Protein AF-A0AA88XEG2-F1 (afdb_monomer)

Nearest PDB structures (foldseek):
  7d88-assembly1_A  TM=9.505E-01  e=4.076E-33  Bacillus sp. (in: firmicutes)
  1nq6-assembly1_A  TM=8.933E-01  e=1.482E-21  Streptomyces halstedii
  3nj3-assembly1_A  TM=8.837E-01  e=1.478E-20  Thermotoga petrophila RKU-1
  1vbu-assembly2_B  TM=8.810E-01  e=1.742E-20  Thermotoga maritima
  1us2-assembly1_A  TM=5.842E-01  e=3.190E-21  Cellvibrio japonicus

Structure (mmCIF, N/CA/C/O backbone):
data_AF-A0AA88XEG2-F1
#
_entry.id   AF-A0AA88XEG2-F1
#
loop_
_atom_site.group_PDB
_atom_site.id
_atom_site.type_symbol
_atom_site.label_atom_id
_atom_site.label_alt_id
_atom_site.label_comp_id
_atom_site.label_asym_id
_atom_site.label_entity_id
_atom_site.label_seq_id
_atom_site.pdbx_PDB_ins_code
_atom_site.Cartn_x
_atom_site.Cartn_y
_atom_site.Cartn_z
_atom_site.occupancy
_atom_site.B_iso_or_equiv
_atom_site.auth_seq_id
_atom_site.auth_comp_id
_atom_site.auth_asym_id
_atom_site.auth_atom_id
_atom_site.pdbx_PDB_model_num
ATOM 1 N N . MET A 1 1 ? 21.529 48.637 -57.664 1.00 28.78 1 MET A N 1
ATOM 2 C CA . MET A 1 1 ? 20.055 48.664 -57.553 1.00 28.78 1 MET A CA 1
ATOM 3 C C . MET A 1 1 ? 19.496 48.666 -58.962 1.00 28.78 1 MET A C 1
ATOM 5 O O . MET A 1 1 ? 19.874 49.539 -59.722 1.00 28.78 1 MET A O 1
ATOM 9 N N . TYR A 1 2 ? 18.663 47.691 -59.317 1.00 22.36 2 TYR A N 1
ATOM 10 C CA . TYR A 1 2 ? 17.822 47.753 -60.514 1.00 22.36 2 TYR A CA 1
ATOM 11 C C . TYR A 1 2 ? 16.375 47.705 -60.029 1.00 22.36 2 TYR A C 1
ATOM 13 O O . TYR A 1 2 ? 16.016 46.801 -59.275 1.00 22.36 2 TYR A O 1
ATOM 21 N N . ILE A 1 3 ? 15.571 48.691 -60.420 1.00 27.14 3 ILE A N 1
ATOM 22 C CA . ILE A 1 3 ? 14.135 48.736 -60.143 1.00 27.14 3 ILE A CA 1
ATOM 23 C C . ILE A 1 3 ? 13.443 48.281 -61.425 1.00 27.14 3 ILE A C 1
ATOM 25 O O . ILE A 1 3 ? 13.502 48.974 -62.436 1.00 27.14 3 ILE A O 1
ATOM 29 N N . LYS A 1 4 ? 12.812 47.103 -61.398 1.00 25.67 4 LYS A N 1
ATOM 30 C CA . LYS A 1 4 ? 11.836 46.711 -62.417 1.00 25.67 4 LYS A CA 1
ATOM 31 C C . LYS A 1 4 ? 10.456 46.914 -61.807 1.00 25.67 4 LYS A C 1
ATOM 33 O O . LYS A 1 4 ? 10.120 46.286 -60.804 1.00 25.67 4 LYS A O 1
ATOM 38 N N . THR A 1 5 ? 9.706 47.843 -62.376 1.00 40.25 5 THR A N 1
ATOM 39 C CA . THR A 1 5 ? 8.336 48.173 -61.998 1.00 40.25 5 THR A CA 1
ATOM 40 C C . THR A 1 5 ? 7.418 46.984 -62.280 1.00 40.25 5 THR A C 1
ATOM 42 O O . THR A 1 5 ? 7.340 46.492 -63.403 1.00 40.25 5 THR A O 1
ATOM 45 N N . LEU A 1 6 ? 6.721 46.511 -61.245 1.00 28.86 6 LEU A N 1
ATOM 46 C CA . LEU A 1 6 ? 5.530 45.678 -61.384 1.00 28.86 6 LEU A CA 1
ATOM 47 C C . LEU A 1 6 ? 4.390 46.376 -60.647 1.00 28.86 6 LEU A C 1
ATOM 49 O O . LEU A 1 6 ? 4.434 46.602 -59.440 1.00 28.86 6 LEU A O 1
ATOM 53 N N . SER A 1 7 ? 3.395 46.755 -61.430 1.00 39.31 7 SER A N 1
ATOM 54 C CA . SER A 1 7 ? 2.166 47.444 -61.073 1.00 39.31 7 SER A CA 1
ATOM 55 C C . SER A 1 7 ? 1.220 46.527 -60.289 1.00 39.31 7 SER A C 1
ATOM 57 O O . SER A 1 7 ? 0.409 45.819 -60.879 1.00 39.31 7 SER A O 1
ATOM 59 N N . ASN A 1 8 ? 1.300 46.526 -58.952 1.00 32.81 8 ASN A N 1
ATOM 60 C CA . ASN A 1 8 ? 0.166 46.139 -58.097 1.00 32.81 8 ASN A CA 1
ATOM 61 C C . ASN A 1 8 ? 0.340 46.648 -56.640 1.00 32.81 8 ASN A C 1
ATOM 63 O O . ASN A 1 8 ? 1.361 46.320 -56.031 1.00 32.81 8 ASN A O 1
ATOM 67 N N . PRO A 1 9 ? -0.608 47.394 -56.027 1.00 33.47 9 PRO A N 1
ATOM 68 C CA . PRO A 1 9 ? -0.388 48.081 -54.741 1.00 33.47 9 PRO A CA 1
ATOM 69 C C . PRO A 1 9 ? -0.427 47.207 -53.471 1.00 33.47 9 PRO A C 1
ATOM 71 O O . PRO A 1 9 ? -0.420 47.745 -52.368 1.00 33.47 9 PRO A O 1
ATOM 74 N N . SER A 1 10 ? -0.495 45.875 -53.567 1.00 33.91 10 SER A N 1
ATOM 75 C CA . SER A 1 10 ? -0.848 45.004 -52.426 1.00 33.91 10 SER A CA 1
ATOM 76 C C . SER A 1 10 ? 0.198 43.947 -52.036 1.00 33.91 10 SER A C 1
ATOM 78 O O . SER A 1 10 ? -0.108 43.022 -51.283 1.00 33.91 10 SER A O 1
ATOM 80 N N . ARG A 1 11 ? 1.461 44.072 -52.470 1.00 32.00 11 ARG A N 1
ATOM 81 C CA . ARG A 1 11 ? 2.552 43.175 -52.033 1.00 32.00 11 ARG A CA 1
ATOM 82 C C . ARG A 1 11 ? 3.758 43.957 -51.515 1.00 32.00 11 ARG A C 1
ATOM 84 O O . ARG A 1 11 ? 4.262 44.854 -52.177 1.00 32.00 11 ARG A O 1
ATOM 91 N N . GLY A 1 12 ? 4.204 43.604 -50.308 1.00 30.47 12 GLY A N 1
ATOM 92 C CA . GLY A 1 12 ? 5.331 44.235 -49.621 1.00 30.47 12 GLY A CA 1
ATOM 93 C C . GLY A 1 12 ? 6.660 44.122 -50.376 1.00 30.47 12 GLY A C 1
ATOM 94 O O . GLY A 1 12 ? 6.915 43.160 -51.097 1.00 30.47 12 GLY A O 1
ATOM 95 N N . ILE A 1 13 ? 7.513 45.126 -50.172 1.00 29.00 13 ILE A N 1
ATOM 96 C CA . ILE A 1 13 ? 8.856 45.254 -50.748 1.00 29.00 13 ILE A CA 1
ATOM 97 C C . ILE A 1 13 ? 9.755 44.115 -50.232 1.00 29.00 13 ILE A C 1
ATOM 99 O O . ILE A 1 13 ? 9.970 43.992 -49.026 1.00 29.00 13 ILE A O 1
ATOM 103 N N . PHE A 1 14 ? 10.325 43.309 -51.132 1.00 27.73 14 PHE A N 1
ATOM 104 C CA . PHE A 1 14 ? 11.382 42.347 -50.802 1.00 27.73 14 PHE A CA 1
ATOM 105 C C . PHE A 1 14 ? 12.756 42.919 -51.169 1.00 27.73 14 PHE A C 1
ATOM 107 O O . PHE A 1 14 ? 13.039 43.179 -52.336 1.00 27.73 14 PHE A O 1
ATOM 114 N N . LEU A 1 15 ? 13.632 43.071 -50.172 1.00 27.19 15 LEU A N 1
ATOM 115 C CA . LEU A 1 15 ? 15.052 43.368 -50.369 1.00 27.19 15 LEU A CA 1
ATOM 116 C C . LEU A 1 15 ? 15.838 42.052 -50.403 1.00 27.19 15 LEU A C 1
ATOM 118 O O . LEU A 1 15 ? 15.828 41.297 -49.430 1.00 27.19 15 LEU A O 1
ATOM 122 N N . ARG A 1 16 ? 16.534 41.779 -51.511 1.00 28.80 16 ARG A N 1
ATOM 123 C CA . ARG A 1 16 ? 17.510 40.685 -51.628 1.00 28.80 16 ARG A CA 1
ATOM 124 C C . ARG A 1 16 ? 18.903 41.311 -51.732 1.00 28.80 16 ARG A C 1
ATOM 126 O O . ARG A 1 16 ? 19.152 42.063 -52.670 1.00 28.80 16 ARG A O 1
ATOM 133 N N . ALA A 1 17 ? 19.787 41.031 -50.776 1.00 27.61 17 ALA A N 1
ATOM 134 C CA . ALA A 1 17 ? 21.190 41.447 -50.841 1.00 27.61 17 ALA A CA 1
ATOM 135 C C . ALA A 1 17 ? 22.053 40.321 -51.453 1.00 27.61 17 ALA A C 1
ATOM 137 O O . ALA A 1 17 ? 21.809 39.154 -51.127 1.00 27.61 17 ALA A O 1
ATOM 138 N N . PRO A 1 18 ? 23.032 40.629 -52.327 1.00 27.73 18 PRO A N 1
ATOM 139 C CA . PRO A 1 18 ? 23.983 39.652 -52.839 1.00 27.73 18 PRO A CA 1
ATOM 140 C C . PRO A 1 18 ? 25.083 39.345 -51.813 1.00 27.73 18 PRO A C 1
ATOM 142 O O . PRO A 1 18 ? 25.314 40.096 -50.868 1.00 27.73 18 PRO A O 1
ATOM 145 N N . HIS A 1 19 ? 25.728 38.198 -52.010 1.00 35.72 19 HIS A N 1
ATOM 146 C CA . HIS A 1 19 ? 26.760 37.621 -51.155 1.00 35.72 19 HIS A CA 1
ATOM 147 C C . HIS A 1 19 ? 27.884 38.589 -50.745 1.00 35.72 19 HIS A C 1
ATOM 149 O O . HIS A 1 19 ? 28.419 39.321 -51.570 1.00 35.72 19 HIS A O 1
ATOM 155 N N . GLY A 1 20 ? 28.314 38.452 -49.485 1.00 38.72 20 GLY A N 1
ATOM 156 C CA . GLY A 1 20 ? 29.704 38.648 -49.070 1.00 38.72 20 GLY A CA 1
ATOM 157 C C . GLY A 1 20 ? 30.217 40.087 -49.018 1.00 38.72 20 GLY A C 1
ATOM 158 O O . GLY A 1 20 ? 31.012 40.471 -49.865 1.00 38.72 20 GLY A O 1
ATOM 159 N N . LYS A 1 21 ? 29.826 40.841 -47.983 1.00 27.95 21 LYS A N 1
ATOM 160 C CA . LYS A 1 21 ? 30.670 41.741 -47.161 1.00 27.95 21 LYS A CA 1
ATOM 161 C C . LYS A 1 21 ? 29.783 42.455 -46.131 1.00 27.95 21 LYS A C 1
ATOM 163 O O . LYS A 1 21 ? 28.653 42.831 -46.426 1.00 27.95 21 LYS A O 1
ATOM 168 N N . GLU A 1 22 ? 30.273 42.543 -44.899 1.00 37.94 22 GLU A N 1
ATOM 169 C CA . GLU A 1 22 ? 29.565 43.078 -43.732 1.00 37.94 22 GLU A CA 1
ATOM 170 C C . GLU A 1 22 ? 29.353 44.597 -43.816 1.00 37.94 22 GLU A C 1
ATOM 172 O O . GLU A 1 22 ? 30.284 45.336 -44.120 1.00 37.94 22 GLU A O 1
ATOM 177 N N . HIS A 1 23 ? 28.168 45.071 -43.423 1.00 31.62 23 HIS A N 1
ATOM 178 C CA . HIS A 1 23 ? 27.977 46.446 -42.959 1.00 31.62 23 HIS A CA 1
ATOM 179 C C . HIS A 1 23 ? 27.169 46.442 -41.655 1.00 31.62 23 HIS A C 1
ATOM 181 O O . HIS A 1 23 ? 26.075 45.877 -41.585 1.00 31.62 23 HIS A O 1
ATOM 187 N N . LYS A 1 24 ? 27.711 47.083 -40.608 1.00 34.72 24 LYS A N 1
ATOM 188 C CA . LYS A 1 24 ? 26.949 47.474 -39.414 1.00 34.72 24 LYS A CA 1
ATOM 189 C C . LYS A 1 24 ? 25.843 48.426 -39.865 1.00 34.72 24 LYS A C 1
ATOM 191 O O . LYS A 1 24 ? 26.138 49.479 -40.415 1.00 34.72 24 LYS A O 1
ATOM 196 N N . CYS A 1 25 ? 24.585 48.072 -39.626 1.00 38.72 25 CYS A N 1
ATOM 197 C CA . CYS A 1 25 ? 23.474 48.982 -39.881 1.00 38.72 25 CYS A CA 1
ATOM 198 C C . CYS A 1 25 ? 23.475 50.065 -38.788 1.00 38.72 25 CYS A C 1
ATOM 200 O O . CYS A 1 25 ? 23.078 49.804 -37.651 1.00 38.72 25 CYS A O 1
ATOM 202 N N . ASP A 1 26 ? 23.996 51.249 -39.113 1.00 46.41 26 ASP A N 1
ATOM 203 C CA . ASP A 1 26 ? 23.994 52.412 -38.229 1.00 46.41 26 ASP A CA 1
ATOM 204 C C . ASP A 1 26 ? 22.575 53.001 -38.155 1.00 46.41 26 ASP A C 1
ATOM 206 O O . ASP A 1 26 ? 21.949 53.345 -39.161 1.00 46.41 26 ASP A O 1
ATOM 210 N N . THR A 1 27 ? 22.059 53.138 -36.935 1.00 47.00 27 THR A N 1
ATOM 211 C CA . THR A 1 27 ? 20.772 53.769 -36.608 1.00 47.00 27 THR A CA 1
ATOM 212 C C . THR A 1 27 ? 20.605 55.164 -37.230 1.00 47.00 27 THR A C 1
ATOM 214 O O . THR A 1 27 ? 19.472 55.588 -37.475 1.00 47.00 27 THR A O 1
ATOM 217 N N . ASN A 1 28 ? 21.706 55.871 -37.507 1.00 50.62 28 ASN A N 1
ATOM 218 C CA . ASN A 1 28 ? 21.693 57.171 -38.176 1.00 50.62 28 ASN A CA 1
ATOM 219 C C . ASN A 1 28 ? 21.528 57.080 -39.703 1.00 50.62 28 ASN A C 1
ATOM 221 O O . ASN A 1 28 ? 20.899 57.965 -40.287 1.00 50.62 28 ASN A O 1
ATOM 225 N N . GLU A 1 29 ? 21.995 56.014 -40.360 1.00 50.72 29 GLU A N 1
ATOM 226 C CA . GLU A 1 29 ? 21.737 55.792 -41.793 1.00 50.72 29 GLU A CA 1
ATOM 227 C C . GLU A 1 29 ? 20.277 55.426 -42.061 1.00 50.72 29 GLU A C 1
ATOM 229 O O . GLU A 1 29 ? 19.681 55.912 -43.021 1.00 50.72 29 GLU A O 1
ATOM 234 N N . LEU A 1 30 ? 19.654 54.639 -41.179 1.00 52.66 30 LEU A N 1
ATOM 235 C CA . LEU A 1 30 ? 18.247 54.256 -41.334 1.00 52.66 30 LEU A CA 1
ATOM 236 C C . LEU A 1 30 ? 17.305 55.466 -41.216 1.00 52.66 30 LEU A C 1
ATOM 238 O O . LEU A 1 30 ? 16.314 55.565 -41.941 1.00 52.66 30 LEU A O 1
ATOM 242 N N . LYS A 1 31 ? 17.640 56.414 -40.328 1.00 54.31 31 LYS A N 1
ATOM 243 C CA . LYS A 1 31 ? 16.952 57.709 -40.237 1.00 54.31 31 LYS A CA 1
ATOM 244 C C . LYS A 1 31 ? 17.142 58.531 -41.513 1.00 54.31 31 LYS A C 1
ATOM 246 O O . LYS A 1 31 ? 16.161 59.061 -42.017 1.00 54.31 31 LYS A O 1
ATOM 251 N N . LYS A 1 32 ? 18.355 58.575 -42.082 1.00 57.16 32 LYS A N 1
ATOM 252 C CA . LYS A 1 32 ? 18.624 59.270 -43.356 1.00 57.16 32 LYS A CA 1
ATOM 253 C C . LYS A 1 32 ? 17.837 58.671 -44.527 1.00 57.16 32 LYS A C 1
ATOM 255 O O . LYS A 1 32 ? 17.251 59.424 -45.294 1.00 57.16 32 LYS A O 1
ATOM 260 N N . ILE A 1 33 ? 17.748 57.344 -44.632 1.00 55.41 33 ILE A N 1
ATOM 261 C CA . ILE A 1 33 ? 16.987 56.658 -45.692 1.00 55.41 33 ILE A CA 1
ATOM 262 C C . ILE A 1 33 ? 15.479 56.934 -45.571 1.00 55.41 33 ILE A C 1
ATOM 264 O O . ILE A 1 33 ? 14.824 57.197 -46.576 1.00 55.41 33 ILE A O 1
ATOM 268 N N . LEU A 1 34 ? 14.921 56.934 -44.354 1.00 57.91 34 LEU A N 1
ATOM 269 C CA . LEU A 1 34 ? 13.507 57.265 -44.127 1.00 57.91 34 LEU A CA 1
ATOM 270 C C . LEU A 1 34 ? 13.193 58.735 -44.433 1.00 57.91 34 LEU A C 1
ATOM 272 O O . LEU A 1 34 ? 12.129 59.024 -44.979 1.00 57.91 34 LEU A O 1
ATOM 276 N N . THR A 1 35 ? 14.124 59.647 -44.145 1.00 58.91 35 THR A N 1
ATOM 277 C CA . THR A 1 35 ? 14.013 61.052 -44.552 1.00 58.91 35 THR A CA 1
ATOM 278 C C . THR A 1 35 ? 14.065 61.189 -46.075 1.00 58.91 35 THR A C 1
ATOM 280 O O . THR A 1 35 ? 13.207 61.855 -46.637 1.00 58.91 35 THR A O 1
ATOM 283 N N . ILE A 1 36 ? 14.978 60.496 -46.765 1.00 59.62 36 ILE A N 1
ATOM 284 C CA . ILE A 1 36 ? 15.091 60.521 -48.237 1.00 59.62 36 ILE A CA 1
ATOM 285 C C . ILE A 1 36 ? 13.826 59.966 -48.916 1.00 59.62 36 ILE A C 1
ATOM 287 O O . ILE A 1 36 ? 13.334 60.568 -49.865 1.00 59.62 36 ILE A O 1
ATOM 291 N N . ILE A 1 37 ? 13.252 58.870 -48.407 1.00 56.19 37 ILE A N 1
ATOM 292 C CA . ILE A 1 37 ? 11.996 58.292 -48.920 1.00 56.19 37 ILE A CA 1
ATOM 293 C C . ILE A 1 37 ? 10.811 59.240 -48.677 1.00 56.19 37 ILE A C 1
ATOM 295 O O . ILE A 1 37 ? 9.964 59.401 -49.553 1.00 56.19 37 ILE A O 1
ATOM 299 N N . SER A 1 38 ? 10.758 59.899 -47.514 1.00 56.09 38 SER A N 1
ATOM 300 C CA . SER A 1 38 ? 9.716 60.888 -47.215 1.00 56.09 38 SER A CA 1
ATOM 301 C C . SER A 1 38 ? 9.822 62.115 -48.127 1.00 56.09 38 SER A C 1
ATOM 303 O O . SER A 1 38 ? 8.799 62.622 -48.581 1.00 56.09 38 SER A O 1
ATOM 305 N N . THR A 1 39 ? 11.039 62.568 -48.434 1.00 55.25 39 THR A N 1
ATOM 306 C CA . THR A 1 39 ? 11.287 63.685 -49.355 1.00 55.25 39 THR A CA 1
ATOM 307 C C . THR A 1 39 ? 10.951 63.308 -50.803 1.00 55.25 39 THR A C 1
ATOM 309 O O . THR A 1 39 ? 10.279 64.078 -51.480 1.00 55.25 39 THR A O 1
ATOM 312 N N . ALA A 1 40 ? 11.312 62.104 -51.264 1.00 50.38 40 ALA A N 1
ATOM 313 C CA . ALA A 1 40 ? 10.999 61.627 -52.616 1.00 50.38 40 ALA A CA 1
ATOM 314 C C . ALA A 1 40 ? 9.484 61.468 -52.864 1.00 50.38 40 ALA A C 1
ATOM 316 O O . ALA A 1 40 ? 8.977 61.916 -53.887 1.00 50.38 40 ALA A O 1
ATOM 317 N N . LEU A 1 41 ? 8.734 60.924 -51.896 1.00 51.94 41 LEU A N 1
ATOM 318 C CA . LEU A 1 41 ? 7.273 60.764 -51.999 1.00 51.94 41 LEU A CA 1
ATOM 319 C C . LEU A 1 41 ? 6.505 62.096 -51.940 1.00 51.94 41 LEU A C 1
ATOM 321 O O . LEU A 1 41 ? 5.417 62.206 -52.508 1.00 51.94 41 LEU A O 1
ATOM 325 N N . THR A 1 42 ? 7.075 63.110 -51.283 1.00 54.16 42 THR A N 1
ATOM 326 C CA . THR A 1 42 ? 6.497 64.463 -51.248 1.00 54.16 42 THR A CA 1
ATOM 327 C C . THR A 1 42 ? 6.725 65.188 -52.581 1.00 54.16 42 THR A C 1
ATOM 329 O O . THR A 1 42 ? 5.828 65.878 -53.052 1.00 54.16 42 THR A O 1
ATOM 332 N N . ILE A 1 43 ? 7.886 64.987 -53.219 1.00 50.38 43 ILE A N 1
ATOM 333 C CA . ILE A 1 43 ? 8.263 65.646 -54.483 1.00 50.38 43 ILE A CA 1
ATOM 334 C C . ILE A 1 43 ? 7.593 64.999 -55.713 1.00 50.38 43 ILE A C 1
ATOM 336 O O . ILE A 1 43 ? 7.158 65.726 -56.599 1.00 50.38 43 ILE A O 1
ATOM 340 N N . GLU A 1 44 ? 7.469 63.666 -55.784 1.00 47.16 44 GLU A N 1
ATOM 341 C CA . GLU A 1 44 ? 6.918 62.979 -56.973 1.00 47.16 44 GLU A CA 1
ATOM 342 C C . GLU A 1 44 ? 5.391 62.774 -56.949 1.00 47.16 44 GLU A C 1
ATOM 344 O O . GLU A 1 44 ? 4.775 62.638 -58.008 1.00 47.16 44 GLU A O 1
ATOM 349 N N . HIS A 1 45 ? 4.754 62.744 -55.769 1.00 49.28 45 HIS A N 1
ATOM 350 C CA . HIS A 1 45 ? 3.342 62.344 -55.636 1.00 49.28 45 HIS A CA 1
ATOM 351 C C . HIS A 1 45 ? 2.479 63.257 -54.750 1.00 49.28 45 HIS A C 1
ATOM 353 O O . HIS A 1 45 ? 1.293 62.985 -54.583 1.00 49.28 45 HIS A O 1
ATOM 359 N N . ASN A 1 46 ? 3.038 64.345 -54.208 1.00 54.97 46 ASN A N 1
ATOM 360 C CA . ASN A 1 46 ? 2.338 65.339 -53.380 1.00 54.97 46 ASN A CA 1
ATOM 361 C C . ASN A 1 46 ? 1.611 64.751 -52.145 1.00 54.97 46 ASN A C 1
ATOM 363 O O . ASN A 1 46 ? 0.580 65.257 -51.703 1.00 54.97 46 ASN A O 1
ATOM 367 N N . ILE A 1 47 ? 2.139 63.654 -51.587 1.00 58.16 47 ILE A 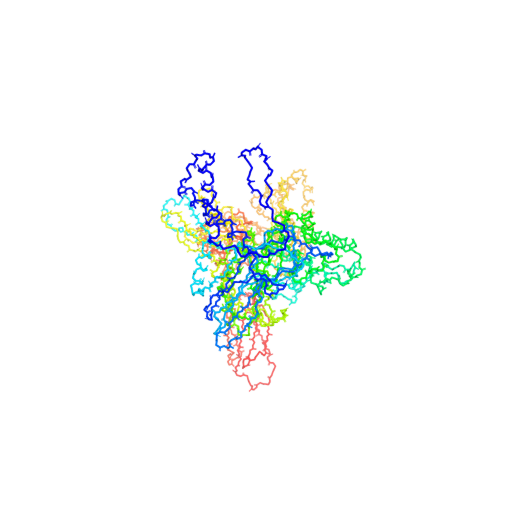N 1
ATOM 368 C CA . ILE A 1 47 ? 1.592 62.988 -50.397 1.00 58.16 47 ILE A CA 1
ATOM 369 C C . ILE A 1 47 ? 2.407 63.401 -49.168 1.00 58.16 47 ILE A C 1
ATOM 371 O O . ILE A 1 47 ? 3.560 62.998 -49.008 1.00 58.16 47 ILE A O 1
ATOM 375 N N . THR A 1 48 ? 1.787 64.145 -48.251 1.00 57.62 48 THR A N 1
ATOM 376 C CA . THR A 1 48 ? 2.417 64.546 -46.985 1.00 57.62 48 THR A CA 1
ATOM 377 C C . THR A 1 48 ? 2.270 63.444 -45.936 1.00 57.62 48 THR A C 1
ATOM 379 O O . THR A 1 48 ? 1.192 63.212 -45.390 1.00 57.62 48 THR A O 1
ATOM 382 N N . ILE A 1 49 ? 3.368 62.758 -45.617 1.00 59.28 49 ILE A N 1
ATOM 383 C CA . ILE A 1 49 ? 3.383 61.723 -44.574 1.00 59.28 49 ILE A CA 1
ATOM 384 C C . ILE A 1 49 ? 3.526 62.387 -43.198 1.00 59.28 49 ILE A C 1
ATOM 386 O O . ILE A 1 49 ? 4.539 63.039 -42.925 1.00 59.28 49 ILE A O 1
ATOM 390 N N . SER A 1 50 ? 2.547 62.184 -42.309 1.00 62.75 50 SER A N 1
ATOM 391 C CA . SER A 1 50 ? 2.574 62.746 -40.953 1.00 62.75 50 SER A CA 1
ATOM 392 C C . SER A 1 50 ? 3.730 62.190 -40.109 1.00 62.75 50 SER A C 1
ATOM 394 O O . SER A 1 50 ? 4.109 61.018 -40.223 1.00 62.75 50 SER A O 1
ATOM 396 N N . GLU A 1 51 ? 4.280 63.034 -39.230 1.00 61.56 51 GLU A N 1
ATOM 397 C CA . GLU A 1 51 ? 5.375 62.694 -38.303 1.00 61.56 51 GLU A CA 1
ATOM 398 C C . GLU A 1 51 ? 5.038 61.448 -37.461 1.00 61.56 51 GLU A C 1
ATOM 400 O O . GLU A 1 51 ? 5.872 60.578 -37.209 1.00 61.56 51 GLU A O 1
ATOM 405 N N . ASP A 1 52 ? 3.761 61.312 -37.108 1.00 62.59 52 ASP A N 1
ATOM 406 C CA . ASP A 1 52 ? 3.225 60.213 -36.317 1.00 62.59 52 ASP A CA 1
ATOM 407 C C . ASP A 1 52 ? 3.214 58.877 -37.093 1.00 62.59 52 ASP A C 1
ATOM 409 O O . ASP A 1 52 ? 3.543 57.815 -36.557 1.00 62.59 52 ASP A O 1
ATOM 413 N N . TYR A 1 53 ? 2.932 58.906 -38.402 1.00 62.19 53 TYR A N 1
ATOM 414 C CA . TYR A 1 53 ? 3.049 57.720 -39.256 1.00 62.19 53 TYR A CA 1
ATOM 415 C C . TYR A 1 53 ? 4.514 57.322 -39.488 1.00 62.19 53 TYR A C 1
ATOM 417 O O . TYR A 1 53 ? 4.844 56.136 -39.398 1.00 62.19 53 TYR A O 1
ATOM 425 N N . ARG A 1 54 ? 5.414 58.297 -39.689 1.00 59.31 54 ARG A N 1
ATOM 426 C CA . ARG A 1 54 ? 6.868 58.058 -39.765 1.00 59.31 54 ARG A CA 1
ATOM 427 C C . ARG A 1 54 ? 7.395 57.401 -38.491 1.00 59.31 54 ARG A C 1
ATOM 429 O O . ARG A 1 54 ? 8.110 56.402 -38.575 1.00 59.31 54 ARG A O 1
ATOM 436 N N . ASN A 1 55 ? 6.970 57.881 -37.324 1.00 58.09 55 ASN A N 1
ATOM 437 C CA . ASN A 1 55 ? 7.336 57.283 -36.045 1.00 58.09 55 ASN A CA 1
ATOM 438 C C . ASN A 1 55 ? 6.771 55.868 -35.876 1.00 58.09 55 ASN A C 1
ATOM 440 O O . ASN A 1 55 ? 7.503 54.977 -35.449 1.00 58.09 55 ASN A O 1
ATOM 444 N N . ARG A 1 56 ? 5.524 55.597 -36.278 1.00 60.81 56 ARG A N 1
ATOM 445 C CA . ARG A 1 56 ? 4.962 54.232 -36.235 1.00 60.81 56 ARG A CA 1
ATOM 446 C C . ARG A 1 56 ? 5.703 53.251 -37.142 1.00 60.81 56 ARG A C 1
ATOM 448 O O . ARG A 1 56 ? 5.981 52.127 -36.720 1.00 60.81 56 ARG A O 1
ATOM 455 N N . VAL A 1 57 ? 6.050 53.657 -38.363 1.00 55.00 57 VAL A N 1
ATOM 456 C CA . VAL A 1 57 ? 6.826 52.821 -39.294 1.00 55.00 57 VAL A CA 1
ATOM 457 C C . VAL A 1 57 ? 8.247 52.624 -38.774 1.00 55.00 57 VAL A C 1
ATOM 459 O O . VAL A 1 57 ? 8.716 51.490 -38.737 1.00 55.00 57 VAL A O 1
ATOM 462 N N . TYR A 1 58 ? 8.900 53.676 -38.275 1.00 56.84 58 TYR A N 1
ATOM 463 C CA . TYR A 1 58 ? 10.211 53.576 -37.636 1.00 56.84 58 TYR A CA 1
ATOM 464 C C . TYR A 1 58 ? 10.188 52.619 -36.441 1.00 56.84 58 TYR A C 1
ATOM 466 O O . TYR A 1 58 ? 11.052 51.754 -36.351 1.00 56.84 58 TYR A O 1
ATOM 474 N N . GLN A 1 59 ? 9.187 52.691 -35.559 1.00 55.12 59 GLN A N 1
ATOM 475 C CA . GLN A 1 59 ? 9.083 51.770 -34.424 1.00 55.12 59 GLN A CA 1
ATOM 476 C C . GLN A 1 59 ? 8.774 50.333 -34.862 1.00 55.12 59 GLN A C 1
ATOM 478 O O . GLN A 1 59 ? 9.348 49.402 -34.302 1.00 55.12 59 GLN A O 1
ATOM 483 N N . ARG A 1 60 ? 7.951 50.122 -35.899 1.00 53.12 60 ARG A N 1
ATOM 484 C CA . ARG A 1 60 ? 7.687 48.782 -36.458 1.00 53.12 60 ARG A CA 1
ATOM 485 C C . ARG A 1 60 ? 8.907 48.184 -37.157 1.00 53.12 60 ARG A C 1
ATOM 487 O O . ARG A 1 60 ? 9.197 47.007 -36.967 1.00 53.12 60 ARG A O 1
ATOM 494 N N . VAL A 1 61 ? 9.656 48.980 -37.917 1.00 49.16 61 VAL A N 1
ATOM 495 C CA . VAL A 1 61 ? 10.890 48.549 -38.588 1.00 49.16 61 VAL A CA 1
ATOM 496 C C . VAL A 1 61 ? 12.008 48.349 -37.569 1.00 49.16 61 VAL A C 1
ATOM 498 O O . VAL A 1 61 ? 12.684 47.332 -37.624 1.00 49.16 61 VAL A O 1
ATOM 501 N N . LYS A 1 62 ? 12.150 49.223 -36.568 1.00 48.75 62 LYS A N 1
ATOM 502 C CA . LYS A 1 62 ? 13.070 49.039 -35.435 1.00 48.75 62 LYS A CA 1
ATOM 503 C C . LYS A 1 62 ? 12.732 47.779 -34.640 1.00 48.75 62 LYS A C 1
ATOM 505 O O . LYS A 1 62 ? 13.647 47.046 -34.278 1.00 48.75 62 LYS A O 1
ATOM 510 N N . ALA A 1 63 ? 11.450 47.493 -34.409 1.00 48.59 63 ALA A N 1
ATOM 511 C CA . ALA A 1 63 ? 11.002 46.254 -33.777 1.00 48.59 63 ALA A CA 1
ATOM 512 C C . ALA A 1 63 ? 11.314 45.030 -34.652 1.00 48.59 63 ALA A C 1
ATOM 514 O O . ALA A 1 63 ? 11.853 44.052 -34.146 1.00 48.59 63 ALA A O 1
ATOM 515 N N . SER A 1 64 ? 11.085 45.105 -35.967 1.00 42.59 64 SER A N 1
ATOM 516 C CA . SER A 1 64 ? 11.356 44.006 -36.904 1.00 42.59 64 SER A CA 1
ATOM 517 C C . SER A 1 64 ? 12.857 43.782 -37.163 1.00 42.59 64 SER A C 1
ATOM 519 O O . SER A 1 64 ? 13.290 42.644 -37.313 1.00 42.59 64 SER A O 1
ATOM 521 N N . ILE A 1 65 ? 13.683 44.835 -37.129 1.00 44.03 65 ILE A N 1
ATOM 522 C CA . ILE A 1 65 ? 15.152 44.762 -37.174 1.00 44.03 65 ILE A CA 1
ATOM 523 C C . ILE A 1 65 ? 15.691 44.228 -35.843 1.00 44.03 65 ILE A C 1
ATOM 525 O O . ILE A 1 65 ? 16.531 43.337 -35.868 1.00 44.03 65 ILE A O 1
ATOM 529 N N . LYS A 1 66 ? 15.156 44.640 -34.680 1.00 41.00 66 LYS A N 1
ATOM 530 C CA . LYS A 1 66 ? 15.446 43.965 -33.395 1.00 41.00 66 LYS A CA 1
ATOM 531 C C . LYS A 1 66 ? 15.078 42.477 -33.434 1.00 41.00 66 LYS A C 1
ATOM 533 O O . LYS A 1 66 ? 15.759 41.671 -32.812 1.00 41.00 66 LYS A O 1
ATOM 538 N N . GLN A 1 67 ? 14.035 42.118 -34.181 1.00 40.62 67 GLN A N 1
ATOM 539 C CA . GLN A 1 67 ? 13.571 40.740 -34.344 1.00 40.62 67 GLN A CA 1
ATOM 540 C C . GLN A 1 67 ? 14.393 39.938 -35.375 1.00 40.62 67 GLN A C 1
ATOM 542 O O . GLN A 1 67 ? 14.435 38.714 -35.286 1.00 40.62 67 GLN A O 1
ATOM 547 N N . LYS A 1 68 ? 15.081 40.596 -36.325 1.00 38.38 68 LYS A N 1
ATOM 548 C CA . LYS A 1 68 ? 15.894 39.953 -37.381 1.00 38.38 68 LYS A CA 1
ATOM 549 C C . LYS A 1 68 ? 17.415 40.065 -37.195 1.00 38.38 68 LYS A C 1
ATOM 551 O O . LYS A 1 68 ? 18.142 39.247 -37.749 1.00 38.38 68 LYS A O 1
ATOM 556 N N . CYS A 1 69 ? 17.922 40.991 -36.382 1.00 36.09 69 CYS A N 1
ATOM 557 C CA . CYS A 1 69 ? 19.349 41.131 -36.056 1.00 36.09 69 CYS A CA 1
ATOM 558 C C . CYS A 1 69 ? 19.794 40.222 -34.893 1.00 36.09 69 CYS A C 1
ATOM 560 O O . CYS A 1 69 ? 20.523 40.654 -34.005 1.00 36.09 69 CYS A O 1
ATOM 562 N N . LYS A 1 70 ? 19.417 38.936 -34.912 1.00 37.91 70 LYS A N 1
ATOM 563 C CA . LYS A 1 70 ? 20.084 37.895 -34.105 1.00 37.91 70 LYS A CA 1
ATOM 564 C C . LYS A 1 70 ? 21.194 37.227 -34.923 1.00 37.91 70 LYS A C 1
ATOM 566 O O . LYS A 1 70 ? 21.135 36.051 -35.252 1.00 37.91 70 LYS A O 1
ATOM 571 N N . ARG A 1 71 ? 22.231 37.995 -35.248 1.00 41.34 71 ARG A N 1
ATOM 572 C CA . ARG A 1 71 ? 23.587 37.464 -35.447 1.00 41.34 71 ARG A CA 1
ATOM 573 C C . ARG A 1 71 ? 24.518 38.323 -34.601 1.00 41.34 71 ARG A C 1
ATOM 575 O O . ARG A 1 71 ? 25.162 39.233 -35.102 1.00 41.34 71 ARG A O 1
ATOM 582 N N . CYS A 1 72 ? 24.519 38.068 -33.297 1.00 35.06 72 CYS A N 1
ATOM 583 C CA . CYS A 1 72 ? 25.526 38.609 -32.392 1.00 35.06 72 CYS A CA 1
ATOM 584 C C . CYS A 1 72 ? 26.571 37.523 -32.135 1.00 35.06 72 CYS A C 1
ATOM 586 O O . CYS A 1 72 ? 26.234 36.471 -31.613 1.00 35.06 72 CYS A O 1
ATOM 588 N N . PHE A 1 73 ? 27.810 37.798 -32.540 1.00 36.31 73 PHE A N 1
ATOM 589 C CA . PHE A 1 73 ? 29.059 37.231 -32.022 1.00 36.31 73 PHE A CA 1
ATOM 590 C C . PHE A 1 73 ? 29.021 35.751 -31.607 1.00 36.31 73 PHE A C 1
ATOM 592 O O . PHE A 1 73 ? 28.940 35.409 -30.429 1.00 36.31 73 PHE A O 1
ATOM 599 N N . ILE A 1 74 ? 29.157 34.871 -32.599 1.00 38.22 74 ILE A N 1
ATOM 600 C CA . ILE A 1 74 ? 29.630 33.504 -32.373 1.00 38.22 74 ILE A CA 1
ATOM 601 C C . ILE A 1 74 ? 31.121 33.622 -32.033 1.00 38.22 74 ILE A C 1
ATOM 603 O O . ILE A 1 74 ? 31.938 33.882 -32.910 1.00 38.22 74 ILE A O 1
ATOM 607 N N . GLN A 1 75 ? 31.476 33.510 -30.752 1.00 41.91 75 GLN A N 1
ATOM 608 C CA . GLN A 1 75 ? 32.875 33.574 -30.301 1.00 41.91 75 GLN A CA 1
ATOM 609 C C . GLN A 1 75 ? 33.628 32.261 -30.601 1.00 41.91 75 GLN A C 1
ATOM 611 O O . GLN A 1 75 ? 34.849 32.258 -30.726 1.00 41.91 75 GLN A O 1
ATOM 616 N N . HIS A 1 76 ? 32.888 31.155 -30.763 1.00 51.19 76 HIS A N 1
ATOM 617 C CA . HIS A 1 76 ? 33.387 29.844 -31.176 1.00 51.19 76 HIS A CA 1
ATOM 618 C C . HIS A 1 76 ? 32.342 29.112 -32.024 1.00 51.19 76 HIS A C 1
ATOM 620 O O . HIS A 1 76 ? 31.167 29.137 -31.673 1.00 51.19 76 HIS A O 1
ATOM 626 N N . ASN A 1 77 ? 32.759 28.395 -33.074 1.00 56.91 77 ASN A N 1
ATOM 627 C CA . ASN A 1 77 ? 31.863 27.732 -34.041 1.00 56.91 77 ASN A CA 1
ATOM 628 C C . ASN A 1 77 ? 30.873 26.718 -33.425 1.00 56.91 77 ASN A C 1
ATOM 630 O O . ASN A 1 77 ? 29.922 26.323 -34.085 1.00 56.91 77 ASN A O 1
ATOM 634 N N . TRP A 1 78 ? 31.102 26.293 -32.181 1.00 62.34 78 TRP A N 1
ATOM 635 C CA . TRP A 1 78 ? 30.286 25.334 -31.432 1.00 62.34 78 TRP A CA 1
ATOM 636 C C . TRP A 1 78 ? 29.326 25.984 -30.415 1.00 62.34 78 TRP A C 1
ATOM 638 O O . TRP A 1 78 ? 28.609 25.263 -29.722 1.00 62.34 78 TRP A O 1
ATOM 648 N N . ALA A 1 79 ? 29.312 27.319 -30.283 1.00 62.56 79 ALA A N 1
ATOM 649 C CA . ALA A 1 79 ? 28.511 28.050 -29.296 1.00 62.56 79 ALA A CA 1
ATOM 650 C C . ALA A 1 79 ? 27.581 29.095 -29.936 1.00 62.56 79 ALA A C 1
ATOM 652 O O . ALA A 1 79 ? 27.958 29.814 -30.861 1.00 62.56 79 ALA A O 1
ATOM 653 N N . SER A 1 80 ? 26.371 29.228 -29.392 1.00 68.50 80 SER A N 1
ATOM 654 C CA . SER A 1 80 ? 25.420 30.278 -29.768 1.00 68.50 80 SER A CA 1
ATOM 655 C C . SER A 1 80 ? 25.897 31.680 -29.353 1.00 68.50 80 SER A C 1
ATOM 657 O O . SER A 1 80 ? 26.803 31.801 -28.523 1.00 68.50 80 SER A O 1
ATOM 659 N N . PRO A 1 81 ? 25.237 32.753 -29.844 1.00 69.94 81 PRO A N 1
ATOM 660 C CA . PRO A 1 81 ? 25.373 34.093 -29.275 1.00 69.94 81 PRO A CA 1
ATOM 661 C C . PRO A 1 81 ? 25.282 34.079 -27.745 1.00 69.94 81 PRO A C 1
ATOM 663 O O . PRO A 1 81 ? 24.434 33.373 -27.191 1.00 69.94 81 PRO A O 1
ATOM 666 N N . ARG A 1 82 ? 26.137 34.871 -27.088 1.00 75.00 82 ARG A N 1
ATOM 667 C CA . ARG A 1 82 ? 26.204 35.015 -25.627 1.00 75.00 82 ARG A CA 1
ATOM 668 C C . ARG A 1 82 ? 25.682 36.383 -25.194 1.00 75.00 82 ARG A C 1
ATOM 670 O O . ARG A 1 82 ? 25.898 37.377 -25.886 1.00 75.00 82 ARG A O 1
ATOM 677 N N . GLN A 1 83 ? 25.034 36.442 -24.034 1.00 76.94 83 GLN A N 1
ATOM 678 C CA . GLN A 1 83 ? 24.700 37.694 -23.356 1.00 76.94 83 GLN A CA 1
ATOM 679 C C . GLN A 1 83 ? 25.162 37.620 -21.902 1.00 76.94 83 GLN A C 1
ATOM 681 O O . GLN A 1 83 ? 24.724 36.743 -21.157 1.00 76.94 83 GLN A O 1
ATOM 686 N N . THR A 1 84 ? 26.024 38.552 -21.498 1.00 85.94 84 THR A N 1
ATOM 687 C CA . THR A 1 84 ? 26.487 38.665 -20.114 1.00 85.94 84 THR A CA 1
ATOM 688 C C . THR A 1 84 ? 25.378 39.240 -19.236 1.00 85.94 84 THR A C 1
ATOM 690 O O . THR A 1 84 ? 24.837 40.309 -19.518 1.00 85.94 84 THR A O 1
ATOM 693 N N . SER A 1 85 ? 25.061 38.536 -18.154 1.00 90.12 85 SER A N 1
ATOM 694 C CA . SER A 1 85 ? 24.106 38.952 -17.125 1.00 90.12 85 SER A CA 1
ATOM 695 C C . SER A 1 85 ? 24.820 39.083 -15.784 1.00 90.12 85 SER A C 1
ATOM 697 O O . SER A 1 85 ? 25.663 38.248 -15.458 1.00 90.12 85 SER A O 1
ATOM 699 N N . GLN A 1 86 ? 24.496 40.119 -15.011 1.00 93.44 86 GLN A N 1
ATOM 700 C CA . GLN A 1 86 ? 25.020 40.292 -13.652 1.00 93.44 86 GLN A CA 1
ATOM 701 C C . GLN A 1 86 ? 24.273 39.377 -12.678 1.00 93.44 86 GLN A C 1
ATOM 703 O O . GLN A 1 86 ? 23.068 39.177 -12.824 1.00 93.44 86 GLN A O 1
ATOM 708 N N . LEU A 1 87 ? 24.999 38.832 -11.704 1.00 93.94 87 LEU A N 1
ATOM 709 C CA . LEU A 1 87 ? 24.514 37.891 -10.699 1.00 93.94 87 LEU A CA 1
ATOM 710 C C . LEU A 1 87 ? 24.945 38.327 -9.299 1.00 93.94 87 LEU A C 1
ATOM 712 O O . LEU A 1 87 ? 25.988 38.948 -9.106 1.00 93.94 87 LEU A O 1
ATOM 716 N N . HIS A 1 88 ? 24.176 37.902 -8.311 1.00 92.88 88 HIS A N 1
ATOM 717 C CA . HIS A 1 88 ? 24.542 37.938 -6.908 1.00 92.88 88 HIS A CA 1
ATOM 718 C C . HIS A 1 88 ? 25.195 36.606 -6.517 1.00 92.88 88 HIS A C 1
ATOM 720 O O . HIS A 1 88 ? 24.737 35.528 -6.912 1.00 92.88 88 HIS A O 1
ATOM 726 N N . SER A 1 89 ? 26.266 36.668 -5.728 1.00 91.50 89 SER A N 1
ATOM 727 C CA . SER A 1 89 ? 26.949 35.476 -5.213 1.00 91.50 89 SER A CA 1
ATOM 728 C C . SER A 1 89 ? 26.110 34.749 -4.156 1.00 91.50 89 SER A C 1
ATOM 730 O O . SER A 1 89 ? 25.398 35.386 -3.381 1.00 91.50 89 SER A O 1
ATOM 732 N N . GLY A 1 90 ? 26.220 33.418 -4.096 1.00 88.88 90 GLY A N 1
ATOM 733 C CA . GLY A 1 90 ? 25.477 32.594 -3.135 1.00 88.88 90 GLY A CA 1
ATOM 734 C C . GLY A 1 90 ? 23.975 32.498 -3.420 1.00 88.88 90 GLY A C 1
ATOM 735 O O . GLY A 1 90 ? 23.203 32.185 -2.517 1.00 88.88 90 GLY A O 1
ATOM 736 N N . ARG A 1 91 ? 23.541 32.805 -4.647 1.00 91.38 91 ARG A N 1
ATOM 737 C CA . ARG A 1 91 ? 22.135 32.777 -5.070 1.00 91.38 91 ARG A CA 1
ATOM 738 C C . ARG A 1 91 ? 21.896 31.693 -6.115 1.00 91.38 91 ARG A C 1
ATOM 740 O O . ARG A 1 91 ? 22.810 31.251 -6.810 1.00 91.38 91 ARG A O 1
ATOM 747 N N . ARG A 1 92 ? 20.640 31.274 -6.242 1.00 92.44 92 ARG A N 1
ATOM 748 C CA . ARG A 1 92 ? 20.191 30.347 -7.283 1.00 92.44 92 ARG A CA 1
ATOM 749 C C . ARG A 1 92 ? 19.674 31.137 -8.474 1.00 92.44 92 ARG A C 1
ATOM 751 O O . ARG A 1 92 ? 18.955 32.115 -8.295 1.00 92.44 92 ARG A O 1
ATOM 758 N N . TYR A 1 93 ? 19.976 30.674 -9.678 1.00 93.44 93 TYR A N 1
ATOM 759 C CA . TYR A 1 93 ? 19.423 31.214 -10.912 1.00 93.44 93 TYR A CA 1
ATOM 760 C C . TYR A 1 93 ? 18.778 30.120 -11.746 1.00 93.44 93 TYR A C 1
ATOM 762 O O . TYR A 1 93 ? 19.230 28.979 -11.746 1.00 93.44 93 TYR A O 1
ATOM 770 N N . VAL A 1 94 ? 17.741 30.499 -12.484 1.00 93.69 94 VAL A N 1
ATOM 771 C CA . VAL A 1 94 ? 17.062 29.677 -13.479 1.00 93.69 94 VAL A CA 1
ATOM 772 C C . VAL A 1 94 ? 17.167 30.350 -14.839 1.00 93.69 94 VAL A C 1
ATOM 774 O O . VAL A 1 94 ? 17.001 31.565 -14.963 1.00 93.69 94 VAL A O 1
ATOM 777 N N . SER A 1 95 ? 17.449 29.562 -15.866 1.00 92.00 95 SER A N 1
ATOM 778 C CA . SER A 1 95 ? 17.494 29.999 -17.251 1.00 92.00 95 SER A CA 1
ATOM 779 C C . SER A 1 95 ? 16.511 29.204 -18.093 1.00 92.00 95 SER A C 1
ATOM 781 O O . SER A 1 95 ? 16.294 28.016 -17.866 1.00 92.00 95 SER A O 1
ATOM 783 N N . SER A 1 96 ? 15.918 29.872 -19.071 1.00 90.00 96 SER A N 1
ATOM 784 C CA . SER A 1 96 ? 15.042 29.264 -20.067 1.00 90.00 96 SER A CA 1
ATOM 785 C C . SER A 1 96 ? 15.211 30.013 -21.379 1.00 90.00 96 SER A C 1
ATOM 787 O O . SER A 1 96 ? 15.303 31.240 -21.370 1.00 90.00 96 SER A O 1
ATOM 789 N N . CYS A 1 97 ? 15.280 29.293 -22.492 1.00 88.69 97 CYS A N 1
ATOM 790 C CA . CYS A 1 97 ? 15.240 29.846 -23.835 1.00 88.69 97 CYS A CA 1
ATOM 791 C C . CYS A 1 97 ? 14.491 28.896 -24.770 1.00 88.69 97 CYS A C 1
ATOM 793 O O . CYS A 1 97 ? 14.549 27.687 -24.598 1.00 88.69 97 CYS A O 1
ATOM 795 N N . TYR A 1 98 ? 13.821 29.420 -25.789 1.00 88.62 98 TYR A N 1
ATOM 796 C CA . TYR A 1 98 ? 13.234 28.611 -26.848 1.00 88.62 98 TYR A CA 1
ATOM 797 C C . TYR A 1 98 ? 14.200 28.529 -28.016 1.00 88.62 98 TYR A C 1
ATOM 799 O O . TYR A 1 98 ? 14.708 29.546 -28.489 1.00 88.62 98 TYR A O 1
ATOM 807 N N . PHE A 1 99 ? 14.433 27.324 -28.519 1.00 87.50 99 PHE A N 1
ATOM 808 C CA . PHE A 1 99 ? 15.230 27.112 -29.716 1.00 87.50 99 PHE A CA 1
ATOM 809 C C . PHE A 1 99 ? 14.457 26.309 -30.758 1.00 87.50 99 PHE A C 1
ATOM 811 O O . PHE A 1 99 ? 13.551 25.542 -30.441 1.00 87.50 99 PHE A O 1
ATOM 818 N N . LYS A 1 100 ? 14.799 26.502 -32.030 1.00 87.44 100 LYS A N 1
ATOM 819 C CA . LYS A 1 100 ? 14.244 25.727 -33.141 1.00 87.44 100 LYS A CA 1
ATOM 820 C C . LYS A 1 100 ? 15.361 25.298 -34.069 1.00 87.44 100 LYS A C 1
ATOM 822 O O . LYS A 1 100 ? 15.970 26.142 -34.722 1.00 87.44 100 LYS A O 1
ATOM 827 N N . LEU A 1 101 ? 15.591 23.994 -34.147 1.00 89.06 101 LEU A N 1
ATOM 828 C CA . LEU A 1 101 ? 16.544 23.402 -35.079 1.00 89.06 101 LEU A CA 1
ATOM 829 C C . LEU A 1 101 ? 16.022 23.524 -36.522 1.00 89.06 101 LEU A C 1
ATOM 831 O O . LEU A 1 101 ? 14.837 23.302 -36.775 1.00 89.06 101 LEU A O 1
ATOM 835 N N . GLN A 1 102 ? 16.887 23.905 -37.465 1.00 87.56 102 GLN A N 1
ATOM 836 C CA . GLN A 1 102 ? 16.517 24.131 -38.871 1.00 87.56 102 GLN A CA 1
ATOM 837 C C . GLN A 1 102 ? 17.004 23.028 -39.815 1.00 87.56 102 GLN A C 1
ATOM 839 O O . GLN A 1 102 ? 16.412 22.841 -40.875 1.00 87.56 102 GLN A O 1
ATOM 844 N N . ASN A 1 103 ? 18.056 22.296 -39.448 1.00 88.31 103 ASN A N 1
ATOM 845 C CA . ASN A 1 103 ? 18.592 21.184 -40.230 1.00 88.31 103 ASN A CA 1
ATOM 846 C C . ASN A 1 103 ? 19.192 20.100 -39.329 1.00 88.31 103 ASN A C 1
ATOM 848 O O . ASN A 1 103 ? 19.515 20.354 -38.172 1.00 88.31 103 ASN A O 1
ATOM 852 N N . MET A 1 104 ? 19.366 18.908 -39.900 1.00 88.75 104 MET A N 1
ATOM 853 C CA . MET A 1 104 ? 20.124 17.807 -39.306 1.00 88.75 104 MET A CA 1
ATOM 854 C C . MET A 1 104 ? 21.487 17.673 -39.987 1.00 88.75 104 MET A C 1
ATOM 856 O O . MET A 1 104 ? 21.657 18.060 -41.147 1.00 88.75 104 MET A O 1
ATOM 860 N N . LYS A 1 105 ? 22.452 17.094 -39.273 1.00 85.94 105 LYS A N 1
ATOM 861 C CA . LYS A 1 105 ? 23.715 16.638 -39.858 1.00 85.94 105 LYS A CA 1
ATOM 862 C C . LYS A 1 105 ? 23.454 15.415 -40.741 1.00 85.94 105 LYS A C 1
ATOM 864 O O . LYS A 1 105 ? 22.637 14.569 -40.390 1.00 85.94 105 LYS A O 1
ATOM 869 N N . SER A 1 106 ? 24.158 15.306 -41.870 1.00 83.94 106 SER A N 1
ATOM 870 C CA . SER A 1 106 ? 24.042 14.134 -42.750 1.00 83.94 106 SER A CA 1
ATOM 871 C C . SER A 1 106 ? 24.284 12.830 -41.973 1.00 83.94 106 SER A C 1
ATOM 873 O O . SER A 1 106 ? 25.157 12.774 -41.102 1.00 83.94 106 SER A O 1
ATOM 875 N N . GLY A 1 107 ? 23.478 11.803 -42.252 1.00 82.69 107 GLY A N 1
ATOM 876 C CA . GLY A 1 107 ? 23.536 10.501 -41.579 1.00 82.69 107 GLY A CA 1
ATOM 877 C C . GLY A 1 107 ? 22.999 10.465 -40.142 1.00 82.69 107 GLY A C 1
ATOM 878 O O . GLY A 1 107 ? 23.096 9.422 -39.508 1.00 82.69 107 GLY A O 1
ATOM 879 N N . HIS A 1 108 ? 22.443 11.564 -39.618 1.00 82.69 108 HIS A N 1
ATOM 880 C CA . HIS A 1 108 ? 21.898 11.628 -38.258 1.00 82.69 108 HIS A CA 1
ATOM 881 C C . HIS A 1 108 ? 20.410 11.983 -38.279 1.00 82.69 108 HIS A C 1
ATOM 883 O O . HIS A 1 108 ? 20.010 12.995 -38.857 1.00 82.69 108 HIS A O 1
ATOM 889 N N . SER A 1 109 ? 19.599 11.179 -37.590 1.00 82.69 109 SER A N 1
ATOM 890 C CA . SER A 1 109 ? 18.151 11.399 -37.461 1.00 82.69 109 SER A CA 1
ATOM 891 C C . SER A 1 109 ? 17.777 12.235 -36.231 1.00 82.69 109 SER A C 1
ATOM 893 O O . SER A 1 109 ? 16.689 12.802 -36.190 1.00 82.69 109 SER A O 1
ATOM 895 N N . TYR A 1 110 ? 18.682 12.354 -35.256 1.00 87.00 110 TYR A N 1
ATOM 896 C CA . TYR A 1 110 ? 18.560 13.163 -34.039 1.00 87.00 110 TYR A CA 1
ATOM 897 C C . TYR A 1 110 ? 19.954 13.544 -33.516 1.00 87.00 110 TYR A C 1
ATOM 899 O O . TYR A 1 110 ? 20.942 12.913 -33.898 1.00 87.00 110 TYR A O 1
ATOM 907 N N . LEU A 1 111 ? 20.052 14.585 -32.681 1.00 85.00 111 LEU A N 1
ATOM 908 C CA . LEU A 1 111 ? 21.319 15.058 -32.104 1.00 85.00 111 LEU A CA 1
ATOM 909 C C . LEU A 1 111 ? 21.133 15.657 -30.700 1.00 85.00 111 LEU A C 1
ATOM 911 O O . LEU A 1 111 ? 20.054 16.184 -30.401 1.00 85.00 111 LEU A O 1
ATOM 915 N N . PRO A 1 112 ? 22.197 15.662 -29.872 1.00 86.25 112 PRO A N 1
ATOM 916 C CA . PRO A 1 112 ? 22.158 16.289 -28.566 1.00 86.25 112 PRO A CA 1
ATOM 917 C C . PRO A 1 112 ? 22.330 17.814 -28.638 1.00 86.25 112 PRO A C 1
ATOM 919 O O . PRO A 1 112 ? 23.146 18.326 -29.407 1.00 86.25 112 PRO A O 1
ATOM 922 N N . ILE A 1 113 ? 21.606 18.537 -27.784 1.00 87.50 113 ILE A N 1
ATOM 923 C CA . ILE A 1 113 ? 21.694 19.991 -27.605 1.00 87.50 113 ILE A CA 1
ATOM 924 C C . ILE A 1 113 ? 21.936 20.295 -26.128 1.00 87.50 113 ILE A C 1
ATOM 926 O O . ILE A 1 113 ? 21.246 19.760 -25.255 1.00 87.50 113 ILE A O 1
ATOM 930 N N . PHE A 1 114 ? 22.904 21.169 -25.852 1.00 89.19 114 PHE A N 1
ATOM 931 C CA . PHE A 1 114 ? 23.326 21.499 -24.492 1.00 89.19 114 PHE A CA 1
ATOM 932 C C . PHE A 1 114 ? 23.118 22.981 -24.202 1.00 89.19 114 PHE A C 1
ATOM 934 O O . PHE A 1 114 ? 23.552 23.830 -24.978 1.00 89.19 114 PHE A O 1
ATOM 941 N N . LEU A 1 115 ? 22.507 23.305 -23.064 1.00 90.62 115 LEU A N 1
ATOM 942 C CA . LEU A 1 115 ? 22.490 24.667 -22.531 1.00 90.62 115 LEU A CA 1
ATOM 943 C C . LEU A 1 115 ? 23.605 24.808 -21.505 1.00 90.62 115 LEU A C 1
ATOM 945 O O . LEU A 1 115 ? 23.677 24.023 -20.562 1.00 90.62 115 LEU A O 1
ATOM 949 N N . MET A 1 116 ? 24.442 25.822 -21.673 1.00 91.50 116 MET A N 1
ATOM 950 C CA . MET A 1 116 ? 25.628 26.056 -20.861 1.00 91.50 116 MET A CA 1
ATOM 951 C C . MET A 1 116 ? 25.589 27.449 -20.230 1.00 91.50 116 MET A C 1
ATOM 953 O O . MET A 1 116 ? 25.060 28.395 -20.815 1.00 91.50 116 MET A O 1
ATOM 957 N N . ALA A 1 117 ? 26.209 27.577 -19.060 1.00 92.94 117 ALA A N 1
ATOM 958 C CA . ALA A 1 117 ? 26.497 28.844 -18.402 1.00 92.94 117 ALA A CA 1
ATOM 959 C C . ALA A 1 117 ? 28.002 28.979 -18.156 1.00 92.94 117 ALA A C 1
ATOM 961 O O . ALA A 1 117 ? 28.594 28.152 -17.464 1.00 92.94 117 ALA A O 1
ATOM 962 N N . ALA A 1 118 ? 28.613 30.035 -18.688 1.00 93.88 118 ALA A N 1
ATOM 963 C CA . ALA A 1 118 ? 29.955 30.465 -18.309 1.00 93.88 118 ALA A CA 1
ATOM 964 C C . ALA A 1 118 ? 29.836 31.503 -17.185 1.00 93.88 118 ALA A C 1
ATOM 966 O O . ALA A 1 118 ? 29.418 32.631 -17.433 1.00 93.88 118 ALA A O 1
ATOM 967 N N . VAL A 1 119 ? 30.157 31.119 -15.950 1.00 94.75 119 VAL A N 1
ATOM 968 C CA . VAL A 1 119 ? 29.988 31.936 -14.741 1.00 94.75 119 VAL A CA 1
ATOM 969 C C . VAL A 1 119 ? 31.336 32.503 -14.308 1.00 94.75 119 VAL A C 1
ATOM 971 O O . VAL A 1 119 ? 32.267 31.758 -14.007 1.00 94.75 119 VAL A O 1
ATOM 974 N N . LYS A 1 120 ? 31.462 33.829 -14.273 1.00 95.00 120 LYS A N 1
ATOM 975 C CA . LYS A 1 120 ? 32.708 34.521 -13.933 1.00 95.00 120 LYS A CA 1
ATOM 976 C C . LYS A 1 120 ? 32.764 34.859 -12.449 1.00 95.00 120 LYS A C 1
ATOM 978 O O . LYS A 1 120 ? 31.827 35.434 -11.890 1.00 95.00 120 LYS A O 1
ATOM 983 N N . ASN A 1 121 ? 33.904 34.556 -11.837 1.00 94.75 121 ASN A N 1
ATOM 984 C CA . ASN A 1 121 ? 34.229 34.933 -10.473 1.00 94.75 121 ASN A CA 1
ATOM 985 C C . ASN A 1 121 ? 35.053 36.233 -10.460 1.00 94.75 121 ASN A C 1
ATOM 987 O O . ASN A 1 121 ? 36.156 36.270 -11.002 1.00 94.75 121 ASN A O 1
ATOM 991 N N . SER A 1 122 ? 34.534 37.305 -9.858 1.00 91.56 122 SER A N 1
ATOM 992 C CA . SER A 1 122 ? 35.203 38.613 -9.820 1.00 91.56 122 SER A CA 1
ATOM 993 C C . SER A 1 122 ? 36.387 38.667 -8.859 1.00 91.56 122 SER A C 1
ATOM 995 O O . SER A 1 122 ? 37.297 39.450 -9.099 1.00 91.56 122 SER A O 1
ATOM 997 N N . HIS A 1 123 ? 36.412 37.840 -7.808 1.00 89.88 123 HIS A N 1
ATOM 998 C CA . HIS A 1 123 ? 37.542 37.798 -6.873 1.00 89.88 123 HIS A CA 1
ATOM 999 C C . HIS A 1 123 ? 38.772 37.119 -7.488 1.00 89.88 123 HIS A C 1
ATOM 1001 O O . HIS A 1 123 ? 39.890 37.586 -7.311 1.00 89.88 123 HIS A O 1
ATOM 1007 N N . SER A 1 124 ? 38.573 36.014 -8.213 1.00 90.50 124 SER A N 1
ATOM 1008 C CA . SER A 1 124 ? 39.671 35.213 -8.785 1.00 90.50 124 SER A CA 1
ATOM 1009 C C . SER A 1 124 ? 39.926 35.458 -10.274 1.00 90.50 124 SER A C 1
ATOM 1011 O O . SER A 1 124 ? 40.916 34.969 -10.812 1.00 90.50 124 SER A O 1
ATOM 1013 N N . GLY A 1 125 ? 39.010 36.134 -10.972 1.00 90.19 125 GLY A N 1
ATOM 1014 C CA . GLY A 1 125 ? 39.034 36.302 -12.427 1.00 90.19 125 GLY A CA 1
ATOM 1015 C C . GLY A 1 125 ? 38.711 35.034 -13.232 1.00 90.19 125 GLY A C 1
ATOM 1016 O O . GLY A 1 125 ? 38.627 35.110 -14.457 1.00 90.19 125 GLY A O 1
ATOM 1017 N N . LYS A 1 126 ? 38.517 33.877 -12.579 1.00 92.62 126 LYS A N 1
ATOM 1018 C CA . LYS A 1 126 ? 38.263 32.584 -13.236 1.00 92.62 126 LYS A CA 1
ATOM 1019 C C . LYS A 1 126 ? 36.814 32.457 -13.718 1.00 92.62 126 LYS A C 1
ATOM 1021 O O . LYS A 1 126 ? 35.893 32.945 -13.066 1.00 92.62 126 LYS A O 1
ATOM 1026 N N . THR A 1 127 ? 36.619 31.730 -14.819 1.00 92.50 127 THR A N 1
ATOM 1027 C CA . THR A 1 127 ? 35.296 31.354 -15.345 1.00 92.50 127 THR A CA 1
ATOM 1028 C C . THR A 1 127 ? 35.046 29.865 -15.122 1.00 92.50 127 THR A C 1
ATOM 1030 O O . THR A 1 127 ? 35.857 29.039 -15.540 1.00 92.50 127 THR A O 1
ATOM 1033 N N . SER A 1 128 ? 33.929 29.520 -14.480 1.00 92.50 128 SER A N 1
ATOM 1034 C CA . SER A 1 128 ? 33.428 28.149 -14.353 1.00 92.50 128 SER A CA 1
ATOM 1035 C C . SER A 1 128 ? 32.372 27.873 -15.428 1.00 92.50 128 SER A C 1
ATOM 1037 O O . SER A 1 128 ? 31.599 28.758 -15.788 1.00 92.50 128 SER A O 1
ATOM 1039 N N . TYR A 1 129 ? 32.338 26.655 -15.966 1.00 91.81 129 TYR A N 1
ATOM 1040 C CA . TYR A 1 129 ? 31.359 26.250 -16.978 1.00 91.81 129 TYR A CA 1
ATOM 1041 C C . TYR A 1 129 ? 30.391 25.246 -16.366 1.00 91.81 129 TYR A C 1
ATOM 1043 O O . TYR A 1 129 ? 30.818 24.240 -15.802 1.00 91.81 129 TYR A O 1
ATOM 1051 N N . LYS A 1 130 ? 29.093 25.528 -16.461 1.00 91.75 130 LYS A N 1
ATOM 1052 C CA . LYS A 1 130 ? 28.023 24.713 -15.878 1.00 91.75 130 LYS A CA 1
ATOM 1053 C C . LYS A 1 130 ? 27.076 24.267 -16.985 1.00 91.75 130 LYS A C 1
ATOM 1055 O O . LYS A 1 130 ? 26.646 25.098 -17.785 1.00 91.75 130 LYS A O 1
ATOM 1060 N N . MET A 1 131 ? 26.764 22.975 -17.042 1.00 91.00 131 MET A N 1
ATOM 1061 C CA . MET A 1 131 ? 25.701 22.465 -17.905 1.00 91.00 131 MET A CA 1
ATOM 1062 C C . MET A 1 131 ? 24.367 22.682 -17.196 1.00 91.00 131 MET A C 1
ATOM 1064 O O . MET A 1 131 ? 24.225 22.358 -16.023 1.00 91.00 131 MET A O 1
ATOM 1068 N N . LEU A 1 132 ? 23.415 23.292 -17.893 1.00 90.75 132 LEU A N 1
ATOM 1069 C CA . LEU A 1 132 ? 22.087 23.584 -17.360 1.00 90.75 132 LEU A CA 1
ATOM 1070 C C . LEU A 1 132 ? 21.034 22.623 -17.912 1.00 90.75 132 LEU A C 1
ATOM 1072 O O . LEU A 1 132 ? 20.075 22.303 -17.222 1.00 90.75 132 LEU A O 1
ATOM 1076 N N . SER A 1 133 ? 21.187 22.185 -19.162 1.00 89.94 133 SER A N 1
ATOM 1077 C CA . SER A 1 133 ? 20.226 21.319 -19.849 1.00 89.94 133 SER A CA 1
ATOM 1078 C C . SER A 1 133 ? 20.918 20.429 -20.870 1.00 89.94 133 SER A C 1
ATOM 1080 O O . SER A 1 133 ? 21.865 20.880 -21.524 1.00 89.94 133 SER A O 1
ATOM 1082 N N . LYS A 1 134 ? 20.424 19.197 -21.029 1.00 87.88 134 LYS A N 1
ATOM 1083 C CA . LYS A 1 134 ? 20.878 18.236 -22.038 1.00 87.88 134 LYS A CA 1
ATOM 1084 C C . LYS A 1 134 ? 19.668 17.558 -22.679 1.00 87.88 134 LYS A C 1
ATOM 1086 O O . LYS A 1 134 ? 19.018 16.729 -22.055 1.00 87.88 134 LYS A O 1
ATOM 1091 N N . ILE A 1 135 ? 19.402 17.869 -23.944 1.00 84.44 135 ILE A N 1
ATOM 1092 C CA . ILE A 1 135 ? 18.347 17.220 -24.736 1.00 84.44 135 ILE A CA 1
ATOM 1093 C C . ILE A 1 135 ? 19.033 16.302 -25.743 1.00 84.44 135 ILE A C 1
ATOM 1095 O O . ILE A 1 135 ? 19.724 16.807 -26.617 1.00 84.44 135 ILE A O 1
ATOM 1099 N N . LEU A 1 136 ? 18.887 14.979 -25.625 1.00 78.12 136 LEU A N 1
ATOM 1100 C CA . LEU A 1 136 ? 19.639 14.009 -26.440 1.00 78.12 136 LEU A CA 1
ATOM 1101 C C . LEU A 1 136 ? 19.079 13.772 -27.848 1.00 78.12 136 LEU A C 1
ATOM 1103 O O . LEU A 1 136 ? 19.842 13.553 -28.785 1.00 78.12 136 LEU A O 1
ATOM 1107 N N . MET A 1 137 ? 17.755 13.801 -27.988 1.00 82.94 137 MET A N 1
ATOM 1108 C CA . MET A 1 137 ? 17.056 13.248 -29.152 1.00 82.94 137 MET A CA 1
ATOM 1109 C C . MET A 1 137 ? 16.406 14.334 -30.016 1.00 82.94 137 MET A C 1
ATOM 1111 O O . MET A 1 137 ? 15.332 14.123 -30.578 1.00 82.94 137 MET A O 1
ATOM 1115 N N . GLN A 1 138 ? 17.012 15.523 -30.107 1.00 87.94 138 GLN A N 1
ATOM 1116 C CA . GLN A 1 138 ? 16.379 16.652 -30.788 1.00 87.94 138 GLN A CA 1
ATOM 1117 C C . GLN A 1 138 ? 16.306 16.434 -32.306 1.00 87.94 138 GLN A C 1
ATOM 1119 O O . GLN A 1 138 ? 17.299 16.087 -32.948 1.00 87.94 138 GLN A O 1
ATOM 1124 N N . GLN A 1 139 ? 15.135 16.719 -32.887 1.00 90.31 139 GLN A N 1
ATOM 1125 C CA . GLN A 1 139 ? 14.857 16.622 -34.324 1.00 90.31 139 GLN A CA 1
ATOM 1126 C C . GLN A 1 139 ? 14.308 17.945 -34.882 1.00 90.31 139 GLN A C 1
ATOM 1128 O O . GLN A 1 139 ? 13.669 18.724 -34.171 1.00 90.31 139 GLN A O 1
ATOM 1133 N N . VAL A 1 140 ? 14.471 18.182 -36.190 1.00 89.19 140 VAL A N 1
ATOM 1134 C CA . VAL A 1 140 ? 13.930 19.381 -36.877 1.00 89.19 140 VAL A CA 1
ATOM 1135 C C . VAL A 1 140 ? 12.401 19.467 -36.766 1.00 89.19 140 VAL A C 1
ATOM 1137 O O . VAL A 1 140 ? 11.845 20.553 -36.584 1.00 89.19 140 VAL A O 1
ATOM 1140 N N . LYS A 1 141 ? 11.708 18.323 -36.830 1.00 90.44 141 LYS A N 1
ATOM 1141 C CA . LYS A 1 141 ? 10.235 18.248 -36.826 1.00 90.44 141 LYS A CA 1
ATOM 1142 C C . LYS A 1 141 ? 9.585 18.744 -35.527 1.00 90.44 141 LYS A C 1
ATOM 1144 O O . LYS A 1 141 ? 8.417 19.134 -35.537 1.00 90.44 141 LYS A O 1
ATOM 1149 N N . TYR A 1 142 ? 10.330 18.772 -34.422 1.00 90.38 142 TYR A N 1
ATOM 1150 C CA . TYR A 1 142 ? 9.825 19.230 -33.127 1.00 90.38 142 TYR A CA 1
ATOM 1151 C C . TYR A 1 142 ? 9.538 20.735 -33.104 1.00 90.38 142 TYR A C 1
ATOM 1153 O O . TYR A 1 142 ? 8.611 21.183 -32.428 1.00 90.38 142 TYR A O 1
ATOM 1161 N N . GLY A 1 143 ? 10.220 21.514 -33.948 1.00 89.62 143 GLY A N 1
ATOM 1162 C CA . GLY A 1 143 ? 10.003 22.953 -34.042 1.00 89.62 143 GLY A CA 1
ATOM 1163 C C . GLY A 1 143 ? 10.556 23.695 -32.824 1.00 89.62 143 GLY A C 1
ATOM 1164 O O . GLY A 1 143 ? 11.662 23.405 -32.376 1.00 89.62 143 GLY A O 1
ATOM 1165 N N . TRP A 1 144 ? 9.817 24.696 -32.337 1.00 89.38 144 TRP A N 1
ATOM 1166 C CA . TRP A 1 144 ? 10.207 25.444 -31.139 1.00 89.38 144 TRP A CA 1
ATOM 1167 C C . TRP A 1 144 ? 10.129 24.542 -29.907 1.00 89.38 144 TRP A C 1
ATOM 1169 O O . TRP A 1 144 ? 9.067 24.012 -29.600 1.00 89.38 144 TRP A O 1
ATOM 1179 N N . THR A 1 145 ? 11.262 24.378 -29.234 1.00 90.50 145 THR A N 1
ATOM 1180 C CA . THR A 1 145 ? 11.446 23.559 -28.031 1.00 90.50 145 THR A CA 1
ATOM 1181 C C . THR A 1 145 ? 12.067 24.444 -26.958 1.00 90.50 145 THR A C 1
ATOM 1183 O O . THR A 1 145 ? 12.933 25.264 -27.277 1.00 90.50 145 THR A O 1
ATOM 1186 N N . GLU A 1 146 ? 11.605 24.343 -25.715 1.00 91.50 146 GLU A N 1
ATOM 1187 C CA . GLU A 1 146 ? 12.270 25.043 -24.617 1.00 91.50 146 GLU A CA 1
ATOM 1188 C C . GLU A 1 146 ? 13.604 24.350 -24.313 1.00 91.50 146 GLU A C 1
ATOM 1190 O O . GLU A 1 146 ? 13.821 23.182 -24.597 1.00 91.50 146 GLU A O 1
ATOM 1195 N N . ILE A 1 147 ? 14.564 25.082 -23.783 1.00 89.75 147 ILE A N 1
ATOM 1196 C CA . ILE A 1 147 ? 15.752 24.515 -23.176 1.00 89.75 147 ILE A CA 1
ATOM 1197 C C . ILE A 1 147 ? 16.095 25.394 -21.986 1.00 89.75 147 ILE A C 1
ATOM 1199 O O . ILE A 1 147 ? 16.171 26.620 -22.088 1.00 89.75 147 ILE A O 1
ATOM 1203 N N . GLY A 1 148 ? 16.236 24.777 -20.822 1.00 90.69 148 GLY A N 1
ATOM 1204 C CA . GLY A 1 148 ? 16.297 25.512 -19.571 1.00 90.69 148 GLY A CA 1
ATOM 1205 C C . GLY A 1 148 ? 16.798 24.659 -18.424 1.00 90.69 148 GLY A C 1
ATOM 1206 O O . GLY A 1 148 ? 16.757 23.430 -18.489 1.00 90.69 148 GLY A O 1
ATOM 1207 N N . GLY A 1 149 ? 17.261 25.331 -17.380 1.00 91.19 149 GLY A N 1
ATOM 1208 C CA . GLY A 1 149 ? 17.854 24.708 -16.208 1.00 91.19 149 GLY A CA 1
ATOM 1209 C C . GLY A 1 149 ? 18.137 25.709 -15.095 1.00 91.19 149 GLY A C 1
ATOM 1210 O O . GLY A 1 149 ? 17.886 26.903 -15.242 1.00 91.19 149 GLY A O 1
ATOM 1211 N N . ASP A 1 150 ? 18.660 25.227 -13.980 1.00 92.44 150 ASP A N 1
ATOM 1212 C CA . ASP A 1 150 ? 19.000 25.981 -12.786 1.00 92.44 150 ASP A CA 1
ATOM 1213 C C . ASP A 1 150 ? 20.465 25.769 -12.370 1.00 92.44 150 ASP A C 1
ATOM 1215 O O . ASP A 1 150 ? 21.062 24.728 -12.635 1.00 92.44 150 ASP A O 1
ATOM 1219 N N . PHE A 1 151 ? 21.065 26.763 -11.712 1.00 92.81 151 PHE A N 1
ATOM 1220 C CA . PHE A 1 151 ? 22.407 26.653 -11.134 1.00 92.81 151 PHE A CA 1
ATOM 1221 C C . PHE A 1 151 ? 22.600 27.586 -9.938 1.00 92.81 151 PHE A C 1
ATOM 1223 O O . PHE A 1 151 ? 21.997 28.656 -9.855 1.00 92.81 151 PHE A O 1
ATOM 1230 N N . ASN A 1 152 ? 23.484 27.197 -9.018 1.00 91.81 152 ASN A N 1
ATOM 1231 C CA . ASN A 1 152 ? 23.918 28.038 -7.899 1.00 91.81 152 ASN A CA 1
ATOM 1232 C C . ASN A 1 152 ? 25.140 28.869 -8.266 1.00 91.81 152 ASN A C 1
ATOM 1234 O O . ASN A 1 152 ? 26.039 28.363 -8.943 1.00 91.81 152 ASN A O 1
ATOM 1238 N N . THR A 1 153 ? 25.218 30.094 -7.752 1.00 92.75 153 THR A N 1
ATOM 1239 C CA . THR A 1 153 ? 26.451 30.881 -7.727 1.00 92.75 153 THR A CA 1
ATOM 1240 C C . THR A 1 153 ? 27.238 30.625 -6.445 1.00 92.75 153 THR A C 1
ATOM 1242 O O . THR A 1 153 ? 26.690 30.592 -5.346 1.00 92.75 153 THR A O 1
ATOM 1245 N N . ASN A 1 154 ? 28.550 30.466 -6.579 1.00 92.56 154 ASN A N 1
ATOM 1246 C CA . ASN A 1 154 ? 29.484 30.394 -5.459 1.00 92.56 154 ASN A CA 1
ATOM 1247 C C . ASN A 1 154 ? 29.892 31.801 -4.988 1.00 92.56 154 ASN A C 1
ATOM 1249 O O . ASN A 1 154 ? 29.603 32.806 -5.641 1.00 92.56 154 ASN A O 1
ATOM 1253 N N . SER A 1 155 ? 30.613 31.883 -3.866 1.00 91.50 155 SER A N 1
ATOM 1254 C CA . SER A 1 155 ? 31.185 33.150 -3.393 1.00 91.50 155 SER A CA 1
ATOM 1255 C C . SER A 1 155 ? 32.090 33.790 -4.456 1.00 91.50 155 SER A C 1
ATOM 1257 O O . SER A 1 155 ? 32.999 33.146 -4.988 1.00 91.50 155 SER A O 1
ATOM 1259 N N . GLY A 1 156 ? 31.834 35.059 -4.782 1.00 91.81 156 GLY A N 1
ATOM 1260 C CA . GLY A 1 156 ? 32.561 35.821 -5.797 1.00 91.81 156 GLY A CA 1
ATOM 1261 C C . GLY A 1 156 ? 32.105 35.585 -7.237 1.00 91.81 156 GLY A C 1
ATOM 1262 O O . GLY A 1 156 ? 32.584 36.287 -8.119 1.00 91.81 156 GLY A O 1
ATOM 1263 N N . GLU A 1 157 ? 31.198 34.639 -7.511 1.00 94.94 157 GLU A N 1
ATOM 1264 C CA . GLU A 1 157 ? 30.559 34.515 -8.828 1.00 94.94 157 GLU A CA 1
ATOM 1265 C C . GLU A 1 157 ? 29.525 35.641 -9.005 1.00 94.94 157 GLU A C 1
ATOM 1267 O O . GLU A 1 157 ? 28.567 35.730 -8.234 1.00 94.94 157 GLU A O 1
ATOM 1272 N N . THR A 1 158 ? 29.752 36.524 -9.986 1.00 94.56 158 THR A N 1
ATOM 1273 C CA . THR A 1 158 ? 29.041 37.817 -10.125 1.00 94.56 158 THR A CA 1
ATOM 1274 C C . THR A 1 158 ? 28.506 38.098 -11.526 1.00 94.56 158 THR A C 1
ATOM 1276 O O . THR A 1 158 ? 27.771 39.058 -11.728 1.00 94.56 158 THR A O 1
ATOM 1279 N N . SER A 1 159 ? 28.826 37.272 -12.520 1.00 94.88 159 SER A N 1
ATOM 1280 C CA . SER A 1 159 ? 28.184 37.354 -13.837 1.00 94.88 159 SER A CA 1
ATOM 1281 C C . SER A 1 159 ? 28.141 35.995 -14.521 1.00 94.88 159 SER A C 1
ATOM 1283 O O . SER A 1 159 ? 28.959 35.125 -14.219 1.00 94.88 159 SER A O 1
ATOM 1285 N N . ALA A 1 160 ? 27.195 35.804 -15.438 1.00 94.31 160 ALA A N 1
ATOM 1286 C CA . ALA A 1 160 ? 27.148 34.625 -16.292 1.00 94.31 160 ALA A CA 1
ATOM 1287 C C . ALA A 1 160 ? 26.769 34.949 -17.735 1.00 94.31 160 ALA A C 1
ATOM 1289 O O . ALA A 1 160 ? 25.992 35.865 -18.006 1.00 94.31 160 ALA A O 1
ATOM 1290 N N . GLU A 1 161 ? 27.288 34.137 -18.648 1.00 91.38 161 GLU A N 1
ATOM 1291 C CA . GLU A 1 161 ? 26.902 34.092 -20.052 1.00 91.38 161 GLU A CA 1
ATOM 1292 C C . GLU A 1 161 ? 26.216 32.764 -20.347 1.00 91.38 161 GLU A C 1
ATOM 1294 O O . GLU A 1 161 ? 26.819 31.701 -20.194 1.00 91.38 161 GLU A O 1
ATOM 1299 N N . ILE A 1 162 ? 24.960 32.828 -20.783 1.00 89.56 162 ILE A N 1
ATOM 1300 C CA . ILE A 1 162 ? 24.195 31.648 -21.188 1.00 89.56 162 ILE A CA 1
ATOM 1301 C C . ILE A 1 162 ? 24.351 31.438 -22.692 1.00 89.56 162 ILE A C 1
ATOM 1303 O O . ILE A 1 162 ? 24.239 32.394 -23.464 1.00 89.56 162 ILE A O 1
ATOM 1307 N N . TYR A 1 163 ? 24.603 30.198 -23.109 1.00 87.62 163 TYR A N 1
ATOM 1308 C CA . TYR A 1 163 ? 24.722 29.842 -24.520 1.00 87.62 163 TYR A CA 1
ATOM 1309 C C . TYR A 1 163 ? 24.339 28.388 -24.786 1.00 87.62 163 TYR A C 1
ATOM 1311 O O . TYR A 1 163 ? 24.474 27.524 -23.923 1.00 87.62 163 TYR A O 1
ATOM 1319 N N . ILE A 1 164 ? 23.883 28.113 -26.004 1.00 87.31 164 ILE A N 1
ATOM 1320 C CA . ILE A 1 164 ? 23.680 26.751 -26.489 1.00 87.31 164 ILE A CA 1
ATOM 1321 C C . ILE A 1 164 ? 24.981 26.250 -27.105 1.00 87.31 164 ILE A C 1
ATOM 1323 O O . ILE A 1 164 ? 25.589 26.940 -27.923 1.00 87.31 164 ILE A O 1
ATOM 1327 N N . GLN A 1 165 ? 25.388 25.047 -26.723 1.00 87.38 165 GLN A N 1
ATOM 1328 C CA . GLN A 1 165 ? 26.490 24.315 -27.325 1.00 87.38 165 GLN A CA 1
ATOM 1329 C C . GLN A 1 165 ? 25.940 23.211 -28.233 1.00 87.38 165 GLN A C 1
ATOM 1331 O O . GLN A 1 165 ? 25.119 22.398 -27.803 1.00 87.38 165 GLN A O 1
ATOM 1336 N N . MET A 1 166 ? 26.381 23.198 -29.494 1.00 82.19 166 MET A N 1
ATOM 1337 C CA . MET A 1 166 ? 25.942 22.230 -30.506 1.00 82.19 166 MET A CA 1
ATOM 1338 C C . MET A 1 166 ? 26.973 22.040 -31.628 1.00 82.19 166 MET A C 1
ATOM 1340 O O . MET A 1 166 ? 27.956 22.778 -31.712 1.00 82.19 166 MET A O 1
ATOM 1344 N N . ASP A 1 167 ? 26.740 21.050 -32.497 1.00 81.75 167 ASP A N 1
ATOM 1345 C CA . ASP A 1 167 ? 27.572 20.810 -33.683 1.00 81.75 167 ASP A CA 1
ATOM 1346 C C . ASP A 1 167 ? 27.545 22.039 -34.629 1.00 81.75 167 ASP A C 1
ATOM 1348 O O . ASP A 1 167 ? 26.456 22.512 -34.973 1.00 81.75 167 ASP A O 1
ATOM 1352 N N . PRO A 1 168 ? 28.711 22.552 -35.076 1.00 79.75 168 PRO A N 1
ATOM 1353 C CA . PRO A 1 168 ? 28.803 23.719 -35.960 1.00 79.75 168 PRO A CA 1
ATOM 1354 C C . PRO A 1 168 ? 28.058 23.601 -37.298 1.00 79.75 168 PRO A C 1
ATOM 1356 O O . PRO A 1 168 ? 27.783 24.616 -37.934 1.00 79.75 168 PRO A O 1
ATOM 1359 N N . ALA A 1 169 ? 27.757 22.383 -37.761 1.00 81.12 169 ALA A N 1
ATOM 1360 C CA . ALA A 1 169 ? 27.020 22.149 -39.003 1.00 81.12 169 ALA A CA 1
ATOM 1361 C C . ALA A 1 169 ? 25.506 22.428 -38.880 1.00 81.12 169 ALA A C 1
ATOM 1363 O O . ALA A 1 169 ? 24.772 22.354 -39.873 1.00 81.12 169 ALA A O 1
ATOM 1364 N N . LEU A 1 170 ? 25.013 22.716 -37.674 1.00 83.19 170 LEU A N 1
ATOM 1365 C CA . LEU A 1 170 ? 23.598 22.931 -37.399 1.00 83.19 170 LEU A CA 1
ATOM 1366 C C . LEU A 1 170 ? 23.231 24.415 -37.424 1.00 83.19 170 LEU A C 1
ATOM 1368 O O . LEU A 1 170 ? 23.913 25.271 -36.867 1.00 83.19 170 LEU A O 1
ATOM 1372 N N . ASN A 1 171 ? 22.082 24.708 -38.023 1.00 83.06 171 ASN A N 1
ATOM 1373 C CA . ASN A 1 171 ? 21.424 26.002 -37.971 1.00 83.06 171 ASN A CA 1
ATOM 1374 C C . ASN A 1 171 ? 20.228 25.918 -37.031 1.00 83.06 171 ASN A C 1
ATOM 1376 O O . ASN A 1 171 ? 19.474 24.940 -37.022 1.00 83.06 171 ASN A O 1
ATOM 1380 N N . PHE A 1 172 ? 20.023 26.978 -36.263 1.00 84.75 172 PHE A N 1
ATOM 1381 C CA . PHE A 1 172 ? 18.944 27.066 -35.298 1.00 84.75 172 PHE A CA 1
ATOM 1382 C C . PHE A 1 172 ? 18.499 28.515 -35.122 1.00 84.75 172 PHE A C 1
ATOM 1384 O O . PHE A 1 172 ? 19.233 29.463 -35.402 1.00 84.75 172 PHE A O 1
ATOM 1391 N N . LEU A 1 173 ? 17.276 28.677 -34.634 1.00 83.75 173 LEU A N 1
ATOM 1392 C CA . LEU A 1 173 ? 16.744 29.948 -34.166 1.00 83.75 173 LEU A CA 1
ATOM 1393 C C . LEU A 1 173 ? 16.687 29.928 -32.640 1.00 83.75 173 LEU A C 1
ATOM 1395 O O . LEU A 1 173 ? 16.451 28.875 -32.054 1.00 83.75 173 LEU A O 1
ATOM 1399 N N . LEU A 1 174 ? 16.867 31.093 -32.018 1.00 84.44 174 LEU A N 1
ATOM 1400 C CA . LEU A 1 174 ? 16.703 31.304 -30.580 1.00 84.44 174 LEU A CA 1
ATOM 1401 C C . LEU A 1 174 ? 15.668 32.384 -30.322 1.00 84.44 174 LEU A C 1
ATOM 1403 O O . LEU A 1 174 ? 15.697 33.429 -30.981 1.00 84.44 174 LEU A O 1
ATOM 1407 N N . ASP A 1 175 ? 14.826 32.194 -29.313 1.00 83.44 175 ASP A N 1
ATOM 1408 C CA . ASP A 1 175 ? 13.927 33.221 -28.817 1.00 83.44 175 ASP A CA 1
ATOM 1409 C C . ASP A 1 175 ? 13.579 33.105 -27.335 1.00 83.44 175 ASP A C 1
ATOM 1411 O O . ASP A 1 175 ? 13.786 32.071 -26.717 1.00 83.44 175 ASP A O 1
ATOM 1415 N N . GLN A 1 176 ? 13.087 34.202 -26.755 1.00 84.19 176 GLN A N 1
ATOM 1416 C CA . GLN A 1 176 ? 12.608 34.253 -25.365 1.00 84.19 176 GLN A CA 1
ATOM 1417 C C . GLN A 1 176 ? 13.614 33.746 -24.308 1.00 84.19 176 GLN A C 1
ATOM 1419 O O . GLN A 1 176 ? 13.220 33.209 -23.276 1.00 84.19 176 GLN A O 1
ATOM 1424 N N . CYS A 1 177 ? 14.919 33.941 -24.538 1.00 85.88 177 CYS A N 1
ATOM 1425 C CA . CYS A 1 177 ? 15.935 33.616 -23.540 1.00 85.88 177 CYS A CA 1
ATOM 1426 C C . CYS A 1 177 ? 15.789 34.507 -22.292 1.00 85.88 177 CYS A C 1
ATOM 1428 O O . CYS A 1 177 ? 15.640 35.726 -22.397 1.00 85.88 177 CYS A O 1
ATOM 1430 N N . SER A 1 178 ? 15.889 33.907 -21.109 1.00 87.50 178 SER A N 1
ATOM 1431 C CA . SER A 1 178 ? 15.838 34.586 -19.818 1.00 87.50 178 SER A CA 1
ATOM 1432 C C . SER A 1 178 ? 16.790 33.948 -18.808 1.00 87.50 178 SER A C 1
ATOM 1434 O O . SER A 1 178 ? 17.114 32.760 -18.889 1.00 87.50 178 SER A O 1
ATOM 1436 N N . LEU A 1 179 ? 17.235 34.760 -17.851 1.00 92.00 179 LEU A N 1
ATOM 1437 C CA . LEU A 1 179 ? 17.980 34.349 -16.669 1.00 92.00 179 LEU A CA 1
ATOM 1438 C C . LEU A 1 179 ? 17.394 35.104 -15.476 1.00 92.00 179 LEU A C 1
ATOM 1440 O O . LEU A 1 179 ? 17.308 36.332 -15.511 1.00 92.00 179 LEU A O 1
ATOM 1444 N N . LYS A 1 180 ? 16.933 34.378 -14.460 1.00 92.69 180 LYS A N 1
ATOM 1445 C CA . LYS A 1 180 ? 16.226 34.944 -13.306 1.00 92.69 180 LYS A CA 1
ATOM 1446 C C . LYS A 1 180 ? 16.765 34.347 -12.021 1.00 92.69 180 LYS A C 1
ATOM 1448 O O . LYS A 1 180 ? 17.066 33.160 -11.981 1.00 92.69 180 LYS A O 1
ATOM 1453 N N . GLU A 1 181 ? 16.879 35.162 -10.982 1.00 93.31 181 GLU A N 1
ATOM 1454 C CA . GLU A 1 181 ? 17.186 34.667 -9.641 1.00 93.31 181 GLU A CA 1
ATOM 1455 C C . GLU A 1 181 ? 15.983 33.889 -9.090 1.00 93.31 181 GLU A C 1
ATOM 1457 O O . GLU A 1 181 ? 14.838 34.309 -9.271 1.00 93.31 181 GLU A O 1
ATOM 1462 N N . LEU A 1 182 ? 16.241 32.759 -8.433 1.00 92.00 182 LEU A N 1
ATOM 1463 C CA . LEU A 1 182 ? 15.252 31.961 -7.717 1.00 92.00 182 LEU A CA 1
ATOM 1464 C C . LEU A 1 182 ? 15.483 32.158 -6.209 1.00 92.00 182 LEU A C 1
ATOM 1466 O O . LEU A 1 182 ? 16.396 31.545 -5.651 1.00 92.00 182 LEU A O 1
ATOM 1470 N N . PRO A 1 183 ? 14.719 33.045 -5.547 1.00 88.06 183 PRO A N 1
ATOM 1471 C CA . PRO A 1 183 ? 14.925 33.342 -4.136 1.00 88.06 183 PRO A CA 1
ATOM 1472 C C . PRO A 1 183 ? 14.522 32.151 -3.265 1.00 88.06 183 PRO A C 1
ATOM 1474 O O . PRO A 1 183 ? 13.539 31.472 -3.552 1.00 88.06 183 PRO A O 1
ATOM 1477 N N . THR A 1 184 ? 15.263 31.925 -2.180 1.00 83.94 184 THR A N 1
ATOM 1478 C CA . THR A 1 184 ? 14.911 30.925 -1.167 1.00 83.94 184 THR A CA 1
ATOM 1479 C C . THR A 1 184 ? 13.569 31.267 -0.531 1.00 83.94 184 THR A C 1
ATOM 1481 O O . THR A 1 184 ? 13.378 32.378 -0.035 1.00 83.94 184 THR A O 1
ATOM 1484 N N . ASP A 1 185 ? 12.664 30.295 -0.506 1.00 83.62 185 ASP A N 1
ATOM 1485 C CA . ASP A 1 185 ? 11.368 30.415 0.148 1.00 83.62 185 ASP A CA 1
ATOM 1486 C C . ASP A 1 185 ? 11.410 29.766 1.539 1.00 83.62 185 ASP A C 1
ATOM 1488 O O . ASP A 1 185 ? 11.414 28.544 1.673 1.00 83.62 185 ASP A O 1
ATOM 1492 N N . ASN A 1 186 ? 11.428 30.590 2.590 1.00 85.38 186 ASN A N 1
ATOM 1493 C CA . ASN A 1 186 ? 11.393 30.117 3.981 1.00 85.38 186 ASN A CA 1
ATOM 1494 C C . ASN A 1 186 ? 9.973 29.752 4.456 1.00 85.38 186 ASN A C 1
ATOM 1496 O O . ASN A 1 186 ? 9.815 29.107 5.491 1.00 85.38 186 ASN A O 1
ATOM 1500 N N . SER A 1 187 ? 8.939 30.152 3.714 1.00 88.94 187 SER A N 1
ATOM 1501 C CA . SER A 1 187 ? 7.527 29.848 3.978 1.00 88.94 187 SER A CA 1
ATOM 1502 C C . SER A 1 187 ? 7.024 28.603 3.244 1.00 88.94 187 SER A C 1
ATOM 1504 O O . SER A 1 187 ? 5.885 28.187 3.464 1.00 88.94 187 SER A O 1
ATOM 1506 N N . TRP A 1 188 ? 7.865 27.950 2.433 1.00 92.00 188 TRP A N 1
ATOM 1507 C CA . TRP A 1 188 ? 7.448 26.883 1.517 1.00 92.00 188 TRP A CA 1
ATOM 1508 C C . TRP A 1 188 ? 6.597 25.794 2.188 1.00 92.00 188 TRP A C 1
ATOM 1510 O O . TRP A 1 188 ? 5.655 25.282 1.577 1.00 92.00 188 TRP A O 1
ATOM 1520 N N . LYS A 1 189 ? 6.905 25.436 3.446 1.00 92.56 189 LYS A N 1
ATOM 1521 C CA . LYS A 1 189 ? 6.230 24.359 4.185 1.00 92.56 189 LYS A CA 1
ATOM 1522 C C . LYS A 1 189 ? 4.833 24.760 4.660 1.00 92.56 189 LYS A C 1
ATOM 1524 O O . LYS A 1 189 ? 3.910 23.948 4.579 1.00 92.56 189 LYS A O 1
ATOM 1529 N N . SER A 1 190 ? 4.634 26.000 5.118 1.00 91.06 190 SER A N 1
ATOM 1530 C CA . SER A 1 190 ? 3.294 26.486 5.481 1.00 91.06 190 SER A CA 1
ATOM 1531 C C . SER A 1 190 ? 2.418 26.629 4.236 1.00 91.06 190 SER A C 1
ATOM 1533 O O . SER A 1 190 ? 1.266 26.189 4.243 1.00 91.06 190 SER A O 1
ATOM 1535 N N . GLU A 1 191 ? 2.983 27.114 3.128 1.00 93.50 191 GLU A N 1
ATOM 1536 C CA . GLU A 1 191 ? 2.291 27.152 1.839 1.00 93.50 191 GLU A CA 1
ATOM 1537 C C . GLU A 1 191 ? 1.973 25.753 1.300 1.00 93.50 191 GLU A C 1
ATOM 1539 O O . GLU A 1 191 ? 0.893 25.527 0.755 1.00 93.50 191 GLU A O 1
ATOM 1544 N N . ALA A 1 192 ? 2.888 24.792 1.457 1.00 95.81 192 ALA A N 1
ATOM 1545 C CA . ALA A 1 192 ? 2.661 23.401 1.083 1.00 95.81 192 ALA A CA 1
ATOM 1546 C C . ALA A 1 192 ? 1.492 22.803 1.869 1.00 95.81 192 ALA A C 1
ATOM 1548 O O . ALA A 1 192 ? 0.613 22.191 1.270 1.00 95.81 192 ALA A O 1
ATOM 1549 N N . ASN A 1 193 ? 1.412 23.046 3.178 1.00 94.75 193 ASN A N 1
ATOM 1550 C CA . ASN A 1 193 ? 0.276 22.611 3.991 1.00 94.75 193 ASN A CA 1
ATOM 1551 C C . ASN A 1 193 ? -1.040 23.284 3.567 1.00 94.75 193 ASN A C 1
ATOM 1553 O O . ASN A 1 193 ? -2.072 22.615 3.476 1.00 94.75 193 ASN A O 1
ATOM 1557 N N . ALA A 1 194 ? -1.015 24.578 3.231 1.00 93.75 194 ALA A N 1
ATOM 1558 C CA . ALA A 1 194 ? -2.181 25.268 2.677 1.00 93.75 194 ALA A CA 1
ATOM 1559 C C . ALA A 1 194 ? -2.620 24.654 1.334 1.00 93.75 194 ALA A C 1
ATOM 1561 O O . ALA A 1 194 ? -3.808 24.402 1.118 1.00 93.75 194 ALA A O 1
ATOM 1562 N N . ARG A 1 195 ? -1.664 24.331 0.452 1.00 97.00 195 ARG A N 1
ATOM 1563 C CA . ARG A 1 195 ? -1.924 23.621 -0.807 1.00 97.00 195 ARG A CA 1
ATOM 1564 C C . ARG A 1 195 ? -2.452 22.210 -0.577 1.00 97.00 195 ARG A C 1
ATOM 1566 O O . ARG A 1 195 ? -3.395 21.839 -1.258 1.00 97.00 195 ARG A O 1
ATOM 1573 N N . ILE A 1 196 ? -1.921 21.443 0.376 1.00 97.38 196 ILE A N 1
ATOM 1574 C CA . ILE A 1 196 ? -2.447 20.114 0.733 1.00 97.38 196 ILE A CA 1
ATOM 1575 C C . ILE A 1 196 ? -3.914 20.236 1.142 1.00 97.38 196 ILE A C 1
ATOM 1577 O O . ILE A 1 196 ? -4.756 19.525 0.601 1.00 97.38 196 ILE A O 1
ATOM 1581 N N . ASN A 1 197 ? -4.243 21.180 2.026 1.00 92.94 197 ASN A N 1
ATOM 1582 C CA . ASN A 1 197 ? -5.629 21.416 2.425 1.00 92.94 197 ASN A CA 1
ATOM 1583 C C . ASN A 1 197 ? -6.523 21.790 1.235 1.00 92.94 197 ASN A C 1
ATOM 1585 O O . ASN A 1 197 ? -7.661 21.346 1.179 1.00 92.94 197 ASN A O 1
ATOM 1589 N N . LYS A 1 198 ? -6.014 22.565 0.273 1.00 94.38 198 LYS A N 1
ATOM 1590 C CA . LYS A 1 198 ? -6.765 22.970 -0.924 1.00 94.38 198 LYS A CA 1
ATOM 1591 C C . LYS A 1 198 ? -6.907 21.863 -1.976 1.00 94.38 198 LYS A C 1
ATOM 1593 O O . LYS A 1 198 ? -7.925 21.790 -2.649 1.00 94.38 198 LYS A O 1
ATOM 1598 N N . LEU A 1 199 ? -5.862 21.066 -2.186 1.00 95.06 199 LEU A N 1
ATOM 1599 C CA . LEU A 1 199 ? -5.740 20.140 -3.318 1.00 95.06 199 LEU A CA 1
ATOM 1600 C C . LEU A 1 199 ? -6.093 18.707 -2.957 1.00 95.06 199 LEU A C 1
ATOM 1602 O O . LEU A 1 199 ? -6.425 17.928 -3.844 1.00 95.06 199 LEU A O 1
ATOM 1606 N N . ARG A 1 200 ? -5.920 18.332 -1.688 1.00 96.75 200 ARG A N 1
ATOM 1607 C CA . ARG A 1 200 ? -6.063 16.954 -1.205 1.00 96.75 200 ARG A CA 1
ATOM 1608 C C . ARG A 1 200 ? -7.265 16.774 -0.316 1.00 96.75 200 ARG A C 1
ATOM 1610 O O . ARG A 1 200 ? -7.589 15.633 -0.015 1.00 96.75 200 ARG A O 1
ATOM 1617 N N . LYS A 1 201 ? -7.912 17.865 0.086 1.00 96.56 201 LYS A N 1
ATOM 1618 C CA . LYS A 1 201 ? -9.182 17.822 0.786 1.00 96.56 201 LYS A CA 1
ATOM 1619 C C . LYS A 1 201 ? -10.281 18.363 -0.109 1.00 96.56 201 LYS A C 1
ATOM 1621 O O . LYS A 1 201 ? -10.038 19.237 -0.935 1.00 96.56 201 LYS A O 1
ATOM 1626 N N . ALA A 1 202 ? -11.475 17.841 0.081 1.00 94.94 202 ALA A N 1
ATOM 1627 C CA . ALA A 1 202 ? -12.675 18.316 -0.572 1.00 94.94 202 ALA A CA 1
ATOM 1628 C C . ALA A 1 202 ? -13.781 18.477 0.479 1.00 94.94 202 ALA A C 1
ATOM 1630 O O . ALA A 1 202 ? -13.726 17.821 1.530 1.00 94.94 202 ALA A O 1
ATOM 1631 N N . PRO A 1 203 ? -14.758 19.364 0.238 1.00 95.94 203 PRO A N 1
ATOM 1632 C CA . PRO A 1 203 ? -15.861 19.540 1.160 1.00 95.94 203 PRO A CA 1
ATOM 1633 C C . PRO A 1 203 ? -16.710 18.274 1.195 1.00 95.94 203 PRO A C 1
ATOM 1635 O O . PRO A 1 203 ? -17.097 17.724 0.160 1.00 95.94 203 PRO A O 1
ATOM 1638 N N . VAL A 1 204 ? -17.021 17.836 2.405 1.00 94.69 204 VAL A N 1
ATOM 1639 C CA . VAL A 1 204 ? -18.077 16.878 2.674 1.00 94.69 204 VAL A CA 1
ATOM 1640 C C . VAL A 1 204 ? -19.148 17.577 3.479 1.00 94.69 204 VAL A C 1
ATOM 1642 O O . VAL A 1 204 ? -18.871 18.154 4.530 1.00 94.69 204 VAL A O 1
ATOM 1645 N N . THR A 1 205 ? -20.367 17.519 2.962 1.00 91.31 205 THR A N 1
ATOM 1646 C CA . THR A 1 205 ? -21.565 17.948 3.672 1.00 91.31 205 THR A CA 1
ATOM 1647 C C . THR A 1 205 ? -22.410 16.714 3.906 1.00 91.31 205 THR A C 1
ATOM 1649 O O . THR A 1 205 ? -22.869 16.087 2.956 1.00 91.31 205 THR A O 1
ATOM 1652 N N . ILE A 1 206 ? -22.595 16.355 5.166 1.00 88.00 206 ILE A N 1
ATOM 1653 C CA . ILE A 1 206 ? -23.504 15.293 5.577 1.00 88.00 206 ILE A CA 1
ATOM 1654 C C . ILE A 1 206 ? -24.703 15.987 6.195 1.00 88.00 206 ILE A C 1
ATOM 1656 O O . ILE A 1 206 ? -24.600 16.551 7.282 1.00 88.00 206 ILE A O 1
ATOM 1660 N N . ASN A 1 207 ? -25.815 15.989 5.476 1.00 85.00 207 ASN A N 1
ATOM 1661 C CA . ASN A 1 207 ? -27.094 16.449 5.985 1.00 85.00 207 ASN A CA 1
ATOM 1662 C C . ASN A 1 207 ? -27.817 15.236 6.544 1.00 85.00 207 ASN A C 1
ATOM 1664 O O . ASN A 1 207 ? -27.994 14.256 5.829 1.00 85.00 207 ASN A O 1
ATOM 1668 N N . ILE A 1 208 ? -28.227 15.298 7.801 1.00 79.00 208 ILE A N 1
ATOM 1669 C CA . ILE A 1 208 ? -29.115 14.293 8.368 1.00 79.00 208 ILE A CA 1
ATOM 1670 C C . ILE A 1 208 ? -30.526 14.861 8.255 1.00 79.00 208 ILE A C 1
ATOM 1672 O O . ILE A 1 208 ? -30.875 15.812 8.953 1.00 79.00 208 ILE A O 1
ATOM 1676 N N . ALA A 1 209 ? -31.307 14.337 7.319 1.00 70.19 209 ALA A N 1
ATOM 1677 C CA . ALA A 1 209 ? -32.721 14.652 7.224 1.00 70.19 209 ALA A CA 1
ATOM 1678 C C . ALA A 1 209 ? -33.494 13.945 8.354 1.00 70.19 209 ALA A C 1
ATOM 1680 O O . ALA A 1 209 ? -33.037 12.956 8.925 1.00 70.19 209 ALA A O 1
ATOM 1681 N N . ASP A 1 210 ? -34.667 14.486 8.689 1.00 65.62 210 ASP A N 1
ATOM 1682 C CA . ASP A 1 210 ? -35.659 13.847 9.570 1.00 65.62 210 ASP A CA 1
ATOM 1683 C C . ASP A 1 210 ? -35.272 13.692 11.053 1.00 65.62 210 ASP A C 1
ATOM 1685 O O . ASP A 1 210 ? -35.845 12.897 11.790 1.00 65.62 210 ASP A O 1
ATOM 1689 N N . THR A 1 211 ? -34.356 14.516 11.556 1.00 58.59 211 THR A N 1
ATOM 1690 C CA . THR A 1 211 ? -33.929 14.519 12.972 1.00 58.59 211 THR A CA 1
ATOM 1691 C C . THR A 1 211 ? -35.022 14.906 13.981 1.00 58.59 211 THR A C 1
ATOM 1693 O O . THR A 1 211 ? -34.779 14.840 15.186 1.00 58.59 211 THR A O 1
ATOM 1696 N N . HIS A 1 212 ? -36.202 15.345 13.523 1.00 55.19 212 HIS A N 1
ATOM 1697 C CA . HIS A 1 212 ? -37.355 15.778 14.332 1.00 55.19 212 HIS A CA 1
ATOM 1698 C C . HIS A 1 212 ? -37.020 16.727 15.506 1.00 55.19 212 HIS A C 1
ATOM 1700 O O . HIS A 1 212 ? -37.730 16.755 16.508 1.00 55.19 212 HIS A O 1
ATOM 1706 N N . GLY A 1 213 ? -35.935 17.506 15.416 1.00 52.03 213 GLY A N 1
ATOM 1707 C CA . GLY A 1 213 ? -35.485 18.387 16.503 1.00 52.03 213 GLY A CA 1
ATOM 1708 C C . GLY A 1 213 ? -34.927 17.663 17.741 1.00 52.03 213 GLY A C 1
ATOM 1709 O O . GLY A 1 213 ? -34.772 18.290 18.788 1.00 52.03 213 GLY A O 1
ATOM 1710 N N . GLY A 1 214 ? -34.626 16.363 17.646 1.00 55.06 214 GLY A N 1
ATOM 1711 C CA . GLY A 1 214 ? -34.073 15.562 18.737 1.00 55.06 214 GLY A CA 1
ATOM 1712 C C . GLY A 1 214 ? -32.567 15.764 18.935 1.00 55.06 214 GLY A C 1
ATOM 1713 O O . GLY A 1 214 ? -31.791 15.775 17.980 1.00 55.06 214 GLY A O 1
ATOM 1714 N N . SER A 1 215 ? -32.136 15.889 20.190 1.00 65.31 215 SER A N 1
ATOM 1715 C CA . SER A 1 215 ? -30.723 15.837 20.578 1.00 65.31 215 SER A CA 1
ATOM 1716 C C . SER A 1 215 ? -30.190 14.391 20.577 1.00 65.31 215 SER A C 1
ATOM 1718 O O . SER A 1 215 ? -30.957 13.427 20.527 1.00 65.31 215 SER A O 1
ATOM 1720 N N . GLY A 1 216 ? -28.862 14.229 20.623 1.00 70.62 216 GLY A N 1
ATOM 1721 C CA . GLY A 1 216 ? -28.209 12.923 20.807 1.00 70.62 216 GLY A CA 1
ATOM 1722 C C . GLY A 1 216 ? -27.624 12.278 19.549 1.00 70.62 216 GLY A C 1
ATOM 1723 O O . GLY A 1 216 ? -27.033 11.205 19.648 1.00 70.62 216 GLY A O 1
ATOM 1724 N N . TYR A 1 217 ? -27.739 12.899 18.373 1.00 77.12 217 TYR A N 1
ATOM 1725 C CA . TYR A 1 217 ? -27.098 12.390 17.160 1.00 77.12 217 TYR A CA 1
ATOM 1726 C C . TYR A 1 217 ? -25.606 12.736 17.114 1.00 77.12 217 TYR A C 1
ATOM 1728 O O . TYR A 1 217 ? -25.200 13.852 17.433 1.00 77.12 217 TYR A O 1
ATOM 1736 N N . SER A 1 218 ? -24.785 11.802 16.651 1.00 82.56 218 SER A N 1
ATOM 1737 C CA . SER A 1 218 ? -23.380 12.023 16.330 1.00 82.56 218 SER A CA 1
ATOM 1738 C C . SER A 1 218 ? -23.005 11.330 15.031 1.00 82.56 218 SER A C 1
ATOM 1740 O O . SER A 1 218 ? -23.681 10.409 14.589 1.00 82.56 218 SER A O 1
ATOM 1742 N N . ILE A 1 219 ? -21.926 11.774 14.400 1.00 82.81 219 ILE A N 1
ATOM 1743 C CA . ILE A 1 219 ? -21.302 11.033 13.312 1.00 82.81 219 ILE A CA 1
ATOM 1744 C C . ILE A 1 219 ? -19.878 10.653 13.676 1.00 82.81 219 ILE A C 1
ATOM 1746 O O . ILE A 1 219 ? -19.178 11.394 14.364 1.00 82.81 219 ILE A O 1
ATOM 1750 N N . GLU A 1 220 ? -19.434 9.534 13.127 1.00 82.56 220 GLU A N 1
ATOM 1751 C CA . GLU A 1 220 ? -18.044 9.136 13.039 1.00 82.56 220 GLU A CA 1
ATOM 1752 C C . GLU A 1 220 ? -17.704 8.894 11.564 1.00 82.56 220 GLU A C 1
ATOM 1754 O O . GLU A 1 220 ? -18.233 7.992 10.930 1.00 82.56 220 GLU A O 1
ATOM 1759 N N . LEU A 1 221 ? -16.830 9.719 11.000 1.00 82.31 221 LEU A N 1
ATOM 1760 C CA . LEU A 1 221 ? -16.377 9.616 9.619 1.00 82.31 221 LEU A CA 1
ATOM 1761 C C . LEU A 1 221 ? -14.919 9.153 9.602 1.00 82.31 221 LEU A C 1
ATOM 1763 O O . LEU A 1 221 ? -14.030 9.873 10.067 1.00 82.31 221 LEU A O 1
ATOM 1767 N N . VAL A 1 222 ? -14.672 7.964 9.052 1.00 81.56 222 VAL A N 1
ATOM 1768 C CA . VAL A 1 222 ? -13.355 7.315 9.034 1.00 81.56 222 VAL A CA 1
ATOM 1769 C C . VAL A 1 222 ? -12.855 7.187 7.602 1.00 81.56 222 VAL A C 1
ATOM 1771 O O . VAL A 1 222 ? -13.473 6.514 6.780 1.00 81.56 222 VAL A O 1
ATOM 1774 N N . GLN A 1 223 ? -11.706 7.793 7.297 1.00 82.69 223 GLN A N 1
ATOM 1775 C CA . GLN A 1 223 ? -11.053 7.570 6.009 1.00 82.69 223 GLN A CA 1
ATOM 1776 C C . GLN A 1 223 ? -10.431 6.168 5.959 1.00 82.69 223 GLN A C 1
ATOM 1778 O O . GLN A 1 223 ? -9.573 5.830 6.785 1.00 82.69 223 GLN A O 1
ATOM 1783 N N . MET A 1 224 ? -10.836 5.377 4.968 1.00 83.44 224 MET A N 1
ATOM 1784 C CA . MET A 1 224 ? -10.418 3.987 4.775 1.00 83.44 224 MET A CA 1
ATOM 1785 C C . MET A 1 224 ? -9.267 3.870 3.777 1.00 83.44 224 MET A C 1
ATOM 1787 O O . MET A 1 224 ? -8.285 3.184 4.059 1.00 83.44 224 MET A O 1
ATOM 1791 N N . LYS A 1 225 ? -9.368 4.568 2.642 1.00 84.00 225 LYS A N 1
ATOM 1792 C CA . LYS A 1 225 ? -8.334 4.619 1.597 1.00 84.00 225 LYS A CA 1
ATOM 1793 C C . LYS A 1 225 ? -8.116 6.041 1.121 1.00 84.00 225 LYS A C 1
ATOM 1795 O O . LYS A 1 225 ? -9.005 6.884 1.252 1.00 84.00 225 LYS A O 1
ATOM 1800 N N . LYS A 1 226 ? -6.934 6.316 0.581 1.00 89.69 226 LYS A N 1
ATOM 1801 C CA . LYS A 1 226 ? -6.600 7.629 0.021 1.00 89.69 226 LYS A CA 1
ATOM 1802 C C . LYS A 1 226 ? -6.801 7.620 -1.487 1.00 89.69 226 LYS A C 1
ATOM 1804 O O . LYS A 1 226 ? -6.457 6.659 -2.168 1.00 89.69 226 LYS A O 1
ATOM 18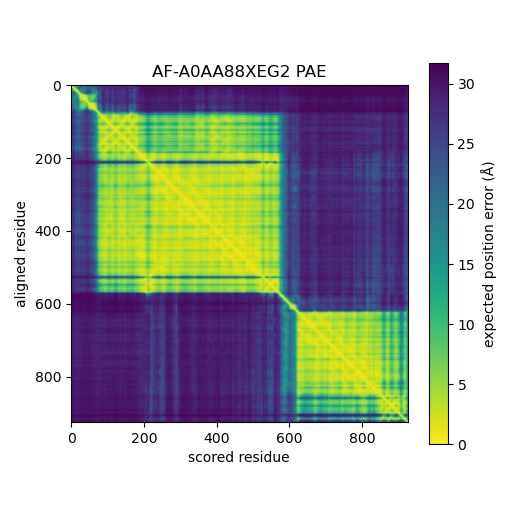09 N N . ASP A 1 227 ? -7.259 8.744 -2.021 1.00 91.19 227 ASP A N 1
ATOM 1810 C CA . ASP A 1 227 ? -7.251 8.949 -3.474 1.00 91.19 227 ASP A CA 1
ATOM 1811 C C . ASP A 1 227 ? -5.836 9.117 -4.010 1.00 91.19 227 ASP A C 1
ATOM 1813 O O . ASP A 1 227 ? -5.502 8.657 -5.103 1.00 91.19 227 ASP A O 1
ATOM 1817 N N . PHE A 1 228 ? -4.994 9.782 -3.223 1.00 96.50 228 PHE A N 1
ATOM 1818 C CA . PHE A 1 228 ? -3.596 9.961 -3.556 1.00 96.50 228 PHE A CA 1
ATOM 1819 C C . PHE A 1 228 ? -2.814 8.685 -3.280 1.00 96.50 228 PHE A C 1
ATOM 1821 O O . PHE A 1 228 ? -2.874 8.119 -2.186 1.00 96.50 228 PHE A O 1
ATOM 1828 N N . ALA A 1 229 ? -2.035 8.260 -4.264 1.00 96.62 229 ALA A N 1
ATOM 1829 C CA . ALA A 1 229 ? -1.336 6.999 -4.182 1.00 96.62 229 ALA A CA 1
ATOM 1830 C C . ALA A 1 229 ? -0.070 7.082 -3.327 1.00 96.62 229 ALA A C 1
ATOM 1832 O O . ALA A 1 229 ? 0.843 7.856 -3.613 1.00 96.62 229 ALA A O 1
ATOM 1833 N N . PHE A 1 230 ? 0.010 6.203 -2.332 1.00 97.94 230 PHE A N 1
ATOM 1834 C CA . PHE A 1 230 ? 1.231 5.923 -1.589 1.00 97.94 230 PHE A CA 1
ATOM 1835 C C . PHE A 1 230 ? 1.552 4.434 -1.655 1.00 97.94 230 PHE A C 1
ATOM 1837 O O . PHE A 1 230 ? 0.691 3.581 -1.407 1.00 97.94 230 PHE A O 1
ATOM 1844 N N . GLY A 1 231 ? 2.799 4.111 -1.978 1.00 98.25 231 GLY A N 1
ATOM 1845 C CA . GLY A 1 231 ? 3.214 2.721 -2.089 1.00 98.25 231 GLY A CA 1
ATOM 1846 C C . GLY A 1 231 ? 4.713 2.502 -2.073 1.00 98.25 231 GLY A C 1
ATOM 1847 O O . GLY A 1 231 ? 5.477 3.391 -1.698 1.00 98.25 231 GLY A O 1
ATOM 1848 N N . THR A 1 232 ? 5.138 1.300 -2.456 1.00 98.56 232 THR A N 1
ATOM 1849 C CA . THR A 1 232 ? 6.553 0.919 -2.391 1.00 98.56 232 THR A CA 1
ATOM 1850 C C . THR A 1 232 ? 6.954 -0.118 -3.441 1.00 98.56 232 THR A C 1
ATOM 1852 O O . THR A 1 232 ? 6.118 -0.883 -3.927 1.00 98.56 232 THR A O 1
ATOM 1855 N N . ALA A 1 233 ? 8.239 -0.153 -3.782 1.00 98.50 233 ALA A N 1
ATOM 1856 C CA . ALA A 1 233 ? 8.850 -1.253 -4.502 1.00 98.50 233 ALA A CA 1
ATOM 1857 C C . ALA A 1 233 ? 8.917 -2.503 -3.628 1.00 98.50 233 ALA A C 1
ATOM 1859 O O . ALA A 1 233 ? 9.213 -2.441 -2.431 1.00 98.50 233 ALA A O 1
ATOM 1860 N N . ILE A 1 234 ? 8.616 -3.642 -4.243 1.00 96.81 234 ILE A N 1
ATOM 1861 C CA . ILE A 1 234 ? 8.524 -4.920 -3.553 1.00 96.81 234 ILE A CA 1
ATOM 1862 C C . ILE A 1 234 ? 9.364 -5.997 -4.225 1.00 96.81 234 ILE A C 1
ATOM 1864 O O . ILE A 1 234 ? 9.405 -6.132 -5.454 1.00 96.81 234 ILE A O 1
ATOM 1868 N N . HIS A 1 235 ? 9.956 -6.841 -3.385 1.00 95.44 235 HIS A N 1
ATOM 1869 C CA . HIS A 1 235 ? 10.571 -8.077 -3.828 1.00 95.44 235 HIS A CA 1
ATOM 1870 C C . HIS A 1 235 ? 9.476 -9.136 -4.001 1.00 95.44 235 HIS A C 1
ATOM 1872 O O . HIS A 1 235 ? 8.980 -9.698 -3.023 1.00 95.44 235 HIS A O 1
ATOM 1878 N N . MET A 1 236 ? 9.062 -9.397 -5.246 1.00 95.06 236 MET A N 1
ATOM 1879 C CA . MET A 1 236 ? 7.853 -10.186 -5.535 1.00 95.06 236 MET A CA 1
ATOM 1880 C C . MET A 1 236 ? 7.835 -11.557 -4.851 1.00 95.06 236 MET A C 1
ATOM 1882 O O . MET A 1 236 ? 6.811 -11.937 -4.290 1.00 95.06 236 MET A O 1
ATOM 1886 N N . SER A 1 237 ? 8.962 -12.275 -4.811 1.00 94.19 237 SER A N 1
ATOM 1887 C CA . SER A 1 237 ? 9.012 -13.606 -4.187 1.00 94.19 237 SER A CA 1
ATOM 1888 C C . SER A 1 237 ? 8.692 -13.598 -2.684 1.00 94.19 237 SER A C 1
ATOM 1890 O O . SER A 1 237 ? 8.176 -14.586 -2.165 1.00 94.19 237 SER A O 1
ATOM 1892 N N . TYR A 1 238 ? 8.914 -12.482 -1.978 1.00 95.75 238 TYR A N 1
ATOM 1893 C CA . TYR A 1 238 ? 8.616 -12.380 -0.544 1.00 95.75 238 TYR A CA 1
ATOM 1894 C C . TYR A 1 238 ? 7.118 -12.306 -0.259 1.00 95.75 238 TYR A C 1
ATOM 1896 O O . TYR A 1 238 ? 6.692 -12.648 0.844 1.00 95.75 238 TYR A O 1
ATOM 1904 N N . MET A 1 239 ? 6.300 -11.924 -1.244 1.00 94.00 239 MET A N 1
ATOM 1905 C CA . MET A 1 239 ? 4.846 -11.847 -1.075 1.00 94.00 239 MET A CA 1
ATOM 1906 C C . MET A 1 239 ? 4.172 -13.223 -1.002 1.00 94.00 239 MET A C 1
ATOM 1908 O O . MET A 1 239 ? 3.018 -13.313 -0.589 1.00 94.00 239 MET A O 1
ATOM 1912 N N . THR A 1 240 ? 4.886 -14.289 -1.371 1.00 88.69 240 THR A N 1
ATOM 1913 C CA . THR A 1 240 ? 4.395 -15.677 -1.333 1.00 88.69 240 THR A CA 1
ATOM 1914 C C . THR A 1 240 ? 5.232 -16.607 -0.456 1.00 88.69 240 THR A C 1
ATOM 1916 O O . THR A 1 240 ? 4.866 -17.764 -0.274 1.00 88.69 240 THR A O 1
ATOM 1919 N N . ASP A 1 241 ? 6.342 -16.124 0.100 1.00 86.62 241 ASP A N 1
ATOM 1920 C CA . ASP A 1 241 ? 7.205 -16.892 0.998 1.00 86.62 241 ASP A CA 1
ATOM 1921 C C . ASP A 1 241 ? 6.640 -16.891 2.429 1.00 86.62 241 ASP A C 1
ATOM 1923 O O . ASP A 1 241 ? 6.564 -15.849 3.085 1.00 86.62 241 ASP A O 1
ATOM 1927 N N . SER A 1 242 ? 6.262 -18.062 2.950 1.00 80.56 242 SER A N 1
ATOM 1928 C CA . SER A 1 242 ? 5.698 -18.204 4.301 1.00 80.56 242 SER A CA 1
ATOM 1929 C C . SER A 1 242 ? 6.641 -17.746 5.421 1.00 80.56 242 SER A C 1
ATOM 1931 O O . SER A 1 242 ? 6.168 -17.372 6.494 1.00 80.56 242 SER A O 1
ATOM 1933 N N . SER A 1 243 ? 7.959 -17.737 5.191 1.00 85.38 243 SER A N 1
ATOM 1934 C CA . SER A 1 243 ? 8.951 -17.248 6.158 1.00 85.38 243 SER A CA 1
ATOM 1935 C C . SER A 1 243 ? 9.017 -15.716 6.233 1.00 85.38 243 SER A C 1
ATOM 1937 O O . SER A 1 243 ? 9.499 -15.163 7.221 1.00 85.38 243 SER A O 1
ATOM 1939 N N . LYS A 1 244 ? 8.487 -15.003 5.228 1.00 90.12 244 LYS A N 1
ATOM 1940 C CA . LYS A 1 244 ? 8.534 -13.533 5.111 1.00 90.12 244 LYS A CA 1
ATOM 1941 C C . LYS A 1 244 ? 7.248 -12.853 5.583 1.00 90.12 244 LYS A C 1
ATOM 1943 O O . LYS A 1 244 ? 6.908 -11.759 5.132 1.00 90.12 244 LYS A O 1
ATOM 1948 N N . LYS A 1 245 ? 6.530 -13.466 6.530 1.00 85.06 245 LYS A N 1
ATOM 1949 C CA . LYS A 1 245 ? 5.220 -12.975 6.981 1.00 85.06 245 LYS A CA 1
ATOM 1950 C C . LYS A 1 245 ? 5.261 -11.544 7.536 1.00 85.06 245 LYS A C 1
ATOM 1952 O O . LYS A 1 245 ? 4.370 -10.760 7.233 1.00 85.06 245 LYS A O 1
ATOM 1957 N N . ALA A 1 246 ? 6.315 -11.174 8.268 1.00 81.06 246 ALA A N 1
ATOM 1958 C CA . ALA A 1 246 ? 6.482 -9.810 8.780 1.00 81.06 246 ALA A CA 1
ATOM 1959 C C . ALA A 1 246 ? 6.602 -8.760 7.656 1.00 81.06 246 ALA A C 1
ATOM 1961 O O . ALA A 1 246 ? 6.011 -7.688 7.754 1.00 81.06 246 ALA A O 1
ATOM 1962 N N . TYR A 1 247 ? 7.297 -9.086 6.559 1.00 92.44 247 TYR A N 1
ATOM 1963 C CA . TYR A 1 247 ? 7.395 -8.221 5.378 1.00 92.44 247 TYR A CA 1
ATOM 1964 C C . TYR A 1 247 ? 6.034 -8.063 4.691 1.00 92.44 247 TYR A C 1
ATOM 1966 O O . TYR A 1 247 ? 5.609 -6.943 4.423 1.00 92.44 247 TYR A O 1
ATOM 1974 N N . GLN A 1 248 ? 5.315 -9.171 4.479 1.00 92.62 248 GLN A N 1
ATOM 1975 C CA . GLN A 1 248 ? 3.969 -9.158 3.891 1.00 92.62 248 GLN A CA 1
ATOM 1976 C C . GLN A 1 248 ? 2.997 -8.307 4.711 1.00 92.62 248 GLN A C 1
ATOM 1978 O O . GLN A 1 248 ? 2.323 -7.435 4.168 1.00 92.62 248 GLN A O 1
ATOM 1983 N N . ASP A 1 249 ? 2.951 -8.528 6.027 1.00 83.44 249 ASP A N 1
ATOM 1984 C CA . ASP A 1 249 ? 2.071 -7.782 6.923 1.00 83.44 249 ASP A CA 1
ATOM 1985 C C . ASP A 1 249 ? 2.441 -6.294 6.948 1.00 83.44 249 ASP A C 1
ATOM 1987 O O . ASP A 1 249 ? 1.557 -5.440 6.995 1.00 83.44 249 ASP A O 1
ATOM 1991 N N . PHE A 1 250 ? 3.733 -5.954 6.883 1.00 89.75 250 PHE A N 1
ATOM 1992 C CA . PHE A 1 250 ? 4.149 -4.561 6.762 1.00 89.75 250 PHE A CA 1
ATOM 1993 C C . PHE A 1 250 ? 3.643 -3.946 5.455 1.00 89.75 250 PHE A C 1
ATOM 1995 O O . PHE A 1 250 ? 3.117 -2.833 5.485 1.00 89.75 250 PHE A O 1
ATOM 2002 N N . VAL A 1 251 ? 3.757 -4.660 4.330 1.00 93.06 251 VAL A N 1
ATOM 2003 C CA . VAL A 1 251 ? 3.286 -4.168 3.031 1.00 93.06 251 VAL A CA 1
ATOM 2004 C C . VAL A 1 251 ? 1.782 -3.888 3.067 1.00 93.06 251 VAL A C 1
ATOM 2006 O O . VAL A 1 251 ? 1.367 -2.760 2.804 1.00 93.06 251 VAL A O 1
ATOM 2009 N N . TYR A 1 252 ? 0.976 -4.872 3.477 1.00 90.19 252 TYR A N 1
ATOM 2010 C CA . TYR A 1 252 ? -0.487 -4.758 3.484 1.00 90.19 252 TYR A CA 1
ATOM 2011 C C . TYR A 1 252 ? -1.019 -3.694 4.458 1.00 90.19 252 TYR A C 1
ATOM 2013 O O . TYR A 1 252 ? -2.074 -3.119 4.218 1.00 90.19 252 TYR A O 1
ATOM 2021 N N . ASN A 1 253 ? -0.290 -3.395 5.539 1.00 84.44 253 ASN A N 1
ATOM 2022 C CA . ASN A 1 253 ? -0.729 -2.439 6.562 1.00 84.44 253 ASN A CA 1
ATOM 2023 C C . ASN A 1 253 ? -0.273 -0.989 6.333 1.00 84.44 253 ASN A C 1
ATOM 2025 O O . ASN A 1 253 ? -0.639 -0.109 7.126 1.00 84.44 253 ASN A O 1
ATOM 2029 N N . ASN A 1 254 ? 0.598 -0.726 5.353 1.00 84.81 254 ASN A N 1
ATOM 2030 C CA . ASN A 1 254 ? 1.234 0.591 5.198 1.00 84.81 254 ASN A CA 1
ATOM 2031 C C . ASN A 1 254 ? 1.198 1.161 3.776 1.00 84.81 254 ASN A C 1
ATOM 2033 O O . ASN A 1 254 ? 1.482 2.351 3.613 1.00 84.81 254 ASN A O 1
ATOM 2037 N N . PHE A 1 255 ? 0.847 0.358 2.773 1.00 95.12 255 PHE A N 1
AT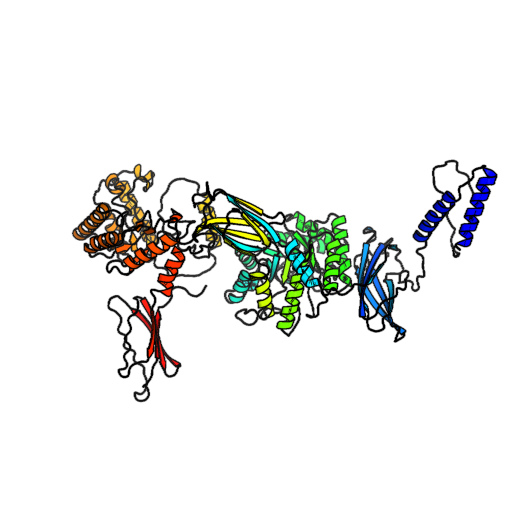OM 2038 C CA . PHE A 1 255 ? 0.858 0.772 1.374 1.00 95.12 255 PHE A CA 1
ATOM 2039 C C . PHE A 1 255 ? -0.453 0.403 0.686 1.00 95.12 255 PHE A C 1
ATOM 2041 O O . PHE A 1 255 ? -1.045 -0.623 0.992 1.00 95.12 255 PHE A O 1
ATOM 2048 N N . GLU A 1 256 ? -0.893 1.240 -0.253 1.00 94.38 256 GLU A N 1
ATOM 2049 C CA . GLU A 1 256 ? -2.064 0.980 -1.109 1.00 94.38 256 GLU A CA 1
ATOM 2050 C C . GLU A 1 256 ? -1.645 0.679 -2.559 1.00 94.38 256 GLU A C 1
ATOM 2052 O O . GLU A 1 256 ? -2.437 0.186 -3.367 1.00 94.38 256 GLU A O 1
ATOM 2057 N N . TRP A 1 257 ? -0.379 0.957 -2.883 1.00 98.50 257 TRP A N 1
ATOM 2058 C CA . TRP A 1 257 ? 0.242 0.712 -4.178 1.00 98.50 257 TRP A CA 1
ATOM 2059 C C . TRP A 1 257 ? 1.546 -0.076 -4.042 1.00 98.50 257 TRP A C 1
ATOM 2061 O O . TRP A 1 257 ? 2.261 0.039 -3.046 1.00 98.50 257 TRP A O 1
ATOM 2071 N N . ALA A 1 258 ? 1.886 -0.842 -5.074 1.00 98.56 258 ALA A N 1
ATOM 2072 C CA . ALA A 1 258 ? 3.154 -1.546 -5.176 1.00 98.56 258 ALA A CA 1
ATOM 2073 C C . ALA A 1 258 ? 3.738 -1.484 -6.593 1.00 98.56 258 ALA A C 1
ATOM 2075 O O . ALA A 1 258 ? 3.018 -1.305 -7.578 1.00 98.56 258 ALA A O 1
ATOM 2076 N N . VAL A 1 259 ? 5.052 -1.669 -6.690 1.00 98.62 259 VAL A N 1
ATOM 2077 C CA . VAL A 1 259 ? 5.775 -1.833 -7.956 1.00 98.62 259 VAL A CA 1
ATOM 2078 C C . VAL A 1 259 ? 6.758 -3.007 -7.834 1.00 98.62 259 VAL A C 1
ATOM 2080 O O . VAL A 1 259 ? 7.514 -3.060 -6.864 1.00 98.62 259 VAL A O 1
ATOM 2083 N N . PRO A 1 260 ? 6.750 -3.993 -8.747 1.00 97.81 260 PRO A N 1
ATOM 2084 C CA . PRO A 1 260 ? 7.742 -5.064 -8.747 1.00 97.81 260 PRO A CA 1
ATOM 2085 C C . PRO A 1 260 ? 9.134 -4.488 -9.012 1.00 97.81 260 PRO A C 1
ATOM 2087 O O . PRO A 1 260 ? 9.379 -3.960 -10.089 1.00 97.81 260 PRO A O 1
ATOM 2090 N N . GLU A 1 261 ? 10.048 -4.602 -8.050 1.00 97.00 261 GLU A N 1
ATOM 2091 C CA . GLU A 1 261 ? 11.355 -3.928 -8.131 1.00 97.00 261 GLU A CA 1
ATOM 2092 C C . GLU A 1 261 ? 12.190 -4.403 -9.335 1.00 97.00 261 GLU A C 1
ATOM 2094 O O . GLU A 1 261 ? 12.824 -3.612 -10.032 1.00 97.00 261 GLU A O 1
ATOM 2099 N N . ASN A 1 262 ? 12.176 -5.716 -9.592 1.00 95.94 262 ASN A N 1
ATOM 2100 C CA . ASN A 1 262 ? 13.011 -6.347 -10.619 1.00 95.94 262 ASN A CA 1
ATOM 2101 C C . ASN A 1 262 ? 12.281 -7.387 -11.479 1.00 95.94 262 ASN A C 1
ATOM 2103 O O . ASN A 1 262 ? 12.689 -7.646 -12.608 1.00 95.94 262 ASN A O 1
ATOM 2107 N N . ALA A 1 263 ? 11.197 -7.979 -10.973 1.00 95.50 263 ALA A N 1
ATOM 2108 C CA . ALA A 1 263 ? 10.608 -9.188 -11.551 1.00 95.50 263 ALA A CA 1
ATOM 2109 C C . ALA A 1 263 ? 10.021 -9.012 -12.966 1.00 95.50 263 ALA A C 1
ATOM 2111 O O . ALA A 1 263 ? 9.874 -9.997 -13.684 1.00 95.50 263 ALA A O 1
ATOM 2112 N N . MET A 1 264 ? 9.686 -7.781 -13.366 1.00 96.81 264 MET A N 1
ATOM 2113 C CA . MET A 1 264 ? 9.097 -7.482 -14.677 1.00 96.81 264 MET A CA 1
ATOM 2114 C C . MET A 1 264 ? 10.080 -6.858 -15.677 1.00 96.81 264 MET A C 1
ATOM 2116 O O . MET A 1 264 ? 9.695 -6.650 -16.821 1.00 96.81 264 MET A O 1
ATOM 2120 N N . LYS A 1 265 ? 11.338 -6.589 -15.298 1.00 97.88 265 LYS A N 1
ATOM 2121 C CA . LYS A 1 265 ? 12.341 -6.004 -16.207 1.00 97.88 265 LYS A CA 1
ATOM 2122 C C . LYS A 1 265 ? 12.742 -7.018 -17.280 1.00 97.88 265 LYS A C 1
ATOM 2124 O O . LYS A 1 265 ? 13.184 -8.117 -16.935 1.00 97.88 265 LYS A O 1
ATOM 2129 N N . TRP A 1 266 ? 12.659 -6.648 -18.562 1.00 97.69 266 TRP A N 1
ATOM 2130 C CA . TRP A 1 266 ? 12.840 -7.589 -19.681 1.00 97.69 266 TRP A CA 1
ATOM 2131 C C . TRP A 1 266 ? 14.150 -8.389 -19.609 1.00 97.69 266 TRP A C 1
ATOM 2133 O O . TRP A 1 266 ? 14.111 -9.615 -19.688 1.00 97.69 266 TRP A O 1
ATOM 2143 N N . ARG A 1 267 ? 15.296 -7.742 -19.343 1.00 96.50 267 ARG A N 1
ATOM 2144 C CA . ARG A 1 267 ? 16.597 -8.431 -19.197 1.00 96.50 267 ARG A CA 1
ATOM 2145 C C . ARG A 1 267 ? 16.593 -9.521 -18.120 1.00 96.50 267 ARG A C 1
ATOM 2147 O O . ARG A 1 267 ? 17.247 -10.544 -18.296 1.00 96.50 267 ARG A O 1
ATOM 2154 N N . LEU A 1 268 ? 15.904 -9.309 -16.998 1.00 95.25 268 LEU A N 1
ATOM 2155 C CA . LEU A 1 268 ? 15.864 -10.275 -15.891 1.00 95.25 268 LEU A CA 1
ATOM 2156 C C . LEU A 1 268 ? 14.817 -11.368 -16.127 1.00 95.25 268 LEU A C 1
ATOM 2158 O O . LEU A 1 268 ? 15.043 -12.530 -15.788 1.00 95.25 268 LEU A O 1
ATOM 2162 N N . MET A 1 269 ? 13.695 -10.987 -16.732 1.00 94.62 269 MET A N 1
ATOM 2163 C CA . MET A 1 269 ? 12.588 -11.871 -17.080 1.00 94.62 269 MET A CA 1
ATOM 2164 C C . MET A 1 269 ? 12.977 -12.850 -18.199 1.00 94.62 269 MET A C 1
ATOM 2166 O O . MET A 1 269 ? 12.654 -14.033 -18.121 1.00 94.62 269 MET A O 1
ATOM 2170 N N . GLU A 1 270 ? 13.731 -12.380 -19.194 1.00 96.38 270 GLU A N 1
ATOM 2171 C CA . GLU A 1 270 ? 14.177 -13.144 -20.361 1.00 96.38 270 GLU A CA 1
ATOM 2172 C C . GLU A 1 270 ? 15.699 -13.025 -20.545 1.00 96.38 270 GLU A C 1
ATOM 2174 O O . GLU A 1 270 ? 16.208 -12.539 -21.555 1.00 96.38 270 GLU A O 1
ATOM 2179 N N . TRP A 1 271 ? 16.458 -13.480 -19.546 1.00 95.19 271 TRP A N 1
ATOM 2180 C CA . TRP A 1 271 ? 17.927 -13.457 -19.604 1.00 95.19 271 TRP A CA 1
ATOM 2181 C C . TRP A 1 271 ? 18.492 -14.258 -20.789 1.00 95.19 271 TRP A C 1
ATOM 2183 O O . TRP A 1 271 ? 19.499 -13.890 -21.392 1.00 95.19 271 TRP A O 1
ATOM 2193 N N . THR A 1 272 ? 17.830 -15.362 -21.137 1.00 95.44 272 THR A N 1
ATOM 2194 C CA . THR A 1 272 ? 18.136 -16.188 -22.308 1.00 95.44 272 THR A CA 1
ATOM 2195 C C . THR A 1 272 ? 16.939 -16.155 -23.245 1.00 95.44 272 THR A C 1
ATOM 2197 O O . THR A 1 272 ? 15.824 -16.431 -22.801 1.00 95.44 272 THR A O 1
ATOM 2200 N N . LYS A 1 273 ? 17.176 -15.860 -24.531 1.00 94.62 273 LYS A N 1
ATOM 2201 C CA . LYS A 1 273 ? 16.130 -15.787 -25.558 1.00 94.62 273 LYS A CA 1
ATOM 2202 C C . LYS A 1 273 ? 15.198 -17.002 -25.501 1.00 94.62 273 LYS A C 1
ATOM 2204 O O . LYS A 1 273 ? 15.663 -18.143 -25.511 1.00 94.62 273 LYS A O 1
ATOM 2209 N N . GLY A 1 274 ? 13.892 -16.751 -25.449 1.00 91.94 274 GLY A N 1
ATOM 2210 C CA . GLY A 1 274 ? 12.847 -17.773 -25.412 1.00 91.94 274 GLY A CA 1
ATOM 2211 C C . GLY A 1 274 ? 12.650 -18.461 -24.056 1.00 91.94 274 GLY A C 1
ATOM 2212 O O . GLY A 1 274 ? 11.850 -19.390 -23.971 1.00 91.94 274 GLY A O 1
ATOM 2213 N N . ARG A 1 275 ? 13.353 -18.045 -22.991 1.00 93.25 275 ARG A N 1
ATOM 2214 C CA . ARG A 1 275 ? 13.201 -18.581 -21.622 1.00 93.25 275 ARG A CA 1
ATOM 2215 C C . ARG A 1 275 ? 12.655 -17.521 -20.665 1.00 93.25 275 ARG A C 1
ATOM 2217 O O . ARG A 1 275 ? 13.323 -17.130 -19.708 1.00 93.25 275 ARG A O 1
ATOM 2224 N N . GLU A 1 276 ? 11.443 -17.064 -20.952 1.00 93.12 276 GLU A N 1
ATOM 2225 C CA . GLU A 1 276 ? 10.706 -16.078 -20.155 1.00 93.12 276 GLU A CA 1
ATOM 2226 C C . GLU A 1 276 ? 10.279 -16.644 -18.787 1.00 93.12 276 GLU A C 1
ATOM 2228 O O . GLU A 1 276 ? 9.873 -17.805 -18.675 1.00 93.12 276 GLU A O 1
ATOM 2233 N N . LYS A 1 277 ? 10.356 -15.822 -17.733 1.00 92.75 277 LYS A N 1
ATOM 2234 C CA . LYS A 1 277 ? 9.974 -16.188 -16.359 1.00 92.75 277 LYS A CA 1
ATOM 2235 C C . LYS A 1 277 ? 8.795 -15.355 -15.857 1.00 92.75 277 LYS A C 1
ATOM 2237 O O . LYS A 1 277 ? 8.862 -14.134 -15.783 1.00 92.75 277 LYS A O 1
ATOM 2242 N N . TYR A 1 278 ? 7.741 -16.036 -15.411 1.00 92.62 278 TYR A N 1
ATOM 2243 C CA . TYR A 1 278 ? 6.515 -15.421 -14.877 1.00 92.62 278 TYR A CA 1
ATOM 2244 C C . TYR A 1 278 ? 6.209 -15.854 -13.432 1.00 92.62 278 TYR A C 1
ATOM 2246 O O . TYR A 1 278 ? 5.057 -15.867 -12.995 1.00 92.62 278 TYR A O 1
ATOM 2254 N N . ASP A 1 279 ? 7.242 -16.224 -12.672 1.00 86.62 279 ASP A N 1
ATOM 2255 C CA . ASP A 1 279 ? 7.152 -16.703 -11.282 1.00 86.62 279 ASP A CA 1
ATOM 2256 C C . ASP A 1 279 ? 6.606 -15.656 -10.288 1.00 86.62 279 ASP A C 1
ATOM 2258 O O . ASP A 1 279 ? 6.149 -16.000 -9.198 1.00 86.62 279 ASP A O 1
ATOM 2262 N N . TRP A 1 280 ? 6.545 -14.388 -10.691 1.00 92.94 280 TRP A N 1
ATOM 2263 C CA . TRP A 1 280 ? 5.947 -13.277 -9.950 1.00 92.94 280 TRP A CA 1
ATOM 2264 C C . TRP A 1 280 ? 4.412 -13.208 -10.022 1.00 92.94 280 TRP A C 1
ATOM 2266 O O . TRP A 1 280 ? 3.798 -12.421 -9.297 1.00 92.94 280 TRP A O 1
ATOM 2276 N N . MET A 1 281 ? 3.754 -14.011 -10.864 1.00 93.31 281 MET A N 1
ATOM 2277 C CA . MET A 1 281 ? 2.297 -13.948 -11.066 1.00 93.31 281 MET A CA 1
ATOM 2278 C C . MET A 1 281 ? 1.485 -14.295 -9.811 1.00 93.31 281 MET A C 1
ATOM 2280 O O . MET A 1 281 ? 0.428 -13.709 -9.567 1.00 93.31 281 MET A O 1
ATOM 2284 N N . SER A 1 282 ? 1.965 -15.236 -8.997 1.00 91.19 282 SER A N 1
ATOM 2285 C CA . SER A 1 282 ? 1.333 -15.602 -7.723 1.00 91.19 282 SER A CA 1
ATOM 2286 C C . SER A 1 282 ? 1.362 -14.433 -6.732 1.00 91.19 282 SER A C 1
ATOM 2288 O O . SER A 1 282 ? 0.334 -14.101 -6.144 1.00 91.19 282 SER A O 1
ATOM 2290 N N . ALA A 1 283 ? 2.508 -13.762 -6.623 1.00 93.31 283 ALA A N 1
ATOM 2291 C CA . ALA A 1 283 ? 2.698 -12.562 -5.820 1.00 93.31 283 ALA A CA 1
ATOM 2292 C C . ALA A 1 283 ? 1.853 -11.382 -6.321 1.00 93.31 283 ALA A C 1
ATOM 2294 O O . ALA A 1 283 ? 1.212 -10.711 -5.515 1.00 93.31 283 ALA A O 1
ATOM 2295 N N . LEU A 1 284 ? 1.765 -11.175 -7.642 1.00 95.06 284 LEU A N 1
ATOM 2296 C CA . LEU A 1 284 ? 0.868 -10.174 -8.230 1.00 95.06 284 LEU A CA 1
ATOM 2297 C C . LEU A 1 284 ? -0.584 -10.422 -7.804 1.00 95.06 284 LEU A C 1
ATOM 2299 O O . LEU A 1 284 ? -1.252 -9.516 -7.314 1.00 95.06 284 LEU A O 1
ATOM 2303 N N . ASN A 1 285 ? -1.065 -11.660 -7.929 1.00 91.12 285 ASN A N 1
ATOM 2304 C CA . ASN A 1 285 ? -2.425 -12.004 -7.516 1.00 91.12 285 ASN A CA 1
ATOM 2305 C C . ASN A 1 285 ? -2.645 -11.815 -6.004 1.00 91.12 285 ASN A C 1
ATOM 2307 O O . ASN A 1 285 ? -3.730 -11.390 -5.612 1.00 91.12 285 ASN A O 1
ATOM 2311 N N . ALA A 1 286 ? -1.635 -12.089 -5.170 1.00 87.25 286 ALA A N 1
ATOM 2312 C CA . ALA A 1 286 ? -1.704 -11.867 -3.725 1.00 87.25 286 ALA A CA 1
ATOM 2313 C C . ALA A 1 286 ? -1.828 -10.375 -3.370 1.00 87.25 286 ALA A C 1
ATOM 2315 O O . ALA A 1 286 ? -2.633 -10.008 -2.518 1.00 87.25 286 ALA A O 1
ATOM 2316 N N . LEU A 1 287 ? -1.093 -9.495 -4.052 1.00 88.88 287 LEU A N 1
ATOM 2317 C CA . LEU A 1 287 ? -1.222 -8.043 -3.871 1.00 88.88 287 LEU A CA 1
ATOM 2318 C C . LEU A 1 287 ? -2.624 -7.564 -4.259 1.00 88.88 287 LEU A C 1
ATOM 2320 O O . LEU A 1 287 ? -3.289 -6.880 -3.479 1.00 88.88 287 LEU A O 1
ATOM 2324 N N . LEU A 1 288 ? -3.107 -7.991 -5.429 1.00 91.69 288 LEU A N 1
ATOM 2325 C CA . LEU A 1 288 ? -4.431 -7.620 -5.927 1.00 91.69 288 LEU A CA 1
ATOM 2326 C C . LEU A 1 288 ? -5.555 -8.132 -5.015 1.00 91.69 288 LEU A C 1
ATOM 2328 O O . LEU A 1 288 ? -6.540 -7.425 -4.808 1.00 91.69 288 LEU A O 1
ATOM 2332 N N . SER A 1 289 ? -5.420 -9.328 -4.428 1.00 84.19 289 SER A N 1
ATOM 2333 C CA . SER A 1 289 ? -6.413 -9.851 -3.481 1.00 84.19 289 SER A CA 1
ATOM 2334 C C . SER A 1 289 ? -6.463 -9.067 -2.168 1.00 84.19 289 SER A C 1
ATOM 2336 O O . SER A 1 289 ? -7.510 -9.049 -1.531 1.00 84.19 289 SER A O 1
ATOM 2338 N N . HIS A 1 290 ? -5.372 -8.391 -1.793 1.00 82.62 290 HIS A N 1
ATOM 2339 C CA . HIS A 1 290 ? -5.317 -7.462 -0.657 1.00 82.62 290 HIS A CA 1
ATOM 2340 C C . HIS A 1 290 ? -5.671 -6.017 -1.053 1.00 82.62 290 HIS A C 1
ATOM 2342 O O . HIS A 1 290 ? -5.534 -5.096 -0.252 1.00 82.62 290 HIS A O 1
ATOM 2348 N N . GLY A 1 291 ? -6.147 -5.796 -2.284 1.00 85.56 291 GLY A N 1
ATOM 2349 C CA . GLY A 1 291 ? -6.567 -4.480 -2.763 1.00 85.56 291 GLY A CA 1
ATOM 2350 C C . GLY A 1 291 ? -5.417 -3.514 -3.053 1.00 85.56 291 GLY A C 1
ATOM 2351 O O . GLY A 1 291 ? -5.674 -2.314 -3.158 1.00 85.56 291 GLY A O 1
ATOM 2352 N N . ILE A 1 292 ? -4.186 -4.020 -3.190 1.00 93.19 292 ILE A N 1
ATOM 2353 C CA . ILE A 1 292 ? -3.007 -3.236 -3.565 1.00 93.19 292 ILE A CA 1
ATOM 2354 C C . ILE A 1 292 ? -2.994 -3.040 -5.080 1.00 93.19 292 ILE A C 1
ATOM 2356 O O . ILE A 1 292 ? -2.992 -4.007 -5.844 1.00 93.19 292 ILE A O 1
ATOM 2360 N N . LYS A 1 293 ? -2.958 -1.782 -5.521 1.00 97.88 293 LYS A N 1
ATOM 2361 C CA . LYS A 1 293 ? -2.811 -1.420 -6.937 1.00 97.88 293 LYS A CA 1
ATOM 2362 C C . LYS A 1 293 ? -1.356 -1.606 -7.366 1.00 97.88 293 LYS A C 1
ATOM 2364 O O . LYS A 1 293 ? -0.447 -1.281 -6.609 1.00 97.88 293 LYS A O 1
ATOM 2369 N N . VAL A 1 294 ? -1.116 -2.107 -8.577 1.00 98.50 294 VAL A N 1
ATOM 2370 C CA . VAL A 1 294 ? 0.250 -2.404 -9.042 1.00 98.50 294 VAL A CA 1
ATOM 2371 C C . VAL A 1 294 ? 0.609 -1.592 -10.285 1.00 98.50 294 VAL A C 1
ATOM 2373 O O . VAL A 1 294 ? -0.167 -1.540 -11.245 1.00 98.50 294 VAL A O 1
ATOM 2376 N N . ARG A 1 295 ? 1.794 -0.971 -10.259 1.00 98.62 295 ARG A N 1
ATOM 2377 C CA . ARG A 1 295 ? 2.477 -0.408 -11.433 1.00 98.62 295 ARG A CA 1
ATOM 2378 C C . ARG A 1 295 ? 3.441 -1.447 -12.001 1.00 98.62 295 ARG A C 1
ATOM 2380 O O . ARG A 1 295 ? 4.239 -2.003 -11.254 1.00 98.62 295 ARG A O 1
ATOM 2387 N N . GLY A 1 296 ? 3.369 -1.703 -13.303 1.00 98.44 296 GLY A N 1
ATOM 2388 C CA . GLY A 1 296 ? 4.360 -2.498 -14.019 1.00 98.44 296 GLY A CA 1
ATOM 2389 C C . GLY A 1 296 ? 5.636 -1.696 -14.241 1.00 98.44 296 GLY A C 1
ATOM 2390 O O . GLY A 1 296 ? 5.574 -0.570 -14.735 1.00 98.44 296 GLY A O 1
ATOM 2391 N N . HIS A 1 297 ? 6.773 -2.281 -13.872 1.00 98.25 297 HIS A N 1
ATOM 2392 C CA . HIS A 1 297 ? 8.088 -1.669 -14.017 1.00 98.25 297 HIS A CA 1
ATOM 2393 C C . HIS A 1 297 ? 9.116 -2.733 -14.432 1.00 98.25 297 HIS A C 1
ATOM 2395 O O . HIS A 1 297 ? 9.409 -3.659 -13.675 1.00 98.25 297 HIS A O 1
ATOM 2401 N N . ASN A 1 298 ? 9.668 -2.672 -15.636 1.00 98.12 298 ASN A N 1
ATOM 2402 C CA . ASN A 1 298 ? 9.306 -1.809 -16.768 1.00 98.12 298 ASN A CA 1
ATOM 2403 C C . ASN A 1 298 ? 9.201 -2.669 -18.034 1.00 98.12 298 ASN A C 1
ATOM 2405 O O . ASN A 1 298 ? 9.697 -3.796 -18.041 1.00 98.12 298 ASN A O 1
ATOM 2409 N N . MET A 1 299 ? 8.512 -2.172 -19.067 1.00 98.31 299 MET A N 1
ATOM 2410 C CA . MET A 1 299 ? 8.368 -2.916 -20.328 1.00 98.31 299 MET A CA 1
ATOM 2411 C C . MET A 1 299 ? 9.680 -2.902 -21.129 1.00 98.31 299 MET A C 1
ATOM 2413 O O . MET A 1 299 ? 10.103 -3.920 -21.665 1.00 98.31 299 MET A O 1
ATOM 2417 N N . PHE A 1 300 ? 10.351 -1.754 -21.170 1.00 98.56 300 PHE A N 1
ATOM 2418 C CA . PHE A 1 300 ? 11.643 -1.557 -21.813 1.00 98.56 300 PHE A CA 1
ATOM 2419 C C . PHE A 1 300 ? 12.543 -0.676 -20.943 1.00 98.56 300 PHE A C 1
ATOM 2421 O O . PHE A 1 300 ? 12.063 0.168 -20.186 1.00 98.56 300 PHE A O 1
ATOM 2428 N N . TRP A 1 301 ? 13.858 -0.839 -21.088 1.00 97.81 301 TRP A N 1
ATOM 2429 C CA . TRP A 1 301 ? 14.861 0.029 -20.473 1.00 97.81 301 TRP A CA 1
ATOM 2430 C C . TRP A 1 301 ? 15.972 0.271 -21.493 1.00 97.81 301 TRP A C 1
ATOM 2432 O O . TRP A 1 301 ? 16.695 -0.659 -21.843 1.00 97.81 301 TRP A O 1
ATOM 2442 N N . ALA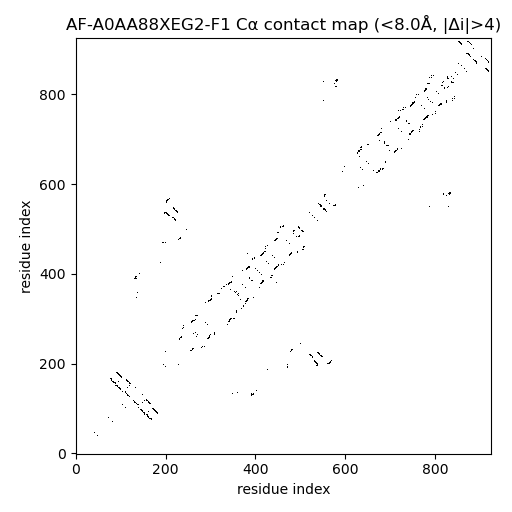 A 1 302 ? 16.061 1.492 -22.022 1.00 92.69 302 ALA A N 1
ATOM 2443 C CA . ALA A 1 302 ? 16.874 1.810 -23.202 1.00 92.69 302 ALA A C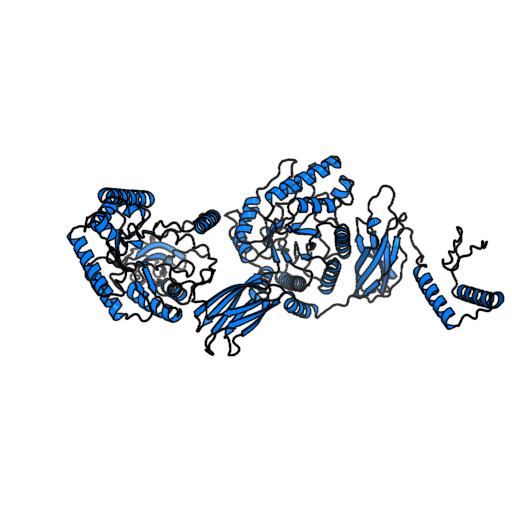A 1
ATOM 2444 C C . ALA A 1 302 ? 18.379 2.000 -22.934 1.00 92.69 302 ALA A C 1
ATOM 2446 O O . ALA A 1 302 ? 19.140 2.264 -23.866 1.00 92.69 302 ALA A O 1
ATOM 2447 N N . VAL A 1 303 ? 18.819 1.872 -21.683 1.00 95.56 303 VAL A N 1
ATOM 2448 C CA . VAL A 1 303 ? 20.237 1.884 -21.303 1.00 95.56 303 VAL A CA 1
ATOM 2449 C C . VAL A 1 303 ? 20.851 0.530 -21.663 1.00 95.56 303 VAL A C 1
ATOM 2451 O O . VAL A 1 303 ? 20.299 -0.500 -21.282 1.00 95.56 303 VAL A O 1
ATOM 2454 N N . ASP A 1 304 ? 21.982 0.513 -22.380 1.00 94.69 304 ASP A N 1
ATOM 2455 C CA . ASP A 1 304 ? 22.556 -0.709 -22.975 1.00 94.69 304 ASP A CA 1
ATOM 2456 C C . ASP A 1 304 ? 22.731 -1.856 -21.952 1.00 94.69 304 ASP A C 1
ATOM 2458 O O . ASP A 1 304 ? 22.379 -3.004 -22.229 1.00 94.69 304 ASP A O 1
ATOM 2462 N N . ASP A 1 305 ? 23.169 -1.542 -20.728 1.00 94.88 305 ASP A N 1
ATOM 2463 C CA . ASP A 1 305 ? 23.345 -2.512 -19.636 1.00 94.88 305 ASP A CA 1
ATOM 2464 C C . ASP A 1 305 ? 22.028 -3.057 -19.057 1.00 94.88 305 ASP A C 1
ATOM 2466 O O . ASP A 1 305 ? 22.030 -3.957 -18.218 1.00 94.88 305 ASP A O 1
ATOM 2470 N N . HIS A 1 306 ? 20.871 -2.572 -19.484 1.00 96.19 306 HIS A N 1
ATOM 2471 C CA . HIS A 1 306 ? 19.569 -3.032 -19.003 1.00 96.19 306 HIS A CA 1
ATOM 2472 C C . HIS A 1 306 ? 18.737 -3.741 -20.072 1.00 96.19 306 HIS A C 1
ATOM 2474 O O . HIS A 1 306 ? 17.670 -4.281 -19.770 1.00 96.19 306 HIS A O 1
ATOM 2480 N N . VAL A 1 307 ? 19.276 -3.851 -21.284 1.00 96.44 307 VAL A N 1
ATOM 2481 C CA . VAL A 1 307 ? 18.685 -4.584 -22.403 1.00 96.44 307 VAL A CA 1
ATOM 2482 C C . VAL A 1 307 ? 19.117 -6.063 -22.367 1.00 96.44 307 VAL A C 1
ATOM 2484 O O . VAL A 1 307 ? 20.242 -6.372 -21.959 1.00 96.44 307 VAL A O 1
ATOM 2487 N N . PRO A 1 308 ? 18.258 -7.026 -22.764 1.00 97.12 308 PRO A N 1
ATOM 2488 C CA . PRO A 1 308 ? 18.685 -8.412 -22.930 1.00 97.12 308 PRO A CA 1
ATOM 2489 C C . PRO A 1 308 ? 19.860 -8.542 -23.913 1.00 97.12 308 PRO A C 1
ATOM 2491 O O . PRO A 1 308 ? 19.738 -8.226 -25.094 1.00 97.12 308 PRO A O 1
ATOM 2494 N N . ALA A 1 309 ? 20.997 -9.067 -23.445 1.00 96.56 309 ALA A N 1
ATOM 2495 C CA . ALA A 1 309 ? 22.234 -9.122 -24.232 1.00 96.56 309 ALA A CA 1
ATOM 2496 C C . ALA A 1 309 ? 22.107 -9.921 -25.545 1.00 96.56 309 ALA A C 1
ATOM 2498 O O . ALA A 1 309 ? 22.844 -9.668 -26.493 1.00 96.56 309 ALA A O 1
ATOM 2499 N N . TRP A 1 310 ? 21.162 -10.865 -25.622 1.00 96.94 310 TRP A N 1
ATOM 2500 C CA . TRP A 1 310 ? 20.902 -11.672 -26.820 1.00 96.94 310 TRP A CA 1
ATOM 2501 C C . TRP A 1 310 ? 20.230 -10.895 -27.965 1.00 96.94 310 TRP A C 1
ATOM 2503 O O . TRP A 1 310 ? 20.120 -11.433 -29.066 1.00 96.94 310 TRP A O 1
ATOM 2513 N N . LEU A 1 311 ? 19.785 -9.654 -27.734 1.00 97.31 311 LEU A N 1
ATOM 2514 C CA . LEU A 1 311 ? 19.335 -8.757 -28.804 1.00 97.31 311 LEU A CA 1
ATOM 2515 C C . LEU A 1 311 ? 20.509 -8.226 -29.641 1.00 97.31 311 LEU A C 1
ATOM 2517 O O . LEU A 1 311 ? 20.323 -7.865 -30.804 1.00 97.31 311 LEU A O 1
ATOM 2521 N N . ASN A 1 312 ? 21.722 -8.218 -29.082 1.00 93.62 312 ASN A N 1
ATOM 2522 C CA . ASN A 1 312 ? 22.912 -7.760 -29.789 1.00 93.62 312 ASN A CA 1
ATOM 2523 C C . ASN A 1 312 ? 23.240 -8.696 -30.962 1.00 93.62 312 ASN A C 1
ATOM 2525 O O . ASN A 1 312 ? 23.265 -9.917 -30.817 1.00 93.62 312 ASN A O 1
ATOM 2529 N N . GLY A 1 313 ? 23.509 -8.111 -32.132 1.00 90.75 313 GLY A N 1
ATOM 2530 C CA . GLY A 1 313 ? 23.784 -8.847 -33.372 1.00 90.75 313 GLY A CA 1
ATOM 2531 C C . GLY A 1 313 ? 22.542 -9.205 -34.196 1.00 90.75 313 GLY A C 1
ATOM 2532 O O . GLY A 1 313 ? 22.685 -9.716 -35.305 1.00 90.75 313 GLY A O 1
ATOM 2533 N N . LEU A 1 314 ? 21.333 -8.911 -33.704 1.00 97.19 314 LEU A N 1
ATOM 2534 C CA . LEU A 1 314 ? 20.117 -9.001 -34.510 1.00 97.19 314 LEU A CA 1
ATOM 2535 C C . LEU A 1 314 ? 20.007 -7.818 -35.485 1.00 97.19 314 LEU A C 1
ATOM 2537 O O . LEU A 1 314 ? 20.463 -6.709 -35.210 1.00 97.19 314 LEU A O 1
ATOM 2541 N N . SER A 1 315 ? 19.361 -8.050 -36.628 1.00 97.81 315 SER A N 1
ATOM 2542 C CA . SER A 1 315 ? 18.996 -6.982 -37.568 1.00 97.81 315 SER A CA 1
ATOM 2543 C C . SER A 1 315 ? 17.909 -6.063 -36.995 1.00 97.81 315 SER A C 1
ATOM 2545 O O . SER A 1 315 ? 17.132 -6.467 -36.127 1.00 97.81 315 SER A O 1
ATOM 2547 N N . GLN A 1 316 ? 17.787 -4.850 -37.548 1.00 97.00 316 GLN A N 1
ATOM 2548 C CA . GLN A 1 316 ? 16.776 -3.862 -37.138 1.00 97.00 316 GLN A CA 1
ATOM 2549 C C . GLN A 1 316 ? 15.356 -4.456 -37.101 1.00 97.00 316 GLN A C 1
ATOM 2551 O O . GLN A 1 316 ? 14.641 -4.321 -36.108 1.00 97.00 316 GLN A O 1
ATOM 2556 N N . SER A 1 317 ? 14.956 -5.183 -38.151 1.00 97.31 317 SER A N 1
ATOM 2557 C CA . SER A 1 317 ? 13.631 -5.811 -38.235 1.00 97.31 317 SER A CA 1
ATOM 2558 C C . SER A 1 317 ? 13.434 -6.939 -37.222 1.00 97.31 317 SER A C 1
ATOM 2560 O O . SER A 1 317 ? 12.327 -7.113 -36.716 1.00 97.31 317 SER A O 1
ATOM 2562 N N . GLN A 1 318 ? 14.488 -7.699 -36.905 1.00 98.12 318 GLN A N 1
ATOM 2563 C CA . GLN A 1 318 ? 14.426 -8.745 -35.881 1.00 98.12 318 GLN A CA 1
ATOM 2564 C C . GLN A 1 318 ? 14.252 -8.145 -34.485 1.00 98.12 318 GLN A C 1
ATOM 2566 O O . GLN A 1 318 ? 13.442 -8.651 -33.717 1.00 98.12 318 GLN A O 1
ATOM 2571 N N . ILE A 1 319 ? 14.940 -7.043 -34.173 1.00 98.38 319 ILE A N 1
ATOM 2572 C CA . ILE A 1 319 ? 14.782 -6.349 -32.887 1.00 98.38 319 ILE A CA 1
ATOM 2573 C C . ILE A 1 319 ? 13.344 -5.849 -32.727 1.00 98.38 319 ILE A C 1
ATOM 2575 O O . ILE A 1 319 ? 12.703 -6.155 -31.725 1.00 98.38 319 ILE A O 1
ATOM 2579 N N . VAL A 1 320 ? 12.788 -5.177 -33.742 1.00 98.56 320 VAL A N 1
ATOM 2580 C CA . VAL A 1 320 ? 11.383 -4.726 -33.718 1.00 98.56 320 VAL A CA 1
ATOM 2581 C C . VAL A 1 320 ? 10.414 -5.900 -33.530 1.00 98.56 320 VAL A C 1
ATOM 2583 O O . VAL A 1 320 ? 9.440 -5.784 -32.782 1.00 98.56 320 VAL A O 1
ATOM 2586 N N . ALA A 1 321 ? 10.665 -7.039 -34.183 1.00 98.25 321 ALA A N 1
ATOM 2587 C CA . ALA A 1 321 ? 9.836 -8.232 -34.027 1.00 98.25 321 ALA A CA 1
ATOM 2588 C C . ALA A 1 321 ? 9.874 -8.782 -32.589 1.00 98.25 321 ALA A C 1
ATOM 2590 O O . ALA A 1 321 ? 8.821 -9.080 -32.024 1.00 98.25 321 ALA A O 1
ATOM 2591 N N . GLU A 1 322 ? 11.055 -8.860 -31.969 1.00 98.19 322 GLU A N 1
ATOM 2592 C CA . GLU A 1 322 ? 11.205 -9.316 -30.580 1.00 98.19 322 GLU A CA 1
ATOM 2593 C C . GLU A 1 322 ? 10.573 -8.345 -29.580 1.00 98.19 322 GLU A C 1
ATOM 2595 O O . GLU A 1 322 ? 9.921 -8.784 -28.637 1.00 98.19 322 GLU A O 1
ATOM 2600 N N . MET A 1 323 ? 10.669 -7.033 -29.816 1.00 98.56 323 MET A N 1
ATOM 2601 C CA . MET A 1 323 ? 9.987 -6.029 -28.992 1.00 98.56 323 MET A CA 1
ATOM 2602 C C . MET A 1 323 ? 8.463 -6.204 -29.032 1.00 98.56 323 MET A C 1
ATOM 2604 O O . MET A 1 323 ? 7.808 -6.208 -27.989 1.00 98.56 323 MET A O 1
ATOM 2608 N N . LYS A 1 324 ? 7.878 -6.399 -30.222 1.00 98.62 324 LYS A N 1
ATOM 2609 C CA . LYS A 1 324 ? 6.433 -6.650 -30.368 1.00 98.62 324 LYS A CA 1
ATOM 2610 C C . LYS A 1 324 ? 6.008 -7.967 -29.721 1.00 98.62 324 LYS A C 1
ATOM 2612 O O . LYS A 1 324 ? 4.950 -8.018 -29.087 1.00 98.62 324 LYS A O 1
ATOM 2617 N N . ARG A 1 325 ? 6.822 -9.020 -29.855 1.00 98.25 325 ARG A N 1
ATOM 2618 C CA . ARG A 1 325 ? 6.593 -10.310 -29.187 1.00 98.25 325 ARG A CA 1
ATOM 2619 C C . ARG A 1 325 ? 6.603 -10.139 -27.668 1.00 98.25 325 ARG A C 1
ATOM 2621 O O . ARG A 1 325 ? 5.665 -10.585 -27.014 1.00 98.25 325 ARG A O 1
ATOM 2628 N N . HIS A 1 326 ? 7.603 -9.441 -27.130 1.00 97.88 326 HIS A N 1
ATOM 2629 C CA . HIS A 1 326 ? 7.717 -9.160 -25.701 1.00 97.88 326 HIS A CA 1
ATOM 2630 C C . HIS A 1 326 ? 6.490 -8.410 -25.168 1.00 97.88 326 HIS A C 1
ATOM 2632 O O . HIS A 1 326 ? 5.869 -8.861 -24.206 1.00 97.88 326 HIS A O 1
ATOM 2638 N N . VAL A 1 327 ? 6.070 -7.332 -25.844 1.00 98.62 327 VAL A N 1
ATOM 2639 C CA . VAL A 1 327 ? 4.858 -6.576 -25.479 1.00 98.62 327 VAL A CA 1
ATOM 2640 C C . VAL A 1 327 ? 3.623 -7.475 -25.496 1.00 98.62 327 VAL A C 1
ATOM 2642 O O . VAL A 1 327 ? 2.855 -7.486 -24.536 1.00 98.62 327 VAL A O 1
ATOM 2645 N N . THR A 1 328 ? 3.444 -8.273 -26.551 1.00 98.19 328 THR A N 1
ATOM 2646 C CA . THR A 1 328 ? 2.300 -9.192 -26.672 1.00 98.19 328 THR A CA 1
ATOM 2647 C C . THR A 1 328 ? 2.263 -10.189 -25.511 1.00 98.19 328 THR A C 1
ATOM 2649 O O . THR A 1 328 ? 1.227 -10.352 -24.860 1.00 98.19 328 THR A O 1
ATOM 2652 N N . ASN A 1 329 ? 3.406 -10.797 -25.189 1.00 96.19 329 ASN A N 1
ATOM 2653 C CA . ASN A 1 329 ? 3.524 -11.764 -24.104 1.00 96.19 329 ASN A CA 1
ATOM 2654 C C . ASN A 1 329 ? 3.273 -11.110 -22.739 1.00 96.19 329 ASN A C 1
ATOM 2656 O O . ASN A 1 329 ? 2.455 -11.609 -21.962 1.00 96.19 329 ASN A O 1
ATOM 2660 N N . MET A 1 330 ? 3.897 -9.968 -22.448 1.00 97.00 330 MET A N 1
ATOM 2661 C CA . MET A 1 330 ? 3.713 -9.261 -21.178 1.00 97.00 330 MET A CA 1
ATOM 2662 C C . MET A 1 330 ? 2.269 -8.799 -20.973 1.00 97.00 330 MET A C 1
ATOM 2664 O O . MET A 1 330 ? 1.702 -9.001 -19.893 1.00 97.00 330 MET A O 1
ATOM 2668 N N . ILE A 1 331 ? 1.633 -8.235 -22.002 1.00 97.88 331 ILE A N 1
ATOM 2669 C CA . ILE A 1 331 ? 0.246 -7.773 -21.902 1.00 97.88 331 ILE A CA 1
ATOM 2670 C C . ILE A 1 331 ? -0.727 -8.945 -21.762 1.00 97.88 331 ILE A C 1
ATOM 2672 O O . ILE A 1 331 ? -1.652 -8.850 -20.959 1.00 97.88 331 ILE A O 1
ATOM 2676 N N . SER A 1 332 ? -0.486 -10.095 -22.401 1.00 96.25 332 SER A N 1
ATOM 2677 C CA . SER A 1 332 ? -1.338 -11.282 -22.200 1.00 96.25 332 SER A CA 1
ATOM 2678 C C . SER A 1 332 ? -1.427 -11.731 -20.728 1.00 96.25 332 SER A C 1
ATOM 2680 O O . SER A 1 332 ? -2.479 -12.188 -20.280 1.00 96.25 332 SER A O 1
ATOM 2682 N N . HIS A 1 333 ? -0.365 -11.525 -19.939 1.00 95.38 333 HIS A N 1
ATOM 2683 C CA . HIS A 1 333 ? -0.326 -11.884 -18.517 1.00 95.38 333 HIS A CA 1
ATOM 2684 C C . HIS A 1 333 ? -0.875 -10.789 -17.590 1.00 95.38 333 HIS A C 1
ATOM 2686 O O . HIS A 1 333 ? -1.382 -11.093 -16.498 1.00 95.38 333 HIS A O 1
ATOM 2692 N N . THR A 1 334 ? -0.761 -9.526 -18.009 1.00 96.31 334 THR A N 1
ATOM 2693 C CA . THR A 1 334 ? -0.962 -8.344 -17.154 1.00 96.31 334 THR A CA 1
ATOM 2694 C C . THR A 1 334 ? -2.206 -7.521 -17.481 1.00 96.31 334 THR A C 1
ATOM 2696 O O . THR A 1 334 ? -2.608 -6.702 -16.650 1.00 96.31 334 THR A O 1
ATOM 2699 N N . LYS A 1 335 ? -2.855 -7.769 -18.627 1.00 96.25 335 LYS A N 1
ATOM 2700 C CA . LYS A 1 335 ? -4.064 -7.062 -19.058 1.00 96.25 335 LYS A CA 1
ATOM 2701 C C . LYS A 1 335 ? -5.142 -7.082 -17.977 1.00 96.25 335 LYS A C 1
ATOM 2703 O O . LYS A 1 335 ? -5.493 -8.140 -17.448 1.00 96.25 335 LYS A O 1
ATOM 2708 N N . GLY A 1 336 ? -5.642 -5.897 -17.630 1.00 94.50 336 GLY A N 1
ATOM 2709 C CA . GLY A 1 336 ? -6.654 -5.708 -16.583 1.00 94.50 336 GLY A CA 1
ATOM 2710 C C . GLY A 1 336 ? -6.178 -5.937 -15.139 1.00 94.50 336 GLY A C 1
ATOM 2711 O O . GLY A 1 336 ? -7.000 -5.909 -14.225 1.00 94.50 336 GLY A O 1
ATOM 2712 N N . LYS A 1 337 ? -4.878 -6.167 -14.903 1.00 96.12 337 LYS A N 1
ATOM 2713 C CA . LYS A 1 337 ? -4.303 -6.366 -13.557 1.00 96.12 337 LYS A CA 1
ATOM 2714 C C . LYS A 1 337 ? -3.456 -5.193 -13.083 1.00 96.12 337 LYS A C 1
ATOM 2716 O O . LYS A 1 337 ? -3.415 -4.915 -11.887 1.00 96.12 337 LYS A O 1
ATOM 2721 N N . LEU A 1 338 ? -2.763 -4.525 -14.000 1.00 97.56 338 LEU A N 1
ATOM 2722 C CA . LEU A 1 338 ? -1.903 -3.388 -13.687 1.00 97.56 338 LEU A CA 1
ATOM 2723 C C . LEU A 1 338 ? -2.650 -2.083 -13.930 1.00 97.56 338 LEU A C 1
ATOM 2725 O O . LEU A 1 338 ? -3.431 -1.974 -14.869 1.00 97.56 338 LEU A O 1
ATOM 2729 N N . GLN A 1 339 ? -2.412 -1.096 -13.071 1.00 97.88 339 GLN A N 1
ATOM 2730 C CA . GLN A 1 339 ? -2.968 0.241 -13.273 1.00 97.88 339 GLN A CA 1
ATOM 2731 C C . GLN A 1 339 ? -2.112 1.020 -14.267 1.00 97.88 339 GLN A C 1
ATOM 2733 O O . GLN A 1 339 ? -2.641 1.687 -15.156 1.00 97.88 339 GLN A O 1
ATOM 2738 N N . HIS A 1 340 ? -0.791 0.932 -14.098 1.00 98.69 340 HIS A N 1
ATOM 2739 C CA . HIS A 1 340 ? 0.198 1.730 -14.813 1.00 98.69 340 HIS A CA 1
ATOM 2740 C C . HIS A 1 340 ? 1.285 0.845 -15.430 1.00 98.69 340 HIS A C 1
ATOM 2742 O O . HIS A 1 340 ? 1.585 -0.219 -14.882 1.00 98.69 340 HIS A O 1
ATOM 2748 N N . TRP A 1 341 ? 1.925 1.340 -16.488 1.00 98.56 341 TRP A N 1
ATOM 2749 C CA . TRP A 1 341 ? 3.170 0.812 -17.043 1.00 98.56 341 TRP A CA 1
ATOM 2750 C C . TRP A 1 341 ? 4.203 1.923 -17.218 1.00 98.56 341 TRP A C 1
ATOM 2752 O O . TRP A 1 341 ? 3.932 2.909 -17.906 1.00 98.56 341 TRP A O 1
ATOM 2762 N N . ASP A 1 342 ? 5.393 1.712 -16.659 1.00 98.75 342 ASP A N 1
ATOM 2763 C CA . ASP A 1 342 ? 6.601 2.413 -17.093 1.00 98.75 342 ASP A CA 1
ATOM 2764 C C . ASP A 1 342 ? 7.035 1.771 -18.422 1.00 98.75 342 ASP A C 1
ATOM 2766 O O . ASP A 1 342 ? 7.438 0.601 -18.454 1.00 98.75 342 ASP A O 1
ATOM 2770 N N . VAL A 1 343 ? 6.836 2.487 -19.537 1.00 98.62 343 VAL A N 1
ATOM 2771 C CA . VAL A 1 343 ? 6.952 1.896 -20.884 1.00 98.62 343 VAL A CA 1
ATOM 2772 C C . VAL A 1 343 ? 8.404 1.727 -21.286 1.00 98.62 343 VAL A C 1
ATOM 2774 O O . VAL A 1 343 ? 8.840 0.609 -21.530 1.00 98.62 343 VAL A O 1
ATOM 2777 N N . ASN A 1 344 ? 9.146 2.823 -21.358 1.00 97.44 344 ASN A N 1
ATOM 2778 C CA . ASN A 1 344 ? 10.572 2.803 -21.619 1.00 97.44 344 ASN A CA 1
ATOM 2779 C C . ASN A 1 344 ? 11.233 3.626 -20.511 1.00 97.44 344 ASN A C 1
ATOM 2781 O O . ASN A 1 344 ? 10.864 4.776 -20.262 1.00 97.44 344 ASN A O 1
ATOM 2785 N N . ASN A 1 345 ? 12.070 2.950 -19.735 1.00 98.00 345 ASN A N 1
ATOM 2786 C CA . ASN A 1 345 ? 12.716 3.499 -18.560 1.00 98.00 345 ASN A CA 1
ATOM 2787 C C . ASN A 1 345 ? 13.997 4.213 -18.992 1.00 98.00 345 ASN A C 1
ATOM 2789 O O . ASN A 1 345 ? 14.794 3.648 -19.743 1.00 98.00 345 ASN A O 1
ATOM 2793 N N . GLU A 1 346 ? 14.208 5.422 -18.479 1.00 94.69 346 GLU A N 1
ATOM 2794 C CA . GLU A 1 346 ? 15.466 6.170 -18.597 1.00 94.69 346 GLU A CA 1
ATOM 2795 C C . GLU A 1 346 ? 15.908 6.505 -20.036 1.00 94.69 346 GLU A C 1
ATOM 2797 O O . GLU A 1 346 ? 17.098 6.552 -20.356 1.00 94.69 346 GLU A O 1
ATOM 2802 N N . ASN A 1 347 ? 14.942 6.774 -20.911 1.00 89.19 347 ASN A N 1
ATOM 2803 C CA . ASN A 1 347 ? 15.119 7.273 -22.277 1.00 89.19 347 ASN A CA 1
ATOM 2804 C C . ASN A 1 347 ? 16.053 8.484 -22.425 1.00 89.19 347 ASN A C 1
ATOM 2806 O O . ASN A 1 347 ? 16.713 8.625 -23.452 1.00 89.19 347 ASN A O 1
ATOM 2810 N N . LEU A 1 348 ? 16.115 9.390 -21.448 1.00 89.88 348 LEU A N 1
ATOM 2811 C CA . LEU A 1 348 ? 17.039 10.531 -21.481 1.00 89.88 348 LEU A CA 1
ATOM 2812 C C . LEU A 1 348 ? 18.498 10.124 -21.239 1.00 89.88 348 LEU A C 1
ATOM 2814 O O . LEU A 1 348 ? 19.400 10.958 -21.352 1.00 89.88 348 LEU A O 1
ATOM 2818 N N . HIS A 1 349 ? 18.732 8.860 -20.903 1.00 91.44 349 HIS A N 1
ATOM 2819 C CA . HIS A 1 349 ? 20.028 8.324 -20.519 1.00 91.44 349 HIS A CA 1
ATOM 2820 C C . HIS A 1 349 ? 20.469 7.152 -21.408 1.00 91.44 349 HIS A C 1
ATOM 2822 O O . HIS A 1 349 ? 21.658 6.835 -21.422 1.00 91.44 349 HIS A O 1
ATOM 2828 N N . GLY A 1 350 ? 19.561 6.570 -22.198 1.00 90.50 350 GLY A N 1
ATOM 2829 C CA . GLY A 1 350 ? 19.866 5.534 -23.182 1.00 90.50 350 GLY A CA 1
ATOM 2830 C C . GLY A 1 350 ? 18.956 5.594 -24.409 1.00 90.50 350 GLY A C 1
ATOM 2831 O O . GLY A 1 350 ? 17.764 5.862 -24.301 1.00 90.50 350 GLY A O 1
ATOM 2832 N N . ASP A 1 351 ? 19.531 5.323 -25.580 1.00 91.69 351 ASP A N 1
ATOM 2833 C CA . ASP A 1 351 ? 18.873 5.339 -26.893 1.00 91.69 351 ASP A CA 1
ATOM 2834 C C . ASP A 1 351 ? 19.055 4.003 -27.645 1.00 91.69 351 ASP A C 1
ATOM 2836 O O . ASP A 1 351 ? 19.111 3.969 -28.879 1.00 91.69 351 ASP A O 1
ATOM 2840 N N . TYR A 1 352 ? 19.199 2.883 -26.911 1.00 95.19 352 TYR A N 1
ATOM 2841 C CA . TYR A 1 352 ? 19.469 1.563 -27.499 1.00 95.19 352 TYR A CA 1
ATOM 2842 C C . TYR A 1 352 ? 18.486 1.228 -28.622 1.00 95.19 352 TYR A C 1
ATOM 2844 O O . TYR A 1 352 ? 18.905 0.846 -29.717 1.00 95.19 352 TYR A O 1
ATOM 2852 N N . PHE A 1 353 ? 17.183 1.362 -28.368 1.00 96.00 353 PHE A N 1
ATOM 2853 C CA . PHE A 1 353 ? 16.162 0.944 -29.324 1.00 96.00 353 PHE A CA 1
ATOM 2854 C C . PHE A 1 353 ? 16.149 1.845 -30.557 1.00 96.00 353 PHE A C 1
ATOM 2856 O O . PHE A 1 353 ? 16.035 1.345 -31.672 1.00 96.00 353 PHE A O 1
ATOM 2863 N N . GLU A 1 354 ? 16.324 3.152 -30.394 1.00 93.69 354 GLU A N 1
ATOM 2864 C CA . GLU A 1 354 ? 16.381 4.110 -31.494 1.00 93.69 354 GLU A CA 1
ATOM 2865 C C . GLU A 1 354 ? 17.571 3.814 -32.419 1.00 93.69 354 GLU A C 1
ATOM 2867 O O . GLU A 1 354 ? 17.394 3.690 -33.635 1.00 93.69 354 GLU A O 1
ATOM 2872 N N . ARG A 1 355 ? 18.769 3.598 -31.854 1.00 92.19 355 ARG A N 1
ATOM 2873 C CA . ARG A 1 355 ? 19.976 3.253 -32.627 1.00 92.19 355 ARG A CA 1
ATOM 2874 C C . ARG A 1 355 ? 19.855 1.917 -33.347 1.00 92.19 355 ARG A C 1
ATOM 2876 O O . ARG A 1 355 ? 20.200 1.821 -34.523 1.00 92.19 355 ARG A O 1
ATOM 2883 N N . HIS A 1 356 ? 19.382 0.884 -32.654 1.00 94.69 356 HIS A N 1
ATOM 2884 C CA . HIS A 1 356 ? 19.399 -0.482 -33.179 1.00 94.69 356 HIS A CA 1
ATOM 2885 C C . HIS A 1 356 ? 18.191 -0.828 -34.051 1.00 94.69 356 HIS A C 1
ATOM 2887 O O . HIS A 1 356 ? 18.238 -1.823 -34.768 1.00 94.69 356 HIS A O 1
ATOM 2893 N N . THR A 1 357 ? 17.131 -0.018 -34.041 1.00 95.56 357 THR A N 1
ATOM 2894 C CA . THR A 1 357 ? 16.017 -0.140 -34.998 1.00 95.56 357 THR A CA 1
ATOM 2895 C C . THR A 1 357 ? 16.119 0.856 -36.151 1.00 95.56 357 THR A C 1
ATOM 2897 O O . THR A 1 357 ? 15.423 0.695 -37.148 1.00 95.56 357 THR A O 1
ATOM 2900 N N . GLY A 1 358 ? 16.968 1.886 -36.031 1.00 91.75 358 GLY A N 1
ATOM 2901 C CA . GLY A 1 358 ? 17.058 2.988 -36.992 1.00 91.75 358 GLY A CA 1
ATOM 2902 C C . GLY A 1 358 ? 15.846 3.928 -36.971 1.00 91.75 358 GLY A C 1
ATOM 2903 O O . GLY A 1 358 ? 15.786 4.862 -37.772 1.00 91.75 358 GLY A O 1
ATOM 2904 N N . ASN A 1 359 ? 14.887 3.700 -36.069 1.00 92.88 359 ASN A N 1
ATOM 2905 C CA . ASN A 1 359 ? 13.673 4.489 -35.945 1.00 92.88 359 ASN A CA 1
ATOM 2906 C C . ASN A 1 359 ? 13.782 5.442 -34.738 1.00 92.88 359 ASN A C 1
ATOM 2908 O O . ASN A 1 359 ? 13.677 4.991 -33.597 1.00 92.88 359 ASN A O 1
ATOM 2912 N N . PRO A 1 360 ? 13.932 6.762 -34.956 1.00 90.19 360 PRO A N 1
ATOM 2913 C CA . PRO A 1 360 ? 14.020 7.732 -33.865 1.00 90.19 360 PRO A CA 1
ATOM 2914 C C . PRO A 1 360 ? 12.697 7.923 -33.102 1.00 90.19 360 PRO A C 1
ATOM 2916 O O . PRO A 1 360 ? 12.691 8.585 -32.069 1.00 90.19 360 PRO A O 1
ATOM 2919 N N . ASP A 1 361 ? 11.588 7.373 -33.606 1.00 92.44 361 ASP A N 1
ATOM 2920 C CA . ASP A 1 361 ? 10.263 7.414 -32.983 1.00 92.44 361 ASP A CA 1
ATOM 2921 C C . ASP A 1 361 ? 9.845 6.055 -32.396 1.00 92.44 361 ASP A C 1
ATOM 2923 O O . ASP A 1 361 ? 8.687 5.887 -32.021 1.00 92.44 361 ASP A O 1
ATOM 2927 N N . ILE A 1 362 ? 10.753 5.076 -32.280 1.00 96.25 362 ILE A N 1
ATOM 2928 C CA . ILE A 1 362 ? 10.406 3.722 -31.810 1.00 96.25 362 ILE A CA 1
ATOM 2929 C C . ILE A 1 362 ? 9.738 3.724 -30.429 1.00 96.25 362 ILE A C 1
ATOM 2931 O O . ILE A 1 362 ? 8.844 2.921 -30.173 1.00 96.25 362 ILE A O 1
ATOM 2935 N N . THR A 1 363 ? 10.100 4.662 -29.550 1.00 95.75 363 THR A N 1
ATOM 2936 C CA . THR A 1 363 ? 9.430 4.826 -28.256 1.00 95.75 363 THR A CA 1
ATOM 2937 C C . THR A 1 363 ? 7.948 5.208 -28.423 1.00 95.75 363 THR A C 1
ATOM 2939 O O . THR A 1 363 ? 7.108 4.701 -27.684 1.00 95.75 363 THR A O 1
ATOM 2942 N N . ASN A 1 364 ? 7.566 5.999 -29.433 1.00 97.06 364 ASN A N 1
ATOM 2943 C CA . ASN A 1 364 ? 6.152 6.286 -29.732 1.00 97.06 364 ASN A CA 1
ATOM 2944 C C . ASN A 1 364 ? 5.399 5.015 -30.156 1.00 97.06 364 ASN A C 1
ATOM 2946 O O . ASN A 1 364 ? 4.243 4.802 -29.768 1.00 97.06 364 ASN A O 1
ATOM 2950 N N . ASP A 1 365 ? 6.067 4.151 -30.921 1.00 98.38 365 ASP A N 1
ATOM 2951 C CA . ASP A 1 365 ? 5.511 2.871 -31.349 1.00 98.38 365 ASP A CA 1
ATOM 2952 C C . ASP A 1 365 ? 5.307 1.925 -30.158 1.00 98.38 365 ASP A C 1
ATOM 2954 O O . ASP A 1 365 ? 4.251 1.300 -30.067 1.00 98.38 365 ASP A O 1
ATOM 2958 N N . MET A 1 366 ? 6.247 1.870 -29.201 1.00 98.62 366 MET A N 1
ATOM 2959 C CA . MET A 1 366 ? 6.114 1.062 -27.976 1.00 98.62 366 MET A CA 1
ATOM 2960 C C . MET A 1 366 ? 4.825 1.397 -27.212 1.00 98.62 366 MET A C 1
ATOM 2962 O O . MET A 1 366 ? 4.070 0.495 -26.844 1.00 98.62 366 MET A O 1
ATOM 2966 N N . PHE A 1 367 ? 4.543 2.691 -27.013 1.00 98.81 367 PHE A N 1
ATOM 2967 C CA . PHE A 1 367 ? 3.306 3.150 -26.370 1.00 98.81 367 PHE A CA 1
ATOM 2968 C C . PHE A 1 367 ? 2.071 2.712 -27.162 1.00 98.81 367 PHE A C 1
ATOM 2970 O O . PHE A 1 367 ? 1.108 2.201 -26.589 1.00 98.81 367 PHE A O 1
ATOM 2977 N N . SER A 1 368 ? 2.113 2.870 -28.485 1.00 98.62 368 SER A N 1
ATOM 2978 C CA . SER A 1 368 ? 1.009 2.499 -29.372 1.00 98.62 368 SER A CA 1
ATOM 2979 C C . SER A 1 368 ? 0.736 0.991 -29.352 1.00 98.62 368 SER A C 1
ATOM 2981 O O . SER A 1 368 ? -0.419 0.574 -29.293 1.00 98.62 368 SER A O 1
ATOM 2983 N N . TRP A 1 369 ? 1.775 0.150 -29.340 1.00 98.69 369 TRP A N 1
ATOM 2984 C CA . TRP A 1 369 ? 1.621 -1.307 -29.271 1.00 98.69 369 TRP A CA 1
ATOM 2985 C C . TRP A 1 369 ? 0.980 -1.755 -27.960 1.00 98.69 369 TRP A C 1
ATOM 2987 O O . TRP A 1 369 ? 0.080 -2.595 -27.986 1.00 98.69 369 TRP A O 1
ATOM 2997 N N . ILE A 1 370 ? 1.402 -1.179 -26.829 1.00 98.69 370 ILE A N 1
ATOM 2998 C CA . ILE A 1 370 ? 0.813 -1.497 -25.524 1.00 98.69 370 ILE A CA 1
ATOM 2999 C C . ILE A 1 370 ? -0.651 -1.046 -25.482 1.00 98.69 370 ILE A C 1
ATOM 3001 O O . ILE A 1 370 ? -1.518 -1.849 -25.139 1.00 98.69 370 ILE A O 1
ATOM 3005 N N . HIS A 1 371 ? -0.939 0.197 -25.879 1.00 98.50 371 HIS A N 1
ATOM 3006 C CA . HIS A 1 371 ? -2.295 0.753 -25.848 1.00 98.50 371 HIS A CA 1
ATOM 3007 C C . HIS A 1 371 ? -3.274 -0.029 -26.736 1.00 98.50 371 HIS A C 1
ATOM 3009 O O . HIS A 1 371 ? -4.412 -0.268 -26.341 1.00 98.50 371 HIS A O 1
ATOM 3015 N N . ASN A 1 372 ? -2.828 -0.498 -27.904 1.00 98.25 372 ASN A N 1
ATOM 3016 C CA . ASN A 1 372 ? -3.660 -1.317 -28.789 1.00 98.25 372 ASN A CA 1
ATOM 3017 C C . ASN A 1 372 ? -4.044 -2.671 -28.167 1.00 98.25 372 ASN A C 1
ATOM 3019 O O . ASN A 1 372 ? -5.101 -3.217 -28.484 1.00 98.25 372 ASN A O 1
ATOM 3023 N N . LEU A 1 373 ? -3.203 -3.230 -27.292 1.00 98.38 373 LEU A N 1
ATOM 3024 C CA . LEU A 1 373 ? -3.464 -4.513 -26.632 1.00 98.38 373 LEU A CA 1
ATOM 3025 C C . LEU A 1 373 ? -4.219 -4.352 -25.305 1.00 98.38 373 LEU A C 1
ATOM 3027 O O . LEU A 1 373 ? -5.076 -5.185 -24.987 1.00 98.38 373 LEU A O 1
ATOM 3031 N N . ASP A 1 374 ? -3.940 -3.292 -24.548 1.00 98.00 374 ASP A N 1
ATOM 3032 C CA . ASP A 1 374 ? -4.666 -2.906 -23.336 1.00 98.00 374 ASP A CA 1
ATOM 3033 C C . ASP A 1 374 ? -4.888 -1.380 -23.295 1.00 98.00 374 ASP A C 1
ATOM 3035 O O . ASP A 1 374 ? -4.042 -0.643 -22.789 1.00 98.00 374 ASP A O 1
ATOM 3039 N N . PRO A 1 375 ? -6.029 -0.874 -23.797 1.00 96.81 375 PRO A N 1
ATOM 3040 C CA . PRO A 1 375 ? -6.286 0.565 -23.837 1.00 96.81 375 PRO A CA 1
ATOM 3041 C C . PRO A 1 375 ? -6.586 1.176 -22.461 1.00 96.81 375 PRO A C 1
ATOM 3043 O O . PRO A 1 375 ? -6.618 2.399 -22.333 1.00 96.81 375 PRO A O 1
ATOM 3046 N N . ASN A 1 376 ? -6.812 0.350 -21.431 1.00 96.88 376 ASN A N 1
ATOM 3047 C CA . ASN A 1 376 ? -7.201 0.812 -20.098 1.00 96.88 376 ASN A CA 1
ATOM 3048 C C . ASN A 1 376 ? -6.004 1.058 -19.169 1.00 96.88 376 ASN A C 1
ATOM 3050 O O . ASN A 1 376 ? -6.152 1.752 -18.161 1.00 96.88 376 ASN A O 1
ATOM 3054 N N . VAL A 1 377 ? -4.831 0.490 -19.473 1.00 98.12 377 VAL A N 1
ATOM 3055 C CA . VAL A 1 377 ? -3.627 0.697 -18.660 1.00 98.12 377 VAL A CA 1
ATOM 3056 C C . VAL A 1 377 ? -2.991 2.048 -18.983 1.00 98.12 377 VAL A C 1
ATOM 3058 O O . VAL A 1 377 ? -2.848 2.439 -20.141 1.00 98.12 377 VAL A O 1
ATOM 3061 N N . LYS A 1 378 ? -2.606 2.792 -17.946 1.00 98.69 378 LYS A N 1
ATOM 3062 C CA . LYS A 1 378 ? -2.023 4.129 -18.099 1.00 98.69 378 LYS A CA 1
ATOM 3063 C C . LYS A 1 378 ? -0.522 4.025 -18.356 1.00 98.69 378 LYS A C 1
ATOM 3065 O O . LYS A 1 378 ? 0.190 3.369 -17.597 1.00 98.69 378 LYS A O 1
ATOM 3070 N N . LEU A 1 379 ? -0.041 4.687 -19.402 1.00 98.81 379 LEU A N 1
ATOM 3071 C CA . LEU A 1 379 ? 1.345 4.582 -19.858 1.00 98.81 379 LEU A CA 1
ATOM 3072 C C . LEU A 1 379 ? 2.173 5.799 -19.443 1.00 98.81 379 LEU A C 1
ATOM 3074 O O . LEU A 1 379 ? 1.727 6.938 -19.610 1.00 98.81 379 LEU A O 1
ATOM 3078 N N . PHE A 1 380 ? 3.375 5.551 -18.929 1.00 98.75 380 PHE A N 1
ATOM 3079 C CA . PHE A 1 380 ? 4.260 6.569 -18.372 1.00 98.75 380 PHE A CA 1
ATOM 3080 C C . PHE A 1 380 ? 5.633 6.565 -19.048 1.00 98.75 380 PHE A C 1
ATOM 3082 O O . PHE A 1 380 ? 6.203 5.505 -19.322 1.00 98.75 380 PHE A O 1
ATOM 3089 N N . LEU A 1 381 ? 6.171 7.767 -19.272 1.00 98.31 381 LEU A N 1
ATOM 3090 C CA . LEU A 1 381 ? 7.624 7.981 -19.312 1.00 98.31 381 LEU A CA 1
ATOM 3091 C C . LEU A 1 381 ? 8.153 7.864 -17.879 1.00 98.31 381 LEU A C 1
ATOM 3093 O O . LEU A 1 381 ? 7.472 8.356 -16.988 1.00 98.31 381 LEU A O 1
ATOM 3097 N N . ASN A 1 382 ? 9.324 7.277 -17.631 1.00 98.31 382 ASN A N 1
ATOM 3098 C CA . ASN A 1 382 ? 9.895 7.201 -16.279 1.00 98.31 382 ASN A CA 1
ATOM 3099 C C . ASN A 1 382 ? 11.389 7.537 -16.294 1.00 98.31 382 ASN A C 1
ATOM 3101 O O . ASN A 1 382 ? 12.158 6.878 -16.991 1.00 98.31 382 ASN A O 1
ATOM 3105 N N . GLU A 1 383 ? 11.793 8.557 -15.532 1.00 96.75 383 GLU A N 1
ATOM 3106 C CA . GLU A 1 383 ? 13.154 9.105 -15.580 1.00 96.75 383 GLU A CA 1
ATOM 3107 C C . GLU A 1 383 ? 13.750 9.409 -14.208 1.00 96.75 383 GLU A C 1
ATOM 3109 O O . GLU A 1 383 ? 13.101 9.978 -13.316 1.00 96.75 383 GLU A O 1
ATOM 3114 N N . PHE A 1 384 ? 15.041 9.106 -14.082 1.00 95.44 384 PHE A N 1
ATOM 3115 C CA . PHE A 1 384 ? 15.858 9.520 -12.951 1.00 95.44 384 PHE A CA 1
ATOM 3116 C C . PHE A 1 384 ? 16.448 10.911 -13.158 1.00 95.44 384 PHE A C 1
ATOM 3118 O O . PHE A 1 384 ? 16.369 11.509 -14.229 1.00 95.44 384 PHE A O 1
ATOM 3125 N N . ASN A 1 385 ? 17.006 11.466 -12.083 1.00 93.94 385 ASN A N 1
ATOM 3126 C CA . ASN A 1 385 ? 17.681 12.762 -12.061 1.00 93.94 385 ASN A CA 1
ATOM 3127 C C . ASN A 1 385 ? 16.844 14.011 -12.384 1.00 93.94 385 ASN A C 1
ATOM 3129 O O . ASN A 1 385 ? 17.291 15.117 -12.115 1.00 93.94 385 ASN A O 1
ATOM 3133 N N . VAL A 1 386 ? 15.593 13.884 -12.820 1.00 93.81 386 VAL A N 1
ATOM 3134 C CA . VAL A 1 386 ? 14.688 15.014 -13.117 1.00 93.81 386 VAL A CA 1
ATOM 3135 C C . VAL A 1 386 ? 14.518 15.976 -11.933 1.00 93.81 386 VAL A C 1
ATOM 3137 O O . VAL A 1 386 ? 14.431 17.191 -12.114 1.00 93.81 386 VAL A O 1
ATOM 3140 N N . ALA A 1 387 ? 14.461 15.431 -10.714 1.00 92.38 387 ALA A N 1
ATOM 3141 C CA . ALA A 1 387 ? 14.284 16.187 -9.475 1.00 92.38 387 ALA A CA 1
ATOM 3142 C C . ALA A 1 387 ? 15.612 16.678 -8.865 1.00 92.38 387 ALA A C 1
ATOM 3144 O O . ALA A 1 387 ? 15.625 17.644 -8.099 1.00 92.38 387 ALA A O 1
ATOM 3145 N N . THR A 1 388 ? 16.739 16.043 -9.195 1.00 88.56 388 THR A N 1
ATOM 3146 C CA . THR A 1 388 ? 18.033 16.252 -8.523 1.00 88.56 388 THR A CA 1
ATOM 3147 C C . THR A 1 388 ? 19.061 16.953 -9.397 1.00 88.56 388 THR A C 1
ATOM 3149 O O . THR A 1 388 ? 19.858 17.733 -8.866 1.00 88.56 388 THR A O 1
ATOM 3152 N N . TRP A 1 389 ? 19.012 16.774 -10.712 1.00 88.81 389 TRP A N 1
ATOM 3153 C CA . TRP A 1 389 ? 19.930 17.353 -11.683 1.00 88.81 389 TRP A CA 1
ATOM 3154 C C . TRP A 1 389 ? 19.170 18.244 -12.663 1.00 88.81 389 TRP A C 1
ATOM 3156 O O . TRP A 1 389 ? 18.101 17.899 -13.166 1.00 88.81 389 TRP A O 1
ATOM 3166 N N . THR A 1 390 ? 19.734 19.418 -12.929 1.00 86.00 390 THR A N 1
ATOM 3167 C CA . THR A 1 390 ? 19.096 20.424 -13.782 1.00 86.00 390 THR A CA 1
ATOM 3168 C C . THR A 1 390 ? 18.942 19.939 -15.222 1.00 86.00 390 THR A C 1
ATOM 3170 O O . THR A 1 390 ? 17.993 20.316 -15.912 1.00 86.00 390 THR A O 1
ATOM 3173 N N . GLU A 1 391 ? 19.856 19.083 -15.685 1.00 85.81 391 GLU A N 1
ATOM 3174 C CA . GLU A 1 391 ? 19.983 18.761 -17.097 1.00 85.81 391 GLU A CA 1
ATOM 3175 C C . GLU A 1 391 ? 18.761 18.026 -17.656 1.00 85.81 391 GLU A C 1
ATOM 3177 O O . GLU A 1 391 ? 18.463 18.151 -18.846 1.00 85.81 391 GLU A O 1
ATOM 3182 N N . CYS A 1 392 ? 18.047 17.306 -16.785 1.00 90.62 392 CYS A N 1
ATOM 3183 C CA . CYS A 1 392 ? 16.959 16.396 -17.136 1.00 90.62 392 CYS A CA 1
ATOM 3184 C C . CYS A 1 392 ? 15.568 17.040 -17.026 1.00 90.62 392 CYS A C 1
ATOM 3186 O O . CYS A 1 392 ? 14.630 16.588 -17.680 1.00 90.62 392 CYS A O 1
ATOM 3188 N N . THR A 1 393 ? 15.413 18.097 -16.217 1.00 90.88 393 THR A N 1
ATOM 3189 C CA . THR A 1 393 ? 14.100 18.673 -15.876 1.00 90.88 393 THR A CA 1
ATOM 3190 C C . THR A 1 393 ? 13.333 19.147 -17.113 1.00 90.88 393 THR A C 1
ATOM 3192 O O . THR A 1 393 ? 12.208 18.713 -17.359 1.00 90.88 393 THR A O 1
ATOM 3195 N N . THR A 1 394 ? 13.940 20.030 -17.909 1.00 90.94 394 THR A N 1
ATOM 3196 C CA . THR A 1 394 ? 13.295 20.581 -19.113 1.00 90.94 394 THR A CA 1
ATOM 3197 C C . THR A 1 394 ? 13.218 19.538 -20.229 1.00 90.94 394 THR A C 1
ATOM 3199 O O . THR A 1 394 ? 12.203 19.453 -20.913 1.00 90.94 394 THR A O 1
ATOM 3202 N N . ALA A 1 395 ? 14.236 18.679 -20.347 1.00 89.38 395 ALA A N 1
ATOM 3203 C CA . ALA A 1 395 ? 14.297 17.646 -21.377 1.00 89.38 395 ALA A CA 1
ATOM 3204 C C . ALA A 1 395 ? 13.120 16.657 -21.293 1.00 89.38 395 ALA A C 1
ATOM 3206 O O . ALA A 1 395 ? 12.503 16.358 -22.316 1.00 89.38 395 ALA A O 1
ATOM 3207 N N . LEU A 1 396 ? 12.752 16.206 -20.086 1.00 93.56 396 LEU A N 1
ATOM 3208 C CA . LEU A 1 396 ? 11.616 15.297 -19.909 1.00 93.56 396 LEU A CA 1
ATOM 3209 C C . LEU A 1 396 ? 10.279 15.961 -20.250 1.00 93.56 396 LEU A C 1
ATOM 3211 O O . LEU A 1 396 ? 9.429 15.355 -20.905 1.00 93.56 396 LEU A O 1
ATOM 3215 N N . LYS A 1 397 ? 10.092 17.221 -19.831 1.00 93.94 397 LYS A N 1
ATOM 3216 C CA . LYS A 1 397 ? 8.906 18.006 -20.198 1.00 93.94 397 LYS A CA 1
ATOM 3217 C C . LYS A 1 397 ? 8.749 18.059 -21.717 1.00 93.94 397 LYS A C 1
ATOM 3219 O O . LYS A 1 397 ? 7.665 17.793 -22.234 1.00 93.94 397 LYS A O 1
ATOM 3224 N N . ASP A 1 398 ? 9.817 18.411 -22.424 1.00 90.81 398 ASP A N 1
ATOM 3225 C CA . ASP A 1 398 ? 9.761 18.606 -23.870 1.00 90.81 398 ASP A CA 1
ATOM 3226 C C . ASP A 1 398 ? 9.543 17.294 -24.620 1.00 90.81 398 ASP A C 1
ATOM 3228 O O . ASP A 1 398 ? 8.722 17.257 -25.537 1.00 90.81 398 ASP A O 1
ATOM 3232 N N . GLN A 1 399 ? 10.170 16.200 -24.175 1.00 91.88 399 GLN A N 1
ATOM 3233 C CA . GLN A 1 399 ? 9.888 14.865 -24.701 1.00 91.88 399 GLN A CA 1
ATOM 3234 C C . GLN A 1 399 ? 8.395 14.528 -24.579 1.00 91.88 399 GLN A C 1
ATOM 3236 O O . GLN A 1 399 ? 7.763 14.130 -25.561 1.00 91.88 399 GLN A O 1
ATOM 3241 N N . ALA A 1 400 ? 7.797 14.757 -23.406 1.00 95.62 400 ALA A N 1
ATOM 3242 C CA . ALA A 1 400 ? 6.372 14.526 -23.196 1.00 95.62 400 ALA A CA 1
ATOM 3243 C C . ALA A 1 400 ? 5.492 15.411 -24.101 1.00 95.62 400 ALA A C 1
ATOM 3245 O O . ALA A 1 400 ? 4.512 14.932 -24.676 1.00 95.62 400 ALA A O 1
ATOM 3246 N N . LEU A 1 401 ? 5.844 16.689 -24.283 1.00 94.69 401 LEU A N 1
ATOM 3247 C CA . LEU A 1 401 ? 5.132 17.599 -25.189 1.00 94.69 401 LEU A CA 1
ATOM 3248 C C . LEU A 1 401 ? 5.212 17.146 -26.652 1.00 94.69 401 LEU A C 1
ATOM 3250 O O . LEU A 1 401 ? 4.210 17.210 -27.370 1.00 94.69 401 LEU A O 1
ATOM 3254 N N . HIS A 1 402 ? 6.374 16.668 -27.102 1.00 91.94 402 HIS A N 1
ATOM 3255 C CA . HIS A 1 402 ? 6.547 16.146 -28.459 1.00 91.94 402 HIS A CA 1
ATOM 3256 C C . HIS A 1 402 ? 5.704 14.891 -28.685 1.00 91.94 402 HIS A C 1
ATOM 3258 O O . HIS A 1 402 ? 5.004 14.813 -29.696 1.00 91.94 402 HIS A O 1
ATOM 3264 N N . MET A 1 403 ? 5.688 13.963 -27.727 1.00 95.25 403 MET A N 1
ATOM 3265 C CA . MET A 1 403 ? 4.862 12.752 -27.790 1.00 95.25 403 MET A CA 1
ATOM 3266 C C . MET A 1 403 ? 3.363 13.078 -27.803 1.00 95.25 403 MET A C 1
ATOM 3268 O O . MET A 1 403 ? 2.625 12.546 -28.633 1.00 95.25 403 MET A O 1
ATOM 3272 N N . LYS A 1 404 ? 2.906 14.023 -26.968 1.00 95.56 404 LYS A N 1
ATOM 3273 C CA . LYS A 1 404 ? 1.513 14.507 -26.999 1.00 95.56 404 LYS A CA 1
ATOM 3274 C C . LYS A 1 404 ? 1.146 15.096 -28.356 1.00 95.56 404 LYS A C 1
ATOM 3276 O O . LYS A 1 404 ? 0.092 14.782 -28.900 1.00 95.56 404 LYS A O 1
ATOM 3281 N N . LYS A 1 405 ? 2.017 15.937 -28.920 1.00 93.88 405 LYS A N 1
ATOM 3282 C CA . LYS A 1 405 ? 1.806 16.544 -30.242 1.00 93.88 405 LYS A CA 1
ATOM 3283 C C . LYS A 1 405 ? 1.743 15.493 -31.356 1.00 93.88 405 LYS A C 1
ATOM 3285 O O . LYS A 1 405 ? 1.041 15.705 -32.339 1.00 93.88 405 LYS A O 1
ATOM 3290 N N . ALA A 1 406 ? 2.456 14.380 -31.198 1.00 94.31 406 ALA A N 1
ATOM 3291 C CA . ALA A 1 406 ? 2.437 13.249 -32.120 1.00 94.31 406 ALA A CA 1
ATOM 3292 C C . ALA A 1 406 ? 1.236 12.298 -31.924 1.00 94.31 406 ALA A C 1
ATOM 3294 O O . ALA A 1 406 ? 1.117 11.331 -32.670 1.00 94.31 406 ALA A O 1
ATOM 3295 N N . GLY A 1 407 ? 0.342 12.555 -30.960 1.00 96.12 407 GLY A N 1
ATOM 3296 C CA . GLY A 1 407 ? -0.836 11.715 -30.710 1.00 96.12 407 GLY A CA 1
ATOM 3297 C C . GLY A 1 407 ? -0.527 10.389 -30.008 1.00 96.12 407 GLY A C 1
ATOM 3298 O O . GLY A 1 407 ? -1.330 9.463 -30.076 1.00 96.12 407 GLY A O 1
ATOM 3299 N N . VAL A 1 408 ? 0.626 10.282 -29.342 1.00 98.00 408 VAL A N 1
ATOM 3300 C CA . VAL A 1 408 ? 1.013 9.078 -28.594 1.00 98.00 408 VAL A CA 1
ATOM 3301 C C . VAL A 1 408 ? 0.080 8.897 -27.388 1.00 98.00 408 VAL A C 1
ATOM 3303 O O . VAL A 1 408 ? -0.203 9.892 -26.712 1.00 98.00 408 VAL A O 1
ATOM 3306 N N . PRO A 1 409 ? -0.360 7.664 -27.053 1.00 97.62 409 PRO A N 1
ATOM 3307 C CA . PRO A 1 409 ? -1.199 7.383 -25.882 1.00 97.62 409 PRO A CA 1
ATOM 3308 C C . PRO A 1 409 ? -0.410 7.466 -24.555 1.00 97.62 409 PRO A C 1
ATOM 3310 O O . PRO A 1 409 ? -0.377 6.534 -23.755 1.00 97.62 409 PRO A O 1
ATOM 3313 N N . LEU A 1 410 ? 0.258 8.598 -24.326 1.00 98.38 410 LEU A N 1
ATOM 3314 C CA . LEU A 1 410 ? 0.996 8.939 -23.115 1.00 98.38 410 LEU A CA 1
ATOM 3315 C C . LEU A 1 410 ? 0.025 9.479 -22.059 1.00 98.38 410 LEU A C 1
ATOM 3317 O O . LEU A 1 410 ? -0.595 10.524 -22.2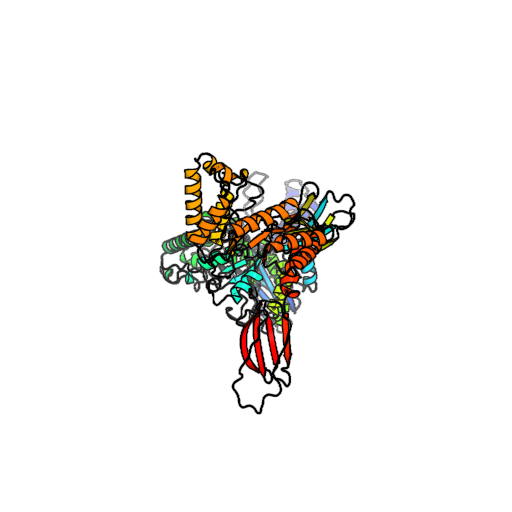62 1.00 98.38 410 LEU A O 1
ATOM 3321 N N . TYR A 1 411 ? -0.084 8.793 -20.919 1.00 98.62 411 TYR A N 1
ATOM 3322 C CA . TYR A 1 411 ? -0.932 9.242 -19.815 1.00 98.62 411 TYR A CA 1
ATOM 3323 C C . TYR A 1 411 ? -0.202 10.214 -18.885 1.00 98.62 411 TYR A C 1
ATOM 3325 O O . TYR A 1 411 ? -0.780 11.229 -18.508 1.00 98.62 411 TYR A O 1
ATOM 3333 N N . GLY A 1 412 ? 1.038 9.912 -18.485 1.00 98.38 412 GLY A N 1
ATOM 3334 C CA . GLY A 1 412 ? 1.717 10.653 -17.417 1.00 98.38 412 GLY A CA 1
ATOM 3335 C C . GLY A 1 412 ? 3.242 10.590 -17.451 1.00 98.38 412 GLY A C 1
ATOM 3336 O O . GLY A 1 412 ? 3.840 9.922 -18.291 1.00 98.38 412 GLY A O 1
ATOM 3337 N N . ILE A 1 413 ? 3.866 11.301 -16.511 1.00 98.75 413 ILE A N 1
ATOM 3338 C CA . ILE A 1 413 ? 5.320 11.407 -16.350 1.00 98.75 413 ILE A CA 1
ATOM 3339 C C . ILE A 1 413 ? 5.725 10.846 -14.981 1.00 98.75 413 ILE A C 1
ATOM 3341 O O . ILE A 1 413 ? 5.230 11.281 -13.945 1.00 98.75 413 ILE A O 1
ATOM 3345 N N . GLY A 1 414 ? 6.639 9.890 -14.975 1.00 98.50 414 GLY A N 1
ATOM 3346 C CA . GLY A 1 414 ? 7.302 9.324 -13.811 1.00 98.50 414 GLY A CA 1
ATOM 3347 C C . GLY A 1 414 ? 8.623 10.037 -13.533 1.00 98.50 414 GLY A C 1
ATOM 3348 O O . GLY A 1 414 ? 9.471 10.177 -14.414 1.00 98.50 414 GLY A O 1
ATOM 3349 N N . VAL A 1 415 ? 8.789 10.495 -12.297 1.00 98.56 415 VAL A N 1
ATOM 3350 C CA . VAL A 1 415 ? 10.011 11.097 -11.762 1.00 98.56 415 VAL A CA 1
ATOM 3351 C C . VAL A 1 415 ? 10.493 10.202 -10.629 1.00 98.56 415 VAL A C 1
ATOM 3353 O O . VAL A 1 415 ? 9.857 10.158 -9.581 1.00 98.56 415 VAL A O 1
ATOM 3356 N N . GLN A 1 416 ? 11.611 9.500 -10.807 1.00 98.25 416 GLN A N 1
ATOM 3357 C CA . GLN A 1 416 ? 12.056 8.487 -9.841 1.00 98.25 416 GLN A CA 1
ATOM 3358 C C . GLN A 1 416 ? 12.235 9.066 -8.427 1.00 98.25 416 GLN A C 1
ATOM 3360 O O . GLN A 1 416 ? 11.608 8.603 -7.481 1.00 98.25 416 GLN A O 1
ATOM 3365 N N . GLY A 1 417 ? 12.974 10.168 -8.275 1.00 96.81 417 GLY A N 1
ATOM 3366 C CA . GLY A 1 417 ? 13.119 10.837 -6.974 1.00 96.81 417 GLY A CA 1
ATOM 3367 C C . GLY A 1 417 ? 14.183 10.214 -6.065 1.00 96.81 417 GLY A C 1
ATOM 3368 O O . GLY A 1 417 ? 14.017 10.183 -4.848 1.00 96.81 417 GLY A O 1
ATOM 3369 N N . HIS A 1 418 ? 15.283 9.735 -6.647 1.00 97.50 418 HIS A N 1
ATOM 3370 C CA . HIS A 1 418 ? 16.454 9.276 -5.905 1.00 97.50 418 HIS A CA 1
ATOM 3371 C C . HIS A 1 418 ? 17.305 10.445 -5.392 1.00 97.50 418 HIS A C 1
ATOM 3373 O O . HIS A 1 418 ? 17.951 11.139 -6.177 1.00 97.50 418 HIS A O 1
ATOM 3379 N N . PHE A 1 419 ? 17.354 10.642 -4.073 1.00 97.69 419 PHE A N 1
ATOM 3380 C CA . PHE A 1 419 ? 18.182 11.660 -3.423 1.00 97.69 419 PHE A CA 1
ATOM 3381 C C . PHE A 1 419 ? 19.398 11.028 -2.737 1.00 97.69 419 PHE A C 1
ATOM 3383 O O . PHE A 1 419 ? 19.278 10.211 -1.823 1.00 97.69 419 PHE A O 1
ATOM 3390 N N . SER A 1 420 ? 20.595 11.458 -3.143 1.00 95.62 420 SER A N 1
ATOM 3391 C CA . SER A 1 420 ? 21.874 10.981 -2.598 1.00 95.62 420 SER A CA 1
ATOM 3392 C C . SER A 1 420 ? 22.252 11.588 -1.240 1.00 95.62 420 SER A C 1
ATOM 3394 O O . SER A 1 420 ? 23.245 11.167 -0.649 1.00 95.62 420 SER A O 1
ATOM 3396 N N . SER A 1 421 ? 21.479 12.558 -0.743 1.00 94.75 421 SER A N 1
ATOM 3397 C CA . SER A 1 421 ? 21.613 13.137 0.598 1.00 94.75 421 SER A CA 1
ATOM 3398 C C . SER A 1 421 ? 20.263 13.657 1.103 1.00 94.75 421 SER A C 1
ATOM 3400 O O . SER A 1 421 ? 19.384 13.962 0.293 1.00 94.75 421 SER A O 1
ATOM 3402 N N . SER A 1 422 ? 20.112 13.837 2.418 1.00 95.50 422 SER A N 1
ATOM 3403 C CA . SER A 1 422 ? 18.945 14.502 3.018 1.00 95.50 422 SER A CA 1
ATOM 3404 C C . SER A 1 422 ? 18.974 16.035 2.927 1.00 95.50 422 SER A C 1
ATOM 3406 O O . SER A 1 422 ? 17.998 16.682 3.298 1.00 95.50 422 SER A O 1
ATOM 3408 N N . ASN A 1 423 ? 20.067 16.637 2.442 1.00 94.38 423 ASN A N 1
ATOM 3409 C CA . ASN A 1 423 ? 20.200 18.089 2.286 1.00 94.38 423 ASN A CA 1
ATOM 3410 C C . ASN A 1 423 ? 19.550 18.541 0.972 1.00 94.38 423 ASN A C 1
ATOM 3412 O O . ASN A 1 423 ? 20.224 18.785 -0.030 1.00 94.38 423 ASN A O 1
ATOM 3416 N N . ILE A 1 424 ? 18.220 18.609 0.973 1.00 94.00 424 ILE A N 1
ATOM 3417 C CA . ILE A 1 424 ? 17.414 18.874 -0.220 1.00 94.00 424 ILE A CA 1
ATOM 3418 C C . ILE A 1 424 ? 16.909 20.319 -0.192 1.00 94.00 424 ILE A C 1
ATOM 3420 O O . ILE A 1 424 ? 16.224 20.744 0.735 1.00 94.00 424 ILE A O 1
ATOM 3424 N N . ASP A 1 425 ? 17.233 21.081 -1.236 1.00 91.81 425 ASP A N 1
ATOM 3425 C CA . ASP A 1 425 ? 16.713 22.434 -1.436 1.00 91.81 425 ASP A CA 1
ATOM 3426 C C . ASP A 1 425 ? 15.275 22.368 -1.972 1.00 91.81 425 ASP A C 1
ATOM 3428 O O . ASP A 1 425 ? 15.035 22.104 -3.154 1.00 91.81 425 ASP A O 1
ATOM 3432 N N . MET A 1 426 ? 14.317 22.629 -1.083 1.00 94.12 426 MET A N 1
ATOM 3433 C CA . MET A 1 426 ? 12.885 22.540 -1.373 1.00 94.12 426 MET A CA 1
ATOM 3434 C C . MET A 1 426 ? 12.398 23.588 -2.379 1.00 94.12 426 MET A C 1
ATOM 3436 O O . MET A 1 426 ? 11.449 23.320 -3.118 1.00 94.12 426 MET A O 1
ATOM 3440 N N . THR A 1 427 ? 13.064 24.745 -2.467 1.00 91.50 427 THR A N 1
ATOM 3441 C CA . THR A 1 427 ? 12.732 25.783 -3.457 1.00 91.50 427 THR A CA 1
ATOM 3442 C C . THR A 1 427 ? 13.088 25.289 -4.858 1.00 91.50 427 THR A C 1
ATOM 3444 O O . THR A 1 427 ? 12.267 25.336 -5.776 1.00 91.50 427 THR A O 1
ATOM 3447 N N . THR A 1 428 ? 14.297 24.745 -5.012 1.00 92.19 428 THR A N 1
ATOM 3448 C CA . THR A 1 428 ? 14.765 24.192 -6.289 1.00 92.19 428 THR A CA 1
ATOM 3449 C C . THR A 1 428 ? 13.966 22.955 -6.691 1.00 92.19 428 THR A C 1
ATOM 3451 O O . THR A 1 428 ? 13.551 22.835 -7.845 1.00 92.19 428 THR A O 1
ATOM 3454 N N . LEU A 1 429 ? 13.702 22.046 -5.746 1.00 95.69 429 LEU A N 1
ATOM 3455 C CA . LEU A 1 429 ? 12.896 20.855 -6.005 1.00 95.69 429 LEU A CA 1
ATOM 3456 C C . LEU A 1 429 ? 11.492 21.232 -6.495 1.00 95.69 429 LEU A C 1
ATOM 3458 O O . LEU A 1 429 ? 11.024 20.684 -7.492 1.00 95.69 429 LEU A O 1
ATOM 3462 N N . LYS A 1 430 ? 10.843 22.211 -5.849 1.00 95.31 430 LYS A N 1
ATOM 3463 C CA . LYS A 1 430 ? 9.539 22.719 -6.287 1.00 95.31 430 LYS A CA 1
ATOM 3464 C C . LYS A 1 430 ? 9.609 23.307 -7.698 1.00 95.31 430 LYS A C 1
ATOM 3466 O O . LYS A 1 430 ? 8.789 22.933 -8.528 1.00 95.31 430 LYS A O 1
ATOM 3471 N N . TYR A 1 431 ? 10.591 24.166 -7.984 1.00 94.19 431 TYR A N 1
ATOM 3472 C CA . TYR A 1 431 ? 10.771 24.753 -9.317 1.00 94.19 431 TYR A CA 1
ATOM 3473 C C . TYR A 1 431 ? 10.874 23.681 -10.411 1.00 94.19 431 TYR A C 1
ATOM 3475 O O . TYR A 1 431 ? 10.241 23.798 -11.459 1.00 94.19 431 TYR A O 1
ATOM 3483 N N . ARG A 1 432 ? 11.636 22.610 -10.164 1.00 95.38 432 ARG A N 1
ATOM 3484 C CA . ARG A 1 432 ? 11.793 21.522 -11.137 1.00 95.38 432 ARG A CA 1
ATOM 3485 C C . ARG A 1 432 ? 10.490 20.767 -11.380 1.00 95.38 432 ARG A C 1
ATOM 3487 O O . ARG A 1 432 ? 10.165 20.468 -12.525 1.00 95.38 432 ARG A O 1
ATOM 3494 N N . LEU A 1 433 ? 9.720 20.500 -10.328 1.00 97.62 433 LEU A N 1
ATOM 3495 C CA . LEU A 1 433 ? 8.405 19.867 -10.458 1.00 97.62 433 LEU A CA 1
ATOM 3496 C C . LEU A 1 433 ? 7.396 20.768 -11.181 1.00 97.62 433 LEU A C 1
ATOM 3498 O O . LEU A 1 433 ? 6.671 20.277 -12.047 1.00 97.62 433 LEU A O 1
ATOM 3502 N N . ASP A 1 434 ? 7.395 22.074 -10.889 1.00 96.31 434 ASP A N 1
ATOM 3503 C CA . ASP A 1 434 ? 6.567 23.058 -11.597 1.00 96.31 434 ASP A CA 1
ATOM 3504 C C . ASP A 1 434 ? 6.922 23.067 -13.093 1.00 96.31 434 ASP A C 1
ATOM 3506 O O . ASP A 1 434 ? 6.035 23.071 -13.945 1.00 96.31 434 ASP A O 1
ATOM 3510 N N . LYS A 1 435 ? 8.220 22.992 -13.420 1.00 94.88 435 LYS A N 1
ATOM 3511 C CA . LYS A 1 435 ? 8.704 22.909 -14.802 1.00 94.88 435 LYS A CA 1
ATOM 3512 C C . LYS A 1 435 ? 8.219 21.653 -15.512 1.00 94.88 435 LYS A C 1
ATOM 3514 O O . LYS A 1 435 ? 7.683 21.761 -16.606 1.00 94.88 435 LYS A O 1
ATOM 3519 N N . VAL A 1 436 ? 8.342 20.474 -14.908 1.00 97.12 436 VAL A N 1
ATOM 3520 C CA . VAL A 1 436 ? 7.826 19.232 -15.519 1.00 97.12 436 VAL A CA 1
ATOM 3521 C C . VAL A 1 436 ? 6.304 19.300 -15.710 1.00 97.12 436 VAL A C 1
ATOM 3523 O O . VAL A 1 436 ? 5.785 18.843 -16.729 1.00 97.12 436 VAL A O 1
ATOM 3526 N N . ALA A 1 437 ? 5.583 19.931 -14.780 1.00 98.00 437 ALA A N 1
ATOM 3527 C CA . ALA A 1 437 ? 4.128 20.063 -14.837 1.00 98.00 437 ALA A CA 1
ATOM 3528 C C . ALA A 1 437 ? 3.616 20.926 -16.001 1.00 98.00 437 ALA A C 1
ATOM 3530 O O . ALA A 1 437 ? 2.467 20.757 -16.414 1.00 98.00 437 ALA A O 1
ATOM 3531 N N . GLU A 1 438 ? 4.453 21.790 -16.585 1.00 96.50 438 GLU A N 1
ATOM 3532 C CA . GLU A 1 438 ? 4.128 22.545 -17.805 1.00 96.50 438 GLU A CA 1
ATOM 3533 C C . GLU A 1 438 ? 3.797 21.625 -19.000 1.00 96.50 438 GLU A C 1
ATOM 3535 O O . GLU A 1 438 ? 3.114 22.056 -19.929 1.00 96.50 438 GLU A O 1
ATOM 3540 N N . ALA A 1 439 ? 4.191 20.342 -18.972 1.00 96.56 439 ALA A N 1
ATOM 3541 C CA . ALA A 1 439 ? 3.758 19.353 -19.964 1.00 96.56 439 ALA A CA 1
ATOM 3542 C C . ALA A 1 439 ? 2.231 19.120 -19.959 1.00 96.56 439 ALA A C 1
ATOM 3544 O O . ALA A 1 439 ? 1.667 18.579 -20.921 1.00 96.56 439 ALA A O 1
ATOM 3545 N N . GLY A 1 440 ? 1.542 19.508 -18.879 1.00 97.31 440 GLY A N 1
ATOM 3546 C CA . GLY A 1 440 ? 0.104 19.321 -18.708 1.00 97.31 440 GLY A CA 1
ATOM 3547 C C . GLY A 1 440 ? -0.281 17.844 -18.651 1.00 97.31 440 GLY A C 1
ATOM 3548 O O . GLY A 1 440 ? -1.257 17.442 -19.286 1.00 97.31 440 GLY A O 1
ATOM 3549 N N . LEU A 1 441 ? 0.534 17.031 -17.978 1.00 98.25 441 LEU A N 1
ATOM 3550 C CA . LEU A 1 441 ? 0.289 15.618 -17.694 1.00 98.25 441 LEU A CA 1
ATOM 3551 C C . LEU A 1 441 ? 0.431 15.363 -16.186 1.00 98.25 441 LEU A C 1
ATOM 3553 O O . LEU A 1 441 ? 1.217 16.056 -15.533 1.00 98.25 441 LEU A O 1
ATOM 3557 N N . PRO A 1 442 ? -0.275 14.365 -15.631 1.00 98.25 442 PRO A N 1
ATOM 3558 C CA . PRO A 1 442 ? -0.025 13.875 -14.283 1.00 98.25 442 PRO A CA 1
ATOM 3559 C C . PRO A 1 442 ? 1.430 13.459 -14.066 1.00 98.25 442 PRO A C 1
ATOM 3561 O O . PRO A 1 442 ? 2.020 12.767 -14.897 1.00 98.25 442 PRO A O 1
ATOM 3564 N N . ILE A 1 443 ? 1.975 13.830 -12.910 1.00 98.81 443 ILE A N 1
ATOM 3565 C CA . ILE A 1 443 ? 3.297 13.428 -12.435 1.00 98.81 443 ILE A CA 1
ATOM 3566 C C . ILE A 1 443 ? 3.141 12.357 -11.355 1.00 98.81 443 ILE A C 1
ATOM 3568 O O . ILE A 1 443 ? 2.288 12.451 -10.470 1.00 98.81 443 ILE A O 1
ATOM 3572 N N . TRP A 1 444 ? 4.003 11.352 -11.395 1.00 98.75 444 TRP A N 1
ATOM 3573 C CA . TRP A 1 444 ? 4.164 10.366 -10.338 1.00 98.75 444 TRP A CA 1
ATOM 3574 C C . TRP A 1 444 ? 5.597 10.367 -9.849 1.00 98.75 444 TRP A C 1
ATOM 3576 O O . TRP A 1 444 ? 6.520 10.312 -10.653 1.00 98.75 444 TRP A O 1
ATOM 3586 N N . ILE A 1 445 ? 5.783 10.391 -8.532 1.00 98.81 445 ILE A N 1
ATOM 3587 C CA . ILE A 1 445 ? 7.086 10.084 -7.956 1.00 98.81 445 ILE A CA 1
ATOM 3588 C C . ILE A 1 445 ? 7.184 8.570 -7.858 1.00 98.81 445 ILE A C 1
ATOM 3590 O O . ILE A 1 445 ? 6.399 7.932 -7.153 1.00 98.81 445 ILE A O 1
ATOM 3594 N N . THR A 1 446 ? 8.072 7.971 -8.632 1.00 98.69 446 THR A N 1
ATOM 3595 C CA . THR A 1 446 ? 8.014 6.533 -8.897 1.00 98.69 446 THR A CA 1
ATOM 3596 C C . THR A 1 446 ? 8.942 5.723 -7.996 1.00 98.69 446 THR A C 1
ATOM 3598 O O . THR A 1 446 ? 8.605 4.582 -7.692 1.00 98.69 446 THR A O 1
ATOM 3601 N N . GLU A 1 447 ? 10.047 6.280 -7.507 1.00 98.38 447 GLU A N 1
ATOM 3602 C CA . GLU A 1 447 ? 11.135 5.510 -6.885 1.00 98.38 447 GLU A CA 1
ATOM 3603 C C . GLU A 1 447 ? 11.822 6.297 -5.749 1.00 98.38 447 GLU A C 1
ATOM 3605 O O . GLU A 1 447 ? 13.045 6.356 -5.642 1.00 98.38 447 GLU A O 1
ATOM 3610 N N . LEU A 1 448 ? 11.039 6.942 -4.878 1.00 98.62 448 LEU A N 1
ATOM 3611 C CA . LEU A 1 448 ? 11.579 7.837 -3.855 1.00 98.62 448 LEU A CA 1
ATOM 3612 C C . LEU A 1 448 ? 12.557 7.103 -2.927 1.00 98.62 448 LEU A C 1
ATOM 3614 O O . LEU A 1 448 ? 12.179 6.158 -2.228 1.00 98.62 448 LEU A O 1
ATOM 3618 N N . THR A 1 449 ? 13.789 7.606 -2.866 1.00 98.06 449 THR A N 1
ATOM 3619 C CA . THR A 1 449 ? 14.809 7.214 -1.887 1.00 98.06 449 THR A CA 1
ATOM 3620 C C . THR A 1 449 ? 15.520 8.450 -1.347 1.00 98.06 449 THR A C 1
ATOM 3622 O O . THR A 1 449 ? 15.739 9.416 -2.074 1.00 98.06 449 THR A O 1
ATOM 3625 N N . ILE A 1 450 ? 15.877 8.438 -0.060 1.00 98.25 450 ILE A N 1
ATOM 3626 C CA . ILE A 1 450 ? 16.666 9.503 0.573 1.00 98.25 450 ILE A CA 1
ATOM 3627 C C . ILE A 1 450 ? 17.787 8.843 1.364 1.00 98.25 450 ILE A C 1
ATOM 3629 O O . ILE A 1 450 ? 17.535 8.145 2.348 1.00 98.25 450 ILE A O 1
ATOM 3633 N N . LYS A 1 451 ? 19.024 9.065 0.924 1.00 97.69 451 LYS A N 1
ATOM 3634 C CA . LYS A 1 451 ? 20.214 8.542 1.591 1.00 97.69 451 LYS A CA 1
ATOM 3635 C C . LYS A 1 451 ? 20.627 9.428 2.754 1.00 97.69 451 LYS A C 1
ATOM 3637 O O . LYS A 1 451 ? 20.963 10.590 2.555 1.00 97.69 451 LYS A O 1
ATOM 3642 N N . GLU A 1 452 ? 20.613 8.859 3.956 1.00 97.75 452 GLU A N 1
ATOM 3643 C CA . GLU A 1 452 ? 21.101 9.494 5.181 1.00 97.75 452 GLU A CA 1
ATOM 3644 C C . GLU A 1 452 ? 21.290 8.429 6.277 1.00 97.75 452 GLU A C 1
ATOM 3646 O O . GLU A 1 452 ? 20.435 7.557 6.460 1.00 97.75 452 GLU A O 1
ATOM 3651 N N . GLN A 1 453 ? 22.419 8.491 6.989 1.00 94.69 453 GLN A N 1
ATOM 3652 C CA . GLN A 1 453 ? 22.757 7.563 8.074 1.00 94.69 453 GLN A CA 1
ATOM 3653 C C . GLN A 1 453 ? 21.989 7.887 9.352 1.00 94.69 453 GLN A C 1
ATOM 3655 O O . GLN A 1 453 ? 21.514 6.983 10.037 1.00 94.69 453 GLN A O 1
ATOM 3660 N N . ASP A 1 454 ? 21.854 9.173 9.672 1.00 94.31 454 ASP A N 1
ATOM 3661 C CA . ASP A 1 454 ? 21.106 9.630 10.835 1.00 94.31 454 ASP A CA 1
ATOM 3662 C C . ASP A 1 454 ? 19.601 9.494 10.568 1.00 94.31 454 ASP A C 1
ATOM 3664 O O . ASP A 1 454 ? 18.990 10.260 9.816 1.00 94.31 454 ASP A O 1
ATOM 3668 N N . GLU A 1 455 ? 18.973 8.508 11.209 1.00 90.44 455 GLU A N 1
ATOM 3669 C CA . GLU A 1 455 ? 17.556 8.218 11.001 1.00 90.44 455 GLU A CA 1
ATOM 3670 C C . GLU A 1 455 ? 16.637 9.412 11.315 1.00 90.44 455 GLU A C 1
ATOM 3672 O O . GLU A 1 455 ? 15.571 9.521 10.706 1.00 90.44 455 GLU A O 1
ATOM 3677 N N . ASN A 1 456 ? 17.028 10.318 12.220 1.00 92.94 456 ASN A N 1
ATOM 3678 C CA . ASN A 1 456 ? 16.234 11.500 12.557 1.00 92.94 456 ASN A CA 1
ATOM 3679 C C . ASN A 1 456 ? 16.370 12.590 11.488 1.00 92.94 456 ASN A C 1
ATOM 3681 O O . ASN A 1 456 ? 15.361 13.189 11.106 1.00 92.94 456 ASN A O 1
ATOM 3685 N N . LYS A 1 457 ? 17.577 12.810 10.945 1.00 95.50 457 LYS A N 1
ATOM 3686 C CA . LYS A 1 457 ? 17.765 13.702 9.782 1.00 95.50 457 LYS A CA 1
ATOM 3687 C C . LYS A 1 457 ? 17.023 13.176 8.560 1.00 95.50 457 LYS A C 1
ATOM 3689 O O . LYS A 1 457 ? 16.324 13.936 7.889 1.00 95.50 457 LYS A O 1
ATOM 3694 N N . LYS A 1 458 ? 17.087 11.862 8.325 1.00 97.19 458 LYS A N 1
ATOM 3695 C CA . LYS A 1 458 ? 16.313 11.195 7.274 1.00 97.19 458 LYS A CA 1
ATOM 3696 C C . LYS A 1 458 ? 14.812 11.373 7.484 1.00 97.19 458 LYS A C 1
ATOM 3698 O O . LYS A 1 458 ? 14.104 11.673 6.531 1.00 97.19 458 LYS A O 1
ATOM 3703 N N . ALA A 1 459 ? 14.321 11.225 8.717 1.00 96.75 459 ALA A N 1
ATOM 3704 C CA . ALA A 1 459 ? 12.912 11.433 9.038 1.00 96.75 459 ALA A CA 1
ATOM 3705 C C . ALA A 1 459 ? 12.453 12.870 8.740 1.00 96.75 459 ALA A C 1
ATOM 3707 O O . ALA A 1 459 ? 11.377 13.047 8.172 1.00 96.75 459 ALA A O 1
ATOM 3708 N N . ALA A 1 460 ? 13.260 13.880 9.082 1.00 96.00 460 ALA A N 1
ATOM 3709 C CA . ALA A 1 460 ? 12.956 15.280 8.787 1.00 96.00 460 ALA A CA 1
ATOM 3710 C C . ALA A 1 460 ? 12.914 15.553 7.273 1.00 96.00 460 ALA A C 1
ATOM 3712 O O . ALA A 1 460 ? 11.928 16.090 6.773 1.00 96.00 460 ALA A O 1
ATOM 3713 N N . ALA A 1 461 ? 13.926 15.100 6.527 1.00 97.94 461 ALA A N 1
ATOM 3714 C CA . ALA A 1 461 ? 13.956 15.270 5.075 1.00 97.94 461 ALA A CA 1
ATOM 3715 C C . ALA A 1 461 ? 12.834 14.498 4.364 1.00 97.94 461 ALA A C 1
ATOM 3717 O O . ALA A 1 461 ? 12.225 15.015 3.430 1.00 97.94 461 ALA A O 1
ATOM 3718 N N . LEU A 1 462 ? 12.510 13.284 4.825 1.00 98.50 462 LEU A N 1
ATOM 3719 C CA . LEU A 1 462 ? 11.397 12.500 4.292 1.00 98.50 462 LEU A CA 1
ATOM 3720 C C . LEU A 1 462 ? 10.057 13.209 4.510 1.00 98.50 462 LEU A C 1
ATOM 3722 O O . LEU A 1 462 ? 9.225 13.228 3.605 1.00 98.50 462 LEU A O 1
ATOM 3726 N N . GLU A 1 463 ? 9.847 13.806 5.686 1.00 98.25 463 GLU A N 1
ATOM 3727 C CA . GLU A 1 463 ? 8.660 14.619 5.953 1.00 98.25 463 GLU A CA 1
ATOM 3728 C C . GLU A 1 463 ? 8.562 15.796 4.982 1.00 98.25 463 GLU A C 1
ATOM 3730 O O . GLU A 1 463 ? 7.502 16.014 4.394 1.00 98.25 463 GLU A O 1
ATOM 3735 N N . ASP A 1 464 ? 9.657 16.526 4.785 1.00 98.06 464 ASP A N 1
ATOM 3736 C CA . ASP A 1 464 ? 9.671 17.705 3.927 1.00 98.06 464 ASP A CA 1
ATOM 3737 C C . ASP A 1 464 ? 9.411 17.346 2.458 1.00 98.06 464 ASP A C 1
ATOM 3739 O O . ASP A 1 464 ? 8.524 17.925 1.821 1.00 98.06 464 ASP A O 1
ATOM 3743 N N . VAL A 1 465 ? 10.109 16.334 1.938 1.00 98.56 465 VAL A N 1
ATOM 3744 C CA . VAL A 1 465 ? 9.959 15.852 0.558 1.00 98.56 465 VAL A CA 1
ATOM 3745 C C . VAL A 1 465 ? 8.548 15.329 0.296 1.00 98.56 465 VAL A C 1
ATOM 3747 O O . VAL A 1 465 ? 7.911 15.747 -0.674 1.00 98.56 465 VAL A O 1
ATOM 3750 N N . LEU A 1 466 ? 8.012 14.471 1.173 1.00 98.75 466 LEU A N 1
ATOM 3751 C CA . LEU A 1 466 ? 6.647 13.961 1.019 1.00 98.75 466 LEU A CA 1
ATOM 3752 C C . LEU A 1 466 ? 5.612 15.087 1.125 1.00 98.75 466 LEU A C 1
ATOM 3754 O O . LEU A 1 466 ? 4.633 15.072 0.382 1.00 98.75 466 LEU A O 1
ATOM 3758 N N . THR A 1 467 ? 5.826 16.074 2.001 1.00 98.56 467 THR A N 1
ATOM 3759 C CA . THR A 1 467 ? 4.937 17.240 2.130 1.00 98.56 467 THR A CA 1
ATOM 3760 C C . THR A 1 467 ? 4.921 18.054 0.840 1.00 98.56 467 THR A C 1
ATOM 3762 O O . THR A 1 467 ? 3.846 18.385 0.337 1.00 98.56 467 THR A O 1
ATOM 3765 N N . LEU A 1 468 ? 6.086 18.341 0.250 1.00 98.44 468 LEU A N 1
ATOM 3766 C CA . LEU A 1 468 ? 6.141 19.051 -1.026 1.00 98.44 468 LEU A CA 1
ATOM 3767 C C . LEU A 1 468 ? 5.444 18.255 -2.132 1.00 98.44 468 LEU A C 1
ATOM 3769 O O . LEU A 1 468 ? 4.586 18.819 -2.815 1.00 98.44 468 LEU A O 1
ATOM 3773 N N . PHE A 1 469 ? 5.754 16.964 -2.272 1.00 98.62 469 PHE A N 1
ATOM 3774 C CA . PHE A 1 469 ? 5.163 16.112 -3.306 1.00 98.62 469 PHE A CA 1
ATOM 3775 C C . PHE A 1 469 ? 3.646 16.008 -3.168 1.00 98.62 469 PHE A C 1
ATOM 3777 O O . PHE A 1 469 ? 2.913 16.212 -4.137 1.00 98.62 469 PHE A O 1
ATOM 3784 N N . TYR A 1 470 ? 3.154 15.783 -1.950 1.00 98.38 470 TYR A N 1
ATOM 3785 C CA . TYR A 1 470 ? 1.724 15.731 -1.684 1.00 98.38 470 TYR A CA 1
ATOM 3786 C C . TYR A 1 470 ? 1.051 17.096 -1.905 1.00 98.38 470 TYR A C 1
ATOM 3788 O O . TYR A 1 470 ? -0.094 17.149 -2.344 1.00 98.38 470 TYR A O 1
ATOM 3796 N N . SER A 1 471 ? 1.760 18.212 -1.710 1.00 98.19 471 SER A N 1
ATOM 3797 C CA . SER A 1 471 ? 1.243 19.567 -1.967 1.00 98.19 471 SER A CA 1
ATOM 3798 C C . SER A 1 471 ? 1.242 20.006 -3.435 1.00 98.19 471 SER A C 1
ATOM 3800 O O . SER A 1 471 ? 0.705 21.071 -3.744 1.00 98.19 471 SER A O 1
ATOM 3802 N N . HIS A 1 472 ? 1.873 19.252 -4.337 1.00 98.50 472 HIS A N 1
ATOM 3803 C CA . HIS A 1 472 ? 2.068 19.689 -5.717 1.00 98.50 472 HIS A CA 1
ATOM 3804 C C . HIS A 1 472 ? 0.850 19.344 -6.597 1.00 98.50 472 HIS A C 1
ATOM 3806 O O . HIS A 1 472 ? 0.468 18.174 -6.658 1.00 98.50 472 HIS A O 1
ATOM 3812 N N . PRO A 1 473 ? 0.250 20.302 -7.332 1.00 97.12 473 PRO A N 1
ATOM 3813 C CA . PRO A 1 473 ? -1.013 20.088 -8.052 1.00 97.12 473 PRO A CA 1
ATOM 3814 C C . PRO A 1 473 ? -0.935 19.048 -9.175 1.00 97.12 473 PRO A C 1
ATOM 3816 O O . PRO A 1 473 ? -1.926 18.374 -9.438 1.00 97.12 473 PRO A O 1
ATOM 3819 N N . ALA A 1 474 ? 0.226 18.900 -9.815 1.00 97.94 474 ALA A N 1
ATOM 3820 C CA . ALA A 1 474 ? 0.416 17.917 -10.880 1.00 97.94 474 ALA A CA 1
ATOM 3821 C C . ALA A 1 474 ? 0.762 16.508 -10.374 1.00 97.94 474 ALA A C 1
ATOM 3823 O O . ALA A 1 474 ? 0.701 15.570 -11.159 1.00 97.94 474 ALA A O 1
ATOM 3824 N N . ILE A 1 475 ? 1.142 16.337 -9.100 1.00 98.69 475 ILE A N 1
ATOM 3825 C CA . ILE A 1 475 ? 1.530 15.018 -8.584 1.00 98.69 475 ILE A CA 1
ATOM 3826 C C . ILE A 1 475 ? 0.276 14.247 -8.158 1.00 98.69 475 ILE A C 1
ATOM 3828 O O . ILE A 1 475 ? -0.579 14.788 -7.450 1.00 98.69 475 ILE A O 1
ATOM 3832 N N . GLU A 1 476 ? 0.178 12.982 -8.564 1.00 97.50 476 GLU A N 1
ATOM 3833 C CA . GLU A 1 476 ? -0.942 12.079 -8.245 1.00 97.50 476 GLU A CA 1
ATOM 3834 C C . GLU A 1 476 ? -0.535 10.866 -7.387 1.00 97.50 476 GLU A C 1
ATOM 3836 O O . GLU A 1 476 ? -1.402 10.207 -6.808 1.00 97.50 476 GLU A O 1
ATOM 3841 N N . GLY A 1 477 ? 0.765 10.587 -7.253 1.00 98.12 477 GLY A N 1
ATOM 3842 C CA . GLY A 1 477 ? 1.244 9.477 -6.437 1.00 98.12 477 GLY A CA 1
ATOM 3843 C C . GLY A 1 477 ? 2.731 9.518 -6.110 1.00 98.12 477 GLY A C 1
ATOM 3844 O O . GLY A 1 477 ? 3.514 10.152 -6.819 1.00 98.12 477 GLY A O 1
ATOM 3845 N N . VAL A 1 478 ? 3.108 8.824 -5.035 1.00 98.75 478 VAL A N 1
ATOM 3846 C CA . VAL A 1 478 ? 4.491 8.628 -4.579 1.00 98.75 478 VAL A CA 1
ATOM 3847 C C . VAL A 1 478 ? 4.706 7.162 -4.209 1.00 98.75 478 VAL A C 1
ATOM 3849 O O . VAL A 1 478 ? 4.036 6.651 -3.309 1.00 98.75 478 VAL A O 1
ATOM 3852 N N . LEU A 1 479 ? 5.656 6.482 -4.856 1.00 98.81 479 LEU A N 1
ATOM 3853 C CA . LEU A 1 479 ? 6.137 5.177 -4.398 1.00 98.81 479 LEU A CA 1
ATOM 3854 C C . LEU A 1 479 ? 7.575 5.283 -3.882 1.00 98.81 479 LEU A C 1
ATOM 3856 O O . LEU A 1 479 ? 8.413 5.934 -4.497 1.00 98.81 479 LEU A O 1
ATOM 3860 N N . LEU A 1 480 ? 7.846 4.626 -2.757 1.00 98.69 480 LEU A N 1
ATOM 3861 C CA . LEU A 1 480 ? 9.187 4.455 -2.194 1.00 98.69 480 LEU A CA 1
ATOM 3862 C C . LEU A 1 480 ? 9.930 3.337 -2.932 1.00 98.69 480 LEU A C 1
ATOM 3864 O O . LEU A 1 480 ? 9.323 2.301 -3.196 1.00 98.69 480 LEU A O 1
ATOM 3868 N N . TRP A 1 481 ? 11.231 3.460 -3.189 1.00 98.06 481 TRP A N 1
ATOM 3869 C CA . TRP A 1 481 ? 12.001 2.369 -3.810 1.00 98.06 481 TRP A CA 1
ATOM 3870 C C . TRP A 1 481 ? 12.555 1.382 -2.772 1.00 98.06 481 TRP A C 1
ATOM 3872 O O . TRP A 1 481 ? 13.754 1.301 -2.509 1.00 98.06 481 TRP A O 1
ATOM 3882 N N . GLY A 1 482 ? 11.633 0.661 -2.133 1.00 97.50 482 GLY A N 1
ATOM 3883 C CA . GLY A 1 482 ? 11.910 -0.235 -1.015 1.00 97.50 482 GLY A CA 1
ATOM 3884 C C . GLY A 1 482 ? 11.849 0.475 0.339 1.00 97.50 482 GLY A C 1
ATOM 3885 O O . GLY A 1 482 ? 11.680 1.691 0.434 1.00 97.50 482 GLY A O 1
ATOM 3886 N N . PHE A 1 483 ? 11.923 -0.306 1.416 1.00 97.38 483 PHE A N 1
ATOM 3887 C CA . PHE A 1 483 ? 11.788 0.220 2.781 1.00 97.38 483 PHE A CA 1
ATOM 3888 C C . PHE A 1 483 ? 12.504 -0.605 3.858 1.00 97.38 483 PHE A C 1
ATOM 3890 O O . PHE A 1 483 ? 12.723 -0.092 4.951 1.00 97.38 483 PHE A O 1
ATOM 3897 N N . TRP A 1 484 ? 12.846 -1.868 3.600 1.00 98.06 484 TRP A N 1
ATOM 3898 C CA . TRP A 1 484 ? 13.351 -2.790 4.619 1.00 98.06 484 TRP A CA 1
ATOM 3899 C C . TRP A 1 484 ? 14.857 -3.021 4.471 1.00 98.06 484 TRP A C 1
ATOM 3901 O O . TRP A 1 484 ? 15.311 -3.379 3.386 1.00 98.06 484 TRP A O 1
ATOM 3911 N N . ASP A 1 485 ? 15.616 -2.860 5.557 1.00 96.12 485 ASP A N 1
ATOM 3912 C CA . ASP A 1 485 ? 17.073 -3.064 5.605 1.00 96.12 485 ASP A CA 1
ATOM 3913 C C . ASP A 1 485 ? 17.522 -4.461 5.147 1.00 96.12 485 ASP A C 1
ATOM 3915 O O . ASP A 1 485 ? 18.595 -4.602 4.572 1.00 96.12 485 ASP A O 1
ATOM 3919 N N . GLY A 1 486 ? 16.687 -5.483 5.344 1.00 94.62 486 GLY A N 1
ATOM 3920 C CA . GLY A 1 486 ? 16.959 -6.854 4.912 1.00 94.62 486 GLY A CA 1
ATOM 3921 C C . GLY A 1 486 ? 16.754 -7.122 3.417 1.00 94.62 486 GLY A C 1
ATOM 3922 O O . GLY A 1 486 ? 16.936 -8.262 2.987 1.00 94.62 486 GLY A O 1
ATOM 3923 N N . ALA A 1 487 ? 16.333 -6.126 2.630 1.00 93.12 487 ALA A N 1
ATOM 3924 C CA . ALA A 1 487 ? 16.066 -6.288 1.196 1.00 93.12 487 ALA A CA 1
ATOM 3925 C C . ALA A 1 487 ? 16.478 -5.099 0.318 1.00 93.12 487 ALA A C 1
ATOM 3927 O O . ALA A 1 487 ? 16.595 -5.262 -0.891 1.00 93.12 487 ALA A O 1
ATOM 3928 N N . ILE A 1 488 ? 16.671 -3.913 0.895 1.00 94.62 488 ILE A N 1
ATOM 3929 C CA . ILE A 1 488 ? 17.086 -2.722 0.154 1.00 94.62 488 ILE A CA 1
ATOM 3930 C C . ILE A 1 488 ? 18.589 -2.763 -0.157 1.00 94.62 488 ILE A C 1
ATOM 3932 O O . ILE A 1 488 ? 19.384 -3.267 0.632 1.00 94.62 488 ILE A O 1
ATOM 3936 N N . TYR A 1 489 ? 18.989 -2.204 -1.299 1.00 93.56 489 TYR A N 1
ATOM 3937 C CA . TYR A 1 489 ? 20.373 -2.259 -1.789 1.00 93.56 489 TYR A CA 1
ATOM 3938 C C . TYR A 1 489 ? 21.368 -1.381 -1.005 1.00 93.56 489 TYR A C 1
ATOM 3940 O O . TYR A 1 489 ? 22.575 -1.585 -1.100 1.00 93.56 489 TYR A O 1
ATOM 3948 N N . ASP A 1 490 ? 20.884 -0.407 -0.230 1.00 95.88 490 ASP A N 1
ATOM 3949 C CA . ASP A 1 490 ? 21.689 0.417 0.678 1.00 95.88 490 ASP A CA 1
ATOM 3950 C C . ASP A 1 490 ? 20.881 0.672 1.955 1.00 95.88 490 ASP A C 1
ATOM 3952 O O . ASP A 1 490 ? 19.811 1.283 1.927 1.00 95.88 490 ASP A O 1
ATOM 3956 N N . THR A 1 491 ? 21.380 0.199 3.097 1.00 95.94 491 THR A N 1
ATOM 3957 C CA . THR A 1 491 ? 20.675 0.275 4.386 1.00 95.94 491 THR A CA 1
ATOM 3958 C C . THR A 1 491 ? 20.448 1.712 4.858 1.00 95.94 491 THR A C 1
ATOM 3960 O O . THR A 1 491 ? 19.510 1.970 5.614 1.00 95.94 491 THR A O 1
ATOM 3963 N N . GLN A 1 492 ? 21.210 2.685 4.349 1.00 96.75 492 GLN A N 1
ATOM 3964 C CA . GLN A 1 492 ? 20.981 4.112 4.610 1.00 96.75 492 GLN A CA 1
ATOM 3965 C C . GLN A 1 492 ? 19.644 4.603 4.041 1.00 96.75 492 GLN A C 1
ATOM 3967 O O . GLN A 1 492 ? 19.126 5.629 4.477 1.00 96.75 492 GLN A O 1
ATOM 3972 N N . LEU A 1 493 ? 19.042 3.854 3.117 1.00 97.44 493 LEU A N 1
ATOM 3973 C CA . LEU A 1 493 ? 17.733 4.137 2.531 1.00 97.44 493 LEU A CA 1
ATOM 3974 C C . LEU A 1 493 ? 16.578 3.516 3.329 1.00 97.44 493 LEU A C 1
ATOM 3976 O O . LEU A 1 493 ? 15.425 3.875 3.108 1.00 97.44 493 LEU A O 1
ATOM 3980 N N . ALA A 1 494 ? 16.859 2.594 4.256 1.00 97.31 494 ALA A N 1
ATOM 3981 C CA . ALA A 1 494 ? 15.830 1.820 4.943 1.00 97.31 494 ALA A CA 1
ATOM 3982 C C . ALA A 1 494 ? 14.932 2.692 5.838 1.00 97.31 494 ALA A C 1
ATOM 3984 O O . ALA A 1 494 ? 15.381 3.650 6.478 1.00 97.31 494 ALA A O 1
ATOM 3985 N N . LEU A 1 495 ? 13.658 2.320 5.918 1.00 97.62 495 LEU A N 1
ATOM 3986 C CA . LEU A 1 495 ? 12.633 2.868 6.812 1.00 97.62 495 LEU A CA 1
ATOM 3987 C C . LEU A 1 495 ? 12.212 1.849 7.888 1.00 97.62 495 LEU A C 1
ATOM 3989 O O . LEU A 1 495 ? 11.524 2.207 8.843 1.00 97.62 495 LEU A O 1
ATOM 3993 N N . ALA A 1 496 ? 12.602 0.584 7.754 1.00 96.19 496 ALA A N 1
ATOM 3994 C CA . ALA A 1 496 ? 12.350 -0.469 8.725 1.00 96.19 496 ALA A CA 1
ATOM 3995 C C . ALA A 1 496 ? 13.573 -1.377 8.859 1.00 96.19 496 ALA A C 1
ATOM 3997 O O . ALA A 1 496 ? 14.228 -1.675 7.859 1.00 96.19 496 ALA A O 1
ATOM 3998 N N . ASN A 1 497 ? 13.824 -1.833 10.087 1.00 92.69 497 ASN A N 1
ATOM 3999 C CA . ASN A 1 497 ? 15.028 -2.561 10.457 1.00 92.69 497 ASN A CA 1
ATOM 4000 C C . ASN A 1 497 ? 14.713 -3.963 11.017 1.00 92.69 497 ASN A C 1
ATOM 4002 O O . ASN A 1 497 ? 13.682 -4.179 11.671 1.00 92.69 497 ASN A O 1
ATOM 4006 N N . GLY A 1 498 ? 15.649 -4.894 10.834 1.00 90.88 498 GLY A N 1
ATOM 4007 C CA . GLY A 1 498 ? 15.667 -6.212 11.467 1.00 90.88 498 GLY A CA 1
ATOM 4008 C C . GLY A 1 498 ? 14.618 -7.210 10.947 1.00 90.88 498 GLY A C 1
ATOM 4009 O O . GLY A 1 498 ? 13.768 -6.882 10.120 1.00 90.88 498 GLY A O 1
ATOM 4010 N N . PRO A 1 499 ? 14.628 -8.460 11.451 1.00 83.81 499 PRO A N 1
ATOM 4011 C CA . PRO A 1 499 ? 13.822 -9.562 10.904 1.00 83.81 499 PRO A CA 1
ATOM 4012 C C . PRO A 1 499 ? 12.309 -9.400 11.115 1.00 83.81 499 PRO A C 1
ATOM 4014 O O . PRO A 1 499 ? 11.516 -9.998 10.392 1.00 83.81 499 PRO A O 1
ATOM 4017 N N . ASN A 1 500 ? 11.906 -8.578 12.087 1.00 83.44 500 ASN A N 1
ATOM 4018 C CA . ASN A 1 500 ? 10.502 -8.280 12.373 1.00 83.44 500 ASN A CA 1
ATOM 4019 C C . ASN A 1 500 ? 9.973 -7.071 11.587 1.00 83.44 500 ASN A C 1
ATOM 4021 O O . ASN A 1 500 ? 8.819 -6.697 11.779 1.00 83.44 500 ASN A O 1
ATOM 4025 N N . VAL A 1 501 ? 10.797 -6.471 10.713 1.00 91.88 501 VAL A N 1
ATOM 4026 C CA . VAL A 1 501 ? 10.425 -5.329 9.864 1.00 91.88 501 VAL A CA 1
ATOM 4027 C C . VAL A 1 501 ? 9.912 -4.158 10.716 1.00 91.88 501 VAL A C 1
ATOM 4029 O O . VAL A 1 501 ? 8.836 -3.599 10.500 1.00 91.88 501 VAL A O 1
ATOM 4032 N N . THR A 1 502 ? 10.680 -3.804 11.747 1.00 91.75 502 THR A N 1
ATOM 4033 C CA . THR A 1 502 ? 10.284 -2.784 12.723 1.00 91.75 502 THR A CA 1
ATOM 4034 C C . THR A 1 502 ? 10.576 -1.386 12.168 1.00 91.75 502 THR A C 1
ATOM 4036 O O . THR A 1 502 ? 11.731 -1.117 11.839 1.00 91.75 502 THR A O 1
ATOM 4039 N N . PRO A 1 503 ? 9.597 -0.462 12.091 1.00 92.50 503 PRO A N 1
ATOM 4040 C CA . PRO A 1 503 ? 9.837 0.886 11.583 1.00 92.50 503 PRO A CA 1
ATOM 4041 C C . PRO A 1 503 ? 10.903 1.639 12.393 1.00 92.50 503 PRO A C 1
ATOM 4043 O O . PRO A 1 503 ? 10.809 1.747 13.621 1.00 92.50 503 PRO A O 1
ATOM 4046 N N . ASN A 1 504 ? 11.874 2.221 11.694 1.00 92.25 504 ASN A N 1
ATOM 4047 C CA . ASN A 1 504 ? 12.889 3.104 12.260 1.00 92.25 504 ASN A CA 1
ATOM 4048 C C . ASN A 1 504 ? 12.361 4.551 12.385 1.00 92.25 504 ASN A C 1
ATOM 4050 O O . ASN A 1 504 ? 11.159 4.772 12.214 1.00 92.25 504 ASN A O 1
ATOM 4054 N N . ALA A 1 505 ? 13.188 5.550 12.724 1.00 92.56 505 ALA A N 1
ATOM 4055 C CA . ALA A 1 505 ? 12.668 6.918 12.902 1.00 92.56 505 ALA A CA 1
ATOM 4056 C C . ALA A 1 505 ? 11.979 7.478 11.636 1.00 92.56 505 ALA A C 1
ATOM 4058 O O . ALA A 1 505 ? 10.886 8.046 11.730 1.00 92.56 505 ALA A O 1
ATOM 4059 N N . ALA A 1 506 ? 12.550 7.237 10.452 1.00 93.88 506 ALA A N 1
ATOM 4060 C CA . ALA A 1 506 ? 11.959 7.632 9.175 1.00 93.88 506 ALA A CA 1
ATOM 4061 C C . ALA A 1 506 ? 10.686 6.829 8.852 1.00 93.88 506 ALA A C 1
ATOM 4063 O O . ALA A 1 506 ? 9.679 7.409 8.442 1.00 93.88 506 ALA A O 1
ATOM 4064 N N . GLY A 1 507 ? 10.671 5.517 9.120 1.00 95.50 507 GLY A N 1
ATOM 4065 C CA . GLY A 1 507 ? 9.473 4.686 8.952 1.00 95.50 507 GLY A CA 1
ATOM 4066 C C . GLY A 1 507 ? 8.314 5.093 9.862 1.00 95.50 507 GLY A C 1
ATOM 4067 O O . GLY A 1 507 ? 7.173 5.181 9.409 1.00 95.50 507 GLY A O 1
ATOM 4068 N N . ARG A 1 508 ? 8.591 5.418 11.132 1.00 95.75 508 ARG A N 1
ATOM 4069 C CA . ARG A 1 508 ? 7.577 5.948 12.061 1.00 95.75 508 ARG A CA 1
ATOM 4070 C C . ARG A 1 508 ? 7.055 7.307 11.606 1.00 95.75 508 ARG A C 1
ATOM 4072 O O . ARG A 1 508 ? 5.856 7.556 11.709 1.00 95.75 508 ARG A O 1
ATOM 4079 N N . LYS A 1 509 ? 7.922 8.173 11.064 1.00 95.88 509 LYS A N 1
ATOM 4080 C CA . LYS A 1 509 ? 7.502 9.459 10.489 1.00 95.88 509 LYS A CA 1
ATOM 4081 C C . LYS A 1 509 ? 6.571 9.260 9.292 1.00 95.88 509 LYS A C 1
ATOM 4083 O O . LYS A 1 509 ? 5.504 9.869 9.268 1.00 95.88 509 LYS A O 1
ATOM 4088 N N . TYR A 1 510 ? 6.921 8.367 8.365 1.00 96.75 510 TYR A N 1
ATOM 4089 C CA . TYR A 1 510 ? 6.049 7.985 7.252 1.00 96.75 510 TYR A CA 1
ATOM 4090 C C . TYR A 1 510 ? 4.687 7.481 7.754 1.00 96.75 510 TYR A C 1
ATOM 4092 O O . TYR A 1 510 ? 3.645 7.982 7.334 1.00 96.75 510 TYR A O 1
ATOM 4100 N N . GLN A 1 511 ? 4.673 6.547 8.711 1.00 92.12 511 GLN A N 1
ATOM 4101 C CA . GLN A 1 511 ? 3.430 6.023 9.285 1.00 92.12 511 GLN A CA 1
ATOM 4102 C C . GLN A 1 511 ? 2.588 7.115 9.947 1.00 92.12 511 GLN A C 1
ATOM 4104 O O . GLN A 1 511 ? 1.374 7.132 9.757 1.00 92.12 511 GLN A O 1
ATOM 4109 N N . ASN A 1 512 ? 3.210 8.043 10.677 1.00 88.88 512 ASN A N 1
ATOM 4110 C CA . ASN A 1 512 ? 2.510 9.171 11.282 1.00 88.88 512 ASN A CA 1
ATOM 4111 C C . ASN A 1 512 ? 1.854 10.068 10.222 1.00 88.88 512 ASN A C 1
ATOM 4113 O O . ASN A 1 512 ? 0.688 10.429 10.371 1.00 88.88 512 ASN A O 1
ATOM 4117 N N . LEU A 1 513 ? 2.562 10.367 9.127 1.00 91.12 513 LEU A N 1
ATOM 4118 C CA . LEU A 1 513 ? 1.992 11.130 8.018 1.00 91.12 513 LEU A CA 1
ATOM 4119 C C . LEU A 1 513 ? 0.783 10.411 7.411 1.00 91.12 513 LEU A C 1
ATOM 4121 O O . LEU A 1 513 ? -0.273 11.014 7.271 1.00 91.12 513 LEU A O 1
ATOM 4125 N N . MET A 1 514 ? 0.886 9.110 7.130 1.00 91.38 514 MET A N 1
ATOM 4126 C CA . MET A 1 514 ? -0.192 8.366 6.465 1.00 91.38 514 MET A CA 1
ATOM 4127 C C . MET A 1 514 ? -1.387 8.049 7.366 1.00 91.38 514 MET A C 1
ATOM 4129 O O . MET A 1 514 ? -2.521 7.997 6.883 1.00 91.38 514 MET A O 1
ATOM 4133 N N . LYS A 1 515 ? -1.150 7.771 8.650 1.00 84.44 515 LYS A N 1
ATOM 4134 C CA . LYS A 1 515 ? -2.175 7.254 9.570 1.00 84.44 515 LYS A CA 1
ATOM 4135 C C . LYS A 1 515 ? -2.772 8.330 10.471 1.00 84.44 515 LYS A C 1
ATOM 4137 O O . LYS A 1 515 ? -3.895 8.133 10.920 1.00 84.44 515 LYS A O 1
ATOM 4142 N N . ASN A 1 516 ? -2.071 9.449 10.672 1.00 80.56 516 ASN A N 1
ATOM 4143 C CA . ASN A 1 516 ? -2.500 10.516 11.577 1.00 80.56 516 ASN A CA 1
ATOM 4144 C C . ASN A 1 516 ? -2.604 11.875 10.867 1.00 80.56 516 ASN A C 1
ATOM 4146 O O . ASN A 1 516 ? -3.660 12.494 10.900 1.00 80.56 516 ASN A O 1
ATOM 4150 N N . THR A 1 517 ? -1.540 12.352 10.208 1.00 88.06 517 THR A N 1
ATOM 4151 C CA . THR A 1 517 ? -1.500 13.726 9.661 1.00 88.06 517 THR A CA 1
ATOM 4152 C C . THR A 1 517 ? -2.338 13.895 8.393 1.00 88.06 517 THR A C 1
ATOM 4154 O O . THR A 1 517 ? -3.085 14.860 8.259 1.00 88.06 517 THR A O 1
ATOM 4157 N N . TRP A 1 518 ? -2.223 12.963 7.450 1.00 92.19 518 TRP A N 1
ATOM 4158 C CA . TRP A 1 518 ? -2.941 12.949 6.172 1.00 92.19 518 TRP A CA 1
ATOM 4159 C C . TRP A 1 518 ? -4.048 11.903 6.186 1.00 92.19 518 TRP A C 1
ATOM 4161 O O . TRP A 1 518 ? -4.223 11.139 5.237 1.00 92.19 518 TRP A O 1
ATOM 4171 N N . LYS A 1 519 ? -4.767 11.844 7.305 1.00 88.81 519 LYS A N 1
ATOM 4172 C CA . LYS A 1 519 ? -5.934 10.995 7.482 1.00 88.81 519 LYS A CA 1
ATOM 4173 C C . LYS A 1 519 ? -7.065 11.825 8.062 1.00 88.81 519 LYS A C 1
ATOM 4175 O O . LYS A 1 519 ? -6.852 12.601 8.989 1.00 88.81 519 LYS A O 1
ATOM 4180 N N . THR A 1 520 ? -8.269 11.655 7.538 1.00 88.31 520 THR A N 1
ATOM 4181 C CA . THR A 1 520 ? -9.455 12.209 8.187 1.00 88.31 520 THR A CA 1
ATOM 4182 C C . THR A 1 520 ? -10.046 11.199 9.162 1.00 88.31 520 THR A C 1
ATOM 4184 O O . THR A 1 520 ? -10.340 10.055 8.811 1.00 88.31 520 THR A O 1
ATOM 4187 N N . TYR A 1 521 ? -10.258 11.676 10.383 1.00 85.44 521 TYR A N 1
ATOM 4188 C CA . TYR A 1 521 ? -11.146 11.085 11.368 1.00 85.44 521 TYR A CA 1
ATOM 4189 C C . TYR A 1 521 ? -11.964 12.219 11.982 1.00 85.44 521 TYR A C 1
ATOM 4191 O O . TYR A 1 521 ? -11.392 13.174 12.510 1.00 85.44 521 TYR A O 1
ATOM 4199 N N . ILE A 1 522 ? -13.284 12.145 11.869 1.00 83.62 522 ILE A N 1
ATOM 4200 C CA . ILE A 1 522 ? -14.196 13.110 12.487 1.00 83.62 522 ILE A CA 1
ATOM 4201 C C . ILE A 1 522 ? -15.110 12.326 13.403 1.00 83.62 522 ILE A C 1
ATOM 4203 O O . ILE A 1 522 ? -15.738 11.379 12.957 1.00 83.62 522 ILE A O 1
ATOM 4207 N N . ASN A 1 523 ? -15.199 12.740 14.660 1.00 83.50 523 ASN A N 1
ATOM 4208 C CA . ASN A 1 523 ? -16.229 12.288 15.580 1.00 83.50 523 ASN A CA 1
ATOM 4209 C C . ASN A 1 523 ? -16.902 13.539 16.138 1.00 83.50 523 ASN A C 1
ATOM 4211 O O . ASN A 1 523 ? -16.269 14.292 16.878 1.00 83.50 523 ASN A O 1
ATOM 4215 N N . SER A 1 524 ? -18.132 13.806 15.711 1.00 80.06 524 SER A N 1
ATOM 4216 C CA . SER A 1 524 ? -18.830 15.050 16.033 1.00 80.06 524 SER A CA 1
ATOM 4217 C C . SER A 1 524 ? -20.249 14.765 16.472 1.00 80.06 524 SER A C 1
ATOM 4219 O O . SER A 1 524 ? -20.950 13.986 15.835 1.00 80.06 524 SER A O 1
ATOM 4221 N N . GLN A 1 525 ? -20.694 15.458 17.516 1.00 78.75 525 GLN A N 1
ATOM 4222 C CA . GLN A 1 525 ? -22.121 15.589 17.789 1.00 78.75 525 GLN A CA 1
ATOM 4223 C C . GLN A 1 525 ? -22.753 16.439 16.682 1.00 78.75 525 GLN A C 1
ATOM 4225 O O . GLN A 1 525 ? -22.116 17.363 16.163 1.00 78.75 525 GLN A O 1
ATOM 4230 N N . ILE A 1 526 ? -23.980 16.111 16.303 1.00 71.69 526 ILE A N 1
ATOM 4231 C CA . ILE A 1 526 ? -24.766 16.874 15.340 1.00 71.69 526 ILE A CA 1
ATOM 4232 C C . ILE A 1 526 ? -25.566 17.894 16.151 1.00 71.69 526 ILE A C 1
ATOM 4234 O O . ILE A 1 526 ? -26.344 17.531 17.032 1.00 71.69 526 ILE A O 1
ATOM 4238 N N . SER A 1 527 ? -25.313 19.180 15.912 1.00 59.47 527 SER A N 1
ATOM 4239 C CA . SER A 1 527 ? -26.046 20.271 16.558 1.00 59.47 527 SER A CA 1
ATOM 4240 C C . SER A 1 527 ? -27.426 20.463 15.911 1.00 59.47 527 SER A C 1
ATOM 4242 O O . SER A 1 527 ? -27.785 19.793 14.941 1.00 59.47 527 SER A O 1
ATOM 4244 N N . THR A 1 528 ? -28.197 21.431 16.409 1.00 54.25 528 THR A N 1
ATOM 4245 C CA . THR A 1 528 ? -29.519 21.820 15.885 1.00 54.25 528 THR A CA 1
ATOM 4246 C C . THR A 1 528 ? -29.534 22.232 14.402 1.00 54.25 528 THR A C 1
ATOM 4248 O O . THR A 1 528 ? -30.614 22.389 13.839 1.00 54.25 528 THR A O 1
ATOM 4251 N N . SER A 1 529 ? -28.373 22.401 13.749 1.00 56.44 529 SER A N 1
ATOM 4252 C CA . SER A 1 529 ? -28.272 22.674 12.307 1.00 56.44 529 SER A CA 1
ATOM 4253 C C . SER A 1 529 ? -28.393 21.427 11.420 1.00 56.44 529 SER A C 1
ATOM 4255 O O . SER A 1 529 ? -28.444 21.574 10.200 1.00 56.44 529 SER A O 1
ATOM 4257 N N . HIS A 1 530 ? -28.434 20.219 12.005 1.00 69.81 530 HIS A N 1
ATOM 4258 C CA . HIS A 1 530 ? -28.629 18.924 11.324 1.00 69.81 530 HIS A CA 1
ATOM 4259 C C . HIS A 1 530 ? -27.654 18.620 10.176 1.00 69.81 530 HIS A C 1
ATOM 4261 O O . HIS A 1 530 ? -27.898 17.746 9.343 1.00 69.81 530 HIS A O 1
ATOM 4267 N N . ASN A 1 531 ? -26.526 19.325 10.127 1.00 75.81 531 ASN A N 1
ATOM 4268 C CA . ASN A 1 531 ? -25.508 19.142 9.111 1.00 75.81 531 ASN A CA 1
ATOM 4269 C C . ASN A 1 531 ? -24.116 19.056 9.733 1.00 75.81 531 ASN A C 1
ATOM 4271 O O . ASN A 1 531 ? -23.796 19.715 10.722 1.00 75.81 531 ASN A O 1
ATOM 4275 N N . VAL A 1 532 ? -23.271 18.231 9.125 1.00 80.81 532 VAL A N 1
ATOM 4276 C CA . VAL A 1 532 ? -21.836 18.233 9.373 1.00 80.81 532 VAL A CA 1
ATOM 4277 C C . VAL A 1 532 ? -21.156 18.619 8.080 1.00 80.81 532 VAL A C 1
ATOM 4279 O O . VAL A 1 532 ? -21.147 17.863 7.110 1.00 80.81 532 VAL A O 1
ATOM 4282 N N . HIS A 1 533 ? -20.595 19.821 8.076 1.00 88.81 533 HIS A N 1
ATOM 4283 C CA . HIS A 1 533 ? -19.775 20.308 6.984 1.00 88.81 533 HIS A CA 1
ATOM 4284 C C . HIS A 1 533 ? -18.312 20.298 7.410 1.00 88.81 533 HIS A C 1
ATOM 4286 O O . HIS A 1 533 ? -17.936 20.915 8.407 1.00 88.81 533 HIS A O 1
ATOM 4292 N N . SER A 1 534 ? -17.471 19.599 6.657 1.00 89.88 534 SER A N 1
ATOM 4293 C CA . SER A 1 534 ? -16.034 19.596 6.894 1.00 89.88 534 SER A CA 1
ATOM 4294 C C . SER A 1 534 ? -15.271 19.383 5.603 1.00 89.88 534 SER A C 1
ATOM 4296 O O . SER A 1 534 ? -15.693 18.636 4.727 1.00 89.88 534 SER A O 1
ATOM 4298 N N . ASN A 1 535 ? -14.097 19.995 5.498 1.00 92.75 535 ASN A N 1
ATOM 4299 C CA . ASN A 1 535 ? -13.144 19.609 4.471 1.00 92.75 535 ASN A CA 1
ATOM 4300 C C . ASN A 1 535 ? -12.409 18.355 4.947 1.00 92.75 535 ASN A C 1
ATOM 4302 O O . ASN A 1 535 ? -11.763 18.377 6.000 1.00 92.75 535 ASN A O 1
ATOM 4306 N N . VAL A 1 536 ? -12.444 17.289 4.151 1.00 95.12 536 VAL A N 1
ATOM 4307 C CA . VAL A 1 536 ? -11.842 15.980 4.461 1.00 95.12 536 VAL A CA 1
ATOM 4308 C C . VAL A 1 536 ? -10.895 15.554 3.351 1.00 95.12 536 VAL A C 1
ATOM 4310 O O . VAL A 1 536 ? -11.079 15.978 2.217 1.00 95.12 536 VAL A O 1
ATOM 4313 N N . PHE A 1 537 ? -9.870 14.752 3.647 1.00 96.88 537 PHE A N 1
ATOM 4314 C CA . PHE A 1 537 ? -8.952 14.268 2.608 1.00 96.88 537 PHE A CA 1
ATOM 4315 C C . PHE A 1 537 ? -9.703 13.437 1.558 1.00 96.88 537 PHE A C 1
ATOM 4317 O O . PHE A 1 537 ? -10.551 12.642 1.916 1.00 96.88 537 PHE A O 1
ATOM 4324 N N . MET A 1 538 ? -9.422 13.574 0.269 1.00 96.69 538 MET A N 1
ATOM 4325 C CA . MET A 1 538 ? -10.088 12.760 -0.754 1.00 96.69 538 MET A CA 1
ATOM 4326 C C . MET A 1 538 ? -9.736 11.277 -0.589 1.00 96.69 538 MET A C 1
ATOM 4328 O O . MET A 1 538 ? -8.607 10.930 -0.212 1.00 96.69 538 MET A O 1
ATOM 4332 N N . GLY A 1 539 ? -10.708 10.402 -0.817 1.00 92.62 539 GLY A N 1
ATOM 4333 C CA . GLY A 1 539 ? -10.582 8.993 -0.469 1.00 92.62 539 GLY A CA 1
ATOM 4334 C C . GLY A 1 539 ? -11.903 8.260 -0.324 1.00 92.62 539 GLY A C 1
ATOM 4335 O O . GLY A 1 539 ? -12.985 8.844 -0.419 1.00 92.62 539 GLY A O 1
ATOM 4336 N N . ASP A 1 540 ? -11.785 6.977 -0.000 1.00 86.88 540 ASP A N 1
ATOM 4337 C CA . ASP A 1 540 ? -12.910 6.150 0.419 1.00 86.88 540 ASP A CA 1
ATOM 4338 C C . ASP A 1 540 ? -13.144 6.337 1.919 1.00 86.88 540 ASP A C 1
ATOM 4340 O O . ASP A 1 540 ? -12.202 6.298 2.721 1.00 86.88 540 ASP A O 1
ATOM 4344 N N . TYR A 1 541 ? -14.404 6.514 2.294 1.00 86.50 541 TYR A N 1
ATOM 4345 C CA . TYR A 1 541 ? -14.841 6.782 3.654 1.00 86.50 541 TYR A CA 1
ATOM 4346 C C . TYR A 1 541 ? -15.901 5.802 4.111 1.00 86.50 541 TYR A C 1
ATOM 4348 O O . TYR A 1 541 ? -16.762 5.402 3.333 1.00 86.50 541 TYR A O 1
ATOM 4356 N N . LEU A 1 542 ? -15.858 5.520 5.409 1.00 79.06 542 LEU A N 1
ATOM 4357 C CA . LEU A 1 542 ? -16.954 4.945 6.166 1.00 79.06 542 LEU A CA 1
ATOM 4358 C C . LEU A 1 542 ? -17.578 6.062 7.011 1.00 79.06 542 LEU A C 1
ATOM 4360 O O . LEU A 1 542 ? -16.930 6.569 7.931 1.00 79.06 542 LEU A O 1
ATOM 4364 N N . LEU A 1 543 ? -18.801 6.477 6.680 1.00 83.00 543 LEU A N 1
ATOM 4365 C CA . LEU A 1 543 ? -19.627 7.299 7.565 1.00 83.00 543 LEU A CA 1
ATOM 4366 C C . LEU A 1 543 ? -20.362 6.372 8.517 1.00 83.00 543 LEU A C 1
ATOM 4368 O O . LEU A 1 543 ? -20.977 5.433 8.053 1.00 83.00 543 LEU A O 1
ATOM 4372 N N . ASN A 1 544 ? -20.353 6.682 9.803 1.00 78.88 544 ASN A N 1
ATOM 4373 C CA . ASN A 1 544 ? -21.199 6.112 10.840 1.00 78.88 544 ASN A CA 1
ATOM 4374 C C . ASN A 1 544 ? -22.058 7.248 11.398 1.00 78.88 544 ASN A C 1
ATOM 4376 O O . ASN A 1 544 ? -21.503 8.240 11.857 1.00 78.88 544 ASN A O 1
ATOM 4380 N N . VAL A 1 545 ? -23.378 7.125 11.411 1.00 76.38 545 VAL A N 1
ATOM 4381 C CA . VAL A 1 545 ? -24.281 8.016 12.150 1.00 76.38 545 VAL A CA 1
ATOM 4382 C C . VAL A 1 545 ? -24.772 7.251 13.363 1.00 76.38 545 VAL A C 1
ATOM 4384 O O . VAL A 1 545 ? -25.175 6.093 13.262 1.00 76.38 545 VAL A O 1
ATOM 4387 N N . LYS A 1 546 ? -24.707 7.890 14.523 1.00 75.44 546 LYS A N 1
ATOM 4388 C CA . LYS A 1 546 ? -25.096 7.321 15.800 1.00 75.44 546 LYS A CA 1
ATOM 4389 C C . LYS A 1 546 ? -26.166 8.176 16.462 1.00 75.44 546 LYS A C 1
ATOM 4391 O O . LYS A 1 546 ? -26.125 9.395 16.347 1.00 75.44 546 LYS A O 1
ATOM 4396 N N . HIS A 1 547 ? -27.073 7.566 17.212 1.00 72.19 547 HIS A N 1
ATOM 4397 C CA . HIS A 1 547 ? -27.965 8.263 18.144 1.00 72.19 547 HIS A CA 1
ATOM 4398 C C . HIS A 1 547 ? -27.705 7.731 19.550 1.00 72.19 547 HIS A C 1
ATOM 4400 O O . HIS A 1 547 ? -27.630 6.525 19.755 1.00 72.19 547 HIS A O 1
ATOM 4406 N N . ASN A 1 548 ? -27.421 8.617 20.506 1.00 66.00 548 ASN A N 1
ATOM 4407 C CA . ASN A 1 548 ? -27.050 8.286 21.887 1.00 66.00 548 ASN A CA 1
ATOM 4408 C C . ASN A 1 548 ? -25.950 7.204 22.007 1.00 66.00 548 ASN A C 1
ATOM 4410 O O . ASN A 1 548 ? -25.932 6.391 22.931 1.00 66.00 548 ASN A O 1
ATOM 4414 N N . GLY A 1 549 ? -24.999 7.211 21.064 1.00 56.19 549 GLY A N 1
ATOM 4415 C CA . GLY A 1 549 ? -23.849 6.301 21.031 1.00 56.19 549 GLY A CA 1
ATOM 4416 C C . GLY A 1 549 ? -24.040 5.004 20.235 1.00 56.19 549 GLY A C 1
ATOM 4417 O O . GLY A 1 549 ? -23.103 4.209 20.188 1.00 56.19 549 GLY A O 1
ATOM 4418 N N . GLN A 1 550 ? -25.190 4.804 19.592 1.00 54.09 550 GLN A N 1
ATOM 4419 C CA . GLN A 1 550 ? -25.560 3.570 18.880 1.00 54.09 550 GLN A CA 1
ATOM 4420 C C . GLN A 1 550 ? -25.593 3.799 17.397 1.00 54.09 550 GLN A C 1
ATOM 4422 O O . GLN A 1 550 ? -26.104 4.832 16.987 1.00 54.09 550 GLN A O 1
ATOM 4427 N N . LEU A 1 551 ? -25.062 2.873 16.605 1.00 62.06 551 LEU A N 1
ATOM 4428 C CA . LEU A 1 551 ? -25.022 3.031 15.160 1.00 62.06 551 LEU A CA 1
ATOM 4429 C C . LEU A 1 551 ? -26.433 2.888 14.581 1.00 62.06 551 LEU A C 1
ATOM 4431 O O . LEU A 1 551 ? -27.060 1.853 14.757 1.00 62.06 551 LEU A O 1
ATOM 4435 N N . ILE A 1 552 ? -26.910 3.920 13.891 1.00 62.62 552 ILE A N 1
ATOM 4436 C CA . ILE A 1 552 ? -28.236 3.938 13.251 1.00 62.62 552 ILE A CA 1
ATOM 4437 C C . ILE A 1 552 ? -28.156 4.060 11.730 1.00 62.62 552 ILE A C 1
ATOM 4439 O O . ILE A 1 552 ? -29.093 3.694 11.038 1.00 62.62 552 ILE A O 1
ATOM 4443 N N . HIS A 1 553 ? -27.036 4.570 11.213 1.00 69.81 553 HIS A N 1
ATOM 4444 C CA . HIS A 1 553 ? -26.728 4.582 9.791 1.00 69.81 553 HIS A CA 1
ATOM 4445 C C . HIS A 1 553 ? -25.232 4.413 9.596 1.00 69.81 553 HIS A C 1
ATOM 4447 O O . HIS A 1 553 ? -24.426 4.778 10.453 1.00 69.81 553 HIS A O 1
ATOM 4453 N N . GLN A 1 554 ? -24.836 3.912 8.447 1.00 74.31 554 GLN A N 1
ATOM 4454 C CA . GLN A 1 554 ? -23.472 3.860 8.010 1.00 74.31 554 GLN A CA 1
ATOM 4455 C C . GLN A 1 554 ? -23.456 3.672 6.503 1.00 74.31 554 GLN A C 1
ATOM 4457 O O . GLN A 1 554 ? -24.314 3.045 5.909 1.00 74.31 554 GLN A O 1
ATOM 4462 N N . GLU A 1 555 ? -22.475 4.254 5.848 1.00 77.50 555 GLU A N 1
ATOM 4463 C CA . GLU A 1 555 ? -22.412 4.216 4.400 1.00 77.50 555 GLU A CA 1
ATOM 4464 C C . GLU A 1 555 ? -20.957 4.285 3.983 1.00 77.50 555 GLU A C 1
ATOM 4466 O O . GLU A 1 555 ? -20.171 5.070 4.527 1.00 77.50 555 GLU A O 1
ATOM 4471 N N . ASN A 1 556 ? -20.596 3.455 3.007 1.00 80.19 556 ASN A N 1
ATOM 4472 C CA . ASN A 1 556 ? -19.345 3.632 2.296 1.00 80.19 556 ASN A CA 1
ATOM 4473 C C . ASN A 1 556 ? -19.576 4.592 1.146 1.00 80.19 556 ASN A C 1
ATOM 4475 O O . ASN A 1 556 ? -20.424 4.358 0.288 1.00 80.19 556 ASN A O 1
ATOM 4479 N N . PHE A 1 557 ? -18.757 5.624 1.073 1.00 83.56 557 PHE A N 1
ATOM 4480 C CA . PHE A 1 557 ? -18.804 6.549 -0.041 1.00 83.56 557 PHE A CA 1
ATOM 4481 C C . PHE A 1 557 ? -17.408 7.031 -0.382 1.00 83.56 557 PHE A C 1
ATOM 4483 O O . PHE A 1 557 ? -16.468 6.959 0.407 1.00 83.56 557 PHE A O 1
ATOM 4490 N N . HIS A 1 558 ? -17.290 7.536 -1.598 1.00 92.38 558 HIS A N 1
ATOM 4491 C CA . HIS A 1 558 ? -16.057 8.091 -2.110 1.00 92.38 558 HIS A CA 1
ATOM 4492 C C . HIS A 1 558 ? -16.155 9.615 -2.160 1.00 92.38 558 HIS A C 1
ATOM 4494 O O . HIS A 1 558 ? -17.147 10.171 -2.647 1.00 92.38 558 HIS A O 1
ATOM 4500 N N . VAL A 1 559 ? -15.117 10.287 -1.671 1.00 92.81 559 VAL A N 1
ATOM 4501 C CA . VAL A 1 559 ? -14.966 11.742 -1.728 1.00 92.81 559 VAL A CA 1
ATOM 4502 C C . VAL A 1 559 ? -13.933 12.075 -2.791 1.00 92.81 559 VAL A C 1
ATOM 4504 O O . VAL A 1 559 ? -12.735 12.024 -2.525 1.00 92.81 559 VAL A O 1
ATOM 4507 N N . GLY A 1 560 ? -14.412 12.454 -3.976 1.00 92.31 560 GLY A N 1
ATOM 4508 C CA . GLY A 1 560 ? -13.568 12.951 -5.062 1.00 92.31 560 GLY A CA 1
ATOM 4509 C C . GLY A 1 560 ? -13.382 14.475 -5.032 1.00 92.31 560 GLY A C 1
ATOM 4510 O O . GLY A 1 560 ? -13.835 15.170 -4.122 1.00 92.31 560 GLY A O 1
ATOM 4511 N N . LYS A 1 561 ? -12.763 15.023 -6.087 1.00 90.31 561 LYS A N 1
ATOM 4512 C CA . LYS A 1 561 ? -12.421 16.461 -6.212 1.00 90.31 561 LYS A CA 1
ATOM 4513 C C . LYS A 1 561 ? -13.607 17.419 -6.090 1.00 90.31 561 LYS A C 1
ATOM 4515 O O . LYS A 1 561 ? -13.434 18.531 -5.605 1.00 90.31 561 LYS A O 1
ATOM 4520 N N . SER A 1 562 ? -14.795 17.006 -6.527 1.00 91.62 562 SER A N 1
ATOM 4521 C CA . SER A 1 562 ? -16.027 17.801 -6.414 1.00 91.62 562 SER A CA 1
ATOM 4522 C C . SER A 1 562 ? -16.570 17.884 -4.984 1.00 91.62 562 SER A C 1
ATOM 4524 O O . SER A 1 562 ? -17.582 18.542 -4.758 1.00 91.62 562 SER A O 1
ATOM 4526 N N . GLY A 1 563 ? -15.936 17.200 -4.028 1.00 93.19 563 GLY A N 1
ATOM 4527 C CA . GLY A 1 563 ? -16.521 16.946 -2.723 1.00 93.19 563 GLY A CA 1
ATOM 4528 C C . GLY A 1 563 ? -17.652 15.930 -2.803 1.00 93.19 563 GLY A C 1
ATOM 4529 O O . GLY A 1 563 ? -17.918 15.327 -3.850 1.00 93.19 563 GLY A O 1
ATOM 4530 N N . LYS A 1 564 ? -18.324 15.739 -1.672 1.00 93.75 564 LYS A N 1
ATOM 4531 C CA . LYS A 1 564 ? -19.512 14.895 -1.579 1.00 93.75 564 LYS A CA 1
ATOM 4532 C C . LYS A 1 564 ? -20.536 15.566 -0.673 1.00 93.75 564 LYS A C 1
ATOM 4534 O O . LYS A 1 564 ? -20.249 15.847 0.485 1.00 93.75 564 LYS A O 1
ATOM 4539 N N . SER A 1 565 ? -21.736 15.791 -1.195 1.00 93.00 565 SER A N 1
ATOM 4540 C CA . SER A 1 565 ? -22.895 16.070 -0.354 1.00 93.00 565 SER A CA 1
ATOM 4541 C C . SER A 1 565 ? -23.707 14.791 -0.237 1.00 93.00 565 SER A C 1
ATOM 4543 O O . SER A 1 565 ? -24.034 14.173 -1.250 1.00 93.00 565 SER A O 1
ATOM 4545 N N . LEU A 1 566 ? -23.988 14.391 0.991 1.00 88.06 566 LEU A N 1
ATOM 4546 C CA . LEU A 1 566 ? -24.854 13.276 1.329 1.00 88.06 566 LEU A CA 1
ATOM 4547 C C . LEU A 1 566 ? -26.041 13.852 2.084 1.00 88.06 566 LEU A C 1
ATOM 4549 O O . LEU A 1 566 ? -25.853 14.656 2.997 1.00 88.06 566 LEU A O 1
ATOM 4553 N N . THR A 1 567 ? -27.242 13.449 1.699 1.00 86.44 567 THR A N 1
ATOM 4554 C CA . THR A 1 567 ? -28.417 13.625 2.545 1.00 86.44 567 THR A CA 1
ATOM 4555 C C . THR A 1 567 ? -28.800 12.244 3.024 1.00 86.44 567 THR A C 1
ATOM 4557 O O . THR A 1 567 ? -29.184 11.397 2.224 1.00 86.44 567 THR A O 1
ATOM 4560 N N . ILE A 1 568 ? -28.615 12.022 4.317 1.00 81.31 568 ILE A N 1
ATOM 4561 C CA . ILE A 1 568 ? -28.977 10.793 5.000 1.00 81.31 568 ILE A CA 1
ATOM 4562 C C . ILE A 1 568 ? -30.413 10.973 5.461 1.00 81.31 568 ILE A C 1
ATOM 4564 O O . ILE A 1 568 ? -30.680 11.812 6.321 1.00 81.31 568 ILE A O 1
ATOM 4568 N N . HIS A 1 569 ? -31.330 10.238 4.848 1.00 73.88 569 HIS A N 1
ATOM 4569 C CA . HIS A 1 569 ? -32.733 10.242 5.230 1.00 73.88 569 HIS A CA 1
ATOM 4570 C C . HIS A 1 569 ? -32.958 9.173 6.282 1.00 73.88 569 HIS A C 1
ATOM 4572 O O . HIS A 1 569 ? -33.024 7.990 5.975 1.00 73.88 569 HIS A O 1
ATOM 4578 N N . LEU A 1 570 ? -33.087 9.603 7.536 1.00 66.94 570 LEU A N 1
ATOM 4579 C CA . LEU A 1 570 ? -33.381 8.677 8.624 1.00 66.94 570 LEU A CA 1
ATOM 4580 C C . LEU A 1 570 ? -34.817 8.127 8.523 1.00 66.94 570 LEU A C 1
ATOM 4582 O O . LEU A 1 570 ? -35.110 7.086 9.106 1.00 66.94 570 LEU A O 1
ATOM 4586 N N . GLN A 1 571 ? -35.715 8.794 7.777 1.00 49.12 571 GLN A N 1
ATOM 4587 C CA . GLN A 1 571 ? -37.022 8.245 7.407 1.00 49.12 571 GLN A CA 1
ATOM 4588 C C . GLN A 1 571 ? -36.933 7.445 6.104 1.00 49.12 571 GLN A C 1
ATOM 4590 O O . GLN A 1 571 ? -36.959 7.993 5.005 1.00 49.12 571 GLN A O 1
ATOM 4595 N N . GLY A 1 572 ? -36.865 6.125 6.243 1.00 39.41 572 GLY A N 1
ATOM 4596 C CA . GLY A 1 572 ? -36.795 5.174 5.130 1.00 39.41 572 GLY A CA 1
ATOM 4597 C C . GLY A 1 572 ? -35.706 4.132 5.345 1.00 39.41 572 GLY A C 1
ATOM 4598 O O . GLY A 1 572 ? -35.898 2.974 4.989 1.00 39.41 572 GLY A O 1
ATOM 4599 N N . ASP A 1 573 ? -34.640 4.515 6.047 1.00 33.19 573 ASP A N 1
ATOM 4600 C CA . ASP A 1 573 ? -33.608 3.606 6.528 1.00 33.19 573 ASP A CA 1
ATOM 4601 C C . ASP A 1 573 ? -34.073 2.963 7.843 1.00 33.19 573 ASP A C 1
ATOM 4603 O O . ASP A 1 573 ? -33.651 3.316 8.945 1.00 33.19 573 ASP A O 1
ATOM 4607 N N . THR A 1 574 ? -34.988 1.996 7.755 1.00 30.58 574 THR A N 1
ATOM 4608 C CA . THR A 1 574 ? -35.231 1.060 8.860 1.00 30.58 574 THR A CA 1
ATOM 4609 C C . THR A 1 574 ? -34.004 0.171 9.040 1.00 30.58 574 THR A C 1
ATOM 4611 O O . THR A 1 574 ? -34.058 -0.955 8.583 1.00 30.58 574 THR A O 1
ATOM 4614 N N . ILE A 1 575 ? -32.909 0.657 9.643 1.00 32.78 575 ILE A N 1
ATOM 4615 C CA . ILE A 1 575 ? -31.752 -0.086 10.218 1.00 32.78 575 ILE A CA 1
ATOM 4616 C C . ILE A 1 575 ? -31.067 -1.146 9.289 1.00 32.78 575 ILE A C 1
ATOM 4618 O O . ILE A 1 575 ? -30.043 -1.717 9.650 1.00 32.78 575 ILE A O 1
ATOM 4622 N N . ALA A 1 576 ? -31.538 -1.385 8.060 1.00 26.75 576 ALA A N 1
ATOM 4623 C CA . ALA A 1 576 ? -31.384 -2.679 7.387 1.00 26.75 576 ALA A CA 1
ATOM 4624 C C . ALA A 1 576 ? -30.418 -2.727 6.192 1.00 26.75 576 ALA A C 1
ATOM 4626 O O . ALA A 1 576 ? -30.130 -3.826 5.734 1.00 26.75 576 ALA A O 1
ATOM 4627 N N . ASP A 1 577 ? -29.864 -1.617 5.695 1.00 24.16 577 ASP A N 1
ATOM 4628 C CA . ASP A 1 577 ? -29.051 -1.654 4.464 1.00 24.16 577 ASP A CA 1
ATOM 4629 C C . ASP A 1 577 ? -27.661 -1.034 4.628 1.00 24.16 577 ASP A C 1
ATOM 4631 O O . ASP A 1 577 ? -27.349 0.008 4.052 1.00 24.16 577 ASP A O 1
ATOM 4635 N N . ILE A 1 578 ? -26.781 -1.681 5.409 1.00 25.64 578 ILE A N 1
ATOM 4636 C CA . ILE A 1 578 ? -25.385 -1.239 5.529 1.00 25.64 578 ILE A CA 1
ATOM 4637 C C . ILE A 1 578 ? -24.394 -2.401 5.522 1.00 25.64 578 ILE A C 1
ATOM 4639 O O . ILE A 1 578 ? -24.165 -3.116 6.491 1.00 25.64 578 ILE A O 1
ATOM 4643 N N . PHE A 1 579 ? -23.768 -2.543 4.359 1.00 25.00 579 PHE A N 1
ATOM 4644 C CA . PHE A 1 579 ? -22.892 -3.630 3.950 1.00 25.00 579 PHE A CA 1
ATOM 4645 C C . PHE A 1 579 ? -21.653 -3.816 4.779 1.00 25.00 579 PHE A C 1
ATOM 4647 O O . PHE A 1 579 ? -20.943 -2.834 4.980 1.00 25.00 579 PHE A O 1
ATOM 4654 N N . ILE A 1 580 ? -21.305 -5.102 5.025 1.00 30.06 580 ILE A N 1
ATOM 4655 C CA . ILE A 1 580 ? -20.116 -5.514 5.765 1.00 30.06 580 ILE A CA 1
ATOM 4656 C C . ILE A 1 580 ? -18.893 -6.200 5.038 1.00 30.06 580 ILE A C 1
ATOM 4658 O O . ILE A 1 580 ? -19.014 -7.312 4.555 1.00 30.06 580 ILE A O 1
ATOM 4662 N N . GLN A 1 581 ? -17.694 -5.573 4.967 1.00 26.30 581 GLN A N 1
ATOM 4663 C CA . GLN A 1 581 ? -16.316 -5.940 4.526 1.00 26.30 581 GLN A CA 1
ATOM 4664 C C . GLN A 1 581 ? -15.414 -6.536 5.645 1.00 26.30 581 GLN A C 1
ATOM 4666 O O . GLN A 1 581 ? -14.552 -5.877 6.230 1.00 26.30 581 GLN A O 1
ATOM 4671 N N . MET A 1 582 ? -15.676 -7.791 5.973 1.00 28.22 582 MET A N 1
ATOM 4672 C CA . MET A 1 582 ? -15.188 -8.468 7.172 1.00 28.22 582 MET A CA 1
ATOM 4673 C C . MET A 1 582 ? -13.666 -8.702 7.226 1.00 28.22 582 MET A C 1
ATOM 4675 O O . MET A 1 582 ? -13.041 -9.017 6.212 1.00 28.22 582 MET A O 1
ATOM 4679 N N . ASP A 1 583 ? -13.101 -8.658 8.440 1.00 27.58 583 ASP A N 1
ATOM 4680 C CA . ASP A 1 583 ? -11.878 -9.378 8.846 1.00 27.58 583 ASP A CA 1
ATOM 4681 C C . ASP A 1 583 ? -12.085 -10.911 8.654 1.00 27.58 583 ASP A C 1
ATOM 4683 O O . ASP A 1 583 ? -13.226 -11.369 8.785 1.00 27.58 583 ASP A O 1
ATOM 4687 N N . PRO A 1 584 ? -11.066 -11.739 8.310 1.00 29.48 584 PRO A N 1
ATOM 4688 C CA . PRO A 1 584 ? -11.215 -13.087 7.726 1.00 29.48 584 PRO A CA 1
ATOM 4689 C C . PRO A 1 584 ? -11.831 -14.197 8.602 1.00 29.48 584 PRO A C 1
ATOM 4691 O O . PRO A 1 584 ? -11.671 -15.381 8.300 1.00 29.48 584 PRO A O 1
ATOM 4694 N N . THR A 1 585 ? -12.598 -13.861 9.634 1.00 30.19 585 THR A N 1
ATOM 4695 C CA . THR A 1 585 ? -13.380 -14.816 10.441 1.00 30.19 585 THR A CA 1
ATOM 4696 C C . THR A 1 585 ? -14.671 -15.276 9.729 1.00 30.19 585 THR A C 1
ATOM 4698 O O . THR A 1 585 ? -15.526 -15.933 10.316 1.00 30.19 585 THR A O 1
ATOM 4701 N N . LEU A 1 586 ? -14.816 -14.978 8.431 1.00 33.16 586 LEU A N 1
ATOM 4702 C CA . LEU A 1 586 ? -15.972 -15.338 7.598 1.00 33.16 586 LEU A CA 1
ATOM 4703 C C . LEU A 1 586 ? -16.031 -16.830 7.199 1.00 33.16 586 LEU A C 1
ATOM 4705 O O . LEU A 1 586 ? -17.025 -17.280 6.641 1.00 33.16 586 LEU A O 1
ATOM 4709 N N . ASN A 1 587 ? -15.019 -17.639 7.526 1.00 34.97 587 ASN A N 1
ATOM 4710 C CA . ASN A 1 587 ? -15.099 -19.095 7.332 1.00 34.97 587 ASN A CA 1
ATOM 4711 C C . ASN A 1 587 ? -15.916 -19.827 8.413 1.00 34.97 587 ASN A C 1
ATOM 4713 O O . ASN A 1 587 ? -16.101 -21.033 8.296 1.00 34.97 587 ASN A O 1
ATOM 4717 N N . PHE A 1 588 ? -16.379 -19.149 9.468 1.00 39.69 588 PHE A N 1
ATOM 4718 C CA . PHE A 1 588 ? -16.940 -19.838 10.635 1.00 39.69 588 PHE A CA 1
ATOM 4719 C C . PHE A 1 588 ? -18.479 -19.941 10.667 1.00 39.69 588 PHE A C 1
ATOM 4721 O O . PHE A 1 588 ? -19.002 -20.755 11.419 1.00 39.69 588 PHE A O 1
ATOM 4728 N N . LEU A 1 589 ? -19.218 -19.181 9.848 1.00 33.03 589 LEU A N 1
ATOM 4729 C CA . LEU A 1 589 ? -20.690 -19.109 9.947 1.00 33.03 589 LEU A CA 1
ATOM 4730 C C . LEU A 1 589 ? -21.483 -19.727 8.784 1.00 33.03 589 LEU A C 1
ATOM 4732 O O . LEU A 1 589 ? -22.698 -19.833 8.886 1.00 33.03 589 LEU A O 1
ATOM 4736 N N . LEU A 1 590 ? -20.844 -20.177 7.700 1.00 32.50 590 LEU A N 1
ATOM 4737 C CA . LEU A 1 590 ? -21.576 -20.778 6.570 1.00 32.50 590 LEU A CA 1
ATOM 4738 C C . LEU A 1 590 ? -21.917 -22.269 6.752 1.00 32.50 590 LEU A C 1
ATOM 4740 O O . LEU A 1 590 ? -22.650 -22.814 5.933 1.00 32.50 590 LEU A O 1
ATOM 4744 N N . ASP A 1 591 ? -21.449 -22.902 7.832 1.00 31.97 591 ASP A N 1
ATOM 4745 C CA . ASP A 1 591 ? -21.738 -24.311 8.153 1.00 31.97 591 ASP A CA 1
ATOM 4746 C C . ASP A 1 591 ? -22.869 -24.484 9.192 1.00 31.97 591 ASP A C 1
ATOM 4748 O O . ASP A 1 591 ? -23.136 -25.599 9.636 1.00 31.97 591 ASP A O 1
ATOM 4752 N N . GLN A 1 592 ? -23.545 -23.402 9.596 1.00 32.38 592 GLN A N 1
ATOM 4753 C CA . GLN A 1 592 ? -24.684 -23.428 10.525 1.00 32.38 592 GLN A CA 1
ATOM 4754 C C . GLN A 1 592 ? -25.857 -22.642 9.940 1.00 32.38 592 GLN A C 1
ATOM 4756 O O . GLN A 1 592 ? -26.147 -21.546 10.396 1.00 32.38 592 GLN A O 1
ATOM 4761 N N . CYS A 1 593 ? -26.496 -23.165 8.896 1.00 27.89 593 CYS A N 1
ATOM 4762 C CA . CYS A 1 593 ? -27.911 -22.917 8.619 1.00 27.89 593 CYS A CA 1
ATOM 4763 C C . CYS A 1 593 ? -28.405 -23.910 7.565 1.00 27.89 593 CYS A C 1
ATOM 4765 O O . CYS A 1 593 ? -27.712 -24.248 6.605 1.00 27.89 593 CYS A O 1
ATOM 4767 N N . SER A 1 594 ? -29.614 -24.383 7.817 1.00 32.69 594 SER A N 1
ATOM 4768 C CA . SER A 1 594 ? -30.310 -25.505 7.208 1.00 32.69 594 SER A CA 1
ATOM 4769 C C . SER A 1 594 ? -30.322 -25.515 5.674 1.00 32.69 594 SER A C 1
ATOM 4771 O O . SER A 1 594 ? -30.507 -24.509 4.985 1.00 32.69 594 SER A O 1
ATOM 4773 N N . LEU A 1 595 ? -30.172 -26.725 5.128 1.00 37.19 595 LEU A N 1
ATOM 4774 C CA . LEU A 1 595 ? -30.564 -27.038 3.763 1.00 37.19 595 LEU A CA 1
ATOM 4775 C C . LEU A 1 595 ? -32.071 -26.836 3.650 1.00 37.19 595 LEU A C 1
ATOM 4777 O O . LEU A 1 595 ? -32.846 -27.682 4.092 1.00 37.19 595 LEU A O 1
ATOM 4781 N N . LYS A 1 596 ? -32.486 -25.752 2.999 1.00 33.12 596 LYS A N 1
ATOM 4782 C CA . LYS A 1 596 ? -33.823 -25.708 2.432 1.00 33.12 596 LYS A CA 1
ATOM 4783 C C . LYS A 1 596 ? -33.837 -25.190 1.010 1.00 33.12 596 LYS A C 1
ATOM 4785 O O . LYS A 1 596 ? -33.390 -24.089 0.702 1.00 33.12 596 LYS A O 1
ATOM 4790 N N . GLU A 1 597 ? -34.347 -26.048 0.146 1.00 43.38 597 GLU A N 1
ATOM 4791 C CA . GLU A 1 597 ? -34.626 -25.778 -1.249 1.00 43.38 597 GLU A CA 1
ATOM 4792 C C . GLU A 1 597 ? -35.877 -24.911 -1.369 1.00 43.38 597 GLU A C 1
ATOM 4794 O O . GLU A 1 597 ? -36.971 -25.356 -1.038 1.00 43.38 597 GLU A O 1
ATOM 4799 N N . LEU A 1 598 ? -35.713 -23.704 -1.903 1.00 28.27 598 LEU A N 1
ATOM 4800 C CA . LEU A 1 598 ? -36.732 -22.991 -2.665 1.00 28.27 598 LEU A CA 1
ATOM 4801 C C . LEU A 1 598 ? -35.996 -22.219 -3.764 1.00 28.27 598 LEU A C 1
ATOM 4803 O O . LEU A 1 598 ? -34.980 -21.571 -3.513 1.00 28.27 598 LEU A O 1
ATOM 4807 N N . GLN A 1 599 ? -36.466 -22.367 -5.001 1.00 37.03 599 GLN A N 1
ATOM 4808 C CA . GLN A 1 599 ? -35.876 -21.754 -6.187 1.00 37.03 599 GLN A CA 1
ATOM 4809 C C . GLN A 1 599 ? -36.039 -20.228 -6.145 1.00 37.03 599 GLN A C 1
ATOM 4811 O O . GLN A 1 599 ? -37.053 -19.697 -6.585 1.00 37.03 599 GLN A O 1
ATOM 4816 N N . ILE A 1 600 ? -35.023 -19.531 -5.635 1.00 32.44 600 ILE A N 1
ATOM 4817 C CA . ILE A 1 600 ? -34.790 -18.096 -5.840 1.00 32.44 600 ILE A CA 1
ATOM 4818 C C . ILE A 1 600 ? -33.287 -17.915 -6.125 1.00 32.44 600 ILE A C 1
ATOM 4820 O O . ILE A 1 600 ? -32.448 -18.580 -5.518 1.00 32.44 600 ILE A O 1
ATOM 4824 N N . ASP A 1 601 ? -32.982 -17.073 -7.116 1.00 36.25 601 ASP A N 1
ATOM 4825 C CA . ASP A 1 601 ? -31.697 -16.821 -7.789 1.00 36.25 601 ASP A CA 1
ATOM 4826 C C . ASP A 1 601 ? -30.401 -17.250 -7.053 1.00 36.25 601 ASP A C 1
ATOM 4828 O O . ASP A 1 601 ? -29.959 -16.669 -6.060 1.00 36.25 601 ASP A O 1
ATOM 4832 N N . THR A 1 602 ? -29.712 -18.237 -7.635 1.00 34.25 602 THR A N 1
ATOM 4833 C CA . THR A 1 602 ? -28.409 -18.762 -7.198 1.00 34.25 602 THR A CA 1
ATOM 4834 C C . THR A 1 602 ? -27.214 -17.832 -7.465 1.00 34.25 602 THR A C 1
ATOM 4836 O O . THR A 1 602 ? -26.076 -18.194 -7.151 1.00 34.25 602 THR A O 1
ATOM 4839 N N . SER A 1 603 ? -27.415 -16.630 -8.017 1.00 41.00 603 SER A N 1
ATOM 4840 C CA . SER A 1 603 ? -26.323 -15.726 -8.401 1.00 41.00 603 SER A CA 1
ATOM 4841 C C . SER A 1 603 ? -25.455 -15.261 -7.223 1.00 41.00 603 SER A C 1
ATOM 4843 O O . SER A 1 603 ? -24.248 -15.060 -7.400 1.00 41.00 603 SER A O 1
ATOM 4845 N N . TRP A 1 604 ? -26.002 -15.158 -6.007 1.00 36.91 604 TRP A N 1
ATOM 4846 C CA . TRP A 1 604 ? -25.227 -14.812 -4.810 1.00 36.91 604 TRP A CA 1
ATOM 4847 C C . TRP A 1 604 ? -24.392 -15.992 -4.297 1.00 36.91 604 TRP A C 1
ATOM 4849 O O . TRP A 1 604 ? -23.249 -15.785 -3.903 1.00 36.91 604 TRP A O 1
ATOM 4859 N N . LYS A 1 605 ? -24.898 -17.232 -4.378 1.00 35.34 605 LYS A N 1
ATOM 4860 C CA . LYS A 1 605 ? -24.208 -18.458 -3.932 1.00 35.34 605 LYS A CA 1
ATOM 4861 C C . LYS A 1 605 ? -23.008 -18.769 -4.824 1.00 35.34 605 LYS A C 1
ATOM 4863 O O . LYS A 1 605 ? -21.942 -19.091 -4.318 1.00 35.34 605 LYS A O 1
ATOM 4868 N N . SER A 1 606 ? -23.119 -18.571 -6.138 1.00 41.84 606 SER A N 1
ATOM 4869 C CA . SER A 1 606 ? -21.997 -18.721 -7.077 1.00 41.84 606 SER A CA 1
ATOM 4870 C C . SER A 1 606 ? -20.974 -17.585 -6.959 1.00 41.84 606 SER A C 1
ATOM 4872 O O . SER A 1 606 ? -19.776 -17.836 -7.058 1.00 41.84 606 SER A O 1
ATOM 4874 N N . LYS A 1 607 ? -21.406 -16.346 -6.670 1.00 40.59 607 LYS A N 1
ATOM 4875 C CA . LYS A 1 607 ? -20.508 -15.214 -6.358 1.00 40.59 607 LYS A CA 1
ATOM 4876 C C . LYS A 1 607 ? -19.832 -15.368 -4.993 1.00 40.59 607 LYS A C 1
ATOM 4878 O O . LYS A 1 607 ? -18.664 -15.005 -4.867 1.00 40.59 607 LYS A O 1
ATOM 4883 N N . ALA A 1 608 ? -20.522 -15.938 -4.005 1.00 35.25 608 ALA A N 1
ATOM 4884 C CA . ALA A 1 608 ? -20.001 -16.281 -2.687 1.00 35.25 608 ALA A CA 1
ATOM 4885 C C . ALA A 1 608 ? -19.032 -17.462 -2.778 1.00 35.25 608 ALA A C 1
ATOM 4887 O O . ALA A 1 608 ? -17.916 -17.328 -2.311 1.00 35.25 608 ALA A O 1
ATOM 4888 N N . ILE A 1 609 ? -19.361 -18.552 -3.478 1.00 39.00 609 ILE A N 1
ATOM 4889 C CA . ILE A 1 609 ? -18.461 -19.692 -3.737 1.00 39.00 609 ILE A CA 1
ATOM 4890 C C . ILE A 1 609 ? -17.251 -19.262 -4.582 1.00 39.00 609 ILE A C 1
ATOM 4892 O O . ILE A 1 609 ? -16.133 -19.687 -4.302 1.00 39.00 609 ILE A O 1
ATOM 4896 N N . ALA A 1 610 ? -17.415 -18.364 -5.559 1.00 39.94 610 ALA A N 1
ATOM 4897 C CA . ALA A 1 610 ? -16.297 -17.777 -6.300 1.00 39.94 610 ALA A CA 1
ATOM 4898 C C . ALA A 1 610 ? -15.428 -16.858 -5.421 1.00 39.94 610 ALA A C 1
ATOM 4900 O O . ALA A 1 610 ? -14.209 -16.868 -5.571 1.00 39.94 610 ALA A O 1
ATOM 4901 N N . ARG A 1 611 ? -16.014 -16.112 -4.468 1.00 35.72 611 ARG A N 1
ATOM 4902 C CA . ARG A 1 611 ? -15.291 -15.340 -3.433 1.00 35.72 611 ARG A CA 1
ATOM 4903 C C . ARG A 1 611 ? -14.605 -16.245 -2.402 1.00 35.72 611 ARG A C 1
ATOM 4905 O O . ARG A 1 611 ? -13.464 -15.983 -2.053 1.00 35.72 611 ARG A O 1
ATOM 4912 N N . ILE A 1 612 ? -15.240 -17.334 -1.982 1.00 37.44 612 ILE A N 1
ATOM 4913 C CA . ILE A 1 612 ? -14.751 -18.325 -1.011 1.00 37.44 612 ILE A CA 1
ATOM 4914 C C . ILE A 1 612 ? -13.605 -19.141 -1.615 1.00 37.44 612 ILE A C 1
ATOM 4916 O O . ILE A 1 612 ? -12.558 -19.288 -0.992 1.00 37.44 612 ILE A O 1
ATOM 4920 N N . ASN A 1 613 ? -13.714 -19.574 -2.873 1.00 36.72 613 ASN A N 1
ATOM 4921 C CA . ASN A 1 613 ? -12.612 -20.217 -3.597 1.00 36.72 613 ASN A CA 1
ATOM 4922 C C . ASN A 1 613 ? -11.453 -19.243 -3.894 1.00 36.72 613 ASN A C 1
ATOM 4924 O O . ASN A 1 613 ? -10.316 -19.682 -4.061 1.00 36.72 613 ASN A O 1
ATOM 4928 N N . LYS A 1 614 ? -11.709 -17.926 -3.877 1.00 37.16 614 LYS A N 1
ATOM 4929 C CA . LYS A 1 614 ? -10.684 -16.864 -3.895 1.00 37.16 614 LYS A CA 1
ATOM 4930 C C . LYS A 1 614 ? -9.987 -16.685 -2.534 1.00 37.16 614 LYS A C 1
ATOM 4932 O O . LYS A 1 614 ? -8.848 -16.234 -2.509 1.00 37.16 614 LYS A O 1
ATOM 4937 N N . VAL A 1 615 ? -10.640 -17.073 -1.432 1.00 37.03 615 VAL A N 1
ATOM 4938 C CA . VAL A 1 615 ? -10.138 -17.027 -0.039 1.00 37.03 615 VAL A CA 1
ATOM 4939 C C . VAL A 1 615 ? -9.477 -18.352 0.394 1.00 37.03 615 VAL A C 1
ATOM 4941 O O . VAL A 1 615 ? -8.630 -18.364 1.283 1.00 37.03 615 VAL A O 1
ATOM 4944 N N . ARG A 1 616 ? -9.756 -19.476 -0.283 1.00 32.50 616 ARG A N 1
ATOM 4945 C CA . ARG A 1 616 ? -9.280 -20.838 0.058 1.00 32.50 616 ARG A CA 1
ATOM 4946 C C . ARG A 1 616 ? -7.785 -21.121 -0.200 1.00 32.50 616 ARG A C 1
ATOM 4948 O O . ARG A 1 616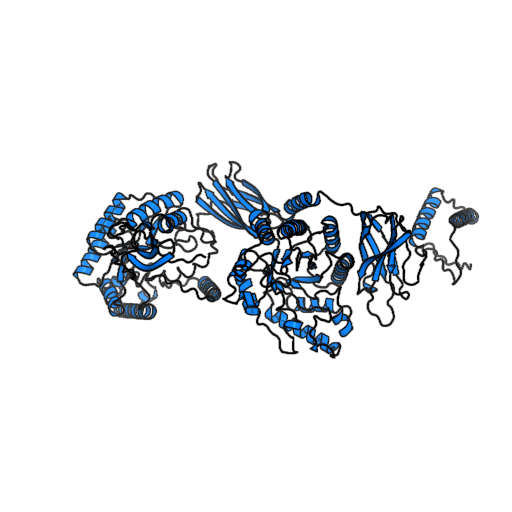 ? -7.388 -22.275 -0.340 1.00 32.50 616 ARG A O 1
ATOM 4955 N N . LYS A 1 617 ? -6.930 -20.096 -0.244 1.00 30.98 617 LYS A N 1
ATOM 4956 C CA . LYS A 1 617 ? -5.466 -20.236 -0.335 1.00 30.98 617 LYS A CA 1
ATOM 4957 C C . LYS A 1 617 ? -4.761 -19.592 0.862 1.00 30.98 617 LYS A C 1
ATOM 4959 O O . LYS A 1 617 ? -3.968 -18.670 0.707 1.00 30.98 617 LYS A O 1
ATOM 4964 N N . SER A 1 618 ? -5.034 -20.102 2.063 1.00 29.39 618 SER A N 1
ATOM 4965 C CA . SER A 1 618 ? -4.080 -20.118 3.186 1.00 29.39 618 SER A CA 1
ATOM 4966 C C . SER A 1 618 ? -4.485 -21.174 4.228 1.00 29.39 618 SER A C 1
ATOM 4968 O O . SER A 1 618 ? -5.673 -21.283 4.535 1.00 29.39 618 SER A O 1
ATOM 4970 N N . PRO A 1 619 ? -3.538 -21.958 4.778 1.00 33.78 619 PRO A N 1
ATOM 4971 C CA . PRO A 1 619 ? -3.819 -22.989 5.766 1.00 33.78 619 PRO A CA 1
ATOM 4972 C C . PRO A 1 619 ? -3.739 -22.388 7.175 1.00 33.78 619 PRO A C 1
ATOM 4974 O O . PRO A 1 619 ? -2.674 -22.336 7.785 1.00 33.78 619 PRO A O 1
ATOM 4977 N N . ILE A 1 620 ? -4.868 -21.925 7.705 1.00 32.56 620 ILE A N 1
ATOM 4978 C CA . ILE A 1 620 ? -5.021 -21.681 9.144 1.00 32.56 620 ILE A CA 1
ATOM 4979 C C . ILE A 1 620 ? -6.036 -22.704 9.644 1.00 32.56 620 ILE A C 1
ATOM 4981 O O . ILE A 1 620 ? -7.228 -22.580 9.379 1.00 32.56 620 ILE A O 1
ATOM 4985 N N . THR A 1 621 ? -5.577 -23.730 10.358 1.00 33.88 621 THR A N 1
ATOM 4986 C CA . THR A 1 621 ? -6.481 -24.700 10.990 1.00 33.88 621 THR A CA 1
ATOM 4987 C C . THR A 1 621 ? -6.849 -24.194 12.382 1.00 33.88 621 THR A C 1
ATOM 4989 O O . THR A 1 621 ? -6.181 -24.513 13.366 1.00 33.88 621 THR A O 1
ATOM 4992 N N . ILE A 1 622 ? -7.901 -23.379 12.478 1.00 38.06 622 ILE A N 1
ATOM 4993 C CA . ILE A 1 622 ? -8.521 -23.043 13.766 1.00 38.06 622 ILE A CA 1
ATOM 4994 C C . ILE A 1 622 ? -9.353 -24.262 14.197 1.00 38.06 622 ILE A C 1
ATOM 4996 O O . ILE A 1 622 ? -10.295 -24.641 13.507 1.00 38.06 622 ILE A O 1
ATOM 5000 N N . LYS A 1 623 ? -9.000 -24.920 15.311 1.00 48.06 623 LYS A N 1
ATOM 5001 C CA . LYS A 1 623 ? -9.790 -26.037 15.863 1.00 48.06 623 LYS A CA 1
ATOM 5002 C C . LYS A 1 623 ? -10.938 -25.483 16.709 1.00 48.06 623 LYS A C 1
ATOM 5004 O O . LYS A 1 623 ? -10.768 -25.286 17.910 1.00 48.06 623 LYS A O 1
ATOM 5009 N N . ILE A 1 624 ? -12.084 -25.222 16.087 1.00 52.19 624 ILE A N 1
ATOM 5010 C CA . ILE A 1 624 ? -13.322 -24.851 16.786 1.00 52.19 624 ILE A CA 1
ATOM 5011 C C . ILE A 1 624 ? -14.211 -26.095 16.887 1.00 52.19 624 ILE A C 1
ATOM 5013 O O . ILE A 1 624 ? -14.301 -26.863 15.932 1.00 52.19 624 ILE A O 1
ATOM 5017 N N . LYS A 1 625 ? -14.828 -26.329 18.052 1.00 63.53 625 LYS A N 1
ATOM 5018 C CA . LYS A 1 625 ? -15.817 -27.405 18.216 1.00 63.53 625 LYS A CA 1
ATOM 5019 C C . LYS A 1 625 ? -17.128 -26.972 17.560 1.00 63.53 625 LYS A C 1
ATOM 5021 O O . LYS A 1 625 ? -17.549 -25.836 17.756 1.00 63.53 625 LYS A O 1
ATOM 5026 N N . VAL A 1 626 ? -17.757 -27.865 16.800 1.00 64.50 626 VAL A N 1
ATOM 5027 C CA . VAL A 1 626 ? -18.929 -27.542 15.972 1.00 64.50 626 VAL A CA 1
ATOM 5028 C C . VAL A 1 626 ? -20.149 -28.325 16.467 1.00 64.50 626 VAL A C 1
ATOM 5030 O O . VAL A 1 626 ? -20.046 -29.517 16.756 1.00 64.50 626 VAL A O 1
ATOM 5033 N N . ARG A 1 627 ? -21.296 -27.652 16.589 1.00 80.12 627 ARG A N 1
ATOM 5034 C CA . ARG A 1 627 ? -22.629 -28.249 16.800 1.00 80.12 627 ARG A CA 1
ATOM 5035 C C . ARG A 1 627 ? -23.303 -28.380 15.437 1.00 80.12 627 ARG A C 1
ATOM 5037 O O . ARG A 1 627 ? -23.024 -27.568 14.579 1.00 80.12 627 ARG A O 1
ATOM 5044 N N . GLY A 1 628 ? -24.118 -29.390 15.183 1.00 77.62 628 GLY A N 1
ATOM 5045 C CA . GLY A 1 628 ? -24.928 -29.476 13.969 1.00 77.62 628 GLY A CA 1
ATOM 5046 C C . GLY A 1 628 ? -26.313 -28.885 14.210 1.00 77.62 628 GLY A C 1
ATOM 5047 O O . GLY A 1 628 ? -26.973 -29.305 15.156 1.00 77.62 628 GLY A O 1
ATOM 5048 N N . HIS A 1 629 ? -26.745 -27.948 13.364 1.00 79.75 629 HIS A N 1
ATOM 5049 C CA . HIS A 1 629 ? -28.072 -27.333 13.407 1.00 79.75 629 HIS A CA 1
ATOM 5050 C C . HIS A 1 629 ? -28.626 -27.186 11.975 1.00 79.75 629 HIS A C 1
ATOM 5052 O O . HIS A 1 629 ? -28.072 -26.438 11.170 1.00 79.75 629 HIS A O 1
ATOM 5058 N N . ASN A 1 630 ? -29.685 -27.881 11.569 1.00 76.12 630 ASN A N 1
ATOM 5059 C CA . ASN A 1 630 ? -30.397 -28.983 12.226 1.00 76.12 630 ASN A CA 1
ATOM 5060 C C . ASN A 1 630 ? -30.478 -30.189 11.268 1.00 76.12 630 ASN A C 1
ATOM 5062 O O . ASN A 1 630 ? -30.138 -30.066 10.089 1.00 76.12 630 ASN A O 1
ATOM 5066 N N . MET A 1 631 ? -30.865 -31.365 11.778 1.00 83.12 631 MET A N 1
ATOM 5067 C CA . MET A 1 631 ? -31.109 -32.542 10.924 1.00 83.12 631 MET A CA 1
ATOM 5068 C C . MET A 1 631 ? -32.526 -32.528 10.331 1.00 83.12 631 MET A C 1
ATOM 5070 O O . MET A 1 631 ? -32.734 -32.966 9.203 1.00 83.12 631 MET A O 1
ATOM 5074 N N . PHE A 1 632 ? -33.497 -32.009 11.082 1.00 89.69 632 PHE A N 1
ATOM 5075 C CA . PHE A 1 632 ? -34.894 -31.895 10.680 1.00 89.69 632 PHE A CA 1
ATOM 5076 C C . PHE A 1 632 ? -35.494 -30.572 11.175 1.00 89.69 632 PHE A C 1
ATOM 5078 O O . PHE A 1 632 ? -35.080 -30.038 12.205 1.00 89.69 632 PHE A O 1
ATOM 5085 N N . TRP A 1 633 ? -36.484 -30.055 10.440 1.00 90.62 633 TRP A N 1
ATOM 5086 C CA . TRP A 1 633 ? -37.314 -28.918 10.853 1.00 90.62 633 TRP A CA 1
ATOM 5087 C C . TRP A 1 633 ? -38.767 -29.174 10.445 1.00 90.62 633 TRP A C 1
ATOM 5089 O O . TRP A 1 633 ? -39.082 -29.164 9.254 1.00 90.62 633 TRP A O 1
ATOM 5099 N N . GLY A 1 634 ? -39.621 -29.481 11.427 1.00 83.06 634 GLY A N 1
ATOM 5100 C CA . GLY A 1 634 ? -40.998 -29.962 11.227 1.00 83.06 634 GLY A CA 1
ATOM 5101 C C . GLY A 1 634 ? -42.039 -28.895 10.876 1.00 83.06 634 GLY A C 1
ATOM 5102 O O . GLY A 1 634 ? -43.215 -29.213 10.711 1.00 83.06 634 GLY A O 1
ATOM 5103 N N . VAL A 1 635 ? -41.643 -27.628 10.756 1.00 88.94 635 VAL A N 1
ATOM 5104 C CA . VAL A 1 635 ? -42.542 -26.545 10.339 1.00 88.94 635 VAL A CA 1
ATOM 5105 C C . VAL A 1 635 ? -42.821 -26.673 8.839 1.00 88.94 635 VAL A C 1
ATOM 5107 O O . VAL A 1 635 ? -41.904 -26.827 8.042 1.00 88.94 635 VAL A O 1
ATOM 5110 N N . ASP A 1 636 ? -44.083 -26.574 8.418 1.00 84.94 636 ASP A N 1
ATOM 5111 C CA . ASP A 1 636 ? -44.527 -26.863 7.040 1.00 84.94 636 ASP A CA 1
ATOM 5112 C C . ASP A 1 636 ? -43.847 -26.013 5.953 1.00 84.94 636 ASP A C 1
ATOM 5114 O O . ASP A 1 636 ? -43.583 -26.480 4.839 1.00 84.94 636 ASP A O 1
ATOM 5118 N N . SER A 1 637 ? -43.584 -24.739 6.262 1.00 81.25 637 SER A N 1
ATOM 5119 C CA . SER A 1 637 ? -42.817 -23.836 5.392 1.00 81.25 637 SER A CA 1
ATOM 5120 C C . SER A 1 637 ? -41.343 -24.225 5.338 1.00 81.25 637 SER A C 1
ATOM 5122 O O . SER A 1 637 ? -40.611 -23.774 4.454 1.00 81.25 637 SER A O 1
ATOM 5124 N N . GLN A 1 638 ? -40.905 -25.053 6.289 1.00 84.25 638 GLN A N 1
ATOM 5125 C CA . GLN A 1 638 ? -39.541 -25.500 6.491 1.00 84.25 638 GLN A CA 1
ATOM 5126 C C . GLN A 1 638 ? -39.179 -26.828 5.833 1.00 84.25 638 GLN A C 1
ATOM 5128 O O . GLN A 1 638 ? -37.998 -27.137 5.694 1.00 84.25 638 GLN A O 1
ATOM 5133 N N . CYS A 1 639 ? -40.162 -27.533 5.283 1.00 81.38 639 CYS A N 1
ATOM 5134 C CA . CYS A 1 639 ? -39.941 -28.782 4.572 1.00 81.38 639 CYS A CA 1
ATOM 5135 C C . CYS A 1 639 ? -39.909 -28.575 3.043 1.00 81.38 639 CYS A C 1
ATOM 5137 O O . CYS A 1 639 ? -40.748 -27.841 2.506 1.00 81.38 639 CYS A O 1
ATOM 5139 N N . PRO A 1 640 ? -38.979 -29.226 2.313 1.00 79.31 640 PRO A N 1
ATOM 5140 C CA . PRO A 1 640 ? -38.942 -29.186 0.854 1.00 79.31 640 PRO A CA 1
ATOM 5141 C C . PRO A 1 640 ? -40.279 -29.554 0.203 1.00 79.31 640 PRO A C 1
ATOM 5143 O O . PRO A 1 640 ? -40.908 -30.554 0.552 1.00 79.31 640 PRO A O 1
ATOM 5146 N N . ALA A 1 641 ? -40.696 -28.774 -0.797 1.00 83.94 641 ALA A N 1
ATOM 5147 C CA . ALA A 1 641 ? -41.992 -28.960 -1.450 1.00 83.94 641 ALA A CA 1
ATOM 5148 C C . ALA A 1 641 ? -42.149 -30.346 -2.103 1.00 83.94 641 ALA A C 1
ATOM 5150 O O . ALA A 1 641 ? -43.252 -30.880 -2.143 1.00 83.94 641 ALA A O 1
ATOM 5151 N N . TRP A 1 642 ? -41.059 -30.963 -2.573 1.00 85.69 642 TRP A N 1
ATOM 5152 C CA . TRP A 1 642 ? -41.105 -32.290 -3.192 1.00 85.69 642 TRP A CA 1
ATOM 5153 C C . TRP A 1 642 ? -41.382 -33.422 -2.197 1.00 85.69 642 TRP A C 1
ATOM 5155 O O . TRP A 1 642 ? -41.952 -34.433 -2.606 1.00 85.69 642 TRP A O 1
ATOM 5165 N N . LEU A 1 643 ? -41.059 -33.260 -0.905 1.00 83.25 643 LEU A N 1
ATOM 5166 C CA . LEU A 1 643 ? -41.417 -34.251 0.119 1.00 83.25 643 LEU A CA 1
ATOM 5167 C C . LEU A 1 643 ? -42.935 -34.371 0.252 1.00 83.25 643 LEU A C 1
ATOM 5169 O O . LEU A 1 643 ? -43.440 -35.459 0.497 1.00 83.25 643 LEU A O 1
ATOM 5173 N N . LYS A 1 644 ? -43.670 -33.277 0.020 1.00 85.81 644 LYS A N 1
ATOM 5174 C CA . LYS A 1 644 ? -45.139 -33.242 0.120 1.00 85.81 644 LYS A CA 1
ATOM 5175 C C . LYS A 1 644 ? -45.834 -34.122 -0.919 1.00 85.81 644 LYS A C 1
ATOM 5177 O O . LYS A 1 644 ? -46.983 -34.495 -0.727 1.00 85.81 644 LYS A O 1
ATOM 5182 N N . ASN A 1 645 ? -45.129 -34.470 -1.995 1.00 87.75 645 ASN A N 1
ATOM 5183 C CA . ASN A 1 645 ? -45.644 -35.308 -3.078 1.00 87.75 645 ASN A CA 1
ATOM 5184 C C . ASN A 1 645 ? -45.303 -36.798 -2.894 1.00 87.75 645 ASN A C 1
ATOM 5186 O O . ASN A 1 645 ? -45.609 -37.609 -3.766 1.00 87.75 645 ASN A O 1
ATOM 5190 N N . MET A 1 646 ? -44.639 -37.161 -1.794 1.00 91.56 646 MET A N 1
ATOM 5191 C CA . MET A 1 646 ? -44.258 -38.535 -1.474 1.00 91.56 646 MET A CA 1
ATOM 5192 C C . MET A 1 646 ? -45.260 -39.178 -0.511 1.00 91.56 646 MET A C 1
ATOM 5194 O O . MET A 1 646 ? -45.897 -38.502 0.292 1.00 91.56 646 MET A O 1
ATOM 5198 N N . ASN A 1 647 ? -45.382 -40.506 -0.559 1.00 92.06 647 ASN A N 1
ATOM 5199 C CA . ASN A 1 647 ? -46.160 -41.248 0.436 1.00 92.06 647 ASN A CA 1
ATOM 5200 C C . ASN A 1 647 ? -45.367 -41.471 1.739 1.00 92.06 647 ASN A C 1
ATOM 5202 O O . ASN A 1 647 ? -44.143 -41.332 1.768 1.00 92.06 647 ASN A O 1
ATOM 5206 N N . HIS A 1 648 ? -46.055 -41.897 2.805 1.00 91.12 648 HIS A N 1
ATOM 5207 C CA . HIS A 1 648 ? -45.466 -42.053 4.142 1.00 91.12 648 HIS A CA 1
ATOM 5208 C C . HIS A 1 648 ? -44.173 -42.880 4.157 1.00 91.12 648 HIS A C 1
ATOM 5210 O O . HIS A 1 648 ? -43.169 -42.476 4.742 1.00 91.12 648 HIS A O 1
ATOM 5216 N N . SER A 1 649 ? -44.168 -44.030 3.475 1.00 90.88 649 SER A N 1
ATOM 5217 C CA . SER A 1 649 ? -43.000 -44.918 3.449 1.00 90.88 649 SER A CA 1
ATOM 5218 C C . SER A 1 649 ? -41.816 -44.308 2.695 1.00 90.88 649 SER A C 1
ATOM 5220 O O . SER A 1 649 ? -40.669 -44.452 3.118 1.00 90.88 649 SER A O 1
ATOM 5222 N N . GLN A 1 650 ? -42.092 -43.581 1.609 1.00 93.44 650 GLN A N 1
ATOM 5223 C CA . GLN A 1 650 ? -41.076 -42.875 0.836 1.00 93.44 650 GLN A CA 1
ATOM 5224 C C . GLN A 1 650 ? -40.439 -41.762 1.666 1.00 93.44 650 GLN A C 1
ATOM 5226 O O . GLN A 1 650 ? -39.219 -41.625 1.641 1.00 93.44 650 GLN A O 1
ATOM 5231 N N . ILE A 1 651 ? -41.233 -41.035 2.457 1.00 91.56 651 ILE A N 1
ATOM 5232 C CA . ILE A 1 651 ? -40.734 -39.970 3.333 1.00 91.56 651 ILE A CA 1
ATOM 5233 C C . ILE A 1 651 ? -39.841 -40.550 4.427 1.00 91.56 651 ILE A C 1
ATOM 5235 O O . ILE A 1 651 ? -38.726 -40.074 4.605 1.00 91.56 651 ILE A O 1
ATOM 5239 N N . VAL A 1 652 ? -40.245 -41.637 5.093 1.00 94.19 652 VAL A N 1
ATOM 5240 C CA . VAL A 1 652 ? -39.387 -42.301 6.094 1.00 94.19 652 VAL A CA 1
ATOM 5241 C C . VAL A 1 652 ? -38.079 -42.806 5.473 1.00 94.19 652 VAL A C 1
ATOM 5243 O O . VAL A 1 652 ? -37.006 -42.646 6.064 1.00 94.19 652 VAL A O 1
ATOM 5246 N N . SER A 1 653 ? -38.136 -43.405 4.278 1.00 92.62 653 SER A N 1
ATOM 5247 C CA . SER A 1 653 ? -36.930 -43.842 3.562 1.00 92.62 653 SER A CA 1
ATOM 5248 C C . SER A 1 653 ? -36.020 -42.671 3.204 1.00 92.62 653 SER A C 1
ATOM 5250 O O . SER A 1 653 ? -34.803 -42.765 3.362 1.00 92.62 653 SER A O 1
ATOM 5252 N N . GLU A 1 654 ? -36.598 -41.556 2.778 1.00 91.94 654 GLU A N 1
ATOM 5253 C CA . GLU A 1 654 ? -35.865 -40.344 2.452 1.00 91.94 654 GLU A CA 1
ATOM 5254 C C . GLU A 1 654 ? -35.240 -39.696 3.694 1.00 91.94 654 GLU A C 1
ATOM 5256 O O . GLU A 1 654 ? -34.068 -39.336 3.666 1.00 91.94 654 GLU A O 1
ATOM 5261 N N . MET A 1 655 ? -35.949 -39.650 4.824 1.00 92.94 655 MET A N 1
ATOM 5262 C CA . MET A 1 655 ? -35.410 -39.175 6.103 1.00 92.94 655 MET A CA 1
ATOM 5263 C C . MET A 1 655 ? -34.221 -40.022 6.566 1.00 92.94 655 MET A C 1
ATOM 5265 O O . MET A 1 655 ? -33.184 -39.489 6.963 1.00 92.94 655 MET A O 1
ATOM 5269 N N . LYS A 1 656 ? -34.320 -41.355 6.470 1.00 93.44 656 LYS A N 1
ATOM 5270 C CA . LYS A 1 656 ? -33.195 -42.251 6.782 1.00 93.44 656 LYS A CA 1
ATOM 5271 C C . LYS A 1 656 ? -32.036 -42.051 5.813 1.00 93.44 656 LYS A C 1
ATOM 5273 O O . LYS A 1 656 ? -30.879 -42.087 6.235 1.00 93.44 656 LYS A O 1
ATOM 5278 N N . ARG A 1 657 ? -32.314 -41.836 4.525 1.00 91.12 657 ARG A N 1
ATOM 5279 C CA . ARG A 1 657 ? -31.285 -41.516 3.528 1.00 91.12 657 ARG A CA 1
ATOM 5280 C C . ARG A 1 657 ? -30.596 -40.191 3.860 1.00 91.12 657 ARG A C 1
ATOM 5282 O O . ARG A 1 657 ? -29.369 -40.137 3.813 1.00 91.12 657 ARG A O 1
ATOM 5289 N N . HIS A 1 658 ? -31.357 -39.169 4.250 1.00 87.00 658 HIS A N 1
ATOM 5290 C CA . HIS A 1 658 ? -30.846 -37.874 4.687 1.00 87.00 658 HIS A CA 1
ATOM 5291 C C . HIS A 1 658 ? -29.928 -38.022 5.904 1.00 87.00 658 HIS A C 1
ATOM 5293 O O . HIS A 1 658 ? -28.781 -37.589 5.846 1.00 87.00 658 HIS A O 1
ATOM 5299 N N . VAL A 1 659 ? -30.364 -38.739 6.944 1.00 89.38 659 VAL A N 1
ATOM 5300 C CA . VAL A 1 659 ? -29.551 -39.018 8.142 1.00 89.38 659 VAL A CA 1
ATOM 5301 C C . VAL A 1 659 ? -28.256 -39.750 7.788 1.00 89.38 659 VAL A C 1
ATOM 5303 O O . VAL A 1 659 ? -27.181 -39.325 8.204 1.00 89.38 659 VAL A O 1
ATOM 5306 N N . ASN A 1 660 ? -28.321 -40.810 6.977 1.00 85.50 660 ASN A N 1
ATOM 5307 C CA . ASN A 1 660 ? -27.117 -41.528 6.545 1.00 85.50 660 ASN A CA 1
ATOM 5308 C C . ASN A 1 660 ? -26.155 -40.619 5.770 1.00 85.50 660 ASN A C 1
ATOM 5310 O O . ASN A 1 660 ? -24.951 -40.647 6.019 1.00 85.50 660 ASN A O 1
ATOM 5314 N N . SER A 1 661 ? -26.692 -39.800 4.863 1.00 80.06 661 SER A N 1
ATOM 5315 C CA . SER A 1 661 ? -25.912 -38.843 4.083 1.00 80.06 661 SER A CA 1
ATOM 5316 C C . SER A 1 661 ? -25.266 -37.790 4.979 1.00 80.06 661 SER A C 1
ATOM 5318 O O . SER A 1 661 ? -24.075 -37.532 4.859 1.00 80.06 661 SER A O 1
ATOM 5320 N N . MET A 1 662 ? -26.000 -37.179 5.905 1.00 78.50 662 MET A N 1
ATOM 5321 C CA . MET A 1 662 ? -25.439 -36.151 6.783 1.00 78.50 662 MET A CA 1
ATOM 5322 C C . MET A 1 662 ? -24.342 -36.736 7.673 1.00 78.50 662 MET A C 1
ATOM 5324 O O . MET A 1 662 ? -23.214 -36.239 7.669 1.00 78.50 662 MET A O 1
ATOM 5328 N N . ILE A 1 663 ? -24.612 -37.868 8.327 1.00 82.81 663 ILE A N 1
ATOM 5329 C CA . ILE A 1 663 ? -23.644 -38.506 9.221 1.00 82.81 663 ILE A CA 1
ATOM 5330 C C . ILE A 1 663 ? -22.405 -38.998 8.469 1.00 82.81 663 ILE A C 1
ATOM 5332 O O . ILE A 1 663 ? -21.297 -38.840 8.980 1.00 82.81 663 ILE A O 1
ATOM 5336 N N . SER A 1 664 ? -22.518 -39.498 7.232 1.00 74.81 664 SER A N 1
ATOM 5337 C CA . SER A 1 664 ? -21.324 -39.883 6.461 1.00 74.81 664 SER A CA 1
ATOM 5338 C C . SER A 1 664 ? -20.359 -38.715 6.230 1.00 74.81 664 SER A C 1
ATOM 5340 O O . SER A 1 664 ? -19.152 -38.929 6.122 1.00 74.81 664 SER A O 1
ATOM 5342 N N . HIS A 1 665 ? -20.863 -37.477 6.185 1.00 68.75 665 HIS A N 1
ATOM 5343 C CA . HIS A 1 665 ? -20.042 -36.279 6.008 1.00 68.75 665 HIS A CA 1
ATOM 5344 C C . HIS A 1 665 ? -19.558 -35.675 7.331 1.00 68.75 665 HIS A C 1
ATOM 5346 O O . HIS A 1 665 ? -18.491 -35.046 7.354 1.00 68.75 665 HIS A O 1
ATOM 5352 N N . THR A 1 666 ? -20.304 -35.860 8.422 1.00 72.81 666 THR A N 1
ATOM 5353 C CA . THR A 1 666 ? -20.060 -35.175 9.701 1.00 72.81 666 THR A CA 1
ATOM 5354 C C . THR A 1 666 ? -19.478 -36.057 10.800 1.00 72.81 666 THR A C 1
ATOM 5356 O O . THR A 1 666 ? -19.038 -35.517 11.815 1.00 72.81 666 THR A O 1
ATOM 5359 N N . LYS A 1 667 ? -19.423 -37.380 10.606 1.00 80.12 667 LYS A N 1
ATOM 5360 C CA . LYS A 1 667 ? -19.003 -38.329 11.643 1.00 80.12 667 LYS A CA 1
ATOM 5361 C C . LYS A 1 667 ? -17.648 -37.974 12.256 1.00 80.12 667 LYS A C 1
ATOM 5363 O O . LYS A 1 667 ? -16.645 -37.848 11.551 1.00 80.12 667 LYS A O 1
ATOM 5368 N N . GLY A 1 668 ? -17.621 -37.834 13.580 1.00 75.75 668 GLY A N 1
ATOM 5369 C CA . GLY A 1 668 ? -16.429 -37.498 14.363 1.00 75.75 668 GLY A CA 1
ATOM 5370 C C . GLY A 1 668 ? -15.987 -36.035 14.259 1.00 75.75 668 GLY A C 1
ATOM 5371 O O . GLY A 1 668 ? -14.927 -35.689 14.782 1.00 75.75 668 GLY A O 1
ATOM 5372 N N . LYS A 1 669 ? -16.765 -35.176 13.586 1.00 72.31 669 LYS A N 1
ATOM 5373 C CA . LYS A 1 669 ? -16.474 -33.741 13.425 1.00 72.31 669 LYS A CA 1
ATOM 5374 C C . LYS A 1 669 ? -17.344 -32.859 14.315 1.00 72.31 669 LYS A C 1
ATOM 5376 O O . LYS A 1 669 ? -16.939 -31.739 14.624 1.00 72.31 669 LYS A O 1
ATOM 5381 N N . LEU A 1 670 ? -18.519 -33.347 14.708 1.00 77.25 670 LEU A N 1
ATOM 5382 C CA . LEU A 1 670 ? -19.486 -32.594 15.496 1.00 77.25 670 LEU A CA 1
ATOM 5383 C C . LEU A 1 670 ? -19.473 -33.042 16.952 1.00 77.25 670 LEU A C 1
ATOM 5385 O O . LEU A 1 670 ? -19.311 -34.220 17.260 1.00 77.25 670 LEU A O 1
ATOM 5389 N N . GLN A 1 671 ? -19.641 -32.079 17.852 1.00 79.31 671 GLN A N 1
ATOM 5390 C CA . GLN A 1 671 ? -19.783 -32.341 19.278 1.00 79.31 671 GLN A CA 1
ATOM 5391 C C . GLN A 1 671 ? -21.241 -32.661 19.626 1.00 79.31 671 GLN A C 1
ATOM 5393 O O . GLN A 1 671 ? -21.502 -33.579 20.404 1.00 79.31 671 GLN A O 1
ATOM 5398 N N . HIS A 1 672 ? -22.179 -31.918 19.033 1.00 86.69 672 HIS A N 1
ATOM 5399 C CA . HIS A 1 672 ? -23.612 -32.011 19.306 1.00 86.69 672 HIS A CA 1
ATOM 5400 C C . HIS A 1 672 ? -24.428 -31.977 18.002 1.00 86.69 672 HIS A C 1
ATOM 5402 O O . HIS A 1 672 ? -23.941 -31.439 17.009 1.00 86.69 672 HIS A O 1
ATOM 5408 N N . TRP A 1 673 ? -25.672 -32.457 18.035 1.00 88.69 673 TRP A N 1
ATOM 5409 C CA . TRP A 1 673 ? -26.687 -32.298 16.986 1.00 88.69 673 TRP A CA 1
ATOM 5410 C C . TRP A 1 673 ? -28.011 -31.805 17.572 1.00 88.69 673 TRP A C 1
ATOM 5412 O O . TRP A 1 673 ? -28.537 -32.423 18.498 1.00 88.69 673 TRP A O 1
ATOM 5422 N N . ASP A 1 674 ? -28.571 -30.756 16.972 1.00 90.12 674 ASP A N 1
ATOM 5423 C CA . ASP A 1 674 ? -29.987 -30.409 17.082 1.00 90.12 674 ASP A CA 1
ATOM 5424 C C . ASP A 1 674 ? -30.755 -31.304 16.108 1.00 90.12 674 ASP A C 1
ATOM 5426 O O . ASP A 1 674 ? -30.622 -31.181 14.885 1.00 90.12 674 ASP A O 1
ATOM 5430 N N . VAL A 1 675 ? -31.476 -32.285 16.654 1.00 92.88 675 VAL A N 1
ATOM 5431 C CA . VAL A 1 675 ? -32.050 -33.363 15.839 1.00 92.88 675 VAL A CA 1
ATOM 5432 C C . VAL A 1 675 ? -33.260 -32.870 15.062 1.00 92.88 675 VAL A C 1
ATOM 5434 O O . VAL A 1 675 ? -33.260 -32.939 13.840 1.00 92.88 675 VAL A O 1
ATOM 5437 N N . ASN A 1 676 ? -34.267 -32.352 15.752 1.00 87.62 676 ASN A N 1
ATOM 5438 C CA . ASN A 1 676 ? -35.421 -31.728 15.123 1.00 87.62 676 ASN A CA 1
ATOM 5439 C C . ASN A 1 676 ? -35.617 -30.361 15.784 1.00 87.62 676 ASN A C 1
ATOM 5441 O O . ASN A 1 676 ? -35.524 -30.243 17.012 1.00 87.62 676 ASN A O 1
ATOM 5445 N N . ASN A 1 677 ? -35.727 -29.340 14.943 1.00 90.75 677 ASN A N 1
ATOM 5446 C CA . ASN A 1 677 ? -35.850 -27.953 15.346 1.00 90.75 677 ASN A CA 1
ATOM 5447 C C . ASN A 1 677 ? -37.320 -27.566 15.415 1.00 90.75 677 ASN A C 1
ATOM 5449 O O . ASN A 1 677 ? -38.052 -27.795 14.451 1.00 90.75 677 ASN A O 1
ATOM 5453 N N . GLU A 1 678 ? -37.704 -26.908 16.506 1.00 89.69 678 GLU A N 1
ATOM 5454 C CA . GLU A 1 678 ? -39.038 -26.328 16.679 1.00 89.69 678 GLU A CA 1
ATOM 5455 C C . GLU A 1 678 ? -40.179 -27.354 16.587 1.00 89.69 678 GLU A C 1
ATOM 5457 O O . GLU A 1 678 ? -41.212 -27.104 15.961 1.00 89.69 678 GLU A O 1
ATOM 5462 N N . ASN A 1 679 ? -40.010 -28.523 17.208 1.00 84.50 679 ASN A N 1
ATOM 5463 C CA . ASN A 1 679 ? -40.971 -29.631 17.147 1.00 84.50 679 ASN A CA 1
ATOM 5464 C C . ASN A 1 679 ? -42.328 -29.244 17.734 1.00 84.50 679 ASN A C 1
ATOM 5466 O O . ASN A 1 679 ? -43.359 -29.741 17.293 1.00 84.50 679 ASN A O 1
ATOM 5470 N N . LEU A 1 680 ? -42.352 -28.354 18.727 1.00 88.75 680 LEU A N 1
ATOM 5471 C CA . LEU A 1 680 ? -43.599 -27.844 19.301 1.00 88.75 680 LEU A CA 1
ATOM 5472 C C . LEU A 1 680 ? -44.373 -26.923 18.345 1.00 88.75 680 LEU A C 1
ATOM 5474 O O . LEU A 1 680 ? -45.544 -26.640 18.595 1.00 88.75 680 LEU A O 1
ATOM 5478 N N . HIS A 1 681 ? -43.737 -26.452 17.269 1.00 88.81 681 HIS A N 1
ATOM 5479 C CA . HIS A 1 681 ? -44.289 -25.458 16.343 1.00 88.81 681 HIS A CA 1
ATOM 5480 C C . HIS A 1 681 ? -44.548 -26.024 14.940 1.00 88.81 681 HIS A C 1
ATOM 5482 O O . HIS A 1 681 ? -45.065 -25.313 14.076 1.00 88.81 681 HIS A O 1
ATOM 5488 N N . GLY A 1 682 ? -44.233 -27.300 14.702 1.00 86.56 682 GLY A N 1
ATOM 5489 C CA . GLY A 1 682 ? -44.485 -27.968 13.432 1.00 86.56 682 GLY A CA 1
ATOM 5490 C C . GLY A 1 682 ? -44.542 -29.488 13.555 1.00 86.56 682 GLY A C 1
ATOM 5491 O O . GLY A 1 682 ? -43.671 -30.101 14.158 1.00 86.56 682 GLY A O 1
ATOM 5492 N N . ASP A 1 683 ? -45.555 -30.085 12.932 1.00 90.12 683 ASP A N 1
ATOM 5493 C CA . ASP A 1 683 ? -45.888 -31.514 12.996 1.00 90.12 683 ASP A CA 1
ATOM 5494 C C . ASP A 1 683 ? -45.752 -32.215 11.630 1.00 90.12 683 ASP A C 1
ATOM 5496 O O . ASP A 1 683 ? -46.400 -33.233 11.360 1.00 90.12 683 ASP A O 1
ATOM 5500 N N . PHE A 1 684 ? -44.970 -31.631 10.712 1.00 92.75 684 PHE A N 1
ATOM 5501 C CA . PHE A 1 684 ? -44.877 -32.112 9.336 1.00 92.75 684 PHE A CA 1
ATOM 5502 C C . PHE A 1 684 ? -44.489 -33.587 9.278 1.00 92.75 684 PHE A C 1
ATOM 5504 O O . PHE A 1 684 ? -45.154 -34.373 8.608 1.00 92.75 684 PHE A O 1
ATOM 5511 N N . TYR A 1 685 ? -43.418 -33.982 9.967 1.00 93.00 685 TYR A N 1
ATOM 5512 C CA . TYR A 1 685 ? -42.920 -35.350 9.868 1.00 93.00 685 TYR A CA 1
ATOM 5513 C C . TYR A 1 685 ? -43.900 -36.338 10.491 1.00 93.00 685 TYR A C 1
ATOM 5515 O O . TYR A 1 685 ? -44.098 -37.416 9.941 1.00 93.00 685 TYR A O 1
ATOM 5523 N N . GLU A 1 686 ? -44.573 -35.968 11.572 1.00 93.62 686 GLU A N 1
ATOM 5524 C CA . GLU A 1 686 ? -45.589 -36.780 12.228 1.00 93.62 686 GLU A CA 1
ATOM 5525 C C . GLU A 1 686 ? -46.772 -37.031 11.281 1.00 93.62 686 GLU A C 1
ATOM 5527 O O . GLU A 1 686 ? -47.162 -38.181 11.064 1.00 93.62 686 GLU A O 1
ATOM 5532 N N . ARG A 1 687 ? -47.285 -35.979 10.627 1.00 93.25 687 ARG A N 1
ATOM 5533 C CA . ARG A 1 687 ? -48.383 -36.094 9.653 1.00 93.25 687 ARG A CA 1
ATOM 5534 C C . ARG A 1 687 ? -47.985 -36.862 8.402 1.00 93.25 687 ARG A C 1
ATOM 5536 O O . ARG A 1 687 ? -48.697 -37.772 7.991 1.00 93.25 687 ARG A O 1
ATOM 5543 N N . TYR A 1 688 ? -46.859 -36.502 7.796 1.00 91.12 688 TYR A N 1
ATOM 5544 C CA . TYR A 1 688 ? -46.457 -37.023 6.491 1.00 91.12 688 TYR A CA 1
ATOM 5545 C C . TYR A 1 688 ? -45.791 -38.399 6.562 1.00 91.12 688 TYR A C 1
ATOM 5547 O O . TYR A 1 688 ? -45.696 -39.073 5.542 1.00 91.12 688 TYR A O 1
ATOM 5555 N N . THR A 1 689 ? -45.359 -38.859 7.737 1.00 93.62 689 THR A N 1
ATOM 5556 C CA . THR A 1 689 ? -44.985 -40.270 7.945 1.00 93.62 689 THR A CA 1
ATOM 5557 C C . THR A 1 689 ? -46.123 -41.099 8.541 1.00 93.62 689 THR A C 1
ATOM 5559 O O . THR A 1 689 ? -46.065 -42.329 8.501 1.00 93.62 689 THR A O 1
ATOM 5562 N N . GLY A 1 690 ? -47.158 -40.448 9.083 1.00 91.38 690 GLY A N 1
ATOM 5563 C CA . GLY A 1 690 ? -48.229 -41.088 9.844 1.00 91.38 690 GLY A CA 1
ATOM 5564 C C . GLY A 1 690 ? -47.775 -41.650 11.197 1.00 91.38 690 GLY A C 1
ATOM 5565 O O . GLY A 1 690 ? -48.476 -42.491 11.757 1.00 91.38 690 GLY A O 1
ATOM 5566 N N . ASN A 1 691 ? -46.606 -41.237 11.701 1.00 92.75 691 ASN A N 1
ATOM 5567 C CA . ASN A 1 691 ? -46.025 -41.716 12.953 1.00 92.75 691 ASN A CA 1
ATOM 5568 C C . ASN A 1 691 ? -45.885 -40.559 13.965 1.00 92.75 691 ASN A C 1
ATOM 5570 O O . ASN A 1 691 ? -44.994 -39.725 13.794 1.00 92.75 691 ASN A O 1
ATOM 5574 N N . PRO A 1 692 ? -46.697 -40.516 15.040 1.00 88.94 692 PRO A N 1
ATOM 5575 C CA . PRO A 1 692 ? -46.614 -39.455 16.048 1.00 88.94 692 PRO A CA 1
ATOM 5576 C C . PRO A 1 692 ? -45.306 -39.480 16.856 1.00 88.94 692 PRO A C 1
ATOM 5578 O O . PRO A 1 692 ? -44.943 -38.473 17.454 1.00 88.94 692 PRO A O 1
ATOM 5581 N N . ASP A 1 693 ? -44.579 -40.601 16.848 1.00 90.06 693 ASP A N 1
ATOM 5582 C CA . ASP A 1 693 ? -43.317 -40.782 17.569 1.00 90.06 693 ASP A CA 1
ATOM 5583 C C . ASP A 1 693 ? -42.087 -40.657 16.657 1.00 90.06 693 ASP A C 1
ATOM 5585 O O . ASP A 1 693 ? -40.971 -40.993 17.062 1.00 90.06 693 ASP A O 1
ATOM 5589 N N . VAL A 1 694 ? -42.244 -40.166 15.422 1.00 94.19 694 VAL A N 1
ATOM 5590 C CA . VAL A 1 694 ? -41.148 -40.120 14.438 1.00 94.19 694 VAL A CA 1
ATOM 5591 C C . VAL A 1 694 ? -39.934 -39.327 14.934 1.00 94.19 694 VAL A C 1
ATOM 5593 O O . VAL A 1 694 ? -38.798 -39.670 14.611 1.00 94.19 694 VAL A O 1
ATOM 5596 N N . THR A 1 695 ? -40.133 -38.325 15.791 1.00 93.56 695 THR A N 1
ATOM 5597 C CA . THR A 1 695 ? -39.029 -37.604 16.436 1.00 93.56 695 THR A CA 1
ATOM 5598 C C . THR A 1 695 ? -38.165 -38.535 17.312 1.00 93.56 695 THR A C 1
ATOM 5600 O O . THR A 1 695 ? -36.939 -38.434 17.282 1.00 93.56 695 THR A O 1
ATOM 5603 N N . ASN A 1 696 ? -38.743 -39.512 18.022 1.00 95.62 696 ASN A N 1
ATOM 5604 C CA . ASN A 1 696 ? -37.978 -40.507 18.795 1.00 95.62 696 ASN A CA 1
ATOM 5605 C C . ASN A 1 696 ? -37.129 -41.399 17.875 1.00 95.62 696 ASN A C 1
ATOM 5607 O O . ASN A 1 696 ? -35.972 -41.727 18.180 1.00 95.62 696 ASN A O 1
ATOM 5611 N N . ASP A 1 697 ? -37.691 -41.752 16.719 1.00 95.94 697 ASP A N 1
ATOM 5612 C CA . ASP A 1 697 ? -37.001 -42.531 15.699 1.00 95.94 697 ASP A CA 1
ATOM 5613 C C . ASP A 1 697 ? -35.806 -41.765 15.114 1.00 95.94 697 ASP A C 1
ATOM 5615 O O . ASP A 1 697 ? -34.727 -42.347 14.976 1.00 95.94 697 ASP A O 1
ATOM 5619 N N . MET A 1 698 ? -35.943 -40.459 14.845 1.00 96.50 698 MET A N 1
ATOM 5620 C CA . MET A 1 698 ? -34.849 -39.610 14.344 1.00 96.50 698 MET A CA 1
ATOM 5621 C C . MET A 1 698 ? -33.619 -39.663 15.265 1.00 96.50 698 MET A C 1
ATOM 5623 O O . MET A 1 698 ? -32.501 -39.894 14.796 1.00 96.50 698 MET A O 1
ATOM 5627 N N . PHE A 1 699 ? -33.819 -39.511 16.580 1.00 97.56 699 PHE A N 1
ATOM 5628 C CA . PHE A 1 699 ? -32.742 -39.608 17.574 1.00 97.56 699 PHE A CA 1
ATOM 5629 C C . PHE A 1 699 ? -32.088 -40.993 17.562 1.00 97.56 699 PHE A C 1
ATOM 5631 O O . PHE A 1 699 ? -30.861 -41.114 17.577 1.00 97.56 699 PHE A O 1
ATOM 5638 N N . THR A 1 700 ? -32.902 -42.044 17.490 1.00 96.75 700 THR A N 1
ATOM 5639 C CA . THR A 1 700 ? -32.424 -43.430 17.473 1.00 96.75 700 THR A CA 1
ATOM 5640 C C . THR A 1 700 ? -31.604 -43.729 16.215 1.00 96.75 700 THR A C 1
ATOM 5642 O O . THR A 1 700 ? -30.550 -44.364 16.297 1.00 96.75 700 THR A O 1
ATOM 5645 N N . TRP A 1 701 ? -32.035 -43.245 15.046 1.00 96.75 701 TRP A N 1
ATOM 5646 C CA . TRP A 1 701 ? -31.309 -43.428 13.787 1.00 96.75 701 TRP A CA 1
ATOM 5647 C C . TRP A 1 701 ? -29.945 -42.737 13.810 1.00 96.75 701 TRP A C 1
ATOM 5649 O O . TRP A 1 701 ? -28.952 -43.353 13.421 1.00 96.75 701 TRP A O 1
ATOM 5659 N N . ILE A 1 702 ? -29.879 -41.497 14.303 1.00 95.81 702 ILE A N 1
ATOM 5660 C CA . ILE A 1 702 ? -28.622 -40.741 14.384 1.00 95.81 702 ILE A CA 1
ATOM 5661 C C . ILE A 1 702 ? -27.664 -41.401 15.381 1.00 95.81 702 ILE A C 1
ATOM 5663 O O . ILE A 1 702 ? -26.518 -41.682 15.028 1.00 95.81 702 ILE A O 1
ATOM 5667 N N . HIS A 1 703 ? -28.132 -41.720 16.593 1.00 96.69 703 HIS A N 1
ATOM 5668 C CA . HIS A 1 703 ? -27.291 -42.325 17.630 1.00 96.69 703 HIS A CA 1
ATOM 5669 C C . HIS A 1 703 ? -26.712 -43.677 17.194 1.00 96.69 703 HIS A C 1
ATOM 5671 O O . HIS A 1 703 ? -25.557 -43.987 17.479 1.00 96.69 703 HIS A O 1
ATOM 5677 N N . LYS A 1 704 ? -27.478 -44.467 16.429 1.00 96.06 704 LYS A N 1
ATOM 5678 C CA . LYS A 1 704 ? -26.995 -45.736 15.871 1.00 96.06 704 LYS A CA 1
ATOM 5679 C C . LYS A 1 704 ? -25.806 -45.552 14.918 1.00 96.06 704 LYS A C 1
ATOM 5681 O O . LYS A 1 704 ? -24.924 -46.408 14.872 1.00 96.06 704 LYS A O 1
ATOM 5686 N N . LEU A 1 705 ? -25.777 -44.470 14.139 1.00 93.50 705 LEU A N 1
ATOM 5687 C CA . LEU A 1 705 ? -24.716 -44.205 13.159 1.00 93.50 705 LEU A CA 1
ATOM 5688 C C . LEU A 1 705 ? -23.513 -43.471 13.771 1.00 93.50 705 LEU A C 1
ATOM 5690 O O . LEU A 1 705 ? -22.364 -43.693 13.356 1.00 93.50 705 LEU A O 1
ATOM 5694 N N . GLU A 1 706 ? -23.770 -42.619 14.762 1.00 91.44 706 GLU A N 1
ATOM 5695 C CA . GLU A 1 706 ? -22.780 -41.800 15.456 1.00 91.44 706 GLU A CA 1
ATOM 5696 C C . GLU A 1 706 ? -23.057 -41.771 16.974 1.00 91.44 706 GLU A C 1
ATOM 5698 O O . GLU A 1 706 ? -23.597 -40.801 17.493 1.00 91.44 706 GLU A O 1
ATOM 5703 N N . PRO A 1 707 ? -22.665 -42.809 17.733 1.00 93.31 707 PRO A N 1
ATOM 5704 C CA . PRO A 1 707 ? -23.007 -42.903 19.158 1.00 93.31 707 PRO A CA 1
ATOM 5705 C C . PRO A 1 707 ? -22.281 -41.881 20.046 1.00 93.31 707 PRO A C 1
ATOM 5707 O O . PRO A 1 707 ? -22.691 -41.648 21.179 1.00 93.31 707 PRO A O 1
ATOM 5710 N N . ASN A 1 708 ? -21.205 -41.270 19.540 1.00 89.50 708 ASN A N 1
ATOM 5711 C CA . ASN A 1 708 ? -20.358 -40.345 20.295 1.00 89.50 708 ASN A CA 1
ATOM 5712 C C . ASN A 1 708 ? -20.803 -38.877 20.193 1.00 89.50 708 ASN A C 1
ATOM 5714 O O . ASN A 1 708 ? -20.234 -38.035 20.888 1.00 89.50 708 ASN A O 1
ATOM 5718 N N . VAL A 1 709 ? -21.771 -38.554 19.327 1.00 88.06 709 VAL A N 1
ATOM 5719 C CA . VAL A 1 709 ? -22.311 -37.193 19.217 1.00 88.06 709 VAL A CA 1
ATOM 5720 C C . VAL A 1 709 ? -23.491 -37.032 20.170 1.00 88.06 709 VAL A C 1
ATOM 5722 O O . VAL A 1 709 ? -24.346 -37.913 20.269 1.00 88.06 709 VAL A O 1
ATOM 5725 N N . GLN A 1 710 ? -23.547 -35.915 20.895 1.00 94.75 710 GLN A N 1
ATOM 5726 C CA . GLN A 1 710 ? -24.656 -35.673 21.820 1.00 94.75 710 GLN A CA 1
ATOM 5727 C C . GLN A 1 710 ? -25.857 -35.097 21.069 1.00 94.75 710 GLN A C 1
ATOM 5729 O O . GLN A 1 710 ? -25.718 -34.169 20.275 1.00 94.75 710 GLN A O 1
ATOM 5734 N N . LEU A 1 711 ? -27.042 -35.629 21.339 1.00 96.50 711 LEU A N 1
ATOM 5735 C CA . LEU A 1 711 ? -28.275 -35.269 20.639 1.00 96.50 711 LEU A CA 1
ATOM 5736 C C . LEU A 1 711 ? -29.171 -34.400 21.515 1.00 96.50 711 LEU A C 1
ATOM 5738 O O . LEU A 1 711 ? -29.413 -34.735 22.677 1.00 96.50 711 LEU A O 1
ATOM 5742 N N . PHE A 1 712 ? -29.681 -33.314 20.946 1.00 96.19 712 PHE A N 1
ATOM 5743 C CA . PHE A 1 712 ? -30.474 -32.314 21.645 1.00 96.19 712 PHE A CA 1
ATOM 5744 C C . PHE A 1 712 ? -31.848 -32.142 21.000 1.00 96.19 712 PHE A C 1
ATOM 5746 O O . PHE A 1 712 ? -31.975 -32.128 19.773 1.00 96.19 712 PHE A O 1
ATOM 5753 N N . LEU A 1 713 ? -32.864 -31.969 21.850 1.00 94.69 713 LEU A N 1
ATOM 5754 C CA . LEU A 1 713 ? -34.093 -31.270 21.462 1.00 94.69 713 LEU A CA 1
ATOM 5755 C C . LEU A 1 713 ? -33.763 -29.789 21.316 1.00 94.69 713 LEU A C 1
ATOM 5757 O O . LEU A 1 713 ? -33.035 -29.287 22.164 1.00 94.69 713 LEU A O 1
ATOM 5761 N N . ASN A 1 714 ? -34.283 -29.094 20.307 1.00 93.44 714 ASN A N 1
ATOM 5762 C CA . ASN A 1 714 ? -34.049 -27.660 20.149 1.00 93.44 714 ASN A CA 1
ATOM 5763 C C . ASN A 1 714 ? -35.366 -26.917 19.958 1.00 93.44 714 ASN A C 1
ATOM 5765 O O . ASN A 1 714 ? -36.050 -27.159 18.965 1.00 93.44 714 ASN A O 1
ATOM 5769 N N . GLU A 1 715 ? -35.720 -26.045 20.909 1.00 93.19 715 GLU A N 1
ATOM 5770 C CA . GLU A 1 715 ? -37.055 -25.447 20.928 1.00 93.19 715 GLU A CA 1
ATOM 5771 C C . GLU A 1 715 ? -37.129 -23.927 21.033 1.00 93.19 715 GLU A C 1
ATOM 5773 O O . GLU A 1 715 ? -36.477 -23.295 21.876 1.00 93.19 715 GLU A O 1
ATOM 5778 N N . TYR A 1 716 ? -38.031 -23.378 20.211 1.00 90.56 716 TYR A N 1
ATOM 5779 C CA . TYR A 1 716 ? -38.401 -21.968 20.174 1.00 90.56 716 TYR A CA 1
ATOM 5780 C C . TYR A 1 716 ? -39.335 -21.599 21.324 1.00 90.56 716 TYR A C 1
ATOM 5782 O O . TYR A 1 716 ? -40.182 -22.381 21.763 1.00 90.56 716 TYR A O 1
ATOM 5790 N N . ASN A 1 717 ? -39.187 -20.364 21.801 1.00 89.94 717 ASN A N 1
ATOM 5791 C CA . ASN A 1 717 ? -39.990 -19.740 22.851 1.00 89.94 717 ASN A CA 1
ATOM 5792 C C . ASN A 1 717 ? -39.927 -20.365 24.253 1.00 89.94 717 ASN A C 1
ATOM 5794 O O . ASN A 1 717 ? -40.650 -19.934 25.151 1.00 89.94 717 ASN A O 1
ATOM 5798 N N . VAL A 1 718 ? -39.018 -21.304 24.518 1.00 92.81 718 VAL A N 1
ATOM 5799 C CA . VAL A 1 718 ? -38.836 -21.852 25.875 1.00 92.81 718 VAL A CA 1
ATOM 5800 C C . VAL A 1 718 ? -38.416 -20.761 26.871 1.00 92.81 718 VAL A C 1
ATOM 5802 O O . VAL A 1 718 ? -38.866 -20.750 28.013 1.00 92.81 718 VAL A O 1
ATOM 5805 N N . ALA A 1 719 ? -37.606 -19.790 26.443 1.00 88.62 719 ALA A N 1
ATOM 5806 C CA . ALA A 1 719 ? -37.194 -18.671 27.292 1.00 88.62 719 ALA A CA 1
ATOM 5807 C C . ALA A 1 719 ? -38.276 -17.579 27.455 1.00 88.62 719 ALA A C 1
ATOM 5809 O O . ALA A 1 719 ? -38.188 -16.764 28.379 1.00 88.62 719 ALA A O 1
ATOM 5810 N N . THR A 1 720 ? -39.302 -17.552 26.596 1.00 86.19 720 THR A N 1
ATOM 5811 C CA . THR A 1 720 ? -40.253 -16.431 26.463 1.00 86.19 720 THR A CA 1
ATOM 5812 C C . THR A 1 720 ? -41.698 -16.792 26.828 1.00 86.19 720 THR A C 1
ATOM 5814 O O . THR A 1 720 ? -42.406 -15.916 27.332 1.00 86.19 720 THR A O 1
ATOM 5817 N N . LEU A 1 721 ? -42.108 -18.061 26.697 1.00 88.62 721 LEU A N 1
ATOM 5818 C CA . LEU A 1 721 ? -43.474 -18.550 26.927 1.00 88.62 721 LEU A CA 1
ATOM 5819 C C . LEU A 1 721 ? -43.521 -19.726 27.925 1.00 88.62 721 LEU A C 1
ATOM 5821 O O . LEU A 1 721 ? -42.738 -20.680 27.861 1.00 88.62 721 LEU A O 1
ATOM 5825 N N . SER A 1 722 ? -44.456 -19.664 28.877 1.00 86.81 722 SER A N 1
ATOM 5826 C CA . SER A 1 722 ? -44.606 -20.654 29.963 1.00 86.81 722 SER A CA 1
ATOM 5827 C C . SER A 1 722 ? -45.085 -22.027 29.483 1.00 86.81 722 SER A C 1
ATOM 5829 O O . SER A 1 722 ? -44.670 -23.064 30.007 1.00 86.81 722 SER A O 1
ATOM 5831 N N . GLU A 1 723 ? -45.946 -22.036 28.476 1.00 90.38 723 GLU A N 1
ATOM 5832 C CA . GLU A 1 723 ? -46.502 -23.214 27.829 1.00 90.38 723 GLU A CA 1
ATOM 5833 C C . GLU A 1 723 ? -45.408 -23.990 27.093 1.00 90.38 723 GLU A C 1
ATOM 5835 O O . GLU A 1 723 ? -45.271 -25.189 27.324 1.00 90.38 723 GLU A O 1
ATOM 5840 N N . CYS A 1 724 ? -44.534 -23.307 26.342 1.00 92.88 724 CYS A N 1
ATOM 5841 C CA . CYS A 1 724 ? -43.364 -23.914 25.703 1.00 92.88 724 CYS A CA 1
ATOM 5842 C C . CYS A 1 724 ? -42.374 -24.449 26.747 1.00 92.88 724 CYS A C 1
ATOM 5844 O O . CYS A 1 724 ? -41.876 -25.563 26.601 1.00 92.88 724 CYS A O 1
ATOM 5846 N N . THR A 1 725 ? -42.148 -23.705 27.843 1.00 93.31 725 THR A N 1
ATOM 5847 C CA . THR A 1 725 ? -41.307 -24.157 28.974 1.00 93.31 725 THR A CA 1
ATOM 5848 C C . THR A 1 725 ? -41.799 -25.491 29.540 1.00 93.31 725 THR A C 1
ATOM 5850 O O . THR A 1 725 ? -41.018 -26.413 29.779 1.00 93.31 725 THR A O 1
ATOM 5853 N N . THR A 1 726 ? -43.110 -25.607 29.751 1.00 92.88 726 THR A N 1
ATOM 5854 C CA . THR A 1 726 ? -43.716 -26.812 30.326 1.00 92.88 726 THR A CA 1
ATOM 5855 C C . THR A 1 726 ? -43.758 -27.956 29.311 1.00 92.88 726 THR A C 1
ATOM 5857 O O . THR A 1 726 ? -43.463 -29.100 29.661 1.00 92.88 726 THR A O 1
ATOM 5860 N N . ALA A 1 727 ? -44.075 -27.657 28.050 1.00 92.56 727 ALA A N 1
ATOM 5861 C CA . ALA A 1 727 ? -44.181 -28.638 26.977 1.00 92.56 727 ALA A CA 1
ATOM 5862 C C . ALA A 1 727 ? -42.831 -29.296 26.653 1.00 92.56 727 ALA A C 1
ATOM 5864 O O . ALA A 1 727 ? -42.756 -30.525 26.659 1.00 92.56 727 ALA A O 1
ATOM 5865 N N . VAL A 1 728 ? -41.750 -28.519 26.485 1.00 94.88 728 VAL A N 1
ATOM 5866 C CA . VAL A 1 728 ? -40.416 -29.086 26.200 1.00 94.88 728 VAL A CA 1
ATOM 5867 C C . VAL A 1 728 ? -39.908 -29.941 27.362 1.00 94.88 728 VAL A C 1
ATOM 5869 O O . VAL A 1 728 ? -39.335 -31.011 27.154 1.00 94.88 728 VAL A O 1
ATOM 5872 N N . LYS A 1 729 ? -40.180 -29.525 28.609 1.00 95.75 729 LYS A N 1
ATOM 5873 C CA . LYS A 1 729 ? -39.856 -30.306 29.810 1.00 95.75 729 LYS A CA 1
ATOM 5874 C C . LYS A 1 729 ? -40.574 -31.658 29.781 1.00 95.75 729 LYS A C 1
ATOM 5876 O O . LYS A 1 729 ? -39.944 -32.693 29.997 1.00 95.75 729 LYS A O 1
ATOM 5881 N N . ASN A 1 730 ? -41.882 -31.657 29.528 1.00 94.88 730 ASN A N 1
ATOM 5882 C CA . ASN A 1 730 ? -42.687 -32.878 29.517 1.00 94.88 730 ASN A CA 1
ATOM 5883 C C . ASN A 1 730 ? -42.287 -33.813 28.368 1.00 94.88 730 ASN A C 1
ATOM 5885 O O . ASN A 1 730 ? -42.177 -35.020 28.587 1.00 94.88 730 ASN A O 1
ATOM 5889 N N . GLN A 1 731 ? -41.991 -33.265 27.186 1.00 93.62 731 GLN A N 1
ATOM 5890 C CA . GLN A 1 731 ? -41.482 -34.030 26.049 1.00 93.62 731 GLN A CA 1
ATOM 5891 C C . GLN A 1 731 ? -40.135 -34.683 26.380 1.00 93.62 731 GLN A C 1
ATOM 5893 O O . GLN A 1 731 ? -39.982 -35.891 26.213 1.00 93.62 731 GLN A O 1
ATOM 5898 N N . ALA A 1 732 ? -39.185 -33.931 26.943 1.00 96.31 732 ALA A N 1
ATOM 5899 C CA . ALA A 1 732 ? -37.886 -34.469 27.340 1.00 96.31 732 ALA A CA 1
ATOM 5900 C C . ALA A 1 732 ? -38.006 -35.575 28.406 1.00 96.31 732 ALA A C 1
ATOM 5902 O O . ALA A 1 732 ? -37.327 -36.599 28.319 1.00 96.31 732 ALA A O 1
ATOM 5903 N N . LEU A 1 733 ? -38.891 -35.411 29.398 1.00 96.31 733 LEU A N 1
ATOM 5904 C CA . LEU A 1 733 ? -39.166 -36.448 30.400 1.00 96.31 733 LEU A CA 1
ATOM 5905 C C . LEU A 1 733 ? -39.784 -37.703 29.774 1.00 96.31 733 LEU A C 1
ATOM 5907 O O . LEU A 1 733 ? -39.400 -38.814 30.143 1.00 96.31 733 LEU A O 1
ATOM 5911 N N . HIS A 1 734 ? -40.704 -37.541 28.821 1.00 94.38 734 HIS A N 1
ATOM 5912 C CA . HIS A 1 734 ? -41.295 -38.659 28.093 1.00 94.38 734 HIS A CA 1
ATOM 5913 C C . HIS A 1 734 ? -40.245 -39.404 27.257 1.00 94.38 734 HIS A C 1
ATOM 5915 O O . HIS A 1 734 ? -40.101 -40.615 27.408 1.00 94.38 734 HIS A O 1
ATOM 5921 N N . MET A 1 735 ? -39.440 -38.685 26.469 1.00 95.62 735 MET A N 1
ATOM 5922 C CA . MET A 1 735 ? -38.354 -39.251 25.659 1.00 95.62 735 MET A CA 1
ATOM 5923 C C . MET A 1 735 ? -37.332 -40.007 26.514 1.00 95.62 735 MET A C 1
ATOM 5925 O O . MET A 1 735 ? -36.933 -41.118 26.169 1.00 95.62 735 MET A O 1
ATOM 5929 N N . LYS A 1 736 ? -36.967 -39.464 27.683 1.00 95.31 736 LYS A N 1
ATOM 5930 C CA . LYS A 1 736 ? -36.127 -40.175 28.659 1.00 95.31 736 LYS A CA 1
ATOM 5931 C C . LYS A 1 736 ? -36.798 -41.442 29.183 1.00 95.31 736 LYS A C 1
ATOM 5933 O O . LYS A 1 736 ? -36.140 -42.471 29.297 1.00 95.31 736 LYS A O 1
ATOM 5938 N N . LYS A 1 737 ? -38.093 -41.375 29.505 1.00 94.94 737 LYS A N 1
ATOM 5939 C CA . LYS A 1 737 ? -38.855 -42.515 30.031 1.00 94.94 737 LYS A CA 1
ATOM 5940 C C . LYS A 1 737 ? -38.940 -43.664 29.024 1.00 94.94 737 LYS A C 1
ATOM 5942 O O . LYS A 1 737 ? -38.863 -44.815 29.440 1.00 94.94 737 LYS A O 1
ATOM 5947 N N . VAL A 1 738 ? -39.082 -43.364 27.732 1.00 94.06 738 VAL A N 1
ATOM 5948 C CA . VAL A 1 738 ? -39.165 -44.375 26.660 1.00 94.06 738 VAL A CA 1
ATOM 5949 C C . VAL A 1 738 ? -37.800 -44.751 26.062 1.00 94.06 738 VAL A C 1
ATOM 5951 O O . VAL A 1 738 ? -37.739 -45.541 25.128 1.00 94.06 738 VAL A O 1
ATOM 5954 N N . GLY A 1 739 ? -36.696 -44.246 26.628 1.00 93.31 739 GLY A N 1
ATOM 5955 C CA . GLY A 1 739 ? -35.336 -44.693 26.305 1.00 93.31 739 GLY A CA 1
ATOM 5956 C C . GLY A 1 739 ? -34.702 -44.058 25.063 1.00 93.31 739 GLY A C 1
ATOM 5957 O O . GLY A 1 739 ? -33.771 -44.630 24.501 1.00 93.31 739 GLY A O 1
ATOM 5958 N N . VAL A 1 740 ? -35.170 -42.886 24.627 1.00 96.81 740 VAL A N 1
ATOM 5959 C CA . VAL A 1 740 ? -34.573 -42.155 23.496 1.00 96.81 740 VAL A CA 1
ATOM 5960 C C . VAL A 1 740 ? -33.184 -41.620 23.884 1.00 96.81 740 VAL A C 1
ATOM 5962 O O . VAL A 1 740 ? -33.037 -41.111 25.000 1.00 96.81 740 VAL A O 1
ATOM 5965 N N . PRO A 1 741 ? -32.165 -41.665 22.995 1.00 95.81 741 PRO A N 1
ATOM 5966 C CA . PRO A 1 741 ? -30.812 -41.157 23.266 1.00 95.81 741 PRO A CA 1
ATOM 5967 C C . PRO A 1 741 ? -30.741 -39.614 23.273 1.00 95.81 741 PRO A C 1
ATOM 5969 O O . PRO A 1 741 ? -30.046 -38.991 22.470 1.00 95.81 741 PRO A O 1
ATOM 5972 N N . LEU A 1 742 ? -31.477 -38.990 24.195 1.00 96.56 742 LEU A N 1
ATOM 5973 C CA . LEU A 1 742 ? -31.542 -37.551 24.432 1.00 96.56 742 LEU A CA 1
ATOM 5974 C C . LEU A 1 742 ? -30.488 -37.133 25.466 1.00 96.56 742 LEU A C 1
ATOM 5976 O O . LEU A 1 742 ? -30.516 -37.577 26.613 1.00 96.56 742 LEU A O 1
ATOM 5980 N N . HIS A 1 743 ? -29.578 -36.247 25.064 1.00 97.19 743 HIS A N 1
ATOM 5981 C CA . HIS A 1 743 ? -28.413 -35.857 25.860 1.00 97.19 743 HIS A CA 1
ATOM 5982 C C . HIS A 1 743 ? -28.502 -34.439 26.433 1.00 97.19 743 HIS A C 1
ATOM 5984 O O . HIS A 1 743 ? -27.762 -34.121 27.360 1.00 97.19 743 HIS A O 1
ATOM 5990 N N . GLY A 1 744 ? -29.404 -33.595 25.929 1.00 96.62 744 GLY A N 1
ATOM 5991 C CA . GLY A 1 744 ? -29.598 -32.242 26.441 1.00 96.62 744 GLY A CA 1
ATOM 5992 C C . GLY A 1 744 ? -30.794 -31.526 25.824 1.00 96.62 744 GLY A C 1
ATOM 5993 O O . GLY A 1 744 ? -31.426 -32.033 24.896 1.00 96.62 744 GLY A O 1
ATOM 5994 N N . ILE A 1 745 ? -31.095 -30.338 26.347 1.00 97.31 745 ILE A N 1
ATOM 5995 C CA . ILE A 1 745 ? -32.189 -29.484 25.868 1.00 97.31 745 ILE A CA 1
ATOM 5996 C C . ILE A 1 745 ? -31.606 -28.162 25.369 1.00 97.31 745 ILE A C 1
ATOM 5998 O O . ILE A 1 745 ? -30.926 -27.445 26.103 1.00 97.31 745 ILE A O 1
ATOM 6002 N N . GLY A 1 746 ? -31.858 -27.874 24.101 1.00 95.38 746 GLY A N 1
ATOM 6003 C CA . GLY A 1 746 ? -31.619 -26.613 23.424 1.00 95.38 746 GLY A CA 1
ATOM 6004 C C . GLY A 1 746 ? -32.772 -25.650 23.681 1.00 95.38 746 GLY A C 1
ATOM 6005 O O . GLY A 1 746 ? -33.930 -25.962 23.406 1.00 95.38 746 GLY A O 1
ATOM 6006 N N . VAL A 1 747 ? -32.444 -24.494 24.244 1.00 95.75 747 VAL A N 1
ATOM 6007 C CA . VAL A 1 747 ? -33.372 -23.400 24.521 1.00 95.75 747 VAL A CA 1
ATOM 6008 C C . VAL A 1 747 ? -33.006 -22.249 23.601 1.00 95.75 747 VAL A C 1
ATOM 6010 O O . VAL A 1 747 ? -31.961 -21.617 23.783 1.00 95.75 747 VAL A O 1
ATOM 6013 N N . GLN A 1 748 ? -33.873 -21.952 22.636 1.00 92.31 748 GLN A N 1
ATOM 6014 C CA . GLN A 1 748 ? -33.722 -20.745 21.841 1.00 92.31 748 GLN A CA 1
ATOM 6015 C C . GLN A 1 748 ? -34.137 -19.534 22.690 1.00 92.31 748 GLN A C 1
ATOM 6017 O O . GLN A 1 748 ? -35.261 -19.428 23.192 1.00 92.31 748 GLN A O 1
ATOM 6022 N N . GLY A 1 749 ? -33.192 -18.625 22.890 1.00 85.12 749 GLY A N 1
ATOM 6023 C CA . GLY A 1 749 ? -33.333 -17.379 23.629 1.00 85.12 749 GLY A CA 1
ATOM 6024 C C . GLY A 1 749 ? -33.562 -16.200 22.693 1.00 85.12 749 GLY A C 1
ATOM 6025 O O . GLY A 1 749 ? -32.778 -15.254 22.721 1.00 85.12 749 GLY A O 1
ATOM 6026 N N . HIS A 1 750 ? -34.612 -16.259 21.871 1.00 90.38 750 HIS A N 1
ATOM 6027 C CA . HIS A 1 750 ? -35.028 -15.146 21.021 1.00 90.38 750 HIS A CA 1
ATOM 6028 C C . HIS A 1 750 ? -35.907 -14.164 21.795 1.00 90.38 750 HIS A C 1
ATOM 6030 O O . HIS A 1 750 ? -37.124 -14.325 21.889 1.00 90.38 750 HIS A O 1
ATOM 6036 N N . PHE A 1 751 ? -35.289 -13.137 22.373 1.00 93.50 751 PHE A N 1
ATOM 6037 C CA . PHE A 1 751 ? -36.003 -12.074 23.071 1.00 93.50 751 PHE A CA 1
ATOM 6038 C C . PHE A 1 751 ? -36.353 -10.955 22.095 1.00 93.50 751 PHE A C 1
ATOM 6040 O O . PHE A 1 751 ? -35.471 -10.411 21.442 1.00 93.50 751 PHE A O 1
ATOM 6047 N N . HIS A 1 752 ? 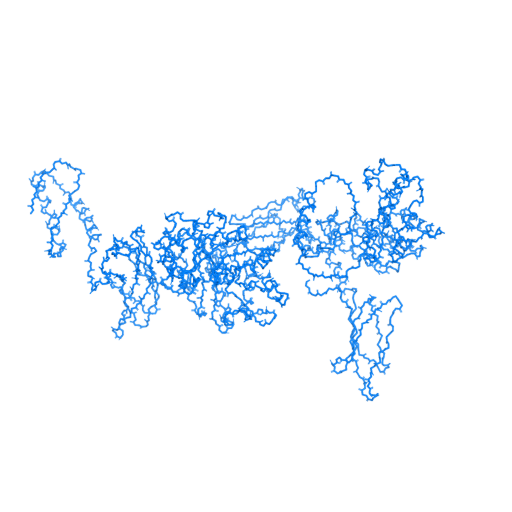-37.632 -10.589 22.021 1.00 90.25 752 HIS A N 1
ATOM 6048 C CA . HIS A 1 752 ? -38.132 -9.576 21.079 1.00 90.25 752 HIS A CA 1
ATOM 6049 C C . HIS A 1 752 ? -38.028 -8.126 21.597 1.00 90.25 752 HIS A C 1
ATOM 6051 O O . HIS A 1 752 ? -38.440 -7.202 20.903 1.00 90.25 752 HIS A O 1
ATOM 6057 N N . ASN A 1 753 ? -37.507 -7.925 22.813 1.00 89.19 753 ASN A N 1
ATOM 6058 C CA . ASN A 1 753 ? -37.150 -6.630 23.407 1.00 89.19 753 ASN A CA 1
ATOM 6059 C C . ASN A 1 753 ? -36.112 -6.833 24.536 1.00 89.19 753 ASN A C 1
ATOM 6061 O O . ASN A 1 753 ? -35.935 -7.955 25.020 1.00 89.19 753 ASN A O 1
ATOM 6065 N N . SER A 1 754 ? -35.454 -5.758 24.989 1.00 89.31 754 SER A N 1
ATOM 6066 C CA . SER A 1 754 ? -34.473 -5.808 26.089 1.00 89.31 754 SER A CA 1
ATOM 6067 C C . SER A 1 754 ? -35.057 -5.812 27.508 1.00 89.31 754 SER A C 1
ATOM 6069 O O . SER A 1 754 ? -34.313 -6.048 28.464 1.00 89.31 754 SER A O 1
ATOM 6071 N N . ASN A 1 755 ? -36.367 -5.591 27.672 1.00 90.19 755 ASN A N 1
ATOM 6072 C CA . ASN A 1 755 ? -37.041 -5.542 28.974 1.00 90.19 755 ASN A CA 1
ATOM 6073 C C . ASN A 1 755 ? -37.358 -6.958 29.467 1.00 90.19 755 ASN A C 1
ATOM 6075 O O . ASN A 1 755 ? -38.510 -7.373 29.597 1.00 90.19 755 ASN A O 1
ATOM 6079 N N . ILE A 1 756 ? -36.299 -7.719 29.717 1.00 92.81 756 ILE A N 1
ATOM 6080 C CA . ILE A 1 756 ? -36.381 -9.122 30.098 1.00 92.81 756 ILE A CA 1
ATOM 6081 C C . ILE A 1 756 ? -36.515 -9.208 31.616 1.00 92.81 756 ILE A C 1
ATOM 6083 O O . ILE A 1 756 ? -35.622 -8.797 32.360 1.00 92.81 756 ILE A O 1
ATOM 6087 N N . ASP A 1 757 ? -37.618 -9.783 32.087 1.00 90.50 757 ASP A N 1
ATOM 6088 C CA . ASP A 1 757 ? -37.760 -10.125 33.498 1.00 90.50 757 ASP A CA 1
ATOM 6089 C C . ASP A 1 757 ? -36.827 -11.294 33.843 1.00 90.50 757 ASP A C 1
ATOM 6091 O O . ASP A 1 757 ? -37.099 -12.465 33.557 1.00 90.50 757 ASP A O 1
ATOM 6095 N N . MET A 1 758 ? -35.711 -10.954 34.485 1.00 93.81 758 MET A N 1
ATOM 6096 C CA . MET A 1 758 ? -34.672 -11.900 34.881 1.00 93.81 758 MET A CA 1
ATOM 6097 C C . MET A 1 758 ? -35.160 -12.929 35.908 1.00 93.81 758 MET A C 1
ATOM 6099 O O . MET A 1 758 ? -34.650 -14.051 35.925 1.00 93.81 758 MET A O 1
ATOM 6103 N N . THR A 1 759 ? -36.157 -12.590 36.732 1.00 90.38 759 THR A N 1
ATOM 6104 C CA . THR A 1 759 ? -36.742 -13.516 37.715 1.00 90.38 759 THR A CA 1
ATOM 6105 C C . THR A 1 759 ? -37.552 -14.585 36.997 1.00 90.38 759 THR A C 1
ATOM 6107 O O . THR A 1 759 ? -37.362 -15.780 37.235 1.00 90.38 759 THR A O 1
ATOM 6110 N N . THR A 1 760 ? -38.397 -14.164 36.055 1.00 92.50 760 THR A N 1
ATOM 6111 C CA . THR A 1 760 ? -39.194 -15.077 35.230 1.00 92.50 760 THR A CA 1
ATOM 6112 C C . THR A 1 760 ? -38.310 -15.931 34.317 1.00 92.50 760 THR A C 1
ATOM 6114 O O . THR A 1 760 ? -38.513 -17.143 34.221 1.00 92.50 760 THR A O 1
ATOM 6117 N N . LEU A 1 761 ? -37.283 -15.346 33.690 1.00 95.12 761 LEU A N 1
ATOM 6118 C CA . LEU A 1 761 ? -36.330 -16.096 32.866 1.00 95.12 761 LEU A CA 1
ATOM 6119 C C . LEU A 1 761 ? -35.583 -17.154 33.690 1.00 95.12 761 LEU A C 1
ATOM 6121 O O . LEU A 1 761 ? -35.481 -18.304 33.262 1.00 95.12 761 LEU A O 1
ATOM 6125 N N . LYS A 1 762 ? -35.115 -16.800 34.895 1.00 94.69 762 LYS A N 1
ATOM 6126 C CA . LYS A 1 762 ? -34.487 -17.764 35.805 1.00 94.69 762 LYS A CA 1
ATOM 6127 C C . LYS A 1 762 ? -35.454 -18.890 36.175 1.00 94.69 762 LYS A C 1
ATOM 6129 O O . LYS A 1 762 ? -35.075 -20.052 36.079 1.00 94.69 762 LYS A O 1
ATOM 6134 N N . TYR A 1 763 ? -36.694 -18.564 36.544 1.00 93.94 763 TYR A N 1
ATOM 6135 C CA . TYR A 1 763 ? -37.706 -19.566 36.889 1.00 93.94 763 TYR A CA 1
ATOM 6136 C C . TYR A 1 763 ? -37.936 -20.573 35.752 1.00 93.94 763 TYR A C 1
ATOM 6138 O O . TYR A 1 763 ? -38.040 -21.775 35.997 1.00 93.94 763 TYR A O 1
ATOM 6146 N N . ARG A 1 764 ? -37.966 -20.113 34.495 1.00 95.12 764 ARG A N 1
ATOM 6147 C CA . ARG A 1 764 ? -38.117 -20.996 33.327 1.00 95.12 764 ARG A CA 1
ATOM 6148 C C . ARG A 1 764 ? -36.927 -21.943 33.159 1.00 95.12 764 ARG A C 1
ATOM 6150 O O . ARG A 1 764 ? -37.133 -23.133 32.928 1.00 95.12 764 ARG A O 1
ATOM 6157 N N . LEU A 1 765 ? -35.698 -21.453 33.339 1.00 96.81 765 LEU A N 1
ATOM 6158 C CA . LEU A 1 765 ? -34.503 -22.305 33.322 1.00 96.81 765 LEU A CA 1
ATOM 6159 C C . LEU A 1 765 ? -34.504 -23.324 34.467 1.00 96.81 765 LEU A C 1
ATOM 6161 O O . LEU A 1 765 ? -34.209 -24.494 34.223 1.00 96.81 765 LEU A O 1
ATOM 6165 N N . ASP A 1 766 ? -34.897 -22.912 35.678 1.00 96.00 766 ASP A N 1
ATOM 6166 C CA . ASP A 1 766 ? -35.039 -23.814 36.827 1.00 96.00 766 ASP A CA 1
ATOM 6167 C C . ASP A 1 766 ? -36.047 -24.938 36.498 1.00 96.00 766 ASP A C 1
ATOM 6169 O O . ASP A 1 766 ? -35.786 -26.109 36.770 1.00 96.00 766 ASP A O 1
ATOM 6173 N N . LYS A 1 767 ? -37.169 -24.614 35.832 1.00 96.25 767 LYS A N 1
ATOM 6174 C CA . LYS A 1 767 ? -38.194 -25.593 35.425 1.00 96.25 767 LYS A CA 1
ATOM 6175 C C . LYS A 1 767 ? -37.697 -26.602 34.394 1.00 96.25 767 LYS A C 1
ATOM 6177 O O . LYS A 1 767 ? -37.991 -27.789 34.525 1.00 96.25 767 LYS A O 1
ATOM 6182 N N . VAL A 1 768 ? -36.941 -26.167 33.388 1.00 96.81 768 VAL A N 1
ATOM 6183 C CA . VAL A 1 768 ? -36.333 -27.083 32.404 1.00 96.81 768 VAL A CA 1
ATOM 6184 C C . VAL A 1 768 ? -35.240 -27.937 33.062 1.00 96.81 768 VAL A C 1
ATOM 6186 O O . VAL A 1 768 ? -35.108 -29.124 32.752 1.00 96.81 768 VAL A O 1
ATOM 6189 N N . ALA A 1 769 ? -34.506 -27.383 34.030 1.00 96.81 769 ALA A N 1
ATOM 6190 C CA . ALA A 1 769 ? -33.469 -28.100 34.768 1.00 96.81 769 ALA A CA 1
ATOM 6191 C C . ALA A 1 769 ? -34.015 -29.268 35.614 1.00 96.81 769 ALA A C 1
ATOM 6193 O O . ALA A 1 769 ? -33.282 -30.226 35.861 1.00 96.81 769 ALA A O 1
ATOM 6194 N N . GLU A 1 770 ? -35.303 -29.264 35.983 1.00 96.50 770 GLU A N 1
ATOM 6195 C CA . GLU A 1 770 ? -35.968 -30.393 36.665 1.00 96.50 770 GLU A CA 1
ATOM 6196 C C . GLU A 1 770 ? -35.933 -31.699 35.845 1.00 96.50 770 GLU A C 1
ATOM 6198 O O . GLU A 1 770 ? -36.100 -32.784 36.399 1.00 96.50 770 GLU A O 1
ATOM 6203 N N . THR A 1 771 ? -35.676 -31.634 34.532 1.00 97.06 771 THR A N 1
ATOM 6204 C CA . THR A 1 771 ? -35.455 -32.831 33.698 1.00 97.06 771 THR A CA 1
ATOM 6205 C C . THR A 1 771 ? -34.154 -33.570 34.034 1.00 97.06 771 THR A C 1
ATOM 6207 O O . THR A 1 771 ? -33.997 -34.740 33.668 1.00 97.06 771 THR A O 1
ATOM 6210 N N . GLY A 1 772 ? -33.208 -32.897 34.698 1.00 94.69 772 GLY A N 1
ATOM 6211 C CA . GLY A 1 772 ? -31.855 -33.383 34.967 1.00 94.69 772 GLY A CA 1
ATOM 6212 C C . GLY A 1 772 ? -30.950 -33.450 33.731 1.00 94.69 772 GLY A C 1
ATOM 6213 O O . GLY A 1 772 ? -29.887 -34.061 33.802 1.00 94.69 772 GLY A O 1
ATOM 6214 N N . LEU A 1 773 ? -31.370 -32.885 32.594 1.00 96.50 773 LEU A N 1
ATOM 6215 C CA . LEU A 1 773 ? -30.555 -32.769 31.383 1.00 96.50 773 LEU A CA 1
ATOM 6216 C C . LEU A 1 773 ? -29.804 -31.425 31.351 1.00 96.50 773 LEU A C 1
ATOM 6218 O O . LEU A 1 773 ? -30.325 -30.432 31.865 1.00 96.50 773 LEU A O 1
ATOM 6222 N N . PRO A 1 774 ? -28.608 -31.360 30.734 1.00 96.00 774 PRO A N 1
ATOM 6223 C CA . PRO A 1 774 ? -27.915 -30.096 30.525 1.00 96.00 774 PRO A CA 1
ATOM 6224 C C . PRO A 1 774 ? -28.696 -29.201 29.559 1.00 96.00 774 PRO A C 1
ATOM 6226 O O . PRO A 1 774 ? -29.224 -29.656 28.538 1.00 96.00 774 PRO A O 1
ATOM 6229 N N . ILE A 1 775 ? -28.723 -27.910 29.876 1.00 97.31 775 ILE A N 1
ATOM 6230 C CA . ILE A 1 775 ? -29.331 -26.864 29.061 1.00 97.31 775 ILE A CA 1
ATOM 6231 C C . ILE A 1 775 ? -28.240 -26.225 28.208 1.00 97.31 775 ILE A C 1
ATOM 6233 O O . ILE A 1 775 ? -27.196 -25.799 28.710 1.00 97.31 775 ILE A O 1
ATOM 6237 N N . TRP A 1 776 ? -28.496 -26.134 26.911 1.00 94.81 776 TRP A N 1
ATOM 6238 C CA . TRP A 1 776 ? -27.733 -25.296 26.001 1.00 94.81 776 TRP A CA 1
ATOM 6239 C C . TRP A 1 776 ? -28.629 -24.173 25.525 1.00 94.81 776 TRP A C 1
ATOM 6241 O O . TRP A 1 776 ? -29.701 -24.423 24.987 1.00 94.81 776 TRP A O 1
ATOM 6251 N N . ILE A 1 777 ? -28.179 -22.937 25.696 1.00 94.88 777 ILE A N 1
ATOM 6252 C CA . ILE A 1 777 ? -28.799 -21.831 24.982 1.00 94.88 777 ILE A CA 1
ATOM 6253 C C . ILE A 1 777 ? -28.262 -21.916 23.565 1.00 94.88 777 ILE A C 1
ATOM 6255 O O . ILE A 1 777 ? -27.080 -21.677 23.330 1.00 94.88 777 ILE A O 1
ATOM 6259 N N . THR A 1 778 ? -29.090 -22.385 22.652 1.00 87.19 778 THR A N 1
ATOM 6260 C CA . THR A 1 778 ? -28.691 -22.742 21.287 1.00 87.19 778 THR A CA 1
ATOM 6261 C C . THR A 1 778 ? -28.750 -21.553 20.352 1.00 87.19 778 THR A C 1
ATOM 6263 O O . THR A 1 778 ? -27.971 -21.483 19.405 1.00 87.19 778 THR A O 1
ATOM 6266 N N . GLU A 1 779 ? -29.633 -20.603 20.653 1.00 86.88 779 GLU A N 1
ATOM 6267 C CA . GLU A 1 779 ? -29.895 -19.450 19.802 1.00 86.88 779 GLU A CA 1
ATOM 6268 C C . GLU A 1 779 ? -30.188 -18.235 20.678 1.00 86.88 779 GLU A C 1
ATOM 6270 O O . GLU A 1 779 ? -31.332 -17.963 21.025 1.00 86.88 779 GLU A O 1
ATOM 6275 N N . LEU A 1 780 ? -29.152 -17.529 21.131 1.00 90.94 780 LEU A N 1
ATOM 6276 C CA . LEU A 1 780 ? -29.346 -16.295 21.890 1.00 90.94 780 LEU A CA 1
ATOM 6277 C C . LEU A 1 780 ? -29.390 -15.092 20.954 1.00 90.94 780 LEU A C 1
ATOM 6279 O O . LEU A 1 780 ? -28.394 -14.772 20.302 1.00 90.94 780 LEU A O 1
ATOM 6283 N N . THR A 1 781 ? -30.513 -14.380 20.991 1.00 90.56 781 THR A N 1
ATOM 6284 C CA . THR A 1 781 ? -30.669 -13.057 20.390 1.00 90.56 781 THR A CA 1
ATOM 6285 C C . THR A 1 781 ? -31.476 -12.154 21.303 1.00 90.56 781 THR A C 1
ATOM 6287 O O . THR A 1 781 ? -32.523 -12.554 21.808 1.00 90.56 781 THR A O 1
ATOM 6290 N N . ILE A 1 782 ? -31.050 -10.909 21.464 1.00 93.81 782 ILE A N 1
ATOM 6291 C CA . ILE A 1 782 ? -31.843 -9.901 22.167 1.00 93.81 782 ILE A CA 1
ATOM 6292 C C . ILE A 1 782 ? -32.129 -8.806 21.168 1.00 93.81 782 ILE A C 1
ATOM 6294 O O . ILE A 1 782 ? -31.222 -8.067 20.792 1.00 93.81 782 ILE A O 1
ATOM 6298 N N . LYS A 1 783 ? -33.379 -8.748 20.718 1.00 94.19 783 LYS A N 1
ATOM 6299 C CA . LYS A 1 783 ? -33.841 -7.720 19.806 1.00 94.19 783 LYS A CA 1
ATOM 6300 C C . LYS A 1 783 ? -33.946 -6.448 20.605 1.00 94.19 783 LYS A C 1
ATOM 6302 O O . LYS A 1 783 ? -34.793 -6.315 21.479 1.00 94.19 783 LYS A O 1
ATOM 6307 N N . GLU A 1 784 ? -33.036 -5.541 20.339 1.00 94.31 784 GLU A N 1
ATOM 6308 C CA . GLU A 1 784 ? -33.072 -4.220 20.920 1.00 94.31 784 GLU A CA 1
ATOM 6309 C C . GLU A 1 784 ? -32.296 -3.303 19.977 1.00 94.31 784 GLU A C 1
ATOM 6311 O O . GLU A 1 784 ? -31.062 -3.425 19.882 1.00 94.31 784 GLU A O 1
ATOM 6316 N N . PRO A 1 785 ? -33.006 -2.410 19.265 1.00 88.00 785 PRO A N 1
ATOM 6317 C CA . PRO A 1 785 ? -32.368 -1.400 18.430 1.00 88.00 785 PRO A CA 1
ATOM 6318 C C . PRO A 1 785 ? -31.343 -0.600 19.238 1.00 88.00 785 PRO A C 1
ATOM 6320 O O . PRO A 1 785 ? -30.261 -0.272 18.751 1.00 88.00 785 PRO A O 1
ATOM 6323 N N . ASP A 1 786 ? -31.649 -0.354 20.518 1.00 89.56 786 ASP A N 1
ATOM 6324 C CA . ASP A 1 786 ? -30.780 0.381 21.415 1.00 89.56 786 ASP A CA 1
ATOM 6325 C C . ASP A 1 786 ? -29.565 -0.462 21.853 1.00 89.56 786 ASP A C 1
ATOM 6327 O O . ASP A 1 786 ? -29.619 -1.198 22.835 1.00 89.56 786 ASP A O 1
ATOM 6331 N N . GLU A 1 787 ? -28.428 -0.377 21.149 1.00 86.69 787 GLU A N 1
ATOM 6332 C CA . GLU A 1 787 ? -27.260 -1.234 21.428 1.00 86.69 787 GLU A CA 1
ATOM 6333 C C . GLU A 1 787 ? -26.738 -1.183 22.878 1.00 86.69 787 GLU A C 1
ATOM 6335 O O . GLU A 1 787 ? -26.103 -2.137 23.322 1.00 86.69 787 GLU A O 1
ATOM 6340 N N . ASN A 1 788 ? -26.964 -0.098 23.625 1.00 84.81 788 ASN A N 1
ATOM 6341 C CA . ASN A 1 788 ? -26.501 0.056 25.010 1.00 84.81 788 ASN A CA 1
ATOM 6342 C C . ASN A 1 788 ? -27.467 -0.624 25.991 1.00 84.81 788 ASN A C 1
ATOM 6344 O O . ASN A 1 788 ? -27.020 -1.304 26.920 1.00 84.81 788 ASN A O 1
ATOM 6348 N N . LYS A 1 789 ? -28.782 -0.516 25.767 1.00 87.88 789 LYS A N 1
ATOM 6349 C CA . LYS A 1 789 ? -29.793 -1.328 26.456 1.00 87.88 789 LYS A CA 1
ATOM 6350 C C . LYS A 1 789 ? -29.632 -2.793 26.087 1.00 87.88 789 LYS A C 1
ATOM 6352 O O . LYS A 1 789 ? -29.627 -3.629 26.982 1.00 87.88 789 LYS A O 1
ATOM 6357 N N . LYS A 1 790 ? -29.361 -3.101 24.815 1.00 93.31 790 LYS A N 1
ATOM 6358 C CA . LYS A 1 790 ? -28.990 -4.441 24.354 1.00 93.31 790 LYS A CA 1
ATOM 6359 C C . LYS A 1 790 ? -27.746 -4.942 25.066 1.00 93.31 790 LYS A C 1
ATOM 6361 O O . LYS A 1 790 ? -27.753 -6.063 25.543 1.00 93.31 790 LYS A O 1
ATOM 6366 N N . ALA A 1 791 ? -26.701 -4.124 25.197 1.00 88.19 791 ALA A N 1
ATOM 6367 C CA . ALA A 1 791 ? -25.487 -4.491 25.924 1.00 88.19 791 ALA A CA 1
ATOM 6368 C C . ALA A 1 791 ? -25.770 -4.785 27.403 1.00 88.19 791 ALA A C 1
ATOM 6370 O O . ALA A 1 791 ? -25.233 -5.749 27.943 1.00 88.19 791 ALA A O 1
ATOM 6371 N N . SER A 1 792 ? -26.630 -3.985 28.036 1.00 87.94 792 SER A N 1
ATOM 6372 C CA . SER A 1 792 ? -27.031 -4.161 29.437 1.00 87.94 792 SER A CA 1
ATOM 6373 C C . SER A 1 792 ? -27.880 -5.422 29.627 1.00 87.94 792 SER A C 1
ATOM 6375 O O . SER A 1 792 ? -27.601 -6.240 30.499 1.00 87.94 792 SER A O 1
ATOM 6377 N N . ALA A 1 793 ? -28.874 -5.635 28.765 1.00 91.00 793 ALA A N 1
ATOM 6378 C CA . ALA A 1 793 ? -29.707 -6.831 28.775 1.00 91.00 793 ALA A CA 1
ATOM 6379 C C . ALA A 1 793 ? -28.895 -8.088 28.434 1.00 91.00 793 ALA A C 1
ATOM 6381 O O . ALA A 1 793 ? -29.041 -9.108 29.100 1.00 91.00 793 ALA A O 1
ATOM 6382 N N . LEU A 1 794 ? -27.979 -8.005 27.468 1.00 92.94 794 LEU A N 1
ATOM 6383 C CA . LEU A 1 794 ? -27.069 -9.087 27.106 1.00 92.94 794 LEU A CA 1
ATOM 6384 C C . LEU A 1 794 ? -26.124 -9.432 28.255 1.00 92.94 794 LEU A C 1
ATOM 6386 O O . LEU A 1 794 ? -25.926 -10.611 28.523 1.00 92.94 794 LEU A O 1
ATOM 6390 N N . GLU A 1 795 ? -25.575 -8.443 28.964 1.00 93.75 795 GLU A N 1
ATOM 6391 C CA . GLU A 1 795 ? -24.794 -8.691 30.179 1.00 93.75 795 GLU A CA 1
ATOM 6392 C C . GLU A 1 795 ? -25.625 -9.425 31.233 1.00 93.75 795 GLU A C 1
ATOM 6394 O O . GLU A 1 795 ? -25.167 -10.442 31.754 1.00 93.75 795 GLU A O 1
ATOM 6399 N N . ASN A 1 796 ? -26.845 -8.963 31.514 1.00 90.50 796 ASN A N 1
ATOM 6400 C CA . ASN A 1 796 ? -27.719 -9.579 32.514 1.00 90.50 796 ASN A CA 1
ATOM 6401 C C . ASN A 1 796 ? -28.088 -11.021 32.138 1.00 90.50 796 ASN A C 1
ATOM 6403 O O . ASN A 1 796 ? -27.958 -11.933 32.957 1.00 90.50 796 ASN A O 1
ATOM 6407 N N . VAL A 1 797 ? -28.493 -11.244 30.886 1.00 94.69 797 VAL A N 1
ATOM 6408 C CA . VAL A 1 797 ? -28.880 -12.557 30.356 1.00 94.69 797 VAL A CA 1
ATOM 6409 C C . VAL A 1 797 ? -27.694 -13.513 30.317 1.00 94.69 797 VAL A C 1
ATOM 6411 O O . VAL A 1 797 ? -27.795 -14.620 30.844 1.00 94.69 797 VAL A O 1
ATOM 6414 N N . LEU A 1 798 ? -26.544 -13.093 29.782 1.00 93.94 798 LEU A N 1
ATOM 6415 C CA . LEU A 1 798 ? -25.341 -13.927 29.767 1.00 93.94 798 LEU A CA 1
ATOM 6416 C C . LEU A 1 798 ? -24.834 -14.224 31.178 1.00 93.94 798 LEU A C 1
ATOM 6418 O O . LEU A 1 798 ? -24.377 -15.335 31.422 1.00 93.94 798 LEU A O 1
ATOM 6422 N N . THR A 1 799 ? -24.924 -13.276 32.111 1.00 91.25 799 THR A N 1
ATOM 6423 C CA . THR A 1 799 ? -24.528 -13.500 33.509 1.00 91.25 799 THR A CA 1
ATOM 6424 C C . THR A 1 799 ? -25.455 -14.503 34.191 1.00 91.25 799 THR A C 1
ATOM 6426 O O . THR A 1 799 ? -24.975 -15.408 34.880 1.00 91.25 799 THR A O 1
ATOM 6429 N N . LEU A 1 800 ? -26.771 -14.411 33.969 1.00 92.81 800 LEU A N 1
ATOM 6430 C CA . LEU A 1 800 ? -27.718 -15.413 34.460 1.00 92.81 800 LEU A CA 1
ATOM 6431 C C . LEU A 1 800 ? -27.415 -16.789 33.857 1.00 92.81 800 LEU A C 1
ATOM 6433 O O . LEU A 1 800 ? -27.288 -17.762 34.593 1.00 92.81 800 LEU A O 1
ATOM 6437 N N . PHE A 1 801 ? -27.245 -16.876 32.538 1.00 94.12 801 PHE A N 1
ATOM 6438 C CA . PHE A 1 801 ? -26.945 -18.138 31.865 1.00 94.12 801 PHE A CA 1
ATOM 6439 C C . PHE A 1 801 ? -25.622 -18.738 32.346 1.00 94.12 801 PHE A C 1
ATOM 6441 O O . PHE A 1 801 ? -25.576 -19.914 32.681 1.00 94.12 801 PHE A O 1
ATOM 6448 N N . PHE A 1 802 ? -24.563 -17.936 32.457 1.00 90.31 802 PHE A N 1
ATOM 6449 C CA . PHE A 1 802 ? -23.247 -18.396 32.903 1.00 90.31 802 PHE A CA 1
ATOM 6450 C C . PHE A 1 802 ? -23.224 -18.828 34.379 1.00 90.31 802 PHE A C 1
ATOM 6452 O O . PHE A 1 802 ? -22.448 -19.706 34.755 1.00 90.31 802 PHE A O 1
ATOM 6459 N N . SER A 1 803 ? -24.071 -18.229 35.222 1.00 87.75 803 SER A N 1
ATOM 6460 C CA . SER A 1 803 ? -24.185 -18.584 36.645 1.00 87.75 803 SER A CA 1
ATOM 6461 C C . SER A 1 803 ? -25.147 -19.744 36.924 1.00 87.75 803 SER A C 1
ATOM 6463 O O . SER A 1 803 ? -25.063 -20.356 37.991 1.00 87.75 803 SER A O 1
ATOM 6465 N N . HIS A 1 804 ? -26.037 -20.082 35.988 1.00 92.62 804 HIS A N 1
ATOM 6466 C CA . HIS A 1 804 ? -27.030 -21.131 36.185 1.00 92.62 804 HIS A CA 1
ATOM 6467 C C . HIS A 1 804 ? -26.398 -22.538 36.103 1.00 92.62 804 HIS A C 1
ATOM 6469 O O . HIS A 1 804 ? -25.811 -22.896 35.083 1.00 92.62 804 HIS A O 1
ATOM 6475 N N . PRO A 1 805 ? -26.553 -23.405 37.124 1.00 88.75 805 PRO A N 1
ATOM 6476 C CA . PRO A 1 805 ? -25.797 -24.660 37.230 1.00 88.75 805 PRO A CA 1
ATOM 6477 C C . PRO A 1 805 ? -26.127 -25.706 36.154 1.00 88.75 805 PRO A C 1
ATOM 6479 O O . PRO A 1 805 ? -25.290 -26.566 35.869 1.00 88.75 805 PRO A O 1
ATOM 6482 N N . ALA A 1 806 ? -27.330 -25.643 35.573 1.00 93.25 806 ALA A N 1
ATOM 6483 C CA . ALA A 1 806 ? -27.755 -26.536 34.495 1.00 93.25 806 ALA A CA 1
ATOM 6484 C C . ALA A 1 806 ? -27.382 -26.032 33.090 1.00 93.25 806 ALA A C 1
ATOM 6486 O O . ALA A 1 806 ? -27.492 -26.803 32.142 1.00 93.25 806 ALA A O 1
ATOM 6487 N N . VAL A 1 807 ? -26.960 -24.769 32.933 1.00 94.50 807 VAL A N 1
ATOM 6488 C CA . VAL A 1 807 ? -26.569 -24.227 31.624 1.00 94.50 807 VAL A CA 1
ATOM 6489 C C . VAL A 1 807 ? -25.103 -24.568 31.364 1.00 94.50 807 VAL A C 1
ATOM 6491 O O . VAL A 1 807 ? -24.217 -24.188 32.128 1.00 94.50 807 VAL A O 1
ATOM 6494 N N . GLU A 1 808 ? -24.838 -25.310 30.289 1.00 88.81 808 GLU A N 1
ATOM 6495 C CA . GLU A 1 808 ? -23.489 -25.792 29.949 1.00 88.81 808 GLU A CA 1
ATOM 6496 C C . GLU A 1 808 ? -22.881 -25.117 28.718 1.00 88.81 808 GLU A C 1
ATOM 6498 O O . GLU A 1 808 ? -21.669 -25.196 28.506 1.00 88.81 808 GLU A O 1
ATOM 6503 N N . GLY A 1 809 ? -23.695 -24.420 27.928 1.00 87.12 809 GLY A N 1
ATOM 6504 C CA . GLY A 1 809 ? -23.227 -23.683 26.767 1.00 87.12 809 GLY A CA 1
ATOM 6505 C C . GLY A 1 809 ? -24.213 -22.618 26.318 1.00 87.12 809 GLY A C 1
ATOM 6506 O O . GLY A 1 809 ? -25.421 -22.741 26.520 1.00 87.12 809 GLY A O 1
ATOM 6507 N N . VAL A 1 810 ? -23.667 -21.569 25.707 1.00 87.25 810 VAL A N 1
ATOM 6508 C CA . VAL A 1 810 ? -24.422 -20.486 25.081 1.00 87.25 810 VAL A CA 1
ATOM 6509 C C . VAL A 1 810 ? -23.872 -20.285 23.676 1.00 87.25 810 VAL A C 1
ATOM 6511 O O . VAL A 1 810 ? -22.670 -20.087 23.495 1.00 87.25 810 VAL A O 1
ATOM 6514 N N . LEU A 1 811 ? -24.757 -20.350 22.693 1.00 84.50 811 LEU A N 1
ATOM 6515 C CA . LEU A 1 811 ? -24.504 -20.069 21.293 1.00 84.50 811 LEU A CA 1
ATOM 6516 C C . LEU A 1 811 ? -25.293 -18.819 20.912 1.00 84.50 811 LEU A C 1
ATOM 6518 O O . LEU A 1 811 ? -26.487 -18.699 21.180 1.00 84.50 811 LEU A O 1
ATOM 6522 N N . LEU A 1 812 ? -24.587 -17.862 20.323 1.00 82.75 812 LEU A N 1
ATOM 6523 C CA . LEU A 1 812 ? -25.191 -16.660 19.764 1.00 82.75 812 LEU A CA 1
ATOM 6524 C C . LEU A 1 812 ? -25.739 -17.010 18.382 1.00 82.75 812 LEU A C 1
ATOM 6526 O O . LEU A 1 812 ? -25.017 -17.617 17.584 1.00 82.75 812 LEU A O 1
ATOM 6530 N N . TRP A 1 813 ? -26.992 -16.650 18.100 1.00 80.19 813 TRP A N 1
ATOM 6531 C CA . TRP A 1 813 ? -27.600 -16.974 16.810 1.00 80.19 813 TRP A CA 1
ATOM 6532 C C . TRP A 1 813 ? -27.214 -15.947 15.758 1.00 80.19 813 TRP A C 1
ATOM 6534 O O . TRP A 1 813 ? -27.901 -14.954 15.531 1.00 80.19 813 TRP A O 1
ATOM 6544 N N . GLY A 1 814 ? -26.037 -16.164 15.176 1.00 70.25 814 GLY A N 1
ATOM 6545 C CA . GLY A 1 814 ? -25.344 -15.124 14.439 1.00 70.25 814 GLY A CA 1
ATOM 6546 C C . GLY A 1 814 ? -24.848 -14.022 15.375 1.00 70.25 814 GLY A C 1
ATOM 6547 O O . GLY A 1 814 ? -25.097 -13.992 16.579 1.00 70.25 814 GLY A O 1
ATOM 6548 N N . PHE A 1 815 ? -24.073 -13.106 14.819 1.00 75.12 815 PHE A N 1
ATOM 6549 C CA . PHE A 1 815 ? -23.578 -11.961 15.580 1.00 75.12 815 PHE A CA 1
ATOM 6550 C C . PHE A 1 815 ? -23.370 -10.730 14.710 1.00 75.12 815 PHE A C 1
ATOM 6552 O O . PHE A 1 815 ? -23.081 -9.665 15.235 1.00 75.12 815 PHE A O 1
ATOM 6559 N N . TRP A 1 816 ? -23.479 -10.875 13.396 1.00 79.19 816 TRP A N 1
ATOM 6560 C CA . TRP A 1 816 ? -23.074 -9.887 12.419 1.00 79.19 816 TRP A CA 1
ATOM 6561 C C . TRP A 1 816 ? -24.316 -9.411 11.655 1.00 79.19 816 TRP A C 1
ATOM 6563 O O . TRP A 1 816 ? -25.011 -10.243 11.074 1.00 79.19 816 TRP A O 1
ATOM 6573 N N . ASP A 1 817 ? -24.580 -8.101 11.660 1.00 69.31 817 ASP A N 1
ATOM 6574 C CA . ASP A 1 817 ? -25.799 -7.504 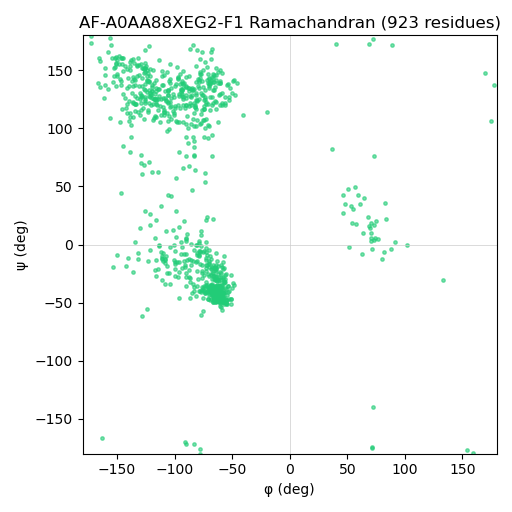11.088 1.00 69.31 817 ASP A CA 1
ATOM 6575 C C . ASP A 1 817 ? -26.021 -7.852 9.597 1.00 69.31 817 ASP A C 1
ATOM 6577 O O . ASP A 1 817 ? -27.151 -7.969 9.147 1.00 69.31 817 ASP A O 1
ATOM 6581 N N . GLY A 1 818 ? -24.945 -8.139 8.858 1.00 62.38 818 GLY A N 1
ATOM 6582 C CA . GLY A 1 818 ? -24.979 -8.404 7.421 1.00 62.38 818 GLY A CA 1
ATOM 6583 C C . GLY A 1 818 ? -25.188 -9.874 7.060 1.00 62.38 818 GLY A C 1
ATOM 6584 O O . GLY A 1 818 ? -25.118 -10.225 5.883 1.00 62.38 818 GLY A O 1
ATOM 6585 N N . ALA A 1 819 ? -25.410 -10.737 8.053 1.00 59.41 819 ALA A N 1
ATOM 6586 C CA . ALA A 1 819 ? -25.788 -12.138 7.849 1.00 59.41 819 ALA A CA 1
ATOM 6587 C C . ALA A 1 819 ? -26.847 -12.657 8.837 1.00 59.41 819 ALA A C 1
ATOM 6589 O O . ALA A 1 819 ? -27.362 -13.757 8.644 1.00 59.41 819 ALA A O 1
ATOM 6590 N N . ILE A 1 820 ? -27.150 -11.915 9.902 1.00 69.81 820 ILE A N 1
ATOM 6591 C CA . ILE A 1 820 ? -28.196 -12.260 10.867 1.00 69.81 820 ILE A CA 1
ATOM 6592 C C . ILE A 1 820 ? -29.575 -11.848 10.330 1.00 69.81 820 ILE A C 1
ATOM 6594 O O . ILE A 1 820 ? -29.686 -10.933 9.522 1.00 69.81 820 ILE A O 1
ATOM 6598 N N . TYR A 1 821 ? -30.634 -12.525 10.770 1.00 74.81 821 TYR A N 1
ATOM 6599 C CA . TYR A 1 821 ? -31.997 -12.303 10.265 1.00 74.81 821 TYR A CA 1
ATOM 6600 C C . TYR A 1 821 ? -32.630 -10.983 10.737 1.00 74.81 821 TYR A C 1
ATOM 6602 O O . TYR A 1 821 ? -33.626 -10.548 10.164 1.00 74.81 821 TYR A O 1
ATOM 6610 N N . ASP A 1 822 ? -32.083 -10.375 11.791 1.00 79.25 822 ASP A N 1
ATOM 6611 C CA . ASP A 1 822 ? -32.569 -9.122 12.358 1.00 79.25 822 ASP A CA 1
ATOM 6612 C C . ASP A 1 822 ? -31.386 -8.306 12.897 1.00 79.25 822 ASP A C 1
ATOM 6614 O O . ASP A 1 822 ? -30.664 -8.715 13.807 1.00 79.25 822 ASP A O 1
ATOM 6618 N N . THR A 1 823 ? -31.149 -7.141 12.313 1.00 84.81 823 THR A N 1
ATOM 6619 C CA . THR A 1 823 ? -30.033 -6.260 12.673 1.00 84.81 823 THR A CA 1
ATOM 6620 C C . THR A 1 823 ? -30.117 -5.784 14.125 1.00 84.81 823 THR A C 1
ATOM 6622 O O . THR A 1 823 ? -29.090 -5.599 14.783 1.00 84.81 823 THR A O 1
ATOM 6625 N N . ASP A 1 824 ? -31.326 -5.695 14.688 1.00 89.38 824 ASP A N 1
ATOM 6626 C CA . ASP A 1 824 ? -31.543 -5.310 16.082 1.00 89.38 824 ASP A CA 1
ATOM 6627 C C . ASP A 1 824 ? -31.046 -6.373 17.063 1.00 89.38 824 ASP A C 1
ATOM 6629 O O . ASP A 1 824 ? -30.890 -6.083 18.249 1.00 89.38 824 ASP A O 1
ATOM 6633 N N . VAL A 1 825 ? -30.730 -7.584 16.602 1.00 86.44 825 VAL A N 1
ATOM 6634 C CA . VAL A 1 825 ? -30.110 -8.618 17.435 1.00 86.44 825 VAL A CA 1
ATOM 6635 C C . VAL A 1 825 ? -28.593 -8.735 17.252 1.00 86.44 825 VAL A C 1
ATOM 6637 O O . VAL A 1 825 ? -27.942 -9.476 17.990 1.00 86.44 825 VAL A O 1
ATOM 6640 N N . ALA A 1 826 ? -28.004 -8.004 16.301 1.00 84.75 826 ALA A N 1
ATOM 6641 C CA . ALA A 1 826 ? -26.584 -8.104 15.985 1.00 84.75 826 ALA A CA 1
ATOM 6642 C C . ALA A 1 826 ? -25.683 -7.662 17.150 1.00 84.75 826 ALA A C 1
ATOM 6644 O O . ALA A 1 826 ? -26.029 -6.792 17.955 1.00 84.75 826 ALA A O 1
ATOM 6645 N N . LEU A 1 827 ? -24.479 -8.233 17.205 1.00 83.06 827 LEU A N 1
ATOM 6646 C CA . LEU A 1 827 ? -23.391 -7.834 18.105 1.00 83.06 827 LEU A CA 1
ATOM 6647 C C . LEU A 1 827 ? -22.242 -7.134 17.368 1.00 83.06 827 LEU A C 1
ATOM 6649 O O . LEU A 1 827 ? -21.353 -6.554 17.989 1.00 83.06 827 LEU A O 1
ATOM 6653 N N . ALA A 1 828 ? -22.224 -7.201 16.047 1.00 73.88 828 ALA A N 1
ATOM 6654 C CA . ALA A 1 828 ? -21.241 -6.579 15.195 1.00 73.88 828 ALA A CA 1
ATOM 6655 C C . ALA A 1 828 ? -21.950 -5.950 14.009 1.00 73.88 828 ALA A C 1
ATOM 6657 O O . ALA A 1 828 ? -22.736 -6.607 13.324 1.00 73.88 828 ALA A O 1
ATOM 6658 N N . ASN A 1 829 ? -21.605 -4.694 13.781 1.00 70.31 829 ASN A N 1
ATOM 6659 C CA . ASN A 1 829 ? -22.173 -3.888 12.732 1.00 70.31 829 ASN A CA 1
ATOM 6660 C C . ASN A 1 829 ? -21.085 -3.390 11.810 1.00 70.31 829 ASN A C 1
ATOM 6662 O O . ASN A 1 829 ? -19.893 -3.436 12.114 1.00 70.31 829 ASN A O 1
ATOM 6666 N N . GLY A 1 830 ? -21.539 -2.806 10.723 1.00 50.81 830 GLY A N 1
ATOM 6667 C CA . GLY A 1 830 ? -20.755 -2.349 9.609 1.00 50.81 830 GLY A CA 1
ATOM 6668 C C . GLY A 1 830 ? -19.585 -3.168 9.079 1.00 50.81 830 GLY A C 1
ATOM 6669 O O . GLY A 1 830 ? -19.113 -4.119 9.691 1.00 50.81 830 GLY A O 1
ATOM 6670 N N . PRO A 1 831 ? -19.010 -2.750 7.942 1.00 45.09 831 PRO A N 1
ATOM 6671 C CA . PRO A 1 831 ? -18.180 -3.586 7.139 1.00 45.09 831 PRO A CA 1
ATOM 6672 C C . PRO A 1 831 ? -17.090 -4.394 7.722 1.00 45.09 831 PRO A C 1
ATOM 6674 O O . PRO A 1 831 ? -16.950 -5.578 7.478 1.00 45.09 831 PRO A O 1
ATOM 6677 N N . ASN A 1 832 ? -16.473 -3.865 8.713 1.00 45.91 832 ASN A N 1
ATOM 6678 C CA . ASN A 1 832 ? -15.302 -4.515 9.200 1.00 45.91 832 ASN A CA 1
ATOM 6679 C C . ASN A 1 832 ? -15.653 -5.498 10.333 1.00 45.91 832 ASN A C 1
ATOM 6681 O O . ASN A 1 832 ? -14.779 -5.856 11.107 1.00 45.91 832 ASN A O 1
ATOM 6685 N N . VAL A 1 833 ? -16.926 -5.933 10.418 1.00 55.88 833 VAL A N 1
ATOM 6686 C CA . VAL A 1 833 ? -17.522 -6.730 11.507 1.00 55.88 833 VAL A CA 1
ATOM 6687 C C . VAL A 1 833 ? -17.201 -6.057 12.830 1.00 55.88 833 VAL A C 1
ATOM 6689 O O . VAL A 1 833 ? -16.669 -6.653 13.768 1.00 55.88 833 VAL A O 1
ATOM 6692 N N . ALA A 1 834 ? -17.434 -4.750 12.873 1.00 60.91 834 ALA A N 1
ATOM 6693 C CA . ALA A 1 834 ? -17.035 -3.949 14.008 1.00 60.91 834 ALA A CA 1
ATOM 6694 C C . ALA A 1 834 ? -17.970 -4.260 15.176 1.00 60.91 834 ALA A C 1
ATOM 6696 O O . ALA A 1 834 ? -19.179 -4.066 15.087 1.00 60.91 834 ALA A O 1
ATOM 6697 N N . ALA A 1 835 ? -17.412 -4.736 16.291 1.00 71.62 835 ALA A N 1
ATOM 6698 C CA . ALA A 1 835 ? -18.197 -5.030 17.483 1.00 71.62 835 ALA A CA 1
ATOM 6699 C C . ALA A 1 835 ? -18.975 -3.782 17.930 1.00 71.62 835 ALA A C 1
ATOM 6701 O O . ALA A 1 835 ? -18.379 -2.738 18.221 1.00 71.62 835 ALA A O 1
ATOM 6702 N N . ASN A 1 836 ? -20.298 -3.901 18.001 1.00 77.56 836 ASN A N 1
ATOM 6703 C CA . ASN A 1 836 ? -21.193 -2.857 18.484 1.00 77.56 836 ASN A CA 1
ATOM 6704 C C . ASN A 1 836 ? -21.171 -2.808 20.023 1.00 77.56 836 ASN A C 1
ATOM 6706 O O . ASN A 1 836 ? -20.352 -3.493 20.646 1.00 77.56 836 ASN A O 1
ATOM 6710 N N . ALA A 1 837 ? -21.989 -1.977 20.676 1.00 81.38 837 ALA A N 1
ATOM 6711 C CA . ALA A 1 837 ? -21.924 -1.887 22.141 1.00 81.38 837 ALA A CA 1
ATOM 6712 C C . ALA A 1 837 ? -22.142 -3.248 22.835 1.00 81.38 837 ALA A C 1
ATOM 6714 O O . ALA A 1 837 ? -21.379 -3.606 23.739 1.00 81.38 837 ALA A O 1
ATOM 6715 N N . ALA A 1 838 ? -23.092 -4.050 22.352 1.00 82.19 838 ALA A N 1
ATOM 6716 C CA . ALA A 1 838 ? -23.359 -5.391 22.858 1.00 82.19 838 ALA A CA 1
ATOM 6717 C C . ALA A 1 838 ? -22.217 -6.375 22.530 1.00 82.19 838 ALA A C 1
ATOM 6719 O O . ALA A 1 838 ? -21.802 -7.146 23.396 1.00 82.19 838 ALA A O 1
ATOM 6720 N N . GLY A 1 839 ? -21.614 -6.295 21.338 1.00 82.31 839 GLY A N 1
ATOM 6721 C CA . GLY A 1 839 ? -20.444 -7.107 20.982 1.00 82.31 839 GLY A CA 1
ATOM 6722 C C . GLY A 1 839 ? -19.188 -6.781 21.783 1.00 82.31 839 GLY A C 1
ATOM 6723 O O . GLY A 1 839 ? -18.481 -7.689 22.222 1.00 82.31 839 GLY A O 1
ATOM 6724 N N . ARG A 1 840 ? -18.916 -5.498 22.046 1.00 84.00 840 ARG A N 1
ATOM 6725 C CA . ARG A 1 840 ? -17.805 -5.083 22.920 1.00 84.00 840 ARG A CA 1
ATOM 6726 C C . ARG A 1 840 ? -18.031 -5.560 24.348 1.00 84.00 840 ARG A C 1
ATOM 6728 O O . ARG A 1 840 ? -17.089 -6.013 24.996 1.00 84.00 840 ARG A O 1
ATOM 6735 N N . LYS A 1 841 ? -19.277 -5.509 24.821 1.00 85.31 841 LYS A N 1
ATOM 6736 C CA . LYS A 1 841 ? -19.653 -6.014 26.141 1.00 85.31 841 LYS A CA 1
ATOM 6737 C C . LYS A 1 841 ? -19.463 -7.526 26.249 1.00 85.31 841 LYS A C 1
ATOM 6739 O O . LYS A 1 841 ? -18.829 -7.989 27.194 1.00 85.31 841 LYS A O 1
ATOM 6744 N N . TYR A 1 842 ? -19.904 -8.280 25.243 1.00 84.81 842 TYR A N 1
ATOM 6745 C CA . TYR A 1 842 ? -19.633 -9.712 25.131 1.00 84.81 842 TYR A CA 1
ATOM 6746 C C . TYR A 1 842 ? -18.127 -10.002 25.188 1.00 84.81 842 TYR A C 1
ATOM 6748 O O . TYR A 1 842 ? -17.681 -10.774 26.036 1.00 84.81 842 TYR A O 1
ATOM 6756 N N . GLN A 1 843 ? -17.322 -9.316 24.363 1.00 81.00 843 GLN A N 1
ATOM 6757 C CA . GLN A 1 843 ? -15.862 -9.454 24.357 1.00 81.00 843 GLN A CA 1
ATOM 6758 C C . GLN A 1 843 ? -15.239 -9.133 25.718 1.00 81.00 843 GLN A C 1
ATOM 6760 O O . GLN A 1 843 ? -14.338 -9.851 26.148 1.00 81.00 843 GLN A O 1
ATOM 6765 N N . GLN A 1 844 ? -15.699 -8.089 26.408 1.00 79.12 844 GLN A N 1
ATOM 6766 C CA . GLN A 1 844 ? -15.230 -7.742 27.747 1.00 79.12 844 GLN A CA 1
ATOM 6767 C C . GLN A 1 844 ? -15.491 -8.884 28.738 1.00 79.12 844 GLN A C 1
ATOM 6769 O O . GLN A 1 844 ? -14.566 -9.300 29.438 1.00 79.12 844 GLN A O 1
ATOM 6774 N N . LEU A 1 845 ? -16.710 -9.432 28.762 1.00 78.50 845 LEU A N 1
ATOM 6775 C CA . LEU A 1 845 ? -17.077 -10.525 29.664 1.00 78.50 845 LEU A CA 1
ATOM 6776 C C . LEU A 1 845 ? -16.208 -11.764 29.422 1.00 78.50 845 LEU A C 1
ATOM 6778 O O . LEU A 1 845 ? -15.539 -12.233 30.341 1.00 78.50 845 LEU A O 1
ATOM 6782 N N . ILE A 1 846 ? -16.130 -12.243 28.176 1.00 77.00 846 ILE A N 1
ATOM 6783 C CA . ILE A 1 846 ? -15.424 -13.496 27.871 1.00 77.00 846 ILE A CA 1
ATOM 6784 C C . ILE A 1 846 ? -13.900 -13.350 27.866 1.00 77.00 846 ILE A C 1
ATOM 6786 O O . ILE A 1 846 ? -13.199 -14.321 28.145 1.00 77.00 846 ILE A O 1
ATOM 6790 N N . ASN A 1 847 ? -13.357 -12.168 27.537 1.00 70.69 847 ASN A N 1
ATOM 6791 C CA . ASN A 1 847 ? -11.911 -11.977 27.405 1.00 70.69 847 ASN A CA 1
ATOM 6792 C C . ASN A 1 847 ? -11.237 -11.347 28.610 1.00 70.69 847 ASN A C 1
ATOM 6794 O O . ASN A 1 847 ? -10.009 -11.435 28.691 1.00 70.69 847 ASN A O 1
ATOM 6798 N N . GLN A 1 848 ? -12.005 -10.732 29.505 1.00 68.19 848 GLN A N 1
ATOM 6799 C CA . GLN A 1 848 ? -11.473 -9.996 30.645 1.00 68.19 848 GLN A CA 1
ATOM 6800 C C . GLN A 1 848 ? -12.143 -10.460 31.940 1.00 68.19 848 GLN A C 1
ATOM 6802 O O . GLN A 1 848 ? -11.454 -11.010 32.795 1.00 68.19 848 GLN A O 1
ATOM 6807 N N . SER A 1 849 ? -13.465 -10.298 32.066 1.00 77.06 849 SER A N 1
ATOM 6808 C CA . SER A 1 849 ? -14.168 -10.480 33.345 1.00 77.06 849 SER A CA 1
ATOM 6809 C C . SER A 1 849 ? -14.258 -11.939 33.804 1.00 77.06 849 SER A C 1
ATOM 6811 O O . SER A 1 849 ? -14.133 -12.215 34.993 1.00 77.06 849 SER A O 1
ATOM 6813 N N . TRP A 1 850 ? -14.445 -12.887 32.883 1.00 81.06 850 TRP A N 1
ATOM 6814 C CA . TRP A 1 850 ? -14.591 -14.317 33.185 1.00 81.06 850 TRP A CA 1
ATOM 6815 C C . TRP A 1 850 ? -13.313 -15.112 32.882 1.00 81.06 850 TRP A C 1
ATOM 6817 O O . TRP A 1 850 ? -13.349 -16.217 32.340 1.00 81.06 850 TRP A O 1
ATOM 6827 N N . LYS A 1 851 ? -12.151 -14.540 33.233 1.00 78.25 851 LYS A N 1
ATOM 6828 C CA . LYS A 1 851 ? -10.832 -15.191 33.152 1.00 78.25 851 LYS A CA 1
ATOM 6829 C C . LYS A 1 851 ? -10.075 -15.099 34.473 1.00 78.25 851 LYS A C 1
ATOM 6831 O O . LYS A 1 851 ? -10.225 -14.148 35.231 1.00 78.25 851 LYS A O 1
ATOM 6836 N N . SER A 1 852 ? -9.208 -16.080 34.722 1.00 79.75 852 SER A N 1
ATOM 6837 C CA . SER A 1 852 ? -8.361 -16.125 35.919 1.00 79.75 852 SER A CA 1
ATOM 6838 C C . SER A 1 852 ? -6.882 -16.138 35.542 1.00 79.75 852 SER A C 1
ATOM 6840 O O . SER A 1 852 ? -6.440 -16.962 34.741 1.00 79.75 852 SER A O 1
ATOM 6842 N N . ASN A 1 853 ? -6.107 -15.243 36.152 1.00 78.62 853 ASN A N 1
ATOM 6843 C CA . ASN A 1 853 ? -4.648 -15.294 36.156 1.00 78.62 853 ASN A CA 1
ATOM 6844 C C . ASN A 1 853 ? -4.190 -15.254 37.611 1.00 78.62 853 ASN A C 1
ATOM 6846 O O . ASN A 1 853 ? -4.538 -14.323 38.333 1.00 78.62 853 ASN A O 1
ATOM 6850 N N . VAL A 1 854 ? -3.426 -16.257 38.035 1.00 79.12 854 VAL A N 1
ATOM 6851 C CA . VAL A 1 854 ? -2.949 -16.376 39.417 1.00 79.12 854 VAL A CA 1
ATOM 6852 C C . VAL A 1 854 ? -1.436 -16.234 39.427 1.00 79.12 854 VAL A C 1
ATOM 6854 O O . VAL A 1 854 ? -0.744 -16.856 38.622 1.00 79.12 854 VAL A O 1
ATOM 6857 N N . ASN A 1 855 ? -0.929 -15.427 40.353 1.00 83.31 855 ASN A N 1
ATOM 6858 C CA . ASN A 1 855 ? 0.483 -15.348 40.694 1.00 83.31 855 ASN A CA 1
ATOM 6859 C C . ASN A 1 855 ? 0.595 -15.471 42.214 1.00 83.31 855 ASN A C 1
ATOM 6861 O O . ASN A 1 855 ? 0.144 -14.580 42.933 1.00 83.31 855 ASN A O 1
ATOM 6865 N N . SER A 1 856 ? 1.153 -16.576 42.695 1.00 76.81 856 SER A N 1
ATOM 6866 C CA . SER A 1 856 ? 1.224 -16.875 44.125 1.00 76.81 856 SER A CA 1
ATOM 6867 C C . SER A 1 856 ? 2.603 -17.383 44.507 1.00 76.81 856 SER A C 1
ATOM 6869 O O . SER A 1 856 ? 3.222 -18.151 43.771 1.00 76.81 856 SER A O 1
ATOM 6871 N N . GLN A 1 857 ? 3.073 -16.978 45.682 1.00 74.75 857 GLN A N 1
ATOM 6872 C CA . GLN A 1 857 ? 4.252 -17.584 46.289 1.00 74.75 857 GLN A CA 1
ATOM 6873 C C . GLN A 1 857 ? 3.850 -18.882 46.986 1.00 74.75 857 GLN A C 1
ATOM 6875 O O . GLN A 1 857 ? 2.783 -18.969 47.595 1.00 74.75 857 GLN A O 1
ATOM 6880 N N . MET A 1 858 ? 4.691 -19.902 46.863 1.00 70.56 858 MET A N 1
ATOM 6881 C CA . MET A 1 858 ? 4.476 -21.190 47.505 1.00 70.56 858 MET A CA 1
ATOM 6882 C C . MET A 1 858 ? 4.591 -21.026 49.024 1.00 70.56 858 MET A C 1
ATOM 6884 O O . MET A 1 858 ? 5.567 -20.463 49.514 1.00 70.56 858 MET A O 1
ATOM 6888 N N . SER A 1 859 ? 3.573 -21.483 49.757 1.00 63.72 859 SER A N 1
ATOM 6889 C CA . SER A 1 859 ? 3.562 -21.425 51.223 1.00 63.72 859 SER A CA 1
ATOM 6890 C C . SER A 1 859 ? 4.611 -22.362 51.833 1.00 63.72 859 SER A C 1
ATOM 6892 O O . SER A 1 859 ? 5.102 -23.278 51.171 1.00 63.72 859 SER A O 1
ATOM 6894 N N . THR A 1 860 ? 4.907 -22.186 53.124 1.00 62.25 860 THR A N 1
ATOM 6895 C CA . THR A 1 860 ? 5.803 -23.068 53.899 1.00 62.25 860 THR A CA 1
ATOM 6896 C C . THR A 1 860 ? 5.361 -24.532 53.906 1.00 62.25 860 THR A C 1
ATOM 6898 O O . THR A 1 860 ? 6.177 -25.415 54.128 1.00 62.25 860 THR A O 1
ATOM 6901 N N . ASN A 1 861 ? 4.084 -24.797 53.617 1.00 64.19 861 ASN A N 1
ATOM 6902 C CA . ASN A 1 861 ? 3.513 -26.142 53.535 1.00 64.19 861 ASN A CA 1
ATOM 6903 C C . ASN A 1 861 ? 3.474 -26.668 52.085 1.00 64.19 861 ASN A C 1
ATOM 6905 O O . ASN A 1 861 ? 2.734 -27.602 51.790 1.00 64.19 861 ASN A O 1
ATOM 6909 N N . HIS A 1 862 ? 4.214 -26.030 51.169 1.00 73.50 862 HIS A N 1
ATOM 6910 C CA . HIS A 1 862 ? 4.359 -26.372 49.748 1.00 73.50 862 HIS A CA 1
ATOM 6911 C C . HIS A 1 862 ? 3.061 -26.423 48.922 1.00 73.50 862 HIS A C 1
ATOM 6913 O O . HIS A 1 862 ? 3.048 -26.940 47.807 1.00 73.50 862 HIS A O 1
ATOM 6919 N N . ASN A 1 863 ? 1.982 -25.818 49.423 1.00 74.56 863 ASN A N 1
ATOM 6920 C CA . ASN A 1 863 ? 0.675 -25.811 48.769 1.00 74.56 863 ASN A CA 1
ATOM 6921 C C . ASN A 1 863 ? 0.309 -24.413 48.249 1.00 74.56 863 ASN A C 1
ATOM 6923 O O . ASN A 1 863 ? 0.608 -23.401 48.893 1.00 74.56 863 ASN A O 1
ATOM 6927 N N . VAL A 1 864 ? -0.380 -24.374 47.103 1.00 77.62 864 VAL A N 1
ATOM 6928 C CA . VAL A 1 864 ? -1.026 -23.179 46.538 1.00 77.62 864 VAL A CA 1
ATOM 6929 C C . VAL A 1 864 ? -2.493 -23.506 46.288 1.00 77.62 864 VAL A C 1
ATOM 6931 O O . VAL A 1 864 ? -2.808 -24.436 45.551 1.00 77.62 864 VAL A O 1
ATOM 6934 N N . HIS A 1 865 ? -3.384 -22.730 46.899 1.00 82.94 865 HIS A N 1
ATOM 6935 C CA . HIS A 1 865 ? -4.825 -22.836 46.697 1.00 82.94 865 HIS A CA 1
ATOM 6936 C C . HIS A 1 865 ? -5.336 -21.573 46.002 1.00 82.94 865 HIS A C 1
ATOM 6938 O O . HIS A 1 865 ? -4.966 -20.459 46.374 1.00 82.94 865 HIS A O 1
ATOM 6944 N N . SER A 1 866 ? -6.170 -21.719 44.973 1.00 81.25 866 SER A N 1
ATOM 6945 C CA . SER A 1 866 ? -6.758 -20.586 44.253 1.00 81.25 866 SER A CA 1
ATOM 6946 C C . SER A 1 866 ? -8.084 -20.965 43.614 1.00 81.25 866 SER A C 1
ATOM 6948 O O . SER A 1 866 ? -8.212 -22.036 43.025 1.00 81.25 866 SER A O 1
ATOM 6950 N N . SER A 1 867 ? -9.047 -20.051 43.684 1.00 85.62 867 SER A N 1
ATOM 6951 C CA . SER A 1 867 ? -10.308 -20.163 42.956 1.00 85.62 867 SER A CA 1
ATOM 6952 C C . SER A 1 867 ? -10.132 -19.583 41.557 1.00 85.62 867 SER A C 1
ATOM 6954 O O . SER A 1 867 ? -9.760 -18.419 41.406 1.00 85.62 867 SER A O 1
ATOM 6956 N N . VAL A 1 868 ? -10.384 -20.393 40.531 1.00 85.44 868 VAL A N 1
ATOM 6957 C CA . VAL A 1 868 ? -10.258 -19.999 39.122 1.00 85.44 868 VAL A CA 1
ATOM 6958 C C . VAL A 1 868 ? -11.487 -20.436 38.329 1.00 85.44 868 VAL A C 1
ATOM 6960 O O . VAL A 1 868 ? -12.155 -21.402 38.701 1.00 85.44 868 VAL A O 1
ATOM 6963 N N . PHE A 1 869 ? -11.791 -19.754 37.222 1.00 85.56 869 PHE A N 1
ATOM 6964 C CA . PHE A 1 869 ? -12.833 -20.214 36.300 1.00 85.56 869 PHE A CA 1
ATOM 6965 C C . PHE A 1 869 ? -12.457 -21.577 35.703 1.00 85.56 869 PHE A C 1
ATOM 6967 O O . PHE A 1 869 ? -11.280 -21.870 35.487 1.00 85.56 869 PHE A O 1
ATOM 6974 N N . ARG A 1 870 ? -13.451 -22.417 35.406 1.00 82.88 870 ARG A N 1
ATOM 6975 C CA . ARG A 1 870 ? -13.231 -23.708 34.733 1.00 82.88 870 ARG A CA 1
ATOM 6976 C C . ARG A 1 870 ? -12.590 -23.475 33.363 1.00 82.88 870 ARG A C 1
ATOM 6978 O O . ARG A 1 870 ? -12.969 -22.534 32.669 1.00 82.88 870 ARG A O 1
ATOM 6985 N N . GLY A 1 871 ? -11.627 -24.307 32.980 1.00 82.12 871 GLY A N 1
ATOM 6986 C CA . GLY A 1 871 ? -10.906 -24.128 31.719 1.00 82.12 871 GLY A CA 1
ATOM 6987 C C . GLY A 1 871 ? -9.507 -24.727 31.706 1.00 82.12 871 GLY A C 1
ATOM 6988 O O . GLY A 1 871 ? -9.076 -25.373 32.662 1.00 82.12 871 GLY A O 1
ATOM 6989 N N . ASP A 1 872 ? -8.807 -24.511 30.597 1.00 80.38 872 ASP A N 1
ATOM 6990 C CA . ASP A 1 872 ? -7.434 -24.970 30.409 1.00 80.38 872 ASP A CA 1
ATOM 6991 C C . ASP A 1 872 ? -6.443 -23.930 30.929 1.00 80.38 872 ASP A C 1
ATOM 6993 O O . ASP A 1 872 ? -6.538 -22.742 30.618 1.00 80.38 872 ASP A O 1
ATOM 6997 N N . TYR A 1 873 ? -5.442 -24.384 31.672 1.00 81.12 873 TYR A N 1
ATOM 6998 C CA . TYR A 1 873 ? -4.422 -23.540 32.278 1.00 81.12 873 TYR A CA 1
ATOM 6999 C C . TYR A 1 873 ? -3.020 -23.973 31.860 1.00 81.12 873 TYR A C 1
ATOM 7001 O O . TYR A 1 873 ? -2.729 -25.156 31.677 1.00 81.12 873 TYR A O 1
ATOM 7009 N N . LEU A 1 874 ? -2.148 -22.977 31.705 1.00 79.25 874 LEU A N 1
ATOM 7010 C CA . LEU A 1 874 ? -0.701 -23.142 31.694 1.00 79.25 874 LEU A CA 1
ATOM 7011 C C . LEU A 1 874 ? -0.181 -22.821 33.094 1.00 79.25 874 LEU A C 1
ATOM 7013 O O . LEU A 1 874 ? -0.331 -21.691 33.568 1.00 79.25 874 LEU A O 1
ATOM 7017 N N . LEU A 1 875 ? 0.457 -23.802 33.716 1.00 83.19 875 LEU A N 1
ATOM 7018 C CA . LEU A 1 875 ? 1.188 -23.661 34.960 1.00 83.19 875 LEU A CA 1
ATOM 7019 C C . LEU A 1 875 ? 2.659 -23.395 34.677 1.00 83.19 875 LEU A C 1
ATOM 7021 O O . LEU A 1 875 ? 3.283 -24.126 33.918 1.00 83.19 875 LEU A O 1
ATOM 7025 N N . ASN A 1 876 ? 3.231 -22.401 35.348 1.00 79.69 876 ASN A N 1
ATOM 7026 C CA . ASN A 1 876 ? 4.671 -22.200 35.422 1.00 79.69 876 ASN A CA 1
ATOM 7027 C C . ASN A 1 876 ? 5.103 -22.115 36.886 1.00 79.69 876 ASN A C 1
ATOM 7029 O O . ASN A 1 876 ? 4.623 -21.247 37.614 1.00 79.69 876 ASN A O 1
ATOM 7033 N N . VAL A 1 877 ? 6.053 -22.952 37.292 1.00 77.25 877 VAL A N 1
ATOM 7034 C CA . VAL A 1 877 ? 6.729 -22.860 38.592 1.00 77.25 877 VAL A CA 1
ATOM 7035 C C . VAL A 1 877 ? 8.129 -22.311 38.366 1.00 77.25 877 VAL A C 1
ATOM 7037 O O . VAL A 1 877 ? 8.879 -22.808 37.518 1.00 77.25 877 VAL A O 1
ATOM 7040 N N . LYS A 1 878 ? 8.486 -21.266 39.111 1.00 76.44 878 LYS A N 1
ATOM 7041 C CA . LYS A 1 878 ? 9.788 -20.605 39.010 1.00 76.44 878 LYS A CA 1
ATOM 7042 C C . LYS A 1 878 ? 10.526 -20.591 40.347 1.00 76.44 878 LYS A C 1
ATOM 7044 O O . LYS A 1 878 ? 9.910 -20.320 41.374 1.00 76.44 878 LYS A O 1
ATOM 7049 N N . HIS A 1 879 ? 11.844 -20.795 40.309 1.00 71.00 879 HIS A N 1
ATOM 7050 C CA . HIS A 1 879 ? 12.775 -20.609 41.430 1.00 71.00 879 HIS A CA 1
ATOM 7051 C C . HIS A 1 879 ? 13.756 -19.487 41.079 1.00 71.00 879 HIS A C 1
ATOM 7053 O O . HIS A 1 879 ? 14.369 -19.538 40.011 1.00 71.00 879 HIS A O 1
ATOM 7059 N N . ASN A 1 880 ? 13.877 -18.453 41.918 1.00 69.31 880 ASN A N 1
ATOM 7060 C CA . ASN A 1 880 ? 14.733 -17.280 41.661 1.00 69.31 880 ASN A CA 1
ATOM 7061 C C . ASN A 1 880 ? 14.579 -16.702 40.235 1.00 69.31 880 ASN A C 1
ATOM 7063 O O . ASN A 1 880 ? 15.550 -16.398 39.548 1.00 69.31 880 ASN A O 1
ATOM 7067 N N . GLY A 1 881 ? 13.335 -16.615 39.747 1.00 68.25 881 GLY A N 1
ATOM 7068 C CA . GLY A 1 881 ? 13.007 -16.094 38.413 1.00 68.25 881 GLY A CA 1
ATOM 7069 C C . GLY A 1 881 ? 13.206 -17.072 37.245 1.00 68.25 881 GLY A C 1
ATOM 7070 O O . GLY A 1 881 ? 12.675 -16.828 36.158 1.00 68.25 881 GLY A O 1
ATOM 7071 N N . ARG A 1 882 ? 13.878 -18.209 37.454 1.00 69.50 882 ARG A N 1
ATOM 7072 C CA . ARG A 1 882 ? 14.086 -19.245 36.434 1.00 69.50 882 ARG A CA 1
ATOM 7073 C C . ARG A 1 882 ? 12.923 -20.234 36.416 1.00 69.50 882 ARG A C 1
ATOM 7075 O O . ARG A 1 882 ? 12.480 -20.685 37.466 1.00 69.50 882 ARG A O 1
ATOM 7082 N N . LEU A 1 883 ? 12.431 -20.578 35.225 1.00 74.06 883 LEU A N 1
ATOM 7083 C CA . LEU A 1 883 ? 11.423 -21.627 35.048 1.00 74.06 883 LEU A CA 1
ATOM 7084 C C . LEU A 1 883 ? 12.031 -22.982 35.408 1.00 74.06 883 LEU A C 1
ATOM 7086 O O . LEU A 1 883 ? 13.035 -23.375 34.817 1.00 74.06 883 LEU A O 1
ATOM 7090 N N . ILE A 1 884 ? 11.420 -23.666 36.370 1.00 76.19 884 ILE A N 1
ATOM 7091 C CA . ILE A 1 884 ? 11.862 -24.989 36.825 1.00 76.19 884 ILE A CA 1
ATOM 7092 C C . ILE A 1 884 ? 10.840 -26.083 36.521 1.00 76.19 884 ILE A C 1
ATOM 7094 O O . ILE A 1 884 ? 11.205 -27.249 36.444 1.00 76.19 884 ILE A O 1
ATOM 7098 N N . HIS A 1 885 ? 9.573 -25.718 36.314 1.00 79.88 885 HIS A N 1
ATOM 7099 C CA . HIS A 1 885 ? 8.536 -26.650 35.896 1.00 79.88 885 HIS A CA 1
ATOM 7100 C C . HIS A 1 885 ? 7.448 -25.921 35.111 1.00 79.88 885 HIS A C 1
ATOM 7102 O O . HIS A 1 885 ? 7.114 -24.771 35.409 1.00 79.88 885 HIS A O 1
ATOM 7108 N N . GLN A 1 886 ? 6.891 -26.597 34.115 1.00 81.69 886 GLN A N 1
ATOM 7109 C CA . GLN A 1 886 ? 5.767 -26.116 33.330 1.00 81.69 886 GLN A CA 1
ATOM 7110 C C . GLN A 1 886 ? 4.836 -27.285 33.045 1.00 81.69 886 GLN A C 1
ATOM 7112 O O . GLN A 1 886 ? 5.306 -28.346 32.640 1.00 81.69 886 GLN A O 1
ATOM 7117 N N . ASP A 1 887 ? 3.536 -27.068 33.217 1.00 80.31 887 ASP A N 1
ATOM 7118 C CA . ASP A 1 887 ? 2.530 -28.089 32.942 1.00 80.31 887 ASP A CA 1
ATOM 7119 C C . ASP A 1 887 ? 1.238 -27.481 32.393 1.00 80.31 887 ASP A C 1
ATOM 7121 O O . ASP A 1 887 ? 0.971 -26.284 32.527 1.00 80.31 887 ASP A O 1
ATOM 7125 N N . ASN A 1 888 ? 0.433 -28.313 31.747 1.00 81.94 888 ASN A N 1
ATOM 7126 C CA . ASN A 1 888 ? -0.846 -27.954 31.170 1.00 81.94 888 ASN A CA 1
ATOM 7127 C C . ASN A 1 888 ? -1.937 -28.827 31.764 1.00 81.94 888 ASN A C 1
ATOM 7129 O O . ASN A 1 888 ? -1.864 -30.049 31.695 1.00 81.94 888 ASN A O 1
ATOM 7133 N N . PHE A 1 889 ? -2.993 -28.207 32.272 1.00 80.69 889 PHE A N 1
ATOM 7134 C CA . PHE A 1 889 ? -4.071 -28.954 32.903 1.00 80.69 889 PHE A CA 1
ATOM 7135 C C . PHE A 1 889 ? -5.426 -28.296 32.687 1.00 80.69 889 PHE A C 1
ATOM 7137 O O . PHE A 1 889 ? -5.518 -27.106 32.391 1.00 80.69 889 PHE A O 1
ATOM 7144 N N . HIS A 1 890 ? -6.476 -29.092 32.867 1.00 84.31 890 HIS A N 1
ATOM 7145 C CA . HIS A 1 890 ? -7.862 -28.657 32.787 1.00 84.31 890 HIS A CA 1
ATOM 7146 C C . HIS A 1 890 ? -8.492 -28.625 34.184 1.00 84.31 890 HIS A C 1
ATOM 7148 O O . HIS A 1 890 ? -8.377 -29.595 34.941 1.00 84.31 890 HIS A O 1
ATOM 7154 N N . VAL A 1 891 ? -9.178 -27.530 34.513 1.00 83.00 891 VAL A N 1
ATOM 7155 C CA . VAL A 1 891 ? -9.996 -27.389 35.725 1.00 83.00 891 VAL A CA 1
ATOM 7156 C C . VAL A 1 891 ? -11.457 -27.649 35.367 1.00 83.00 891 VAL A C 1
ATOM 7158 O O . VAL A 1 891 ? -12.107 -26.803 34.753 1.00 83.00 891 VAL A O 1
ATOM 7161 N N . GLY A 1 892 ? -11.961 -28.822 35.758 1.00 80.75 892 GLY A N 1
ATOM 7162 C CA . GLY A 1 892 ? -13.357 -29.232 35.568 1.00 80.75 892 GLY A CA 1
ATOM 7163 C C . GLY A 1 892 ? -14.268 -28.875 36.751 1.00 80.75 892 GLY A C 1
ATOM 7164 O O . GLY A 1 892 ? -13.873 -28.163 37.674 1.00 80.75 892 GLY A O 1
ATOM 7165 N N . LYS A 1 893 ? -15.506 -29.399 36.750 1.00 76.06 893 LYS A N 1
ATOM 7166 C CA . LYS A 1 893 ? -16.512 -29.119 37.800 1.00 76.06 893 LYS A CA 1
ATOM 7167 C C . LYS A 1 893 ? -16.061 -29.528 39.208 1.00 76.06 893 LYS A C 1
ATOM 7169 O O . LYS A 1 893 ? -16.375 -28.819 40.156 1.00 76.06 893 LYS A O 1
ATOM 7174 N N . SER A 1 894 ? -15.307 -30.618 39.328 1.00 82.25 894 SER A N 1
ATOM 7175 C CA . SER A 1 894 ? -14.762 -31.140 40.589 1.00 82.25 894 SER A CA 1
ATOM 7176 C C . SER A 1 894 ? -13.514 -30.397 41.087 1.00 82.25 894 SER A C 1
ATOM 7178 O O . SER A 1 894 ? -12.904 -30.819 42.064 1.00 82.25 894 SER A O 1
ATOM 7180 N N . GLY A 1 895 ? -13.082 -29.338 40.393 1.00 83.62 895 GLY A N 1
ATOM 7181 C CA . GLY A 1 895 ? -11.765 -28.742 40.595 1.00 83.62 895 GLY A CA 1
ATOM 7182 C C . GLY A 1 895 ? -10.638 -29.629 40.057 1.00 83.62 895 GLY A C 1
ATOM 7183 O O . GLY A 1 895 ? -10.871 -30.655 39.408 1.00 83.62 895 GLY A O 1
ATOM 7184 N N . LYS A 1 896 ? -9.395 -29.210 40.298 1.00 86.06 896 LYS A N 1
ATOM 7185 C CA . LYS A 1 896 ? -8.200 -29.978 39.943 1.00 86.06 896 LYS A CA 1
ATOM 7186 C C . LYS A 1 896 ? -7.152 -29.838 41.040 1.00 86.06 896 LYS A C 1
ATOM 7188 O O . LYS A 1 896 ? -6.676 -28.736 41.292 1.00 86.06 896 LYS A O 1
ATOM 7193 N N . SER A 1 897 ? -6.761 -30.967 41.622 1.00 86.75 897 SER A N 1
ATOM 7194 C CA . SER A 1 897 ? -5.557 -31.072 42.446 1.00 86.75 897 SER A CA 1
ATOM 7195 C C . SER A 1 897 ? -4.402 -31.559 41.577 1.00 86.75 897 SER A C 1
ATOM 7197 O O . SER A 1 897 ? -4.563 -32.492 40.786 1.00 86.75 897 SER A O 1
ATOM 7199 N N . LEU A 1 898 ? -3.250 -30.907 41.702 1.00 82.38 898 LEU A N 1
ATOM 7200 C CA . LEU A 1 898 ? -2.017 -31.272 41.010 1.00 82.38 898 LEU A CA 1
ATOM 7201 C C . LEU A 1 898 ? -0.918 -31.440 42.049 1.00 82.38 898 LEU A C 1
ATOM 7203 O O . LEU A 1 898 ? -0.669 -30.528 42.834 1.00 82.38 898 LEU A O 1
ATOM 7207 N N . THR A 1 899 ? -0.244 -32.583 42.018 1.00 83.75 899 THR A N 1
ATOM 7208 C CA . THR A 1 899 ? 0.982 -32.806 42.783 1.00 83.75 899 THR A CA 1
ATOM 7209 C C . THR A 1 899 ? 2.147 -32.726 41.813 1.00 83.75 899 THR A C 1
ATOM 7211 O O . THR A 1 899 ? 2.216 -33.499 40.860 1.00 83.75 899 THR A O 1
ATOM 7214 N N . ILE A 1 900 ? 3.042 -31.769 42.036 1.00 77.81 900 ILE A N 1
ATOM 7215 C CA . ILE A 1 900 ? 4.188 -31.524 41.163 1.00 77.81 900 ILE A CA 1
ATOM 7216 C C . ILE A 1 900 ? 5.435 -31.951 41.906 1.00 77.81 900 ILE A C 1
ATOM 7218 O O . ILE A 1 900 ? 5.824 -31.337 42.897 1.00 77.81 900 ILE A O 1
ATOM 7222 N N . ASN A 1 901 ? 6.077 -32.991 41.392 1.00 76.31 901 ASN A N 1
ATOM 7223 C CA . ASN A 1 901 ? 7.337 -33.468 41.931 1.00 76.31 901 ASN A CA 1
ATOM 7224 C C . ASN A 1 901 ? 8.475 -32.668 41.293 1.00 76.31 901 ASN A C 1
ATOM 7226 O O . ASN A 1 901 ? 8.837 -32.890 40.138 1.00 76.31 901 ASN A O 1
ATOM 7230 N N . LEU A 1 902 ? 9.031 -31.720 42.043 1.00 73.44 902 LEU A N 1
ATOM 7231 C CA . LEU A 1 902 ? 10.232 -30.993 41.644 1.00 73.44 902 LEU A CA 1
ATOM 7232 C C . LEU A 1 902 ? 11.447 -31.853 42.030 1.00 73.44 902 LEU A C 1
ATOM 7234 O O . LEU A 1 902 ? 11.788 -31.944 43.205 1.00 73.44 902 LEU A O 1
ATOM 7238 N N . GLN A 1 903 ? 12.073 -32.543 41.072 1.00 60.69 903 GLN A N 1
ATOM 7239 C CA . GLN A 1 903 ? 13.263 -33.356 41.359 1.00 60.69 903 GLN A CA 1
ATOM 7240 C C . GLN A 1 903 ? 14.471 -32.456 41.697 1.00 60.69 903 GLN A C 1
ATOM 7242 O O . GLN A 1 903 ? 14.939 -31.699 40.847 1.00 60.69 903 GLN A O 1
ATOM 7247 N N . GLY A 1 904 ? 14.979 -32.549 42.934 1.00 56.25 904 GLY A N 1
ATOM 7248 C CA . GLY A 1 904 ? 16.187 -31.867 43.422 1.00 56.25 904 GLY A CA 1
ATOM 7249 C C . GLY A 1 904 ? 16.352 -31.980 44.948 1.00 56.25 904 GLY A C 1
ATOM 7250 O O . GLY A 1 904 ? 15.362 -32.050 45.667 1.00 56.25 904 GLY A O 1
ATOM 7251 N N . ASN A 1 905 ? 17.597 -32.023 45.438 1.00 45.00 905 ASN A N 1
ATOM 7252 C CA . ASN A 1 905 ? 17.975 -32.245 46.847 1.00 45.00 905 ASN A CA 1
ATOM 7253 C C . ASN A 1 905 ? 17.219 -31.321 47.832 1.00 45.00 905 ASN A C 1
ATOM 7255 O O . ASN A 1 905 ? 17.180 -30.104 47.652 1.00 45.00 905 ASN A O 1
ATOM 7259 N N . SER A 1 906 ? 16.645 -31.904 48.885 1.00 48.22 906 SER A N 1
ATOM 7260 C CA . SER A 1 906 ? 15.607 -31.346 49.771 1.00 48.22 906 SER A CA 1
ATOM 7261 C C . SER A 1 906 ? 16.051 -30.243 50.749 1.00 48.22 906 SER A C 1
ATOM 7263 O O . SER A 1 906 ? 15.376 -30.003 51.746 1.00 48.22 906 SER A O 1
ATOM 7265 N N . SER A 1 907 ? 17.165 -29.558 50.499 1.00 46.94 907 SER A N 1
ATOM 7266 C CA . SER A 1 907 ? 17.752 -28.583 51.433 1.00 46.94 907 SER A CA 1
ATOM 7267 C C . SER A 1 907 ? 17.806 -27.142 50.913 1.00 46.94 907 SER A C 1
ATOM 7269 O O . SER A 1 907 ? 18.352 -26.277 51.592 1.00 46.94 907 SER A O 1
ATOM 7271 N N . LEU A 1 908 ? 17.231 -26.847 49.739 1.00 48.56 908 LEU A N 1
ATOM 7272 C CA . LEU A 1 908 ? 17.409 -25.542 49.076 1.00 48.56 908 LEU A CA 1
ATOM 7273 C C . LEU A 1 908 ? 16.128 -24.831 48.607 1.00 48.56 908 LEU A C 1
ATOM 7275 O O . LEU A 1 908 ? 16.216 -23.872 47.847 1.00 48.56 908 LEU A O 1
ATOM 7279 N N . PHE A 1 909 ? 14.938 -25.236 49.051 1.00 52.44 909 PHE A N 1
ATOM 7280 C CA . PHE A 1 909 ? 13.692 -24.771 48.428 1.00 52.44 909 PHE A CA 1
ATOM 7281 C C . PHE A 1 909 ? 12.739 -24.064 49.391 1.00 52.44 909 PHE A C 1
ATOM 7283 O O . PHE A 1 909 ? 11.673 -24.582 49.713 1.00 52.44 909 PHE A O 1
ATOM 7290 N N . SER A 1 910 ? 13.094 -22.858 49.832 1.00 53.62 910 SER A N 1
ATOM 7291 C CA . SER A 1 910 ? 12.208 -22.040 50.671 1.00 53.62 910 SER A CA 1
ATOM 7292 C C . SER A 1 910 ? 11.310 -21.065 49.895 1.00 53.62 910 SER A C 1
ATOM 7294 O O . SER A 1 910 ? 10.333 -20.604 50.474 1.00 53.62 910 SER A O 1
ATOM 7296 N N . PHE A 1 911 ? 11.539 -20.785 48.597 1.00 55.66 911 PHE A N 1
ATOM 7297 C CA . PHE A 1 911 ? 10.715 -19.805 47.857 1.00 55.66 911 PHE A CA 1
ATOM 7298 C C . PHE A 1 911 ? 10.531 -20.124 46.360 1.00 55.66 911 PHE A C 1
ATOM 7300 O O . PHE A 1 911 ? 11.414 -19.879 45.538 1.00 55.66 911 PHE A O 1
ATOM 7307 N N . HIS A 1 912 ? 9.341 -20.592 45.973 1.00 62.31 912 HIS A N 1
ATOM 7308 C CA . HIS A 1 912 ? 8.935 -20.764 44.570 1.00 62.31 912 HIS A CA 1
ATOM 7309 C C . HIS A 1 912 ? 7.751 -19.857 44.221 1.00 62.31 912 HIS A C 1
ATOM 7311 O O . HIS A 1 912 ? 6.824 -19.724 45.015 1.00 62.31 912 HIS A O 1
ATOM 7317 N N . ASN A 1 913 ? 7.740 -19.285 43.013 1.00 71.19 913 ASN A N 1
ATOM 7318 C CA . ASN A 1 913 ? 6.588 -18.548 42.482 1.00 71.19 913 ASN A CA 1
ATOM 7319 C C . ASN A 1 913 ? 5.809 -19.429 41.497 1.00 71.19 913 ASN A C 1
ATOM 7321 O O . ASN A 1 913 ? 6.387 -19.982 40.557 1.00 71.19 913 ASN A O 1
ATOM 7325 N N . VAL A 1 914 ? 4.498 -19.522 41.697 1.00 66.44 914 VAL A N 1
ATOM 7326 C CA . VAL A 1 914 ? 3.552 -20.278 40.877 1.00 66.44 914 VAL A CA 1
ATOM 7327 C C . VAL A 1 914 ? 2.704 -19.305 40.064 1.00 66.44 914 VAL A C 1
ATOM 7329 O O . VAL A 1 914 ? 2.023 -18.444 40.617 1.00 66.44 914 VAL A O 1
ATOM 7332 N N . TYR A 1 915 ? 2.726 -19.466 38.742 1.00 71.25 915 TYR A N 1
ATOM 7333 C CA . TYR A 1 915 ? 1.924 -18.685 37.807 1.00 71.25 915 TYR A CA 1
ATOM 7334 C C . TYR A 1 915 ? 0.936 -19.596 37.084 1.00 71.25 915 TYR A C 1
ATOM 7336 O O . TYR A 1 915 ? 1.353 -20.508 36.368 1.00 71.25 915 TYR A O 1
ATOM 7344 N N . LEU A 1 916 ? -0.359 -19.312 37.216 1.00 69.12 916 LEU A N 1
ATOM 7345 C CA . LEU A 1 916 ? -1.420 -19.942 36.434 1.00 69.12 916 LEU A CA 1
ATOM 7346 C C . LEU A 1 916 ? -1.967 -18.938 35.431 1.00 69.12 916 LEU A C 1
ATOM 7348 O O . LEU A 1 916 ? -2.426 -17.857 35.806 1.00 69.12 916 LEU A O 1
ATOM 7352 N N . ARG A 1 917 ? -1.950 -19.309 34.154 1.00 71.69 917 ARG A N 1
ATOM 7353 C CA . ARG A 1 917 ? -2.513 -18.498 33.076 1.00 71.69 917 ARG A CA 1
ATOM 7354 C C . ARG A 1 917 ? -3.599 -19.282 32.355 1.00 71.69 917 ARG A C 1
ATOM 7356 O O . ARG A 1 917 ? -3.296 -20.332 31.790 1.00 71.69 917 ARG A O 1
ATOM 7363 N N . HIS A 1 918 ? -4.828 -18.764 32.342 1.00 62.53 918 HIS A N 1
ATOM 7364 C CA . HIS A 1 918 ? -5.912 -19.335 31.537 1.00 62.53 918 HIS A CA 1
ATOM 7365 C C . HIS A 1 918 ? -5.483 -19.310 30.060 1.00 62.53 918 HIS A C 1
ATOM 7367 O O . HIS A 1 918 ? -5.123 -18.256 29.519 1.00 62.53 918 HIS A O 1
ATOM 7373 N N . LYS A 1 919 ? -5.426 -20.483 29.425 1.00 56.28 919 LYS A N 1
ATOM 7374 C CA . LYS A 1 919 ? -4.986 -20.631 28.038 1.00 56.28 919 LYS A CA 1
ATOM 7375 C C . LYS A 1 919 ? -5.967 -19.979 27.075 1.00 56.28 919 LYS A C 1
ATOM 7377 O O . LYS A 1 919 ? -7.178 -20.028 27.248 1.00 56.28 919 LYS A O 1
ATOM 7382 N N . TYR A 1 920 ? -5.406 -19.393 26.024 1.00 52.22 920 TYR A N 1
ATOM 7383 C CA . TYR A 1 920 ? -6.158 -18.820 24.918 1.00 52.22 920 TYR A CA 1
ATOM 7384 C C . TYR A 1 920 ? -6.352 -19.876 23.818 1.00 52.22 920 TYR A C 1
ATOM 7386 O O . TYR A 1 920 ? -5.395 -20.551 23.440 1.00 52.22 920 TYR A O 1
ATOM 7394 N N . LEU A 1 921 ? -7.546 -19.925 23.228 1.00 43.94 921 LEU A N 1
ATOM 7395 C CA . LEU A 1 921 ? -7.726 -20.185 21.797 1.00 43.94 921 LEU A CA 1
ATOM 7396 C C . LEU A 1 921 ? -7.876 -18.828 21.096 1.00 43.94 921 LEU A C 1
ATOM 7398 O O . LEU A 1 921 ? -8.997 -18.377 20.958 1.00 43.94 921 LEU A O 1
ATOM 7402 N N . VAL A 1 922 ? -6.769 -18.116 20.846 1.00 34.31 922 VAL A N 1
ATOM 7403 C CA . VAL A 1 922 ? -6.533 -17.072 19.815 1.00 34.31 922 VAL A CA 1
ATOM 7404 C C . VAL A 1 922 ? -5.129 -16.510 20.074 1.00 34.31 922 VAL A C 1
ATOM 7406 O O . VAL A 1 922 ? -4.852 -15.789 21.036 1.00 34.31 922 VAL A O 1
ATOM 7409 N N . ASN A 1 923 ? -4.219 -16.904 19.186 1.00 25.83 923 ASN A N 1
ATOM 7410 C CA . ASN A 1 923 ? -2.958 -16.226 18.934 1.00 25.83 923 ASN A CA 1
ATOM 7411 C C . ASN A 1 923 ? -3.250 -14.819 18.411 1.00 25.83 923 ASN A C 1
ATOM 7413 O O . ASN A 1 923 ? -4.119 -14.666 17.564 1.00 25.83 923 ASN A O 1
ATOM 7417 N N . LYS A 1 924 ? -2.483 -13.824 18.871 1.00 24.31 924 LYS A N 1
ATOM 7418 C CA . LYS A 1 924 ? -2.454 -12.469 18.305 1.00 24.31 924 LYS A CA 1
ATOM 7419 C C . LYS A 1 924 ? -2.499 -12.511 16.769 1.00 24.31 924 LYS A C 1
ATOM 7421 O O . LYS A 1 924 ? -1.503 -12.917 16.164 1.00 24.31 924 LYS A O 1
ATOM 7426 N N . ARG A 1 925 ? -3.606 -12.063 16.185 1.00 25.56 925 ARG A N 1
ATOM 7427 C CA . ARG A 1 925 ? -3.722 -11.349 14.908 1.00 25.56 925 ARG A CA 1
ATOM 7428 C C . ARG A 1 925 ? -5.155 -10.888 14.774 1.00 25.56 925 ARG A C 1
ATOM 7430 O O . ARG A 1 925 ? -6.027 -11.778 14.827 1.00 25.56 925 ARG A O 1
#

Mean predicted aligned error: 18.71 Å

InterPro domains:
  IPR001000 Glycoside hydrolase family 10 domain [PF00331] (224-487)
  IPR001000 Glycoside hydrolase family 10 domain [PF00331] (623-819)
  IPR001000 Glycoside hydrolase family 10 domain [PR00134] (626-638)
  IPR001000 Glycoside hydrolase family 10 domain [PR00134] (670-681)
  IPR001000 Glycoside hydrolase family 10 domain [PR00134] (709-720)
  IPR001000 Glycoside hydrolase family 10 domain [PR00134] (738-750)
  IPR001000 Glycoside hydrolase family 10 domain [PS51760] (215-513)
  IPR001000 Glycoside hydrolase family 10 domain [PS51760] (553-848)
  IPR001000 Glycoside hydrolase family 10 domain [SM00633] (264-506)
  IPR017853 Glycoside hydrolase superfamily [SSF51445] (216-520)
  IPR017853 Glycoside hydrolase superfamily [SSF51445] (623-853)
  IPR044846 Glycoside hydrolase family 10 [PTHR31490] (75-561)

Radius of gyration: 40.95 Å; Cα contacts (8 Å, |Δi|>4): 1700; chains: 1; bounding box: 88×111×116 Å

Secondary structure (DSSP, 8-state):
--------TTSPPPP-PPSS------HHHHHHHHHHHHHHHHHHH-----HHHHHHHHHHHHHHHHHH------SSTTB---EEEE--TT-EEEEEEEEEE----TT-S-EEEEEEEEEEETTT--EEEEEEEEEEEE-GGG-EEEEEEEEEPPTTEEEEEEEEE--TT--EEEEEEEEEEE---TTHHHHHHHHHHHHHEEEEEEEEE--TT-S-EEEEEEEEEESSEEEEEE-GGGGT-GGGHHHHHHHHHH-SEEEESSTT-HHHHTSSTT----TTHHHHHHHHHTT-EEEE--SEE-SGGGS-GGGTT--HHHHHHHHHHHHHHHHHHHTTT-SEEEEEE-TTT--HHHHHHS-TTHHHHHHHHHHHH-TTSEEEEEESSTTT-HHHHHHHHHHHHHHHHTT----EEEE--EESSS---HHHHHHHHHHHHTT-S-EEEEEEEE--SSHHHHHHHHHHHHHHHHH-TTEEEEEES--BTTTSSSGGG-SEETTTTEE-HHHHHHHHIIIIIT--EEEEE--TT-EEEEEEESEEEEEEEEETTEEEEEEEEEE-TT-EEEEEETTT--S--------SGGGSSTTSS------S-THHHHHHHHHHHHH--S-------EEEEEEEE-SGGGS-GGGGGS-HHHHHHHHHHHHHHHHHHHTTTEEEEEEEESGGG--HHHHHHT-TTHHHHHHHHHHHH-TTSEEEEEETTTTT-HHHHHHHHHHHHHHHHTT----EEEEEEEESSS---HHHHHHHHHHHHTT-SPEEEEEEEE--S-HHHHHHHHHHHHHHHHH-TTEEEEEES--BTTTSS-GGG-SEETTTTEE-HHHHHHHHIIIIIT--EEEEEPPTTS-------SEEEEEEEEETTEEEEEEEEEEBTTB--------S-TTS-S-EEEEEEEPPS----

pLDDT: mean 81.31, std 19.98, range [22.36, 98.81]

Solvent-accessible surface area (backbone atoms only — not comparable to full-atom values): 50904 Å² total; per-residue (Å²): 140,84,88,80,92,74,97,63,98,86,70,83,90,82,89,84,82,82,86,90,80,92,74,86,86,49,76,67,56,57,52,49,53,53,51,52,51,54,51,50,43,37,73,78,66,72,49,85,79,52,72,67,56,53,49,52,51,50,52,52,48,52,49,49,46,68,70,65,66,80,80,54,66,63,88,44,79,43,40,44,51,65,55,82,41,84,48,62,51,67,37,37,34,39,36,39,27,33,35,26,48,71,52,69,56,88,99,44,88,52,42,60,42,32,35,35,33,44,34,33,21,73,80,78,71,48,70,46,79,41,78,19,19,51,35,61,74,48,44,49,89,69,38,77,40,77,49,27,25,48,49,75,33,52,85,46,25,36,32,35,30,49,31,45,40,44,67,62,86,52,48,69,48,78,43,80,68,49,76,43,78,53,76,85,58,91,56,51,65,64,53,23,51,55,33,27,56,65,74,45,26,23,52,32,36,42,32,48,43,79,58,84,90,61,82,52,36,29,37,39,38,39,58,75,45,65,65,59,42,41,24,30,33,37,68,44,70,45,62,70,36,82,89,34,49,45,56,42,54,50,46,70,74,74,35,52,30,35,29,41,67,54,66,52,25,49,27,71,21,31,62,47,86,95,52,72,55,72,83,47,54,64,24,52,51,51,38,48,74,72,66,30,47,32,36,44,37,26,69,35,39,26,34,71,94,50,41,39,68,76,59,65,91,55,52,35,70,55,50,56,50,51,52,52,50,50,51,53,56,54,43,73,77,39,62,94,65,41,55,32,32,30,44,45,33,33,58,95,75,18,57,45,59,31,69,56,49,72,35,88,56,46,71,53,48,54,42,44,58,48,37,75,74,37,73,82,46,40,30,23,48,30,33,64,50,32,66,76,36,37,31,37,20,42,38,54,21,49,52,52,42,51,40,54,75,70,68,39,70,70,53,32,40,30,35,23,46,67,34,88,45,50,88,68,60,62,54,61,38,48,52,34,51,55,53,36,35,71,48,73,39,48,30,28,35,55,30,36,39,48,30,32,81,53,43,63,59,32,21,53,34,51,51,52,53,50,45,48,50,66,27,35,90,44,46,54,32,42,21,26,58,37,38,39,41,92,76,37,98,49,59,45,46,39,23,16,44,67,93,68,51,43,62,38,58,31,27,48,45,51,48,43,41,60,70,55,72,68,42,41,74,46,78,44,75,48,56,98,79,39,50,50,76,47,76,36,56,31,17,35,30,39,41,34,33,23,50,78,86,26,81,60,46,48,47,79,49,69,31,49,89,89,25,38,80,44,75,46,53,61,75,81,54,74,71,73,85,49,75,56,64,58,60,89,70,72,81,71,62,80,80,61,63,62,94,65,74,70,100,66,82,62,67,60,58,54,52,45,50,54,50,48,66,69,60,70,81,70,96,75,88,79,89,71,90,36,66,42,51,52,77,37,47,24,31,73,93,56,45,50,72,71,62,74,79,48,55,33,69,56,42,50,52,47,52,51,49,48,52,52,54,52,45,74,75,41,66,92,63,42,54,33,32,29,45,42,36,31,57,95,75,19,58,41,59,30,64,52,46,71,33,88,58,46,68,53,50,52,43,47,56,48,39,74,78,41,73,84,41,40,31,22,50,29,34,66,44,30,64,77,35,72,67,42,29,51,47,54,36,52,50,52,48,48,40,53,73,75,67,41,67,72,57,30,41,28,33,23,36,71,33,86,45,48,88,64,59,63,67,62,42,47,51,42,52,55,57,41,38,74,64,73,43,44,32,28,34,57,26,39,32,46,26,24,78,53,28,63,55,23,21,50,36,49,49,53,52,52,50,51,46,73,68,35,90,45,44,79,47,78,33,61,55,58,40,36,35,77,79,31,99,48,51,38,38,37,23,14,40,49,26,58,55,39,61,34,58,31,27,47,44,50,48,43,41,67,72,54,71,66,58,41,75,47,78,45,70,43,42,100,81,74,52,80,89,80,94,66,66,72,44,47,31,40,40,39,36,23,47,92,87,40,81,75,47,73,51,75,52,66,32,52,96,89,53,68,89,83,87,80,85,77,89,69,80,95,83,75,84,83,65,39,42,41,36,40,38,60,61,76,98,70,77,97,125

Organism: Pinctada imbricata (NCBI:txid66713)

Sequence (925 aa):
MYIKTLSNPSRGIFLRAPHGKEHKCDTNELKKILTIISTALTIEHNITISEDYRNRVYQRVKASIKQKCKRCFIQHNWASPRQTSQLHSGRRYVSSCYFKLQNMKSGHSYLPIFLMAAVKNSHSGKTSYKMLSKILMQQVKYGWTEIGGDFNTNSGETSAEIYIQMDPALNFLLDQCSLKELPTDNSWKSEANARINKLRKAPVTINIADTHGGSGYSIELVQMKKDFAFGTAIHMSYMTDSSKKAYQDFVYNNFEWAVPENAMKWRLMEWTKGREKYDWMSALNALLSHGIKVRGHNMFWAVDDHVPAWLNGLSQSQIVAEMKRHVTNMISHTKGKLQHWDVNNENLHGDYFERHTGNPDITNDMFSWIHNLDPNVKLFLNEFNVATWTECTTALKDQALHMKKAGVPLYGIGVQGHFSSSNIDMTTLKYRLDKVAEAGLPIWITELTIKEQDENKKAAALEDVLTLFYSHPAIEGVLLWGFWDGAIYDTQLALANGPNVTPNAAGRKYQNLMKNTWKTYINSQISTSHNVHSNVFMGDYLLNVKHNGQLIHQENFHVGKSGKSLTIHLQGDTIADIFIQMDPTLNFLLDQCSLKELQIDTSWKSKAIARINKVRKSPITIKIKVRGHNMFWGVDSQCPAWLKNMNHSQIVSEMKRHVNSMISHTKGKLQHWDVNNENLHGDFYERYTGNPDVTNDMFTWIHKLEPNVQLFLNEYNVATLSECTTAVKNQALHMKKVGVPLHGIGVQGHFHNSNIDMTTLKYRLDKVAETGLPIWITELTIKEPDENKKASALENVLTLFFSHPAVEGVLLWGFWDGAIYDTDVALANGPNVAANAAGRKYQQLINQSWKSNVNSQMSTNHNVHSSVFRGDYLLNVKHNGRLIHQDNFHVGKSGKSLTINLQGNSSLFSFHNVYLRHKYLVNKR

Foldseek 3Di:
DDDDDDDDDPDDDDDDDDDDDDDDPDPVVVVVVLVVVQVVCCVPPVDHDDPVNSVVVVVVVVVVCVVVPLPADPVDLFKGHKDKDWDDAQFKKKKKKKKAWDDDDPPDQFAKKWKKKFWAFQVVRDTDIDTQAIAGGDHNVLGIAMTMGMDHHHPRGTMIIIIMGHDSVIDMDMGDIDMGIQDADPCLLVVLVVLLLQQFWDKEKEFAPPCVLDFFKKKKKFFDWFQFFEAAEDQLVLLVDPLNVLVVVCRLVQGQEYEHLPCQQCCVQPLDPPRGDDVSLVSLLSCVLSNRAYEYPALAEQAPVSDRPVCPPDALVVNLVVSLVSLVVVCVSCAPSHQEYQQYEACSPGDNNCVRNVPSCVSLVSQVSNCVSHVRHAYEHAHEPLQPGSHCLSNLLSVLLSSVVVVRSHAAYEYQADAPALPDRLSSSLVSLVNSCVSVHAYEHRAHFHADPPLQSLLVSLLSVVSSLSSRNRYRYHYHHDAECVPDPDNSRHQAYDSSRHGDSNVVSSCCCVPPVQIDIDIGTQPSVSMDIDTGGFHWMWMFMDGNQFTQDIDIDGQDPNGDYHHHHSVPSPSADFDAAADPPVVPPPQPDDDDDDDDDCPVVVVVVVVVVSVPPDDDDQDDAAEHPALEEQAPVRDYPVLVVDALVVNVVVSLVSLVVVCVVCAPRHQEYQYYAAVVNHCNNCVRNVNSCVSLVSQVSNCVSHVRHAYEHAHDCLQPDPVSLQVQLVVLLVSVVVPRRHAAYEYAADAQALPRDLVSSLVSVVSSCVSVHAYEPAEHFHQYSPLQSVLVSLVSVVVSLVPDPRHDYYDYNAAESNPHPHNSRHQAYHHHSHGTSNVVSVCCCVVPVQFDKDKDKQDPVRDDDDDTHWAKKWKFKDDPNHTQDIDIDTQDPVGDDDDDDRDDDPPPDPIMMMIIGHDDSDDDD